Protein AF-0000000077001432 (afdb_homodimer)

Solvent-accessible surface area (backbone atoms only — not comparable to full-atom values): 63580 Å² total; per-residue (Å²): 142,88,78,87,80,77,78,80,83,83,84,79,84,80,79,76,83,76,79,81,84,71,83,81,68,78,78,72,77,68,75,70,69,70,69,69,64,72,73,68,59,21,39,44,85,74,87,43,62,11,44,38,59,67,88,35,48,62,40,35,34,68,53,62,44,54,31,43,38,43,27,77,84,71,47,59,37,51,27,36,46,64,82,48,84,83,59,78,20,47,34,30,30,21,52,41,11,32,40,34,35,67,45,38,38,37,37,37,30,21,86,58,88,58,70,65,24,88,26,28,43,32,36,24,24,58,29,1,30,40,35,34,56,29,37,38,34,43,40,63,93,24,29,45,47,33,53,25,38,36,18,33,23,58,66,4,29,38,35,39,36,24,35,35,40,63,31,69,82,12,32,36,34,22,19,33,34,2,29,42,34,37,25,49,65,24,29,60,29,23,20,38,37,33,37,27,35,74,55,5,9,31,41,37,25,54,21,45,32,44,31,32,49,49,35,67,24,45,36,29,39,34,30,75,51,89,19,18,28,25,39,36,32,56,36,52,40,70,40,66,17,41,42,35,27,42,12,39,88,78,56,26,70,16,21,35,38,30,35,51,21,38,20,40,34,44,35,31,29,30,30,40,35,36,38,25,27,29,32,32,38,30,34,86,26,78,11,38,40,35,35,35,33,31,35,32,34,48,8,35,26,18,35,39,28,43,17,13,34,39,40,37,19,48,60,21,33,30,29,9,32,58,66,6,30,23,34,36,26,62,17,68,66,10,34,40,38,34,43,38,32,38,33,36,21,47,84,49,8,38,30,34,32,36,22,59,15,13,39,42,37,36,36,42,30,37,33,36,42,12,32,29,23,35,42,28,43,14,28,36,40,38,36,37,37,34,34,30,36,11,36,3,32,76,91,16,26,27,33,37,35,24,66,52,17,64,40,35,39,37,34,49,28,37,33,37,30,44,96,20,99,20,49,6,31,33,33,38,34,35,17,49,36,35,39,33,37,37,34,33,29,34,42,8,20,29,22,35,37,30,54,26,33,38,38,39,36,37,34,35,38,29,33,12,35,55,33,89,88,15,24,24,34,36,29,27,56,65,6,36,38,42,34,33,46,25,38,27,32,32,72,71,33,28,24,30,30,38,36,33,30,40,55,8,31,39,35,33,43,20,32,36,30,33,42,8,22,28,21,34,42,36,35,18,65,16,45,38,38,37,24,29,43,21,35,29,31,15,32,64,42,94,83,13,26,27,36,35,34,24,37,13,17,33,36,39,36,34,37,26,40,30,34,40,59,52,32,30,31,33,34,38,32,37,7,67,26,103,77,38,74,7,36,40,39,34,32,32,28,36,33,34,40,8,24,29,23,36,38,31,44,14,15,35,41,37,38,24,54,31,19,34,29,34,20,36,62,32,78,88,18,31,27,36,36,40,24,59,50,22,55,41,36,40,36,33,41,29,40,31,36,40,53,52,31,16,30,32,32,38,31,56,9,68,25,44,34,39,34,34,42,29,36,33,30,28,14,36,31,33,35,40,32,52,24,21,34,40,37,35,38,25,31,38,32,38,66,15,27,24,28,37,41,34,52,23,48,30,37,40,37,35,23,71,49,18,35,28,33,13,60,37,58,30,24,34,35,36,30,51,45,37,58,34,38,35,37,35,30,28,34,29,32,31,65,68,76,38,72,12,28,30,31,34,34,42,37,35,85,66,65,22,55,33,42,36,34,58,65,47,77,37,48,45,61,36,56,72,46,70,76,36,47,40,76,42,75,46,74,123,145,78,91,74,87,80,77,93,82,92,86,90,85,86,91,80,84,75,83,82,85,68,83,78,72,82,79,75,77,72,77,71,72,71,71,70,66,71,76,70,61,23,38,47,84,72,85,42,63,11,45,38,60,66,88,36,48,62,40,37,35,67,54,60,42,54,30,43,39,43,26,76,82,71,47,60,37,52,26,38,46,60,82,49,84,83,59,79,21,47,33,30,30,20,53,41,10,32,40,34,34,67,43,39,37,37,38,36,30,21,88,53,91,57,68,67,24,88,24,29,44,32,35,24,24,59,29,1,30,40,36,35,57,30,37,38,35,42,40,63,93,27,26,47,50,33,52,26,38,39,20,34,22,59,67,5,29,39,34,38,35,24,34,39,39,66,27,70,76,10,36,35,36,22,19,37,34,2,28,40,36,37,26,51,64,24,34,52,35,28,17,41,29,38,32,27,26,56,56,8,8,30,41,38,27,53,22,48,33,43,33,34,45,39,74,60,33,44,34,31,38,39,27,78,49,87,17,19,26,26,38,37,32,57,36,51,39,71,41,68,17,41,41,34,28,39,15,47,91,80,59,28,62,16,22,36,38,31,35,52,21,39,20,40,33,43,35,31,28,30,31,41,35,35,40,24,29,30,32,32,38,31,34,81,30,77,11,39,40,35,34,35,33,30,34,31,34,46,9,34,26,19,34,38,28,42,16,13,34,38,41,37,19,49,59,21,35,30,30,10,32,60,67,7,30,22,34,36,26,61,17,66,66,11,32,40,37,34,42,38,32,38,33,36,19,46,85,51,7,40,30,33,32,36,23,59,16,12,37,42,37,37,35,43,29,37,32,36,41,11,31,29,22,35,42,28,43,14,28,36,41,40,36,37,37,34,36,29,35,11,36,2,33,77,90,17,27,28,32,36,36,22,65,52,17,62,40,36,39,37,33,49,28,39,34,36,34,41,66,47,98,23,50,6,33,33,34,38,36,34,19,48,36,37,38,33,36,38,34,33,30,34,42,7,20,31,22,36,37,30,55,27,33,37,38,38,37,36,33,35,36,29,33,11,34,55,34,90,88,15,24,23,34,35,30,27,56,66,6,35,39,41,34,34,45,25,36,27,32,31,71,70,33,30,23,30,29,38,36,32,30,40,55,7,31,39,36,33,44,21,32,37,30,33,41,8,23,28,21,35,41,35,34,18,66,15,46,38,38,38,24,29,43,20,35,28,32,15,33,64,41,94,85,14,26,27,36,36,32,22,39,14,16,32,36,40,35,34,37,27,40,31,35,39,61,51,33,29,30,33,33,37,32,38,6,66,26,102,79,37,74,6,38,40,39,34,31,32,28,35,34,34,41,8,23,28,22,36,39,31,45,14,15,36,40,38,37,23,53,32,19,36,29,33,20,35,62,34,80,87,17,30,29,36,36,40,24,58,48,21,56,40,34,39,35,33,39,28,40,30,36,40,54,52,31,16,32,31,33,39,31,56,9,66,27,45,35,38,34,34,43,28,36,32,32,28,13,36,30,32,35,39,32,53,24,21,34,40,36,35,37,23,31,39,34,38,66,14,28,25,26,36,40,36,51,23,47,30,38,41,37,36,23,71,49,19,35,29,36,12,60,36,60,31,24,33,34,36,29,53,45,37,57,36,39,36,36,36,31,29,34,32,31,32,66,65,76,38,74,12,27,30,30,36,35,43,37,36,89,64,79,21,53,32,41,38,31,57,64,44,77,37,48,44,61,37,55,73,46,71,74,35,48,43,75,44,75,46,75,125

InterPro domains:
  IPR006626 Parallel beta-helix repeat [SM00710] (200-223)
  IPR006626 Parallel beta-helix repeat [SM00710] (357-378)
  IPR006626 Parallel beta-helix repeat [SM00710] (478-502)
  IPR006626 Parallel beta-helix repeat [SM00710] (525-551)
  IPR006626 Parallel beta-helix repeat [SM00710] (552-593)
  IPR006626 Parallel beta-helix repeat [SM00710] (602-628)
  IPR006626 Parallel beta-helix repeat [SM00710] (675-696)
  IPR006626 Parallel beta-helix repeat [SM00710] (722-756)
  IPR012332 Autotransporter, pectate lyase C-like domain superfamily [G3DSA:2.160.20.20] (377-633)

Organism: NCBI:txid1094491

Foldseek 3Di:
DDDDDPDDDDDDDPDDDPPDDDDPDDPPPPVPPPPPPVPPQQQDDDEEERARPDAQQAHAAADAYEYEYAHPVRAEHHHECQVPQPDQASYEFAQHYHYEYQHEYEYEAHPDPDAQAPHENYEWYHLGEYEYQEEYAYDDPHRRYALEHEFEAANTEYEYNYEYHPSVVYEYEAEHAYEYEYEAPHEDQQEYAHAPEYAEYEYEYQAAYEHHHADQENYEYEYEDAHEYEYEYDYDPPAAHEYEYEHHPRADAYEHYEYQYAYEYEYERYEYEYQEHEDYEYDNYQHEYEYAQYEYENYLEYYEYAAHEYHYYHQYEFEHEAQGERYEHEHQHYEYAHAHHEQEYHPEYAEPYEYAHHEYEAEQYEYDRYQEYEEYQAYEAHYHHYEFEHAQAAPGERYEYHARYAEYEYANYEYEHPPYCQAYEYYEYHYAEYEYHQYEYESHQEDYEYAAHEYEAHAHEFEGEADVPREDYAWEAHYEYEYEAYEFEYDAQEDEHAEAEAQYEYEYAHHEYESYQEYYEHEHQHEYEYYNQYEYEHEDDDAGERYEYEAQYEYEAANYEFEYQQEHEHYEYHRPHPDHAYEYEAANYEYDNYQEYYEYAAHEYEYYNQYEFEHEDDQAGEGYEAHARYAEYEAENYEFEYHQEYEHYEYEHQHEYEYAQYEYARYAEHYEAAHHEYAYAAHEYYHYQEAYEYAAEYEAHYEHQHEFEHAHAEHYEYAAHYQEYEAENYEFEYPQPQRYEHYEYHADAEAHEYEYENYHYYSHVHDYHYPYHDYDYDYD/DDCPDDDDDDDDDDDDDDDDPDDPDDPPPPVPPPPPPVPPQQQDDDEEERARPDAQDAHAAADAYEYEYAHPVRAEHHHECQVPQPDQASYEFANHYHYEYQHEYEYEAHPDPDAQAPHENYEWYHLGEYEYQEEYAYDDPHRRYALEAEFEAANTEYEDNYEYHPSALYEYEYEQAYEYEYEAHHEHCENYEYEYEEQEYEYEYQAAYEHHHYAEENYEYEYEPAHEYEYAYPYDPPAAHEYEYEYHPQADAYEHYEYQYAYEYEYERYEYEYQEHEDYEYDNYQHEYEYAQYEYENYLEYYEYAAHEYEYYHQYEFEHEAQGERYEHEHQHYEYAHAHHEQEYHPEYAEPYEYAHHEYEAEQYEYDRYQEYEEYQAYEEHYHHYEFEHAQEAPGERYEYHARYAEYEYANYEYEHPHYVQAYEYYEYHYAEYEYHQYEYDSHQEDYEYPAHEYEAHAHEFEGEADDPREDYAAEAHYEYEYEAYEFEYDAQEDEHAEAEAQYEYEYAHHEYESYQEYYEHEHQHEYEYYNQYEYEHEDDDAGERYEYEQQYEYAAANYEFEYQQEHEHYEYHQDHPDHAYEYEAANYEYDNYQEYYEYAAHEYEYYHQYEFEHEDDQAGEYYEAHARYAEYEAENYEFEYHQEYEHYEYEHQHEYEYAQYEYARYAEHYEAAHHEYAYAAHEYYHYQEAYEYAAEYEAHYEHQHEFEHAHAEHYEYAARYQEYEAANYEFEYPQPQRYEHYEYHADQDAYEYEYENYHYYSHVHDYHYPHHDYHYDYD

Nearest PDB structures (foldseek):
  5zks-assembly1_A  TM=4.783E-01  e=4.639E+00  Pseudarthrobacter chlorophenolicus A6
  5zkw-assembly1_B  TM=2.647E-01  e=2.223E+00  Pseudarthrobacter chlorophenolicus A6
  5zkw-assembly2_C  TM=3.765E-01  e=8.830E+00  Pseudarthrobacter chlorophenolicus A6
  5zks-assembly1_A  TM=4.718E-01  e=6.457E-01  Pseudarthrobacter chlorophenolicus A6
  5zkw-assembly1_B  TM=3.788E-01  e=2.337E+00  Pseudarthrobacter chlorophenolicus A6

Radius of gyration: 46.55 Å; Cα contacts (8 Å, |Δi|>4): 6009; chains: 2; bounding box: 58×156×130 Å

Structure (mmCIF, N/CA/C/O backbone):
data_AF-0000000077001432-model_v1
#
loop_
_entity.id
_entity.type
_entity.pdbx_description
1 polymer 'Right handed beta helix domain-containing protein'
#
loop_
_atom_site.group_PDB
_atom_site.id
_atom_site.type_symbol
_atom_site.label_atom_id
_atom_site.label_alt_id
_atom_site.label_comp_id
_atom_site.label_asym_id
_atom_site.label_entity_id
_atom_site.label_seq_id
_atom_site.pdbx_PDB_ins_code
_atom_site.Cartn_x
_atom_site.Cartn_y
_atom_site.Cartn_z
_atom_site.occupancy
_atom_site.B_iso_or_equiv
_atom_site.auth_seq_id
_atom_site.auth_comp_id
_atom_site.auth_asym_id
_atom_site.auth_atom_id
_atom_site.pdbx_PDB_model_num
ATOM 1 N N . MET A 1 1 ? -4.797 20.516 -43.375 1 20.19 1 MET A N 1
ATOM 2 C CA . MET A 1 1 ? -4.711 20.391 -44.844 1 20.19 1 MET A CA 1
ATOM 3 C C . MET A 1 1 ? -4.414 18.953 -45.25 1 20.19 1 MET A C 1
ATOM 5 O O . MET A 1 1 ? -3.332 18.656 -45.75 1 20.19 1 MET A O 1
ATOM 9 N N . TRP A 1 2 ? -5.215 17.969 -44.625 1 18.86 2 TRP A N 1
ATOM 10 C CA . TRP A 1 2 ? -4.914 16.547 -44.438 1 18.86 2 TRP A CA 1
ATOM 11 C C . TRP A 1 2 ? -5.109 15.789 -45.75 1 18.86 2 TRP A C 1
ATOM 13 O O . TRP A 1 2 ? -4.137 15.359 -46.375 1 18.86 2 TRP A O 1
ATOM 23 N N . VAL A 1 3 ? -6.203 14.82 -45.906 1 18.84 3 VAL A N 1
ATOM 24 C CA . VAL A 1 3 ? -6.473 13.383 -45.875 1 18.84 3 VAL A CA 1
ATOM 25 C C . VAL A 1 3 ? -7.152 12.945 -47.188 1 18.84 3 VAL A C 1
ATOM 27 O O . VAL A 1 3 ? -7.234 11.758 -47.469 1 18.84 3 VAL A O 1
ATOM 30 N N . MET A 1 4 ? -7.82 13.695 -48.031 1 20.64 4 MET A N 1
ATOM 31 C CA . MET A 1 4 ? -9.055 13.062 -48.5 1 20.64 4 MET A CA 1
ATOM 32 C C . MET A 1 4 ? -8.766 11.891 -49.438 1 20.64 4 MET A C 1
ATOM 34 O O . MET A 1 4 ? -7.672 11.805 -50 1 20.64 4 MET A O 1
ATOM 38 N N . VAL A 1 5 ? -9.891 11.148 -49.875 1 19.94 5 VAL A N 1
ATOM 39 C CA . VAL A 1 5 ? -10.688 9.992 -50.281 1 19.94 5 VAL A CA 1
ATOM 40 C C . VAL A 1 5 ? -10.562 9.781 -51.781 1 19.94 5 VAL A C 1
ATOM 42 O O . VAL A 1 5 ? -11.391 10.273 -52.531 1 19.94 5 VAL A O 1
ATOM 45 N N . MET A 1 6 ? -9.477 9.82 -52.531 1 18.33 6 MET A N 1
ATOM 46 C CA . MET A 1 6 ? -9.719 9.977 -53.938 1 18.33 6 MET A CA 1
ATOM 47 C C . MET A 1 6 ? -9.945 8.625 -54.625 1 18.33 6 MET A C 1
ATOM 49 O O . MET A 1 6 ? -8.984 7.953 -55 1 18.33 6 MET A O 1
ATOM 53 N N . ARG A 1 7 ? -10.797 7.762 -53.906 1 17.31 7 ARG A N 1
ATOM 54 C CA . ARG A 1 7 ? -10.484 6.414 -54.344 1 17.31 7 ARG A CA 1
ATOM 55 C C . ARG A 1 7 ? -10.961 6.207 -55.781 1 17.31 7 ARG A C 1
ATOM 57 O O . ARG A 1 7 ? -12.117 6.5 -56.125 1 17.31 7 ARG A O 1
ATOM 64 N N . CYS A 1 8 ? -10.117 5.426 -56.562 1 16.48 8 CYS A N 1
ATOM 65 C CA . CYS A 1 8 ? -9.961 5.473 -58 1 16.48 8 CYS A CA 1
ATOM 66 C C . CYS A 1 8 ? -11 4.594 -58.688 1 16.48 8 CYS A C 1
ATOM 68 O O . CYS A 1 8 ? -11.695 3.812 -58.031 1 16.48 8 CYS A O 1
ATOM 70 N N . VAL A 1 9 ? -10.625 3.326 -59.281 1 16.83 9 VAL A N 1
ATOM 71 C CA . VAL A 1 9 ? -10.383 3.35 -60.719 1 16.83 9 VAL A CA 1
ATOM 72 C C . VAL A 1 9 ? -11.461 2.539 -61.438 1 16.83 9 VAL A C 1
ATOM 74 O O . VAL A 1 9 ? -12.18 1.755 -60.812 1 16.83 9 VAL A O 1
ATOM 77 N N . PHE A 1 10 ? -11.023 1.419 -62.125 1 17.03 10 PHE A N 1
ATOM 78 C CA . PHE A 1 10 ? -11.195 1.218 -63.562 1 17.03 10 PHE A CA 1
ATOM 79 C C . PHE A 1 10 ? -12.367 0.283 -63.844 1 17.03 10 PHE A C 1
ATOM 81 O O . PHE A 1 10 ? -12.695 -0.577 -63.031 1 17.03 10 PHE A O 1
ATOM 88 N N . LYS A 1 11 ? -13.055 0.47 -64.875 1 16.64 11 LYS A N 1
ATOM 89 C CA . LYS A 1 11 ? -14.297 0.315 -65.625 1 16.64 11 LYS A CA 1
ATOM 90 C C . LYS A 1 11 ? -14.461 -1.118 -66.125 1 16.64 11 LYS A C 1
ATOM 92 O O . LYS A 1 11 ? -15.562 -1.669 -66.062 1 16.64 11 LYS A O 1
ATOM 97 N N . HIS A 1 12 ? -13.352 -1.901 -66.688 1 16.47 12 HIS A N 1
ATOM 98 C CA . HIS A 1 12 ? -13.688 -2.244 -68.062 1 16.47 12 HIS A CA 1
ATOM 99 C C . HIS A 1 12 ? -14.477 -3.547 -68.125 1 16.47 12 HIS A C 1
ATOM 101 O O . HIS A 1 12 ? -15.555 -3.596 -68.75 1 16.47 12 HIS A O 1
ATOM 107 N N . HIS A 1 13 ? -13.812 -4.797 -68.438 1 18.39 13 HIS A N 1
ATOM 108 C CA . HIS A 1 13 ? -13.984 -5.48 -69.75 1 18.39 13 HIS A CA 1
ATOM 109 C C . HIS A 1 13 ? -14.914 -6.68 -69.625 1 18.39 13 HIS A C 1
ATOM 111 O O . HIS A 1 13 ? -14.695 -7.547 -68.75 1 18.39 13 HIS A O 1
ATOM 117 N N . VAL A 1 14 ? -16.125 -6.621 -70.062 1 20.83 14 VAL A N 1
ATOM 118 C CA . VAL A 1 14 ? -17.281 -7.508 -69.938 1 20.83 14 VAL A CA 1
ATOM 119 C C . VAL A 1 14 ? -17.062 -8.734 -70.812 1 20.83 14 VAL A C 1
ATOM 121 O O . VAL A 1 14 ? -17.234 -8.672 -72.062 1 20.83 14 VAL A O 1
ATOM 124 N N . TYR A 1 15 ? -15.82 -9.367 -70.812 1 16.75 15 TYR A N 1
ATOM 125 C CA . TYR A 1 15 ? -15.711 -10.203 -72 1 16.75 15 TYR A CA 1
ATOM 126 C C . TYR A 1 15 ? -16.797 -11.281 -72.062 1 16.75 15 TYR A C 1
ATOM 128 O O . TYR A 1 15 ? -17.359 -11.609 -71 1 16.75 15 TYR A O 1
ATOM 136 N N . LEU A 1 16 ? -16.703 -12.133 -73.125 1 18.36 16 LEU A N 1
ATOM 137 C CA . LEU A 1 16 ? -17.391 -12.812 -74.25 1 18.36 16 LEU A CA 1
ATOM 138 C C . LEU A 1 16 ? -17.75 -14.242 -73.812 1 18.36 16 LEU A C 1
ATOM 140 O O . LEU A 1 16 ? -18.812 -14.75 -74.25 1 18.36 16 LEU A O 1
ATOM 144 N N . CYS A 1 17 ? -16.984 -15.008 -72.938 1 18.48 17 CYS A N 1
ATOM 145 C CA . CYS A 1 17 ? -16.703 -16.281 -73.562 1 18.48 17 CYS A CA 1
ATOM 146 C C . CYS A 1 17 ? -17.906 -17.219 -73.5 1 18.48 17 CYS A C 1
ATOM 148 O O . CYS A 1 17 ? -18.453 -17.438 -72.438 1 18.48 17 CYS A O 1
ATOM 150 N N . VAL A 1 18 ? -18.562 -17.484 -74.562 1 21.2 18 VAL A N 1
ATOM 151 C CA . VAL A 1 18 ? -19.781 -18.219 -74.938 1 21.2 18 VAL A CA 1
ATOM 152 C C . VAL A 1 18 ? -19.562 -19.719 -74.688 1 21.2 18 VAL A C 1
ATOM 154 O O . VAL A 1 18 ? -18.828 -20.359 -75.438 1 21.2 18 VAL A O 1
ATOM 157 N N . VAL A 1 19 ? -18.969 -20.125 -73.562 1 19.3 19 VAL A N 1
ATOM 158 C CA . VAL A 1 19 ? -18.5 -21.5 -73.625 1 19.3 19 VAL A CA 1
ATOM 159 C C . VAL A 1 19 ? -19.672 -22.438 -73.938 1 19.3 19 VAL A C 1
ATOM 161 O O . VAL A 1 19 ? -20.75 -22.328 -73.375 1 19.3 19 VAL A O 1
ATOM 164 N N . SER A 1 20 ? -19.516 -23.188 -75.062 1 19.08 20 SER A N 1
ATOM 165 C CA . SER A 1 20 ? -20.234 -24.141 -75.875 1 19.08 20 SER A CA 1
ATOM 166 C C . SER A 1 20 ? -20.719 -25.328 -75.062 1 19.08 20 SER A C 1
ATOM 168 O O . SER A 1 20 ? -20.125 -25.672 -74.062 1 19.08 20 SER A O 1
ATOM 170 N N . THR A 1 21 ? -21.938 -25.844 -75.312 1 20.7 21 THR A N 1
ATOM 171 C CA . THR A 1 21 ? -23.031 -26.688 -74.875 1 20.7 21 THR A CA 1
ATOM 172 C C . THR A 1 21 ? -22.578 -28.141 -74.812 1 20.7 21 THR A C 1
ATOM 174 O O . THR A 1 21 ? -23.25 -28.969 -74.188 1 20.7 21 THR A O 1
ATOM 177 N N . ALA A 1 22 ? -21.578 -28.516 -75.688 1 19.75 22 ALA A N 1
ATOM 178 C CA . ALA A 1 22 ? -21.922 -29.766 -76.375 1 19.75 22 ALA A CA 1
ATOM 179 C C . ALA A 1 22 ? -21.953 -30.922 -75.375 1 19.75 22 ALA A C 1
ATOM 181 O O . ALA A 1 22 ? -22.938 -31.672 -75.312 1 19.75 22 ALA A O 1
ATOM 182 N N . LEU A 1 23 ? -20.797 -31.656 -75.312 1 20.53 23 LEU A N 1
ATOM 183 C CA . LEU A 1 23 ? -20.672 -33.094 -75.562 1 20.53 23 LEU A CA 1
ATOM 184 C C . LEU A 1 23 ? -20.922 -33.906 -74.312 1 20.53 23 LEU A C 1
ATOM 186 O O . LEU A 1 23 ? -20.125 -33.906 -73.375 1 20.53 23 LEU A O 1
ATOM 190 N N . MET A 1 24 ? -22.062 -33.938 -73.688 1 20.66 24 MET A N 1
ATOM 191 C CA . MET A 1 24 ? -22.328 -34.656 -72.438 1 20.66 24 MET A CA 1
ATOM 192 C C . MET A 1 24 ? -22.172 -36.156 -72.688 1 20.66 24 MET A C 1
ATOM 194 O O . MET A 1 24 ? -23.125 -36.844 -73.062 1 20.66 24 MET A O 1
ATOM 198 N N . ALA A 1 25 ? -21.094 -36.625 -73.5 1 21.3 25 ALA A N 1
ATOM 199 C CA . ALA A 1 25 ? -21.078 -38.031 -73.812 1 21.3 25 ALA A CA 1
ATOM 200 C C . ALA A 1 25 ? -21.234 -38.875 -72.562 1 21.3 25 ALA A C 1
ATOM 202 O O . ALA A 1 25 ? -21.047 -38.406 -71.438 1 21.3 25 ALA A O 1
ATOM 203 N N . GLY A 1 26 ? -21.125 -40.188 -72.75 1 23.19 26 GLY A N 1
ATOM 204 C CA . GLY A 1 26 ? -21.531 -41.5 -72.312 1 23.19 26 GLY A CA 1
ATOM 205 C C . GLY A 1 26 ? -20.766 -42 -71.125 1 23.19 26 GLY A C 1
ATOM 206 O O . GLY A 1 26 ? -19.781 -42.719 -71.25 1 23.19 26 GLY A O 1
ATOM 207 N N . LEU A 1 27 ? -20.281 -41.094 -70.25 1 21.86 27 LEU A N 1
ATOM 208 C CA . LEU A 1 27 ? -19.344 -41.719 -69.312 1 21.86 27 LEU A CA 1
ATOM 209 C C . LEU A 1 27 ? -20 -42.875 -68.625 1 21.86 27 LEU A C 1
ATOM 211 O O . LEU A 1 27 ? -21.031 -42.719 -67.938 1 21.86 27 LEU A O 1
ATOM 215 N N . ALA A 1 28 ? -19.672 -44.188 -69.188 1 25.34 28 ALA A N 1
ATOM 216 C CA . ALA A 1 28 ? -19.875 -45.531 -68.625 1 25.34 28 ALA A CA 1
ATOM 217 C C . ALA A 1 28 ? -19.547 -45.594 -67.125 1 25.34 28 ALA A C 1
ATOM 219 O O . ALA A 1 28 ? -18.562 -45.031 -66.688 1 25.34 28 ALA A O 1
ATOM 220 N N . LEU A 1 29 ? -20.516 -45.781 -66.438 1 24.11 29 LEU A N 1
ATOM 221 C CA . LEU A 1 29 ? -20.641 -46.031 -65 1 24.11 29 LEU A CA 1
ATOM 222 C C . LEU A 1 29 ? -19.672 -47.125 -64.562 1 24.11 29 LEU A C 1
ATOM 224 O O . LEU A 1 29 ? -19.906 -48.312 -64.812 1 24.11 29 LEU A O 1
ATOM 228 N N . THR A 1 30 ? -18.406 -47.156 -65.188 1 24.41 30 THR A N 1
ATOM 229 C CA . THR A 1 30 ? -17.672 -48.281 -64.688 1 24.41 30 THR A CA 1
ATOM 230 C C . THR A 1 30 ? -17.688 -48.312 -63.156 1 24.41 30 THR A C 1
ATOM 232 O O . THR A 1 30 ? -17.406 -47.281 -62.531 1 24.41 30 THR A O 1
ATOM 235 N N . SER A 1 31 ? -18.641 -49.062 -62.688 1 23.25 31 SER A N 1
ATOM 236 C CA . SER A 1 31 ? -18.734 -49.375 -61.25 1 23.25 31 SER A CA 1
ATOM 237 C C . SER A 1 31 ? -17.375 -49.812 -60.719 1 23.25 31 SER A C 1
ATOM 239 O O . SER A 1 31 ? -16.828 -50.844 -61.125 1 23.25 31 SER A O 1
ATOM 241 N N . HIS A 1 32 ? -16.422 -48.906 -60.781 1 23.33 32 HIS A N 1
ATOM 242 C CA . HIS A 1 32 ? -15.188 -49.281 -60.094 1 23.33 32 HIS A CA 1
ATOM 243 C C . HIS A 1 32 ? -15.492 -49.812 -58.688 1 23.33 32 HIS A C 1
ATOM 245 O O . HIS A 1 32 ? -16.141 -49.156 -57.906 1 23.33 32 HIS A O 1
ATOM 251 N N . THR A 1 33 ? -15.797 -51.156 -58.719 1 25.09 33 THR A N 1
ATOM 252 C CA . THR A 1 33 ? -15.734 -51.812 -57.438 1 25.09 33 THR A CA 1
ATOM 253 C C . THR A 1 33 ? -14.492 -51.375 -56.656 1 25.09 33 THR A C 1
ATOM 255 O O . THR A 1 33 ? -13.375 -51.5 -57.156 1 25.09 33 THR A O 1
ATOM 258 N N . SER A 1 34 ? -14.633 -50.344 -56.094 1 23.11 34 SER A N 1
ATOM 259 C CA . SER A 1 34 ? -13.57 -50.062 -55.125 1 23.11 34 SER A CA 1
ATOM 260 C C . SER A 1 34 ? -13.125 -51.312 -54.406 1 23.11 34 SER A C 1
ATOM 262 O O . SER A 1 34 ? -13.891 -51.906 -53.625 1 23.11 34 SER A O 1
ATOM 264 N N . LYS A 1 35 ? -12.594 -52.156 -55.188 1 34.16 35 LYS A N 1
ATOM 265 C CA . LYS A 1 35 ? -11.945 -53.219 -54.406 1 34.16 35 LYS A CA 1
ATOM 266 C C . LYS A 1 35 ? -11.297 -52.656 -53.156 1 34.16 35 LYS A C 1
ATOM 268 O O . LYS A 1 35 ? -10.336 -51.875 -53.25 1 34.16 35 LYS A O 1
ATOM 273 N N . ALA A 1 36 ? -12.203 -52.375 -52.219 1 30.91 36 ALA A N 1
ATOM 274 C CA . ALA A 1 36 ? -11.688 -52.219 -50.875 1 30.91 36 ALA A CA 1
ATOM 275 C C . ALA A 1 36 ? -10.547 -53.188 -50.594 1 30.91 36 ALA A C 1
ATOM 277 O O . ALA A 1 36 ? -10.773 -54.406 -50.438 1 30.91 36 ALA A O 1
ATOM 278 N N . TYR A 1 37 ? -9.578 -53.062 -51.312 1 29.58 37 TYR A N 1
ATOM 279 C CA . TYR A 1 37 ? -8.453 -53.812 -50.75 1 29.58 37 TYR A CA 1
ATOM 280 C C . TYR A 1 37 ? -8.422 -53.688 -49.219 1 29.58 37 TYR A C 1
ATOM 282 O O . TYR A 1 37 ? -8.484 -52.594 -48.688 1 29.58 37 TYR A O 1
ATOM 290 N N . ALA A 1 38 ? -8.992 -54.625 -48.594 1 35.34 38 ALA A N 1
ATOM 291 C CA . ALA A 1 38 ? -8.812 -54.812 -47.156 1 35.34 38 ALA A CA 1
ATOM 292 C C . ALA A 1 38 ? -7.402 -54.406 -46.719 1 35.34 38 ALA A C 1
ATOM 294 O O . ALA A 1 38 ? -6.418 -55 -47.156 1 35.34 38 ALA A O 1
ATOM 295 N N . GLN A 1 39 ? -7.113 -53.188 -46.719 1 38.34 39 GLN A N 1
ATOM 296 C CA . GLN A 1 39 ? -5.879 -52.688 -46.125 1 38.34 39 GLN A CA 1
ATOM 297 C C . GLN A 1 39 ? -5.395 -53.562 -45 1 38.34 39 GLN A C 1
ATOM 299 O O . GLN A 1 39 ? -6.102 -53.781 -44 1 38.34 39 GLN A O 1
ATOM 304 N N . ALA A 1 40 ? -4.766 -54.625 -45.281 1 40.59 40 ALA A N 1
ATOM 305 C CA . ALA A 1 40 ? -4.277 -55.656 -44.406 1 40.59 40 ALA A CA 1
ATOM 306 C C . ALA A 1 40 ? -3.689 -55.062 -43.125 1 40.59 40 ALA A C 1
ATOM 308 O O . ALA A 1 40 ? -2.818 -54.188 -43.188 1 40.59 40 ALA A O 1
ATOM 309 N N . HIS A 1 41 ? -4.426 -54.969 -42.094 1 54.91 41 HIS A N 1
ATOM 310 C CA . HIS A 1 41 ? -3.92 -54.844 -40.719 1 54.91 41 HIS A CA 1
ATOM 311 C C . HIS A 1 41 ? -2.641 -55.656 -40.531 1 54.91 41 HIS A C 1
ATOM 313 O O . HIS A 1 41 ? -2.615 -56.844 -40.781 1 54.91 41 HIS A O 1
ATOM 319 N N . ASN A 1 42 ? -1.484 -55 -40.781 1 65.19 42 ASN A N 1
ATOM 320 C CA . ASN A 1 42 ? -0.278 -55.812 -40.688 1 65.19 42 ASN A CA 1
ATOM 321 C C . ASN A 1 42 ? 0.332 -55.75 -39.281 1 65.19 42 ASN A C 1
ATOM 323 O O . ASN A 1 42 ? 1.538 -55.938 -39.125 1 65.19 42 ASN A O 1
ATOM 327 N N . CYS A 1 43 ? -0.531 -55.125 -38.469 1 74.5 43 CYS A N 1
ATOM 328 C CA . CYS A 1 43 ? 0.064 -55.094 -37.125 1 74.5 43 CYS A CA 1
ATOM 329 C C . CYS A 1 43 ? -0.464 -56.219 -36.281 1 74.5 43 CYS A C 1
ATOM 331 O O . CYS A 1 43 ? -0.251 -56.219 -35.062 1 74.5 43 CYS A O 1
ATOM 333 N N . GLY A 1 44 ? -1.014 -57.25 -37.062 1 61.94 44 GLY A N 1
ATOM 334 C CA . GLY A 1 44 ? -1.524 -58.438 -36.375 1 61.94 44 GLY A CA 1
ATOM 335 C C . GLY A 1 44 ? -2.889 -58.219 -35.75 1 61.94 44 GLY A C 1
ATOM 336 O O . GLY A 1 44 ? -3.387 -57.094 -35.719 1 61.94 44 GLY A O 1
ATOM 337 N N . SER A 1 45 ? -3.723 -59.031 -35.969 1 52.81 45 SER A N 1
ATOM 338 C CA . SER A 1 45 ? -5.047 -59.031 -35.344 1 52.81 45 SER A CA 1
ATOM 339 C C . SER A 1 45 ? -5.02 -59.719 -33.969 1 52.81 45 SER A C 1
ATOM 341 O O . SER A 1 45 ? -4.16 -60.562 -33.688 1 52.81 45 SER A O 1
ATOM 343 N N . GLY A 1 46 ? -5.676 -59.312 -32.844 1 50.16 46 GLY A N 1
ATOM 344 C CA . GLY A 1 46 ? -5.883 -59.969 -31.562 1 50.16 46 GLY A CA 1
ATOM 345 C C . GLY A 1 46 ? -5.121 -59.312 -30.422 1 50.16 46 GLY A C 1
ATOM 346 O O . GLY A 1 46 ? -4.59 -58.219 -30.578 1 50.16 46 GLY A O 1
ATOM 347 N N . ARG A 1 47 ? -5.359 -59.688 -29.234 1 55.44 47 ARG A N 1
ATOM 348 C CA . ARG A 1 47 ? -4.809 -59.438 -27.906 1 55.44 47 ARG A CA 1
ATOM 349 C C . ARG A 1 47 ? -3.479 -60.156 -27.719 1 55.44 47 ARG A C 1
ATOM 351 O O . ARG A 1 47 ? -3.422 -61.375 -27.734 1 55.44 47 ARG A O 1
ATOM 358 N N . GLY A 1 48 ? -2.18 -59.312 -28.031 1 53.97 48 GLY A N 1
ATOM 359 C CA . GLY A 1 48 ? -0.871 -59.906 -27.797 1 53.97 48 GLY A CA 1
ATOM 360 C C . GLY A 1 48 ? 0.223 -59.281 -28.656 1 53.97 48 GLY A C 1
ATOM 361 O O . GLY A 1 48 ? 0.314 -58.062 -28.75 1 53.97 48 GLY A O 1
ATOM 362 N N . VAL A 1 49 ? 1.248 -60.156 -29.156 1 53.06 49 VAL A N 1
ATOM 363 C CA . VAL A 1 49 ? 2.393 -59.781 -29.984 1 53.06 49 VAL A CA 1
ATOM 364 C C . VAL A 1 49 ? 1.954 -59.625 -31.438 1 53.06 49 VAL A C 1
ATOM 366 O O . VAL A 1 49 ? 1.396 -60.562 -32.031 1 53.06 49 VAL A O 1
ATOM 369 N N . GLY A 1 50 ? 1.773 -58.406 -31.859 1 54.12 50 GLY A N 1
ATOM 370 C CA . GLY A 1 50 ? 1.563 -58.219 -33.281 1 54.12 50 GLY A CA 1
ATOM 371 C C . GLY A 1 50 ? 2.852 -58.25 -34.094 1 54.12 50 GLY A C 1
ATOM 372 O O . GLY A 1 50 ? 3.859 -57.688 -33.656 1 54.12 50 GLY A O 1
ATOM 373 N N . THR A 1 51 ? 3.199 -59.25 -34.812 1 54.88 51 THR A N 1
ATOM 374 C CA . THR A 1 51 ? 4.301 -59.219 -35.781 1 54.88 51 THR A CA 1
ATOM 375 C C . THR A 1 51 ? 3.916 -58.438 -37.031 1 54.88 51 THR A C 1
ATOM 377 O O . THR A 1 51 ? 2.816 -58.625 -37.562 1 54.88 51 THR A O 1
ATOM 380 N N . VAL A 1 52 ? 4.68 -57.375 -37.25 1 58.12 52 VAL A N 1
ATOM 381 C CA . VAL A 1 52 ? 4.438 -56.656 -38.5 1 58.12 52 VAL A CA 1
ATOM 382 C C . VAL A 1 52 ? 4.617 -57.594 -39.688 1 58.12 52 VAL A C 1
ATOM 384 O O . VAL A 1 52 ? 5.699 -58.156 -39.875 1 58.12 52 VAL A O 1
ATOM 387 N N . SER A 1 53 ? 3.482 -57.969 -40.188 1 55.41 53 SER A N 1
ATOM 388 C CA . SER A 1 53 ? 3.586 -58.812 -41.375 1 55.41 53 SER A CA 1
ATOM 389 C C . SER A 1 53 ? 4.027 -58.031 -42.594 1 55.41 53 SER A C 1
ATOM 391 O O . SER A 1 53 ? 3.463 -56.969 -42.875 1 55.41 53 SER A O 1
ATOM 393 N N . GLY A 1 54 ? 5.184 -58.5 -43.344 1 57.16 54 GLY A N 1
ATOM 394 C CA . GLY A 1 54 ? 5.684 -57.938 -44.594 1 57.16 54 GLY A CA 1
ATOM 395 C C . GLY A 1 54 ? 6.816 -56.938 -44.406 1 57.16 54 GLY A C 1
ATOM 396 O O . GLY A 1 54 ? 6.758 -56.094 -43.531 1 57.16 54 GLY A O 1
ATOM 397 N N . ASP A 1 55 ? 7.996 -57.219 -44.844 1 62.97 55 ASP A N 1
ATOM 398 C CA . ASP A 1 55 ? 9.18 -56.344 -44.781 1 62.97 55 ASP A CA 1
ATOM 399 C C . ASP A 1 55 ? 8.953 -55.062 -45.562 1 62.97 55 ASP A C 1
ATOM 401 O O . ASP A 1 55 ? 8.312 -55.062 -46.625 1 62.97 55 ASP A O 1
ATOM 405 N N . ASN A 1 56 ? 9.164 -53.875 -45 1 76.31 56 ASN A N 1
ATOM 406 C CA . ASN A 1 56 ? 9.281 -52.562 -45.656 1 76.31 56 ASN A CA 1
ATOM 407 C C . ASN A 1 56 ? 7.91 -51.969 -45.938 1 76.31 56 ASN A C 1
ATOM 409 O O . ASN A 1 56 ? 7.77 -51.125 -46.844 1 76.31 56 ASN A O 1
ATOM 413 N N . LYS A 1 57 ? 6.809 -52.469 -45.281 1 81.31 57 LYS A N 1
ATOM 414 C CA . LYS A 1 57 ? 5.477 -51.906 -45.5 1 81.31 57 LYS A CA 1
ATOM 415 C C . LYS A 1 57 ? 5.078 -50.969 -44.375 1 81.31 57 LYS A C 1
ATOM 417 O O . LYS A 1 57 ? 5.555 -51.125 -43.25 1 81.31 57 LYS A O 1
ATOM 422 N N . PRO A 1 58 ? 4.113 -50.031 -44.719 1 87.75 58 PRO A N 1
ATOM 423 C CA . PRO A 1 58 ? 3.578 -49.188 -43.656 1 87.75 58 PRO A CA 1
ATOM 424 C C . PRO A 1 58 ? 2.838 -50 -42.594 1 87.75 58 PRO A C 1
ATOM 426 O O . PRO A 1 58 ? 2.225 -51.031 -42.875 1 87.75 58 PRO A O 1
ATOM 429 N N . ILE A 1 59 ? 2.934 -49.562 -41.406 1 89 59 ILE A N 1
ATOM 430 C CA . ILE A 1 59 ? 2.256 -50.188 -40.281 1 89 59 ILE A CA 1
ATOM 431 C C . ILE A 1 59 ? 0.901 -49.531 -40.031 1 89 59 ILE A C 1
ATOM 433 O O . ILE A 1 59 ? 0.828 -48.312 -39.812 1 89 59 ILE A O 1
ATOM 437 N N . VAL A 1 60 ? -0.13 -50.281 -40.125 1 89.62 60 VAL A N 1
ATOM 438 C CA . VAL A 1 60 ? -1.471 -49.75 -39.875 1 89.62 60 VAL A CA 1
ATOM 439 C C . VAL A 1 60 ? -2.143 -50.562 -38.781 1 89.62 60 VAL A C 1
ATOM 441 O O . VAL A 1 60 ? -2.438 -51.75 -38.969 1 89.62 60 VAL A O 1
ATOM 444 N N . CYS A 1 61 ? -2.305 -49.906 -37.688 1 91.5 61 CYS A N 1
ATOM 445 C CA . CYS A 1 61 ? -3.01 -50.5 -36.562 1 91.5 61 CYS A CA 1
ATOM 446 C C . CYS A 1 61 ? -4.355 -49.844 -36.344 1 91.5 61 CYS A C 1
ATOM 448 O O . CYS A 1 61 ? -4.418 -48.781 -35.719 1 91.5 61 CYS A O 1
ATOM 450 N N . ASP A 1 62 ? -5.504 -50.469 -36.656 1 88.88 62 ASP A N 1
ATOM 451 C CA . ASP A 1 62 ? -6.797 -49.781 -36.656 1 88.88 62 ASP A CA 1
ATOM 452 C C . ASP A 1 62 ? -7.816 -50.562 -35.844 1 88.88 62 ASP A C 1
ATOM 454 O O . ASP A 1 62 ? -9.023 -50.344 -35.969 1 88.88 62 ASP A O 1
ATOM 458 N N . SER A 1 63 ? -7.359 -51.469 -35.125 1 86.75 63 SER A N 1
ATOM 459 C CA . SER A 1 63 ? -8.258 -52.219 -34.219 1 86.75 63 SER A CA 1
ATOM 460 C C . SER A 1 63 ? -7.863 -52.031 -32.781 1 86.75 63 SER A C 1
ATOM 462 O O . SER A 1 63 ? -6.672 -52 -32.438 1 86.75 63 SER A O 1
ATOM 464 N N . ARG A 1 64 ? -8.805 -52 -31.953 1 85.75 64 ARG A N 1
ATOM 465 C CA . ARG A 1 64 ? -8.594 -51.812 -30.516 1 85.75 64 ARG A CA 1
ATOM 466 C C . ARG A 1 64 ? -7.734 -52.938 -29.938 1 85.75 64 ARG A C 1
ATOM 468 O O . ARG A 1 64 ? -7.801 -54.094 -30.391 1 85.75 64 ARG A O 1
ATOM 475 N N . GLY A 1 65 ? -6.992 -52.562 -28.938 1 82.5 65 GLY A N 1
ATOM 476 C CA . GLY A 1 65 ? -6.191 -53.562 -28.219 1 82.5 65 GLY A CA 1
ATOM 477 C C . GLY A 1 65 ? -4.746 -53.125 -28.047 1 82.5 65 GLY A C 1
ATOM 478 O O . GLY A 1 65 ? -4.246 -52.281 -28.781 1 82.5 65 GLY A O 1
ATOM 479 N N . THR A 1 66 ? -4.137 -53.75 -27.078 1 86.62 66 THR A N 1
ATOM 480 C CA . THR A 1 66 ? -2.738 -53.469 -26.75 1 86.62 66 THR A CA 1
ATOM 481 C C . THR A 1 66 ? -1.821 -54.469 -27.422 1 86.62 66 THR A C 1
ATOM 483 O O . THR A 1 66 ? -2.033 -55.688 -27.312 1 86.62 66 THR A O 1
ATOM 486 N N . ARG A 1 67 ? -0.836 -54 -28.172 1 85.19 67 ARG A N 1
ATOM 487 C CA . ARG A 1 67 ? 0.085 -54.875 -28.891 1 85.19 67 ARG A CA 1
ATOM 488 C C . ARG A 1 67 ? 1.517 -54.344 -28.797 1 85.19 67 ARG A C 1
ATOM 490 O O . ARG A 1 67 ? 1.743 -53.125 -28.719 1 85.19 67 ARG A O 1
ATOM 497 N N . ILE A 1 68 ? 2.434 -55.25 -28.719 1 84.69 68 ILE A N 1
ATOM 498 C CA . ILE A 1 68 ? 3.848 -54.969 -28.906 1 84.69 68 ILE A CA 1
ATOM 499 C C . ILE A 1 68 ? 4.281 -55.406 -30.297 1 84.69 68 ILE A C 1
ATOM 501 O O . ILE A 1 68 ? 4.027 -56.531 -30.703 1 84.69 68 ILE A O 1
ATOM 505 N N . LEU A 1 69 ? 4.809 -54.5 -30.969 1 80.81 69 LEU A N 1
ATOM 506 C CA . LEU A 1 69 ? 5.215 -54.812 -32.344 1 80.81 69 LEU A CA 1
ATOM 507 C C . LEU A 1 69 ? 6.723 -55.031 -32.406 1 80.81 69 LEU A C 1
ATOM 509 O O . LEU A 1 69 ? 7.492 -54.281 -31.797 1 80.81 69 LEU A O 1
ATOM 513 N N . SER A 1 70 ? 7.082 -56.062 -32.969 1 71.75 70 SER A N 1
ATOM 514 C CA . SER A 1 70 ? 8.461 -56.344 -33.344 1 71.75 70 SER A CA 1
ATOM 515 C C . SER A 1 70 ? 8.531 -56.812 -34.812 1 71.75 70 SER A C 1
ATOM 517 O O . SER A 1 70 ? 7.504 -57.094 -35.438 1 71.75 70 SER A O 1
ATOM 519 N N . SER A 1 71 ? 9.711 -56.719 -35.406 1 68.19 71 SER A N 1
ATOM 520 C CA . SER A 1 71 ? 9.852 -57.219 -36.781 1 68.19 71 SER A CA 1
ATOM 521 C C . SER A 1 71 ? 9.695 -58.75 -36.812 1 68.19 71 SER A C 1
ATOM 523 O O . SER A 1 71 ? 9.898 -59.406 -35.812 1 68.19 71 SER A O 1
ATOM 525 N N . SER A 1 72 ? 9.156 -59.281 -37.875 1 59.62 72 SER A N 1
ATOM 526 C CA . SER A 1 72 ? 9.008 -60.719 -38.031 1 59.62 72 SER A CA 1
ATOM 527 C C . SER A 1 72 ? 10.336 -61.438 -37.781 1 59.62 72 SER A C 1
ATOM 529 O O . SER A 1 72 ? 10.344 -62.625 -37.406 1 59.62 72 SER A O 1
ATOM 531 N N . ARG A 1 73 ? 11.453 -60.75 -38.031 1 62.19 73 ARG A N 1
ATOM 532 C CA . ARG A 1 73 ? 12.766 -61.344 -37.844 1 62.19 73 ARG A CA 1
ATOM 533 C C . ARG A 1 73 ? 13.391 -60.938 -36.531 1 62.19 73 ARG A C 1
ATOM 535 O O . ARG A 1 73 ? 14.555 -61.25 -36.25 1 62.19 73 ARG A O 1
ATOM 542 N N . GLY A 1 74 ? 12.586 -60.25 -35.594 1 65.12 74 GLY A N 1
ATOM 543 C CA . GLY A 1 74 ? 13.047 -59.844 -34.281 1 65.12 74 GLY A CA 1
ATOM 544 C C . GLY A 1 74 ? 13.938 -58.625 -34.312 1 65.12 74 GLY A C 1
ATOM 545 O O . GLY A 1 74 ? 14.383 -58.156 -33.281 1 65.12 74 GLY A O 1
ATOM 546 N N . GLY A 1 75 ? 14.312 -58.031 -35.5 1 71.5 75 GLY A N 1
ATOM 547 C CA . GLY A 1 75 ? 15.172 -56.875 -35.625 1 71.5 75 GLY A CA 1
ATOM 548 C C . GLY A 1 75 ? 14.414 -55.562 -35.688 1 71.5 75 GLY A C 1
ATOM 549 O O . GLY A 1 75 ? 13.289 -55.469 -35.188 1 71.5 75 GLY A O 1
ATOM 550 N N . ASP A 1 76 ? 15.094 -54.531 -36.188 1 82.94 76 ASP A N 1
ATOM 551 C CA . ASP A 1 76 ? 14.523 -53.219 -36.375 1 82.94 76 ASP A CA 1
ATOM 552 C C . ASP A 1 76 ? 13.375 -53.25 -37.375 1 82.94 76 ASP A C 1
ATOM 554 O O . ASP A 1 76 ? 13.289 -54.156 -38.188 1 82.94 76 ASP A O 1
ATOM 558 N N . ILE A 1 77 ? 12.445 -52.438 -37.188 1 85.88 77 ILE A N 1
ATOM 559 C CA . ILE A 1 77 ? 11.344 -52.312 -38.125 1 85.88 77 ILE A CA 1
ATOM 560 C C . ILE A 1 77 ? 11.711 -51.281 -39.219 1 85.88 77 ILE A C 1
ATOM 562 O O . ILE A 1 77 ? 11.984 -50.125 -38.906 1 85.88 77 ILE A O 1
ATOM 566 N N . ASN A 1 78 ? 11.75 -51.781 -40.406 1 85.12 78 ASN A N 1
ATOM 567 C CA . ASN A 1 78 ? 12.031 -50.938 -41.562 1 85.12 78 ASN A CA 1
ATOM 568 C C . ASN A 1 78 ? 10.805 -50.75 -42.438 1 85.12 78 ASN A C 1
ATOM 570 O O . ASN A 1 78 ? 10.133 -51.719 -42.781 1 85.12 78 ASN A O 1
ATOM 574 N N . ILE A 1 79 ? 10.516 -49.469 -42.688 1 84.69 79 ILE A N 1
ATOM 575 C CA . ILE A 1 79 ? 9.422 -49.125 -43.594 1 84.69 79 ILE A CA 1
ATOM 576 C C . ILE A 1 79 ? 9.977 -48.375 -44.781 1 84.69 79 ILE A C 1
ATOM 578 O O . ILE A 1 79 ? 10.672 -47.375 -44.625 1 84.69 79 ILE A O 1
ATOM 582 N N . ASP A 1 80 ? 9.656 -48.938 -45.938 1 79.5 80 ASP A N 1
ATOM 583 C CA . ASP A 1 80 ? 10.039 -48.281 -47.188 1 79.5 80 ASP A CA 1
ATOM 584 C C . ASP A 1 80 ? 8.828 -47.656 -47.875 1 79.5 80 ASP A C 1
ATOM 586 O O . ASP A 1 80 ? 8.023 -48.375 -48.5 1 79.5 80 ASP A O 1
ATOM 590 N N . MET A 1 81 ? 8.688 -46.375 -47.781 1 79.75 81 MET A N 1
ATOM 591 C CA . MET A 1 81 ? 7.508 -45.688 -48.281 1 79.75 81 MET A CA 1
ATOM 592 C C . MET A 1 81 ? 7.617 -45.406 -49.781 1 79.75 81 MET A C 1
ATOM 594 O O . MET A 1 81 ? 6.684 -44.875 -50.375 1 79.75 81 MET A O 1
ATOM 598 N N . ASP A 1 82 ? 8.617 -45.781 -50.469 1 71.62 82 ASP A N 1
ATOM 599 C CA . ASP A 1 82 ? 8.734 -45.656 -51.906 1 71.62 82 ASP A CA 1
ATOM 600 C C . ASP A 1 82 ? 7.727 -46.562 -52.625 1 71.62 82 ASP A C 1
ATOM 602 O O . ASP A 1 82 ? 7.242 -46.219 -53.719 1 71.62 82 ASP A O 1
ATOM 606 N N . GLU A 1 83 ? 7.477 -47.625 -51.938 1 64.75 83 GLU A N 1
ATOM 607 C CA . GLU A 1 83 ? 6.652 -48.656 -52.562 1 64.75 83 GLU A CA 1
ATOM 608 C C . GLU A 1 83 ? 5.191 -48.531 -52.125 1 64.75 83 GLU A C 1
ATOM 610 O O . GLU A 1 83 ? 4.336 -49.281 -52.625 1 64.75 83 GLU A O 1
ATOM 615 N N . HIS A 1 84 ? 4.965 -47.594 -51.156 1 65.81 84 HIS A N 1
ATOM 616 C CA . HIS A 1 84 ? 3.623 -47.562 -50.594 1 65.81 84 HIS A CA 1
ATOM 617 C C . HIS A 1 84 ? 3.092 -46.156 -50.5 1 65.81 84 HIS A C 1
ATOM 619 O O . HIS A 1 84 ? 3.662 -45.312 -49.781 1 65.81 84 HIS A O 1
ATOM 625 N N . SER A 1 85 ? 2.275 -45.625 -51.438 1 57.44 85 SER A N 1
ATOM 626 C CA . SER A 1 85 ? 1.843 -44.219 -51.469 1 57.44 85 SER A CA 1
ATOM 627 C C . SER A 1 85 ? 0.39 -44.094 -51 1 57.44 85 SER A C 1
ATOM 629 O O . SER A 1 85 ? -0.149 -43 -50.938 1 57.44 85 SER A O 1
ATOM 631 N N . ARG A 1 86 ? -0.258 -45.156 -50.625 1 59 86 ARG A N 1
ATOM 632 C CA . ARG A 1 86 ? -1.695 -45.031 -50.406 1 59 86 ARG A CA 1
ATOM 633 C C . ARG A 1 86 ? -2.008 -44.906 -48.906 1 59 86 ARG A C 1
ATOM 635 O O . ARG A 1 86 ? -3.143 -44.594 -48.531 1 59 86 ARG A O 1
ATOM 642 N N . GLU A 1 87 ? -1.031 -45.125 -48.094 1 67.44 87 GLU A N 1
ATOM 643 C CA . GLU A 1 87 ? -1.375 -45.094 -46.656 1 67.44 87 GLU A CA 1
ATOM 644 C C . GLU A 1 87 ? -1.289 -43.688 -46.094 1 67.44 87 GLU A C 1
ATOM 646 O O . GLU A 1 87 ? -0.68 -42.812 -46.688 1 67.44 87 GLU A O 1
ATOM 651 N N . GLU A 1 88 ? -2.041 -43.562 -44.969 1 77.94 88 GLU A N 1
ATOM 652 C CA . GLU A 1 88 ? -2.199 -42.25 -44.281 1 77.94 88 GLU A CA 1
ATOM 653 C C . GLU A 1 88 ? -0.878 -41.781 -43.719 1 77.94 88 GLU A C 1
ATOM 655 O O . GLU A 1 88 ? -0.68 -40.594 -43.5 1 77.94 88 GLU A O 1
ATOM 660 N N . ALA A 1 89 ? 0.015 -42.719 -43.312 1 89.38 89 ALA A N 1
ATOM 661 C CA . ALA A 1 89 ? 1.334 -42.469 -42.75 1 89.38 89 ALA A CA 1
ATOM 662 C C . ALA A 1 89 ? 2.205 -43.719 -42.844 1 89.38 89 ALA A C 1
ATOM 664 O O . ALA A 1 89 ? 1.733 -44.781 -43.219 1 89.38 89 ALA A O 1
ATOM 665 N N . ALA A 1 90 ? 3.43 -43.562 -42.531 1 87.62 90 ALA A N 1
ATOM 666 C CA . ALA A 1 90 ? 4.258 -44.75 -42.438 1 87.62 90 ALA A CA 1
ATOM 667 C C . ALA A 1 90 ? 3.785 -45.625 -41.281 1 87.62 90 ALA A C 1
ATOM 669 O O . ALA A 1 90 ? 3.748 -46.875 -41.406 1 87.62 90 ALA A O 1
ATOM 670 N N . VAL A 1 91 ? 3.467 -44.969 -40.188 1 90.38 91 VAL A N 1
ATOM 671 C CA . VAL A 1 91 ? 2.857 -45.656 -39.031 1 90.38 91 VAL A CA 1
ATOM 672 C C . VAL A 1 91 ? 1.531 -45 -38.688 1 90.38 91 VAL A C 1
ATOM 674 O O . VAL A 1 91 ? 1.489 -43.781 -38.406 1 90.38 91 VAL A O 1
ATOM 677 N N . THR A 1 92 ? 0.5 -45.688 -38.781 1 92.5 92 THR A N 1
ATOM 678 C CA . THR A 1 92 ? -0.823 -45.219 -38.406 1 92.5 92 THR A CA 1
ATOM 679 C C . THR A 1 92 ? -1.39 -46.031 -37.25 1 92.5 92 THR A C 1
ATOM 681 O O . THR A 1 92 ? -1.462 -47.25 -37.312 1 92.5 92 THR A O 1
ATOM 684 N N . VAL A 1 93 ? -1.683 -45.375 -36.156 1 94.44 93 VAL A N 1
ATOM 685 C CA . VAL A 1 93 ? -2.318 -46 -35 1 94.44 93 VAL A CA 1
ATOM 686 C C . VAL A 1 93 ? -3.635 -45.281 -34.688 1 94.44 93 VAL A C 1
ATOM 688 O O . VAL A 1 93 ? -3.643 -44.094 -34.344 1 94.44 93 VAL A O 1
ATOM 691 N N . LYS A 1 94 ? -4.77 -45.906 -34.781 1 93.62 94 LYS A N 1
ATOM 692 C CA . LYS A 1 94 ? -6.051 -45.219 -34.594 1 93.62 94 LYS A CA 1
ATOM 693 C C . LYS A 1 94 ? -7.094 -46.188 -34.031 1 93.62 94 LYS A C 1
ATOM 695 O O . LYS A 1 94 ? -6.801 -47.344 -33.812 1 93.62 94 LYS A O 1
ATOM 700 N N . ASN A 1 95 ? -8.273 -45.719 -33.719 1 92.56 95 ASN A N 1
ATOM 701 C CA . ASN A 1 95 ? -9.461 -46.438 -33.25 1 92.56 95 ASN A CA 1
ATOM 702 C C . ASN A 1 95 ? -9.188 -47.219 -31.984 1 92.56 95 ASN A C 1
ATOM 704 O O . ASN A 1 95 ? -9.562 -48.406 -31.891 1 92.56 95 ASN A O 1
ATOM 708 N N . GLY A 1 96 ? -8.438 -46.625 -31.047 1 90.25 96 GLY A N 1
ATOM 709 C CA . GLY A 1 96 ? -8.25 -47.188 -29.719 1 90.25 96 GLY A CA 1
ATOM 710 C C . GLY A 1 96 ? -7.109 -48.188 -29.641 1 90.25 96 GLY A C 1
ATOM 711 O O . GLY A 1 96 ? -6.926 -48.844 -28.625 1 90.25 96 GLY A O 1
ATOM 712 N N . ALA A 1 97 ? -6.293 -48.344 -30.766 1 91.19 97 ALA A N 1
ATOM 713 C CA . ALA A 1 97 ? -5.129 -49.219 -30.734 1 91.19 97 ALA A CA 1
ATOM 714 C C . ALA A 1 97 ? -4.066 -48.688 -29.781 1 91.19 97 ALA A C 1
ATOM 716 O O . ALA A 1 97 ? -3.812 -47.5 -29.719 1 91.19 97 ALA A O 1
ATOM 717 N N . ASP A 1 98 ? -3.611 -49.5 -28.938 1 91.62 98 ASP A N 1
ATOM 718 C CA . ASP A 1 98 ? -2.514 -49.219 -28.016 1 91.62 98 ASP A CA 1
ATOM 719 C C . ASP A 1 98 ? -1.261 -50 -28.391 1 91.62 98 ASP A C 1
ATOM 721 O O . ASP A 1 98 ? -1.156 -51.188 -28.078 1 91.62 98 ASP A O 1
ATOM 725 N N . ILE A 1 99 ? -0.297 -49.281 -29.016 1 91.19 99 ILE A N 1
ATOM 726 C CA . ILE A 1 99 ? 0.798 -49.969 -29.688 1 91.19 99 ILE A CA 1
ATOM 727 C C . ILE A 1 99 ? 2.131 -49.562 -29.078 1 91.19 99 ILE A C 1
ATOM 729 O O . ILE A 1 99 ? 2.357 -48.375 -28.844 1 91.19 99 ILE A O 1
ATOM 733 N N . THR A 1 100 ? 2.982 -50.469 -28.75 1 89.19 100 THR A N 1
ATOM 734 C CA . THR A 1 100 ? 4.359 -50.219 -28.344 1 89.19 100 THR A CA 1
ATOM 735 C C . THR A 1 100 ? 5.344 -50.781 -29.359 1 89.19 100 THR A C 1
ATOM 737 O O . THR A 1 100 ? 5.301 -52 -29.656 1 89.19 100 THR A O 1
ATOM 740 N N . ILE A 1 101 ? 6.145 -49.969 -29.891 1 86.81 101 ILE A N 1
ATOM 741 C CA . ILE A 1 101 ? 7.258 -50.406 -30.734 1 86.81 101 ILE A CA 1
ATOM 742 C C . ILE A 1 101 ? 8.547 -50.375 -29.922 1 86.81 101 ILE A C 1
ATOM 744 O O . ILE A 1 101 ? 9.031 -49.312 -29.516 1 86.81 101 ILE A O 1
ATOM 748 N N . ILE A 1 102 ? 9.148 -51.531 -29.672 1 84 102 ILE A N 1
ATOM 749 C CA . ILE A 1 102 ? 10.234 -51.656 -28.703 1 84 102 ILE A CA 1
ATOM 750 C C . ILE A 1 102 ? 11.578 -51.531 -29.406 1 84 102 ILE A C 1
ATOM 752 O O . ILE A 1 102 ? 12.609 -51.312 -28.766 1 84 102 ILE A O 1
ATOM 756 N N . LYS A 1 103 ? 11.602 -51.812 -30.719 1 83.75 103 LYS A N 1
ATOM 757 C CA . LYS A 1 103 ? 12.844 -51.719 -31.484 1 83.75 103 LYS A CA 1
ATOM 758 C C . LYS A 1 103 ? 12.914 -50.406 -32.25 1 83.75 103 LYS A C 1
ATOM 760 O O . LYS A 1 103 ? 12.023 -49.562 -32.156 1 83.75 103 LYS A O 1
ATOM 765 N N . LYS A 1 104 ? 14.062 -50.281 -32.938 1 87.12 104 LYS A N 1
ATOM 766 C CA . LYS A 1 104 ? 14.219 -49.062 -33.75 1 87.12 104 LYS A CA 1
ATOM 767 C C . LYS A 1 104 ? 13.242 -49.062 -34.938 1 87.12 104 LYS A C 1
ATOM 769 O O . LYS A 1 104 ? 12.938 -50.125 -35.5 1 87.12 104 LYS A O 1
ATOM 774 N N . LEU A 1 105 ? 12.711 -47.906 -35.188 1 87.62 105 LEU A N 1
ATOM 775 C CA . LEU A 1 105 ? 11.859 -47.688 -36.344 1 87.62 105 LEU A CA 1
ATOM 776 C C . LEU A 1 105 ? 12.586 -46.875 -37.406 1 87.62 105 LEU A C 1
ATOM 778 O O . LEU A 1 105 ? 12.977 -45.719 -37.125 1 87.62 105 LEU A O 1
ATOM 782 N N . LYS A 1 106 ? 12.844 -47.469 -38.469 1 86.88 106 LYS A N 1
ATOM 783 C CA . LYS A 1 106 ? 13.469 -46.781 -39.594 1 86.88 106 LYS A CA 1
ATOM 784 C C . LYS A 1 106 ? 12.477 -46.594 -40.719 1 86.88 106 LYS A C 1
ATOM 786 O O . LYS A 1 106 ? 11.883 -47.562 -41.219 1 86.88 106 LYS A O 1
ATOM 791 N N . VAL A 1 107 ? 12.281 -45.375 -41.062 1 86.12 107 VAL A N 1
ATOM 792 C CA . VAL A 1 107 ? 11.414 -45.031 -42.188 1 86.12 107 VAL A CA 1
ATOM 793 C C . VAL A 1 107 ? 12.242 -44.469 -43.344 1 86.12 107 VAL A C 1
ATOM 795 O O . VAL A 1 107 ? 12.938 -43.438 -43.156 1 86.12 107 VAL A O 1
ATOM 798 N N . ILE A 1 108 ? 12.289 -45.094 -44.469 1 78.88 108 ILE A N 1
ATOM 799 C CA . ILE A 1 108 ? 13.008 -44.625 -45.656 1 78.88 108 ILE A CA 1
ATOM 800 C C . ILE A 1 108 ? 12.062 -43.812 -46.531 1 78.88 108 ILE A C 1
ATOM 802 O O . ILE A 1 108 ? 11.023 -44.344 -46.969 1 78.88 108 ILE A O 1
ATOM 806 N N . ASN A 1 109 ? 12.547 -42.531 -46.594 1 74.12 109 ASN A N 1
ATOM 807 C CA . ASN A 1 109 ? 11.789 -41.625 -47.469 1 74.12 109 ASN A CA 1
ATOM 808 C C . ASN A 1 109 ? 12.023 -41.938 -48.938 1 74.12 109 ASN A C 1
ATOM 810 O O . ASN A 1 109 ? 13.156 -42.188 -49.344 1 74.12 109 ASN A O 1
ATOM 814 N N . GLY A 1 110 ? 11.172 -42.562 -49.719 1 57.88 110 GLY A N 1
ATOM 815 C CA . GLY A 1 110 ? 11.266 -43 -51.125 1 57.88 110 GLY A CA 1
ATOM 816 C C . GLY A 1 110 ? 11.938 -41.969 -52.031 1 57.88 110 GLY A C 1
ATOM 817 O O . GLY A 1 110 ? 11.945 -40.781 -51.719 1 57.88 110 GLY A O 1
ATOM 818 N N . LYS A 1 111 ? 12.977 -42.312 -53 1 51.19 111 LYS A N 1
ATOM 819 C CA . LYS A 1 111 ? 13.656 -41.531 -54.062 1 51.19 111 LYS A CA 1
ATOM 820 C C . LYS A 1 111 ? 12.648 -40.969 -55.062 1 51.19 111 LYS A C 1
ATOM 822 O O . LYS A 1 111 ? 13.008 -40.156 -55.906 1 51.19 111 LYS A O 1
ATOM 827 N N . GLY A 1 112 ? 11.453 -40.75 -55.062 1 46.44 112 GLY A N 1
ATOM 828 C CA . GLY A 1 112 ? 10.664 -40.344 -56.188 1 46.44 112 GLY A CA 1
ATOM 829 C C . GLY A 1 112 ? 10.492 -38.844 -56.281 1 46.44 112 GLY A C 1
ATOM 830 O O . GLY A 1 112 ? 10.797 -38.125 -55.344 1 46.44 112 GLY A O 1
ATOM 831 N N . SER A 1 113 ? 10.656 -38.188 -57.656 1 41.44 113 SER A N 1
ATOM 832 C CA . SER A 1 113 ? 10.445 -36.812 -58.062 1 41.44 113 SER A CA 1
ATOM 833 C C . SER A 1 113 ? 9.195 -36.219 -57.406 1 41.44 113 SER A C 1
ATOM 835 O O . SER A 1 113 ? 8.781 -35.125 -57.719 1 41.44 113 SER A O 1
ATOM 837 N N . GLY A 1 114 ? 8.188 -37.031 -57.156 1 41.03 114 GLY A N 1
ATOM 838 C CA . GLY A 1 114 ? 6.902 -36.375 -56.969 1 41.03 114 GLY A CA 1
ATOM 839 C C . GLY A 1 114 ? 6.875 -35.438 -55.75 1 41.03 114 GLY A C 1
ATOM 840 O O . GLY A 1 114 ? 7.855 -35.344 -55.031 1 41.03 114 GLY A O 1
ATOM 841 N N . LYS A 1 115 ? 5.859 -34.594 -55.781 1 41.72 115 LYS A N 1
ATOM 842 C CA . LYS A 1 115 ? 5.434 -33.562 -54.875 1 41.72 115 LYS A CA 1
ATOM 843 C C . LYS A 1 115 ? 5.609 -34 -53.438 1 41.72 115 LYS A C 1
ATOM 845 O O . LYS A 1 115 ? 5.57 -35.188 -53.125 1 41.72 115 LYS A O 1
ATOM 850 N N . SER A 1 116 ? 6.297 -33.281 -52.656 1 46.41 116 SER A N 1
ATOM 851 C CA . SER A 1 116 ? 6.395 -33.281 -51.188 1 46.41 116 SER A CA 1
ATOM 852 C C . SER A 1 116 ? 5.285 -34.125 -50.562 1 46.41 116 SER A C 1
ATOM 854 O O . SER A 1 116 ? 4.102 -33.875 -50.812 1 46.41 116 SER A O 1
ATOM 856 N N . GLY A 1 117 ? 5.535 -35.375 -50.5 1 51.75 117 GLY A N 1
ATOM 857 C CA . GLY A 1 117 ? 4.504 -36.25 -49.969 1 51.75 117 GLY A CA 1
ATOM 858 C C . GLY A 1 117 ? 3.783 -35.625 -48.781 1 51.75 117 GLY A C 1
ATOM 859 O O . GLY A 1 117 ? 4.258 -34.656 -48.188 1 51.75 117 GLY A O 1
ATOM 860 N N . SER A 1 118 ? 2.477 -35.656 -48.812 1 63.69 118 SER A N 1
ATOM 861 C CA . SER A 1 118 ? 1.524 -35.031 -47.875 1 63.69 118 SER A CA 1
ATOM 862 C C . SER A 1 118 ? 1.295 -35.906 -46.656 1 63.69 118 SER A C 1
ATOM 864 O O . SER A 1 118 ? 0.559 -35.531 -45.75 1 63.69 118 SER A O 1
ATOM 866 N N . LEU A 1 119 ? 2.102 -37.031 -46.625 1 78.69 119 LEU A N 1
ATOM 867 C CA . LEU A 1 119 ? 1.732 -37.938 -45.531 1 78.69 119 LEU A CA 1
ATOM 868 C C . LEU A 1 119 ? 2.686 -37.781 -44.344 1 78.69 119 LEU A C 1
ATOM 870 O O . LEU A 1 119 ? 3.904 -37.75 -44.531 1 78.69 119 LEU A O 1
ATOM 874 N N . PRO A 1 120 ? 2.273 -37.781 -43.094 1 87.94 120 PRO A N 1
ATOM 875 C CA . PRO A 1 120 ? 3.154 -37.719 -41.938 1 87.94 120 PRO A CA 1
ATOM 876 C C . PRO A 1 120 ? 3.869 -39.062 -41.688 1 87.94 120 PRO A C 1
ATOM 878 O O . PRO A 1 120 ? 3.441 -40.094 -42.219 1 87.94 120 PRO A O 1
ATOM 881 N N . VAL A 1 121 ? 5.004 -39.094 -41 1 87.38 121 VAL A N 1
ATOM 882 C CA . VAL A 1 121 ? 5.715 -40.281 -40.625 1 87.38 121 VAL A CA 1
ATOM 883 C C . VAL A 1 121 ? 4.844 -41.125 -39.688 1 87.38 121 VAL A C 1
ATOM 885 O O . VAL A 1 121 ? 4.703 -42.344 -39.875 1 87.38 121 VAL A O 1
ATOM 888 N N . ILE A 1 122 ? 4.336 -40.469 -38.719 1 91.19 122 ILE A N 1
ATOM 889 C CA . ILE A 1 122 ? 3.479 -41.125 -37.719 1 91.19 122 ILE A CA 1
ATOM 890 C C . ILE A 1 122 ? 2.158 -40.344 -37.625 1 91.19 122 ILE A C 1
ATOM 892 O O . ILE A 1 122 ? 2.146 -39.125 -37.562 1 91.19 122 ILE A O 1
ATOM 896 N N . LYS A 1 123 ? 1.132 -41.031 -37.656 1 93 123 LYS A N 1
ATOM 897 C CA . LYS A 1 123 ? -0.185 -40.469 -37.375 1 93 123 LYS A CA 1
ATOM 898 C C . LYS A 1 123 ? -0.944 -41.281 -36.344 1 93 123 LYS A C 1
ATOM 900 O O . LYS A 1 123 ? -1.21 -42.469 -36.562 1 93 123 LYS A O 1
ATOM 905 N N . VAL A 1 124 ? -1.268 -40.719 -35.25 1 95.31 124 VAL A N 1
ATOM 906 C CA . VAL A 1 124 ? -2.059 -41.312 -34.188 1 95.31 124 VAL A CA 1
ATOM 907 C C . VAL A 1 124 ? -3.367 -40.562 -34.031 1 95.31 124 VAL A C 1
ATOM 909 O O . VAL A 1 124 ? -3.357 -39.344 -33.844 1 95.31 124 VAL A O 1
ATOM 912 N N . SER A 1 125 ? -4.492 -41.219 -34.062 1 94.12 125 SER A N 1
ATOM 913 C CA . SER A 1 125 ? -5.785 -40.531 -34 1 94.12 125 SER A CA 1
ATOM 914 C C . SER A 1 125 ? -6.848 -41.438 -33.406 1 94.12 125 SER A C 1
ATOM 916 O O . SER A 1 125 ? -6.59 -42.625 -33.125 1 94.12 125 SER A O 1
ATOM 918 N N . ASN A 1 126 ? -8.047 -40.906 -33.125 1 94.12 126 ASN A N 1
ATOM 919 C CA . ASN A 1 126 ? -9.219 -41.625 -32.625 1 94.12 126 ASN A CA 1
ATOM 920 C C . ASN A 1 126 ? -8.883 -42.5 -31.438 1 94.12 126 ASN A C 1
ATOM 922 O O . ASN A 1 126 ? -9.164 -43.719 -31.453 1 94.12 126 ASN A O 1
ATOM 926 N N . ALA A 1 127 ? -8.148 -41.906 -30.422 1 93.12 127 ALA A N 1
ATOM 927 C CA . ALA A 1 127 ? -7.82 -42.531 -29.141 1 93.12 127 ALA A CA 1
ATOM 928 C C . ALA A 1 127 ? -6.73 -43.594 -29.297 1 93.12 127 ALA A C 1
ATOM 930 O O . ALA A 1 127 ? -6.605 -44.5 -28.469 1 93.12 127 ALA A O 1
ATOM 931 N N . GLY A 1 128 ? -6.004 -43.531 -30.406 1 94.25 128 GLY A N 1
ATOM 932 C CA . GLY A 1 128 ? -4.836 -44.375 -30.547 1 94.25 128 GLY A CA 1
ATOM 933 C C . GLY A 1 128 ? -3.689 -43.969 -29.641 1 94.25 128 GLY A C 1
ATOM 934 O O . GLY A 1 128 ? -3.52 -42.781 -29.328 1 94.25 128 GLY A O 1
ATOM 935 N N . LYS A 1 129 ? -2.93 -44.906 -29.203 1 94.19 129 LYS A N 1
ATOM 936 C CA . LYS A 1 129 ? -1.738 -44.656 -28.391 1 94.19 129 LYS A CA 1
ATOM 937 C C . LYS A 1 129 ? -0.521 -45.375 -28.984 1 94.19 129 LYS A C 1
ATOM 939 O O . LYS A 1 129 ? -0.599 -46.562 -29.344 1 94.19 129 LYS A O 1
ATOM 944 N N . LEU A 1 130 ? 0.554 -44.625 -29.125 1 94.31 130 LEU A N 1
ATOM 945 C CA . LEU A 1 130 ? 1.786 -45.188 -29.672 1 94.31 130 LEU A CA 1
ATOM 946 C C . LEU A 1 130 ? 2.975 -44.875 -28.766 1 94.31 130 LEU A C 1
ATOM 948 O O . LEU A 1 130 ? 3.188 -43.719 -28.406 1 94.31 130 LEU A O 1
ATOM 952 N N . MET A 1 131 ? 3.613 -45.781 -28.297 1 92.06 131 MET A N 1
ATOM 953 C CA . MET A 1 131 ? 4.859 -45.625 -27.547 1 92.06 131 MET A CA 1
ATOM 954 C C . MET A 1 131 ? 6.055 -46.094 -28.375 1 92.06 131 MET A C 1
ATOM 956 O O . MET A 1 131 ? 6.066 -47.219 -28.859 1 92.06 131 MET A O 1
ATOM 960 N N . LEU A 1 132 ? 6.953 -45.219 -28.547 1 89.5 132 LEU A N 1
ATOM 961 C CA . LEU A 1 132 ? 8.203 -45.531 -29.234 1 89.5 132 LEU A CA 1
ATOM 962 C C . LEU A 1 132 ? 9.367 -45.562 -28.25 1 89.5 132 LEU A C 1
ATOM 964 O O . LEU A 1 132 ? 9.82 -44.531 -27.766 1 89.5 132 LEU A O 1
ATOM 968 N N . ASN A 1 133 ? 9.914 -46.75 -28.016 1 86.56 133 ASN A N 1
ATOM 969 C CA . ASN A 1 133 ? 10.867 -46.938 -26.938 1 86.56 133 ASN A CA 1
ATOM 970 C C . ASN A 1 133 ? 12.289 -46.625 -27.391 1 86.56 133 ASN A C 1
ATOM 972 O O . ASN A 1 133 ? 13.172 -46.375 -26.562 1 86.56 133 ASN A O 1
ATOM 976 N N . GLN A 1 134 ? 12.555 -46.75 -28.672 1 83.81 134 GLN A N 1
ATOM 977 C CA . GLN A 1 134 ? 13.906 -46.531 -29.172 1 83.81 134 GLN A CA 1
ATOM 978 C C . GLN A 1 134 ? 13.914 -45.469 -30.266 1 83.81 134 GLN A C 1
ATOM 980 O O . GLN A 1 134 ? 12.992 -44.656 -30.375 1 83.81 134 GLN A O 1
ATOM 985 N N . GLU A 1 135 ? 14.953 -45.469 -31.062 1 82.94 135 GLU A N 1
ATOM 986 C CA . GLU A 1 135 ? 15.211 -44.469 -32.094 1 82.94 135 GLU A CA 1
ATOM 987 C C . GLU A 1 135 ? 14.203 -44.562 -33.219 1 82.94 135 GLU A C 1
ATOM 989 O O . GLU A 1 135 ? 13.844 -45.656 -33.656 1 82.94 135 GLU A O 1
ATOM 994 N N . VAL A 1 136 ? 13.742 -43.406 -33.562 1 82.62 136 VAL A N 1
ATOM 995 C CA . VAL A 1 136 ? 13.008 -43.25 -34.812 1 82.62 136 VAL A CA 1
ATOM 996 C C . VAL A 1 136 ? 13.883 -42.531 -35.844 1 82.62 136 VAL A C 1
ATOM 998 O O . VAL A 1 136 ? 14.297 -41.406 -35.625 1 82.62 136 VAL A O 1
ATOM 1001 N N . ASN A 1 137 ? 14.188 -43.219 -36.875 1 82.56 137 ASN A N 1
ATOM 1002 C CA . ASN A 1 137 ? 15.078 -42.688 -37.875 1 82.56 137 ASN A CA 1
ATOM 1003 C C . ASN A 1 137 ? 14.367 -42.531 -39.219 1 82.56 137 ASN A C 1
ATOM 1005 O O . ASN A 1 137 ? 13.805 -43.5 -39.75 1 82.56 137 ASN A O 1
ATOM 1009 N N . VAL A 1 138 ? 14.297 -41.312 -39.625 1 81 138 VAL A N 1
ATOM 1010 C CA . VAL A 1 138 ? 13.766 -41.031 -40.969 1 81 138 VAL A CA 1
ATOM 1011 C C . VAL A 1 138 ? 14.906 -40.75 -41.938 1 81 138 VAL A C 1
ATOM 1013 O O . VAL A 1 138 ? 15.633 -39.781 -41.781 1 81 138 VAL A O 1
ATOM 1016 N N . GLU A 1 139 ? 15.117 -41.656 -42.844 1 75.31 139 GLU A N 1
ATOM 1017 C CA . GLU A 1 139 ? 16.188 -41.5 -43.812 1 75.31 139 GLU A CA 1
ATOM 1018 C C . GLU A 1 139 ? 15.641 -41.188 -45.188 1 75.31 139 GLU A C 1
ATOM 1020 O O . GLU A 1 139 ? 14.516 -41.594 -45.531 1 75.31 139 GLU A O 1
ATOM 1025 N N . GLY A 1 140 ? 16.516 -40.562 -46.031 1 67 140 GLY A N 1
ATOM 1026 C CA . GLY A 1 140 ? 16.219 -40.312 -47.438 1 67 140 GLY A CA 1
ATOM 1027 C C . GLY A 1 140 ? 15.797 -38.875 -47.719 1 67 140 GLY A C 1
ATOM 1028 O O . GLY A 1 140 ? 15.305 -38.188 -46.812 1 67 140 GLY A O 1
ATOM 1029 N N . ALA A 1 141 ? 16.406 -38.281 -48.656 1 54.44 141 ALA A N 1
ATOM 1030 C CA . ALA A 1 141 ? 16.156 -36.906 -49.125 1 54.44 141 ALA A CA 1
ATOM 1031 C C . ALA A 1 141 ? 14.789 -36.781 -49.781 1 54.44 141 ALA A C 1
ATOM 1033 O O . ALA A 1 141 ? 14.406 -35.719 -50.219 1 54.44 141 ALA A O 1
ATOM 1034 N N . GLY A 1 142 ? 13.961 -37.781 -49.875 1 55.53 142 GLY A N 1
ATOM 1035 C CA . GLY A 1 142 ? 12.805 -37.812 -50.75 1 55.53 142 GLY A CA 1
ATOM 1036 C C . GLY A 1 142 ? 11.562 -37.188 -50.125 1 55.53 142 GLY A C 1
ATOM 1037 O O . GLY A 1 142 ? 11.531 -36.938 -48.938 1 55.53 142 GLY A O 1
ATOM 1038 N N . VAL A 1 143 ? 10.633 -36.656 -51.062 1 55.53 143 VAL A N 1
ATOM 1039 C CA . VAL A 1 143 ? 9.516 -35.719 -50.938 1 55.53 143 VAL A CA 1
ATOM 1040 C C . VAL A 1 143 ? 8.258 -36.469 -50.531 1 55.53 143 VAL A C 1
ATOM 1042 O O . VAL A 1 143 ? 7.184 -35.875 -50.375 1 55.53 143 VAL A O 1
ATOM 1045 N N . LYS A 1 144 ? 8.227 -37.781 -50.188 1 58.69 144 LYS A N 1
ATOM 1046 C CA . LYS A 1 144 ? 6.902 -38.344 -50.062 1 58.69 144 LYS A CA 1
ATOM 1047 C C . LYS A 1 144 ? 6.383 -38.25 -48.656 1 58.69 144 LYS A C 1
ATOM 1049 O O . LYS A 1 144 ? 5.172 -38.219 -48.406 1 58.69 144 LYS A O 1
ATOM 1054 N N . ILE A 1 145 ? 7.277 -38.188 -47.719 1 69.5 145 ILE A N 1
ATOM 1055 C CA . ILE A 1 145 ? 6.82 -38.156 -46.312 1 69.5 145 ILE A CA 1
ATOM 1056 C C . ILE A 1 145 ? 7.254 -36.844 -45.656 1 69.5 145 ILE A C 1
ATOM 1058 O O . ILE A 1 145 ? 8.375 -36.375 -45.844 1 69.5 145 ILE A O 1
ATOM 1062 N N . LYS A 1 146 ? 6.207 -36.281 -45.125 1 76.06 146 LYS A N 1
ATOM 1063 C CA . LYS A 1 146 ? 6.5 -35.125 -44.281 1 76.06 146 LYS A CA 1
ATOM 1064 C C . LYS A 1 146 ? 7.066 -35.562 -42.938 1 76.06 146 LYS A C 1
ATOM 1066 O O . LYS A 1 146 ? 6.566 -36.5 -42.312 1 76.06 146 LYS A O 1
ATOM 1071 N N . LYS A 1 147 ? 8.117 -35.062 -42.531 1 78.56 147 LYS A N 1
ATOM 1072 C CA . LYS A 1 147 ? 8.711 -35.344 -41.25 1 78.56 147 LYS A CA 1
ATOM 1073 C C . LYS A 1 147 ? 7.82 -34.812 -40.125 1 78.56 147 LYS A C 1
ATOM 1075 O O . LYS A 1 147 ? 8.188 -33.875 -39.406 1 78.56 147 LYS A O 1
ATOM 1080 N N . GLU A 1 148 ? 6.688 -35.469 -40.062 1 83.25 148 GLU A N 1
ATOM 1081 C CA . GLU A 1 148 ? 5.684 -35.031 -39.094 1 83.25 148 GLU A CA 1
ATOM 1082 C C . GLU A 1 148 ? 5.188 -36.188 -38.25 1 83.25 148 GLU A C 1
ATOM 1084 O O . GLU A 1 148 ? 5.023 -37.312 -38.75 1 83.25 148 GLU A O 1
ATOM 1089 N N . ILE A 1 149 ? 5.051 -35.906 -37 1 86.19 149 ILE A N 1
ATOM 1090 C CA . ILE A 1 149 ? 4.281 -36.75 -36.094 1 86.19 149 ILE A CA 1
ATOM 1091 C C . ILE A 1 149 ? 2.969 -36.031 -35.719 1 86.19 149 ILE A C 1
ATOM 1093 O O . ILE A 1 149 ? 2.973 -34.938 -35.188 1 86.19 149 ILE A O 1
ATOM 1097 N N . VAL A 1 150 ? 1.924 -36.719 -36.094 1 89.56 150 VAL A N 1
ATOM 1098 C CA . VAL A 1 150 ? 0.618 -36.094 -35.875 1 89.56 150 VAL A CA 1
ATOM 1099 C C . VAL A 1 150 ? -0.134 -36.875 -34.781 1 89.56 150 VAL A C 1
ATOM 1101 O O . VAL A 1 150 ? -0.299 -38.094 -34.906 1 89.56 150 VAL A O 1
ATOM 1104 N N . VAL A 1 151 ? -0.508 -36.219 -33.781 1 92.25 151 VAL A N 1
ATOM 1105 C CA . VAL A 1 151 ? -1.358 -36.781 -32.719 1 92.25 151 VAL A CA 1
ATOM 1106 C C . VAL A 1 151 ? -2.672 -36 -32.656 1 92.25 151 VAL A C 1
ATOM 1108 O O . VAL A 1 151 ? -2.697 -34.844 -32.25 1 92.25 151 VAL A O 1
ATOM 1111 N N . ASP A 1 152 ? -3.723 -36.688 -32.969 1 90.06 152 ASP A N 1
ATOM 1112 C CA . ASP A 1 152 ? -4.98 -35.969 -33.188 1 90.06 152 ASP A CA 1
ATOM 1113 C C . ASP A 1 152 ? -6.129 -36.688 -32.438 1 90.06 152 ASP A C 1
ATOM 1115 O O . ASP A 1 152 ? -6.395 -37.844 -32.688 1 90.06 152 ASP A O 1
ATOM 1119 N N . GLY A 1 153 ? -6.762 -35.906 -31.547 1 88.19 153 GLY A N 1
ATOM 1120 C CA . GLY A 1 153 ? -7.973 -36.406 -30.938 1 88.19 153 GLY A CA 1
ATOM 1121 C C . GLY A 1 153 ? -7.801 -36.719 -29.453 1 88.19 153 GLY A C 1
ATOM 1122 O O . GLY A 1 153 ? -6.723 -37.125 -29.016 1 88.19 153 GLY A O 1
ATOM 1123 N N . SER A 1 154 ? -8.961 -36.562 -28.797 1 87.88 154 SER A N 1
ATOM 1124 C CA . SER A 1 154 ? -8.992 -36.875 -27.375 1 87.88 154 SER A CA 1
ATOM 1125 C C . SER A 1 154 ? -8.617 -38.344 -27.125 1 87.88 154 SER A C 1
ATOM 1127 O O . SER A 1 154 ? -9.102 -39.219 -27.797 1 87.88 154 SER A O 1
ATOM 1129 N N . GLY A 1 155 ? -7.652 -38.5 -26.25 1 88.5 155 GLY A N 1
ATOM 1130 C CA . GLY A 1 155 ? -7.23 -39.844 -25.891 1 88.5 155 GLY A CA 1
ATOM 1131 C C . GLY A 1 155 ? -6.059 -40.344 -26.719 1 88.5 155 GLY A C 1
ATOM 1132 O O . GLY A 1 155 ? -5.434 -41.344 -26.375 1 88.5 155 GLY A O 1
ATOM 1133 N N . SER A 1 156 ? -5.793 -39.719 -27.828 1 93.62 156 SER A N 1
ATOM 1134 C CA . SER A 1 156 ? -4.652 -40.094 -28.656 1 93.62 156 SER A CA 1
ATOM 1135 C C . SER A 1 156 ? -3.34 -39.625 -28.031 1 93.62 156 SER A C 1
ATOM 1137 O O . SER A 1 156 ? -3.268 -38.5 -27.5 1 93.62 156 SER A O 1
ATOM 1139 N N . SER A 1 157 ? -2.346 -40.469 -28.062 1 94.06 157 SER A N 1
ATOM 1140 C CA . SER A 1 157 ? -1.066 -40.031 -27.5 1 94.06 157 SER A CA 1
ATOM 1141 C C . SER A 1 157 ? 0.099 -40.75 -28.188 1 94.06 157 SER A C 1
ATOM 1143 O O . SER A 1 157 ? -0.039 -41.875 -28.656 1 94.06 157 SER A O 1
ATOM 1145 N N . VAL A 1 158 ? 1.182 -40.031 -28.297 1 93.12 158 VAL A N 1
ATOM 1146 C CA . VAL A 1 158 ? 2.455 -40.594 -28.734 1 93.12 158 VAL A CA 1
ATOM 1147 C C . VAL A 1 158 ? 3.521 -40.344 -27.672 1 93.12 158 VAL A C 1
ATOM 1149 O O . VAL A 1 158 ? 3.695 -39.219 -27.203 1 93.12 158 VAL A O 1
ATOM 1152 N N . THR A 1 159 ? 4.113 -41.312 -27.203 1 92.25 159 THR A N 1
ATOM 1153 C CA . THR A 1 159 ? 5.23 -41.219 -26.266 1 92.25 159 THR A CA 1
ATOM 1154 C C . THR A 1 159 ? 6.555 -41.5 -26.969 1 92.25 159 THR A C 1
ATOM 1156 O O . THR A 1 159 ? 6.738 -42.594 -27.547 1 92.25 159 THR A O 1
ATOM 1159 N N . LEU A 1 160 ? 7.395 -40.594 -26.859 1 87.62 160 LEU A N 1
ATOM 1160 C CA . LEU A 1 160 ? 8.719 -40.688 -27.453 1 87.62 160 LEU A CA 1
ATOM 1161 C C . LEU A 1 160 ? 9.789 -40.875 -26.375 1 87.62 160 LEU A C 1
ATOM 1163 O O . LEU A 1 160 ? 10 -39.969 -25.547 1 87.62 160 LEU A O 1
ATOM 1167 N N . ASN A 1 161 ? 10.531 -41.938 -26.359 1 85.12 161 ASN A N 1
ATOM 1168 C CA . ASN A 1 161 ? 11.562 -42.188 -25.359 1 85.12 161 ASN A CA 1
ATOM 1169 C C . ASN A 1 161 ? 12.953 -42.281 -25.984 1 85.12 161 ASN A C 1
ATOM 1171 O O . ASN A 1 161 ? 13.953 -42.406 -25.266 1 85.12 161 ASN A O 1
ATOM 1175 N N . GLY A 1 162 ? 13.062 -42.219 -27.297 1 75.19 162 GLY A N 1
ATOM 1176 C CA . GLY A 1 162 ? 14.359 -42.344 -27.953 1 75.19 162 GLY A CA 1
ATOM 1177 C C . GLY A 1 162 ? 14.711 -41.125 -28.797 1 75.19 162 GLY A C 1
ATOM 1178 O O . GLY A 1 162 ? 14.023 -40.125 -28.766 1 75.19 162 GLY A O 1
ATOM 1179 N N . VAL A 1 163 ? 15.828 -41.344 -29.516 1 69.38 163 VAL A N 1
ATOM 1180 C CA . VAL A 1 163 ? 16.359 -40.281 -30.375 1 69.38 163 VAL A CA 1
ATOM 1181 C C . VAL A 1 163 ? 15.555 -40.219 -31.656 1 69.38 163 VAL A C 1
ATOM 1183 O O . VAL A 1 163 ? 15.203 -41.25 -32.25 1 69.38 163 VAL A O 1
ATOM 1186 N N . LEU A 1 164 ? 15.109 -39.031 -31.875 1 76.25 164 LEU A N 1
ATOM 1187 C CA . LEU A 1 164 ? 14.547 -38.781 -33.219 1 76.25 164 LEU A CA 1
ATOM 1188 C C . LEU A 1 164 ? 15.633 -38.344 -34.188 1 76.25 164 LEU A C 1
ATOM 1190 O O . LEU A 1 164 ? 16.109 -37.219 -34.125 1 76.25 164 LEU A O 1
ATOM 1194 N N . LYS A 1 165 ? 15.977 -39.219 -35.031 1 75.25 165 LYS A N 1
ATOM 1195 C CA . LYS A 1 165 ? 16.984 -38.938 -36.031 1 75.25 165 LYS A CA 1
ATOM 1196 C C . LYS A 1 165 ? 16.359 -38.625 -37.375 1 75.25 165 LYS A C 1
ATOM 1198 O O . LYS A 1 165 ? 15.375 -39.281 -37.781 1 75.25 165 LYS A O 1
ATOM 1203 N N . GLY A 1 166 ? 16.891 -37.688 -38.094 1 70 166 GLY A N 1
ATOM 1204 C CA . GLY A 1 166 ? 16.422 -37.344 -39.406 1 70 166 GLY A CA 1
ATOM 1205 C C . GLY A 1 166 ? 15.164 -36.5 -39.375 1 70 166 GLY A C 1
ATOM 1206 O O . GLY A 1 166 ? 14.461 -36.375 -40.375 1 70 166 GLY A O 1
ATOM 1207 N N . PHE A 1 167 ? 14.805 -36.062 -38.281 1 70.56 167 PHE A N 1
ATOM 1208 C CA . PHE A 1 167 ? 13.617 -35.219 -38.156 1 70.56 167 PHE A CA 1
ATOM 1209 C C . PHE A 1 167 ? 14 -33.719 -38.219 1 70.56 167 PHE A C 1
ATOM 1211 O O . PHE A 1 167 ? 13.344 -32.875 -37.594 1 70.56 167 PHE A O 1
ATOM 1218 N N . GLU A 1 168 ? 15 -33.531 -38.969 1 62.31 168 GLU A N 1
ATOM 1219 C CA . GLU A 1 168 ? 15.328 -32.125 -39.188 1 62.31 168 GLU A CA 1
ATOM 1220 C C . GLU A 1 168 ? 14.156 -31.359 -39.781 1 62.31 168 GLU A C 1
ATOM 1222 O O . GLU A 1 168 ? 13.562 -31.812 -40.781 1 62.31 168 GLU A O 1
ATOM 1227 N N . ARG A 1 169 ? 13.664 -30.219 -39.188 1 61.22 169 ARG A N 1
ATOM 1228 C CA . ARG A 1 169 ? 12.547 -29.375 -39.594 1 61.22 169 ARG A CA 1
ATOM 1229 C C . ARG A 1 169 ? 11.219 -30.125 -39.469 1 61.22 169 ARG A C 1
ATOM 1231 O O . ARG A 1 169 ? 10.227 -29.781 -40.094 1 61.22 169 ARG A O 1
ATOM 1238 N N . GLY A 1 170 ? 11.352 -31.234 -38.781 1 67.12 170 GLY A N 1
ATOM 1239 C CA . GLY A 1 170 ? 10.133 -31.969 -38.531 1 67.12 170 GLY A CA 1
ATOM 1240 C C . GLY A 1 170 ? 9.242 -31.328 -37.469 1 67.12 170 GLY A C 1
ATOM 1241 O O . GLY A 1 170 ? 9.688 -30.438 -36.75 1 67.12 170 GLY A O 1
ATOM 1242 N N . GLU A 1 171 ? 7.934 -31.719 -37.594 1 74.12 171 GLU A N 1
ATOM 1243 C CA . GLU A 1 171 ? 6.934 -31.141 -36.688 1 74.12 171 GLU A CA 1
ATOM 1244 C C . GLU A 1 171 ? 6.172 -32.219 -35.938 1 74.12 171 GLU A C 1
ATOM 1246 O O . GLU A 1 171 ? 5.922 -33.312 -36.5 1 74.12 171 GLU A O 1
ATOM 1251 N N . VAL A 1 172 ? 6.02 -32 -34.656 1 78.19 172 VAL A N 1
ATOM 1252 C CA . VAL A 1 172 ? 5.004 -32.75 -33.938 1 78.19 172 VAL A CA 1
ATOM 1253 C C . VAL A 1 172 ? 3.732 -31.906 -33.812 1 78.19 172 VAL A C 1
ATOM 1255 O O . VAL A 1 172 ? 3.756 -30.812 -33.25 1 78.19 172 VAL A O 1
ATOM 1258 N N . LYS A 1 173 ? 2.764 -32.406 -34.406 1 83.44 173 LYS A N 1
ATOM 1259 C CA . LYS A 1 173 ? 1.488 -31.703 -34.375 1 83.44 173 LYS A CA 1
ATOM 1260 C C . LYS A 1 173 ? 0.497 -32.375 -33.438 1 83.44 173 LYS A C 1
ATOM 1262 O O . LYS A 1 173 ? 0.156 -33.562 -33.625 1 83.44 173 LYS A O 1
ATOM 1267 N N . VAL A 1 174 ? 0.137 -31.688 -32.469 1 86.81 174 VAL A N 1
ATOM 1268 C CA . VAL A 1 174 ? -0.86 -32.156 -31.516 1 86.81 174 VAL A CA 1
ATOM 1269 C C . VAL A 1 174 ? -2.145 -31.359 -31.656 1 86.81 174 VAL A C 1
ATOM 1271 O O . VAL A 1 174 ? -2.111 -30.125 -31.641 1 86.81 174 VAL A O 1
ATOM 1274 N N . SER A 1 175 ? -3.244 -32 -31.859 1 84.44 175 SER A N 1
ATOM 1275 C CA . SER A 1 175 ? -4.508 -31.312 -32.062 1 84.44 175 SER A CA 1
ATOM 1276 C C . SER A 1 175 ? -5.66 -32.062 -31.391 1 84.44 175 SER A C 1
ATOM 1278 O O . SER A 1 175 ? -5.543 -33.25 -31.062 1 84.44 175 SER A O 1
ATOM 1280 N N . ASN A 1 176 ? -6.785 -31.312 -31.141 1 86.75 176 ASN A N 1
ATOM 1281 C CA . ASN A 1 176 ? -8.047 -31.859 -30.641 1 86.75 176 ASN A CA 1
ATOM 1282 C C . ASN A 1 176 ? -7.84 -32.688 -29.391 1 86.75 176 ASN A C 1
ATOM 1284 O O . ASN A 1 176 ? -8.289 -33.844 -29.312 1 86.75 176 ASN A O 1
ATOM 1288 N N . GLU A 1 177 ? -6.996 -32.188 -28.469 1 86.5 177 GLU A N 1
ATOM 1289 C CA . GLU A 1 177 ? -6.762 -32.75 -27.141 1 86.5 177 GLU A CA 1
ATOM 1290 C C . GLU A 1 177 ? -5.785 -33.906 -27.188 1 86.5 177 GLU A C 1
ATOM 1292 O O . GLU A 1 177 ? -5.738 -34.75 -26.266 1 86.5 177 GLU A O 1
ATOM 1297 N N . GLY A 1 178 ? -5.047 -34.094 -28.281 1 89.31 178 GLY A N 1
ATOM 1298 C CA . GLY A 1 178 ? -3.99 -35.062 -28.328 1 89.31 178 GLY A CA 1
ATOM 1299 C C . GLY A 1 178 ? -2.875 -34.812 -27.344 1 89.31 178 GLY A C 1
ATOM 1300 O O . GLY A 1 178 ? -2.807 -33.719 -26.75 1 89.31 178 GLY A O 1
ATOM 1301 N N . MET A 1 179 ? -2.029 -35.781 -27.125 1 91.56 179 MET A N 1
ATOM 1302 C CA . MET A 1 179 ? -0.932 -35.625 -26.172 1 91.56 179 MET A CA 1
ATOM 1303 C C . MET A 1 179 ? 0.363 -36.188 -26.734 1 91.56 179 MET A C 1
ATOM 1305 O O . MET A 1 179 ? 0.359 -37.281 -27.328 1 91.56 179 MET A O 1
ATOM 1309 N N . VAL A 1 180 ? 1.368 -35.469 -26.609 1 90.44 180 VAL A N 1
ATOM 1310 C CA . VAL A 1 180 ? 2.699 -36 -26.875 1 90.44 180 VAL A CA 1
ATOM 1311 C C . VAL A 1 180 ? 3.508 -36.031 -25.578 1 90.44 180 VAL A C 1
ATOM 1313 O O . VAL A 1 180 ? 3.469 -35.094 -24.797 1 90.44 180 VAL A O 1
ATOM 1316 N N . VAL A 1 181 ? 4.125 -37.094 -25.312 1 91.75 181 VAL A N 1
ATOM 1317 C CA . VAL A 1 181 ? 4.973 -37.281 -24.141 1 91.75 181 VAL A CA 1
ATOM 1318 C C . VAL A 1 181 ? 6.434 -37.406 -24.562 1 91.75 181 VAL A C 1
ATOM 1320 O O . VAL A 1 181 ? 6.773 -38.25 -25.391 1 91.75 181 VAL A O 1
ATOM 1323 N N . LEU A 1 182 ? 7.18 -36.594 -24 1 87.81 182 LEU A N 1
ATOM 1324 C CA . LEU A 1 182 ? 8.617 -36.625 -24.266 1 87.81 182 LEU A CA 1
ATOM 1325 C C . LEU A 1 182 ? 9.367 -37.219 -23.062 1 87.81 182 LEU A C 1
ATOM 1327 O O . LEU A 1 182 ? 9.445 -36.562 -22.016 1 87.81 182 LEU A O 1
ATOM 1331 N N . GLY A 1 183 ? 9.914 -38.375 -23.297 1 84.38 183 GLY A N 1
ATOM 1332 C CA . GLY A 1 183 ? 10.617 -39.062 -22.219 1 84.38 183 GLY A CA 1
ATOM 1333 C C . GLY A 1 183 ? 12.047 -38.562 -22.047 1 84.38 183 GLY A C 1
ATOM 1334 O O . GLY A 1 183 ? 12.5 -37.688 -22.781 1 84.38 183 GLY A O 1
ATOM 1335 N N . GLU A 1 184 ? 12.719 -39.156 -21.031 1 75.94 184 GLU A N 1
ATOM 1336 C CA . GLU A 1 184 ? 14.102 -38.812 -20.734 1 75.94 184 GLU A CA 1
ATOM 1337 C C . GLU A 1 184 ? 15.031 -39.219 -21.875 1 75.94 184 GLU A C 1
ATOM 1339 O O . GLU A 1 184 ? 14.914 -40.312 -22.422 1 75.94 184 GLU A O 1
ATOM 1344 N N . GLY A 1 185 ? 15.945 -38.438 -22.203 1 64.12 185 GLY A N 1
ATOM 1345 C CA . GLY A 1 185 ? 16.984 -38.781 -23.141 1 64.12 185 GLY A CA 1
ATOM 1346 C C . GLY A 1 185 ? 16.625 -38.469 -24.578 1 64.12 185 GLY A C 1
ATOM 1347 O O . GLY A 1 185 ? 17.438 -38.656 -25.484 1 64.12 185 GLY A O 1
ATOM 1348 N N . VAL A 1 186 ? 15.289 -38.062 -24.672 1 67.94 186 VAL A N 1
ATOM 1349 C CA . VAL A 1 186 ? 14.953 -37.656 -26.031 1 67.94 186 VAL A CA 1
ATOM 1350 C C . VAL A 1 186 ? 15.914 -36.562 -26.5 1 67.94 186 VAL A C 1
ATOM 1352 O O . VAL A 1 186 ? 16.125 -35.562 -25.812 1 67.94 186 VAL A O 1
ATOM 1355 N N . LYS A 1 187 ? 16.781 -36.938 -27.344 1 64.44 187 LYS A N 1
ATOM 1356 C CA . LYS A 1 187 ? 17.734 -36.031 -27.969 1 64.44 187 LYS A CA 1
ATOM 1357 C C . LYS A 1 187 ? 17.578 -36.031 -29.5 1 64.44 187 LYS A C 1
ATOM 1359 O O . LYS A 1 187 ? 16.891 -36.875 -30.047 1 64.44 187 LYS A O 1
ATOM 1364 N N . GLY A 1 188 ? 18.297 -35.062 -30.062 1 57.88 188 GLY A N 1
ATOM 1365 C CA . GLY A 1 188 ? 18.469 -35.062 -31.516 1 57.88 188 GLY A CA 1
ATOM 1366 C C . GLY A 1 188 ? 17.328 -34.406 -32.25 1 57.88 188 GLY A C 1
ATOM 1367 O O . GLY A 1 188 ? 17.312 -34.406 -33.5 1 57.88 188 GLY A O 1
ATOM 1368 N N . ILE A 1 189 ? 16.391 -34.031 -31.344 1 58.31 189 ILE A N 1
ATOM 1369 C CA . ILE A 1 189 ? 15.352 -33.281 -32.062 1 58.31 189 ILE A CA 1
ATOM 1370 C C . ILE A 1 189 ? 15.867 -31.891 -32.438 1 58.31 189 ILE A C 1
ATOM 1372 O O . ILE A 1 189 ? 16.359 -31.156 -31.578 1 58.31 189 ILE A O 1
ATOM 1376 N N . GLU A 1 190 ? 16.375 -31.734 -33.688 1 55.72 190 GLU A N 1
ATOM 1377 C CA . GLU A 1 190 ? 16.859 -30.422 -34.125 1 55.72 190 GLU A CA 1
ATOM 1378 C C . GLU A 1 190 ? 15.805 -29.344 -33.906 1 55.72 190 GLU A C 1
ATOM 1380 O O . GLU A 1 190 ? 16.125 -28.266 -33.406 1 55.72 190 GLU A O 1
ATOM 1385 N N . GLU A 1 191 ? 14.742 -29.531 -34.469 1 51.47 191 GLU A N 1
ATOM 1386 C CA . GLU A 1 191 ? 13.594 -28.656 -34.312 1 51.47 191 GLU A CA 1
ATOM 1387 C C . GLU A 1 191 ? 12.305 -29.438 -34.094 1 51.47 191 GLU A C 1
ATOM 1389 O O . GLU A 1 191 ? 12.117 -30.5 -34.719 1 51.47 191 GLU A O 1
ATOM 1394 N N . VAL A 1 192 ? 11.859 -29.562 -33.031 1 53.94 192 VAL A N 1
ATOM 1395 C CA . VAL A 1 192 ? 10.508 -30.094 -32.938 1 53.94 192 VAL A CA 1
ATOM 1396 C C . VAL A 1 192 ? 9.5 -28.953 -32.906 1 53.94 192 VAL A C 1
ATOM 1398 O O . VAL A 1 192 ? 9.594 -28.078 -32.031 1 53.94 192 VAL A O 1
ATOM 1401 N N . LYS A 1 193 ? 8.914 -28.594 -34.031 1 56.47 193 LYS A N 1
ATOM 1402 C CA . LYS A 1 193 ? 7.77 -27.688 -34 1 56.47 193 LYS A CA 1
ATOM 1403 C C . LYS A 1 193 ? 6.523 -28.391 -33.469 1 56.47 193 LYS A C 1
ATOM 1405 O O . LYS A 1 193 ? 6.027 -29.344 -34.062 1 56.47 193 LYS A O 1
ATOM 1410 N N . VAL A 1 194 ? 6.465 -28.25 -32.219 1 57.22 194 VAL A N 1
ATOM 1411 C CA . VAL A 1 194 ? 5.23 -28.781 -31.641 1 57.22 194 VAL A CA 1
ATOM 1412 C C . VAL A 1 194 ? 4.082 -27.812 -31.891 1 57.22 194 VAL A C 1
ATOM 1414 O O . VAL A 1 194 ? 4.012 -26.75 -31.281 1 57.22 194 VAL A O 1
ATOM 1417 N N . LYS A 1 195 ? 3.4 -27.781 -32.969 1 57.34 195 LYS A N 1
ATOM 1418 C CA . LYS A 1 195 ? 2.266 -26.906 -33.281 1 57.34 195 LYS A CA 1
ATOM 1419 C C . LYS A 1 195 ? 0.968 -27.484 -32.719 1 57.34 195 LYS A C 1
ATOM 1421 O O . LYS A 1 195 ? 0.461 -28.484 -33.219 1 57.34 195 LYS A O 1
ATOM 1426 N N . ILE A 1 196 ? 0.617 -27.078 -31.547 1 57.06 196 ILE A N 1
ATOM 1427 C CA . ILE A 1 196 ? -0.599 -27.562 -30.906 1 57.06 196 ILE A CA 1
ATOM 1428 C C . ILE A 1 196 ? -1.822 -27.031 -31.641 1 57.06 196 ILE A C 1
ATOM 1430 O O . ILE A 1 196 ? -2.174 -25.859 -31.5 1 57.06 196 ILE A O 1
ATOM 1434 N N . ASN A 1 197 ? -2.191 -27.047 -32.906 1 53.41 197 ASN A N 1
ATOM 1435 C CA . ASN A 1 197 ? -3.234 -26.516 -33.781 1 53.41 197 ASN A CA 1
ATOM 1436 C C . ASN A 1 197 ? -4.621 -26.688 -33.156 1 53.41 197 ASN A C 1
ATOM 1438 O O . ASN A 1 197 ? -4.754 -27.234 -32.062 1 53.41 197 ASN A O 1
ATOM 1442 N N . ASP A 1 198 ? -5.949 -26.969 -33.688 1 56.84 198 ASP A N 1
ATOM 1443 C CA . ASP A 1 198 ? -7.402 -27.078 -33.812 1 56.84 198 ASP A CA 1
ATOM 1444 C C . ASP A 1 198 ? -7.992 -27.734 -32.562 1 56.84 198 ASP A C 1
ATOM 1446 O O . ASP A 1 198 ? -8.648 -28.781 -32.656 1 56.84 198 ASP A O 1
ATOM 1450 N N . GLY A 1 199 ? -8.188 -27.328 -31.359 1 63 199 GLY A N 1
ATOM 1451 C CA . GLY A 1 199 ? -8.836 -27.781 -30.141 1 63 199 GLY A CA 1
ATOM 1452 C C . GLY A 1 199 ? -7.883 -27.891 -28.953 1 63 199 GLY A C 1
ATOM 1453 O O . GLY A 1 199 ? -8.305 -28.141 -27.828 1 63 199 GLY A O 1
ATOM 1454 N N . GLY A 1 200 ? -6.605 -27.719 -29.219 1 76.19 200 GLY A N 1
ATOM 1455 C CA . GLY A 1 200 ? -5.598 -27.734 -28.172 1 76.19 200 GLY A CA 1
ATOM 1456 C C . GLY A 1 200 ? -4.91 -29.078 -28.016 1 76.19 200 GLY A C 1
ATOM 1457 O O . GLY A 1 200 ? -4.969 -29.906 -28.922 1 76.19 200 GLY A O 1
ATOM 1458 N N . GLY A 1 201 ? -4.02 -29.312 -27.047 1 86.94 201 GLY A N 1
ATOM 1459 C CA . GLY A 1 201 ? -3.297 -30.547 -26.766 1 86.94 201 GLY A CA 1
ATOM 1460 C C . GLY A 1 201 ? -2.301 -30.406 -25.641 1 86.94 201 GLY A C 1
ATOM 1461 O O . GLY A 1 201 ? -2.178 -29.344 -25.031 1 86.94 201 GLY A O 1
ATOM 1462 N N . THR A 1 202 ? -1.775 -31.484 -25.266 1 89.81 202 THR A N 1
ATOM 1463 C CA . THR A 1 202 ? -0.851 -31.516 -24.125 1 89.81 202 THR A CA 1
ATOM 1464 C C . THR A 1 202 ? 0.534 -31.969 -24.578 1 89.81 202 THR A C 1
ATOM 1466 O O . THR A 1 202 ? 0.658 -32.906 -25.359 1 89.81 202 THR A O 1
ATOM 1469 N N . VAL A 1 203 ? 1.505 -31.219 -24.172 1 89.38 203 VAL A N 1
ATOM 1470 C CA . VAL A 1 203 ? 2.891 -31.672 -24.234 1 89.38 203 VAL A CA 1
ATOM 1471 C C . VAL A 1 203 ? 3.406 -31.969 -22.828 1 89.38 203 VAL A C 1
ATOM 1473 O O . VAL A 1 203 ? 3.475 -31.062 -21.984 1 89.38 203 VAL A O 1
ATOM 1476 N N . ARG A 1 204 ? 3.748 -33.125 -22.609 1 91.5 204 ARG A N 1
ATOM 1477 C CA . ARG A 1 204 ? 4.23 -33.531 -21.297 1 91.5 204 ARG A CA 1
ATOM 1478 C C . ARG A 1 204 ? 5.695 -33.969 -21.359 1 91.5 204 ARG A C 1
ATOM 1480 O O . ARG A 1 204 ? 6.086 -34.75 -22.219 1 91.5 204 ARG A O 1
ATOM 1487 N N . PHE A 1 205 ? 6.473 -33.5 -20.422 1 91.44 205 PHE A N 1
ATOM 1488 C CA . PHE A 1 205 ? 7.871 -33.875 -20.266 1 91.44 205 PHE A CA 1
ATOM 1489 C C . PHE A 1 205 ? 8.031 -34.844 -19.094 1 91.44 205 PHE A C 1
ATOM 1491 O O . PHE A 1 205 ? 7.785 -34.469 -17.938 1 91.44 205 PHE A O 1
ATOM 1498 N N . ASP A 1 206 ? 8.5 -36 -19.438 1 91.12 206 ASP A N 1
ATOM 1499 C CA . ASP A 1 206 ? 8.766 -36.969 -18.375 1 91.12 206 ASP A CA 1
ATOM 1500 C C . ASP A 1 206 ? 10.242 -36.969 -17.984 1 91.12 206 ASP A C 1
ATOM 1502 O O . ASP A 1 206 ? 10.625 -37.562 -16.969 1 91.12 206 ASP A O 1
ATOM 1506 N N . GLY A 1 207 ? 10.984 -36.281 -18.703 1 88.75 207 GLY A N 1
ATOM 1507 C CA . GLY A 1 207 ? 12.391 -36.094 -18.422 1 88.75 207 GLY A CA 1
ATOM 1508 C C . GLY A 1 207 ? 12.977 -34.906 -19.188 1 88.75 207 GLY A C 1
ATOM 1509 O O . GLY A 1 207 ? 12.273 -34.219 -19.938 1 88.75 207 GLY A O 1
ATOM 1510 N N . ASN A 1 208 ? 14.273 -34.688 -18.906 1 87.94 208 ASN A N 1
ATOM 1511 C CA . ASN A 1 208 ? 14.945 -33.562 -19.562 1 87.94 208 ASN A CA 1
ATOM 1512 C C . ASN A 1 208 ? 15.047 -33.781 -21.062 1 87.94 208 ASN A C 1
ATOM 1514 O O . ASN A 1 208 ? 15.312 -34.875 -21.531 1 87.94 208 ASN A O 1
ATOM 1518 N N . VAL A 1 209 ? 14.719 -32.781 -21.75 1 84.06 209 VAL A N 1
ATOM 1519 C CA . VAL A 1 209 ? 14.727 -32.844 -23.219 1 84.06 209 VAL A CA 1
ATOM 1520 C C . VAL A 1 209 ? 15.562 -31.703 -23.781 1 84.06 209 VAL A C 1
ATOM 1522 O O . VAL A 1 209 ? 15.5 -30.578 -23.297 1 84.06 209 VAL A O 1
ATOM 1525 N N . THR A 1 210 ? 16.359 -31.969 -24.734 1 81 210 THR A N 1
ATOM 1526 C CA . THR A 1 210 ? 17.141 -30.953 -25.438 1 81 210 THR A CA 1
ATOM 1527 C C . THR A 1 210 ? 16.688 -30.844 -26.891 1 81 210 THR A C 1
ATOM 1529 O O . THR A 1 210 ? 16.688 -31.828 -27.625 1 81 210 THR A O 1
ATOM 1532 N N . PHE A 1 211 ? 16.234 -29.672 -27.188 1 77.75 211 PHE A N 1
ATOM 1533 C CA . PHE A 1 211 ? 15.945 -29.344 -28.578 1 77.75 211 PHE A CA 1
ATOM 1534 C C . PHE A 1 211 ? 17.172 -28.781 -29.266 1 77.75 211 PHE A C 1
ATOM 1536 O O . PHE A 1 211 ? 17.719 -27.766 -28.828 1 77.75 211 PHE A O 1
ATOM 1543 N N . ASN A 1 212 ? 17.656 -29.578 -30.172 1 64.62 212 ASN A N 1
ATOM 1544 C CA . ASN A 1 212 ? 18.859 -29.172 -30.891 1 64.62 212 ASN A CA 1
ATOM 1545 C C . ASN A 1 212 ? 18.516 -28.594 -32.25 1 64.62 212 ASN A C 1
ATOM 1547 O O . ASN A 1 212 ? 17.516 -28.969 -32.875 1 64.62 212 ASN A O 1
ATOM 1551 N N . ASN A 1 213 ? 19.203 -27.531 -32.688 1 51.41 213 ASN A N 1
ATOM 1552 C CA . ASN A 1 213 ? 19.375 -27.156 -34.094 1 51.41 213 ASN A CA 1
ATOM 1553 C C . ASN A 1 213 ? 18.312 -26.156 -34.531 1 51.41 213 ASN A C 1
ATOM 1555 O O . ASN A 1 213 ? 17.172 -26.234 -34.094 1 51.41 213 ASN A O 1
ATOM 1559 N N . GLY A 1 214 ? 18.188 -24.859 -34.781 1 49 214 GLY A N 1
ATOM 1560 C CA . GLY A 1 214 ? 17.828 -23.609 -35.438 1 49 214 GLY A CA 1
ATOM 1561 C C . GLY A 1 214 ? 16.344 -23.328 -35.375 1 49 214 GLY A C 1
ATOM 1562 O O . GLY A 1 214 ? 15.812 -22.594 -36.188 1 49 214 GLY A O 1
ATOM 1563 N N . SER A 1 215 ? 15.547 -24.188 -34.844 1 51.03 215 SER A N 1
ATOM 1564 C CA . SER A 1 215 ? 14.18 -23.719 -35.031 1 51.03 215 SER A CA 1
ATOM 1565 C C . SER A 1 215 ? 13.891 -22.453 -34.25 1 51.03 215 SER A C 1
ATOM 1567 O O . SER A 1 215 ? 14.68 -22.062 -33.375 1 51.03 215 SER A O 1
ATOM 1569 N N . GLU A 1 216 ? 12.805 -21.906 -34.844 1 61.22 216 GLU A N 1
ATOM 1570 C CA . GLU A 1 216 ? 12.312 -20.625 -34.344 1 61.22 216 GLU A CA 1
ATOM 1571 C C . GLU A 1 216 ? 11.953 -20.688 -32.875 1 61.22 216 GLU A C 1
ATOM 1573 O O . GLU A 1 216 ? 12.328 -19.797 -32.094 1 61.22 216 GLU A O 1
ATOM 1578 N N . ALA A 1 217 ? 11.336 -21.891 -32.438 1 74.88 217 ALA A N 1
ATOM 1579 C CA . ALA A 1 217 ? 10.977 -22.047 -31.047 1 74.88 217 ALA A CA 1
ATOM 1580 C C . ALA A 1 217 ? 11.062 -23.516 -30.609 1 74.88 217 ALA A C 1
ATOM 1582 O O . ALA A 1 217 ? 10.82 -24.422 -31.422 1 74.88 217 ALA A O 1
ATOM 1583 N N . GLY A 1 218 ? 11.602 -23.891 -29.469 1 79.19 218 GLY A N 1
ATOM 1584 C CA . GLY A 1 218 ? 11.492 -25.234 -28.953 1 79.19 218 GLY A CA 1
ATOM 1585 C C . GLY A 1 218 ? 10.078 -25.797 -29.016 1 79.19 218 GLY A C 1
ATOM 1586 O O . GLY A 1 218 ? 9.852 -26.859 -29.594 1 79.19 218 GLY A O 1
ATOM 1587 N N . ILE A 1 219 ? 9.141 -25.094 -28.391 1 82.5 219 ILE A N 1
ATOM 1588 C CA . ILE A 1 219 ? 7.719 -25.391 -28.484 1 82.5 219 ILE A CA 1
ATOM 1589 C C . ILE A 1 219 ? 6.969 -24.203 -29.078 1 82.5 219 ILE A C 1
ATOM 1591 O O . ILE A 1 219 ? 7.086 -23.078 -28.578 1 82.5 219 ILE A O 1
ATOM 1595 N N . GLN A 1 220 ? 6.32 -24.484 -30.047 1 82.75 220 GLN A N 1
ATOM 1596 C CA . GLN A 1 220 ? 5.469 -23.469 -30.656 1 82.75 220 GLN A CA 1
ATOM 1597 C C . GLN A 1 220 ? 3.992 -23.828 -30.516 1 82.75 220 GLN A C 1
ATOM 1599 O O . GLN A 1 220 ? 3.57 -24.906 -30.938 1 82.75 220 GLN A O 1
ATOM 1604 N N . ILE A 1 221 ? 3.27 -22.938 -29.844 1 80.31 221 ILE A N 1
ATOM 1605 C CA . ILE A 1 221 ? 1.833 -23.109 -29.656 1 80.31 221 ILE A CA 1
ATOM 1606 C C . ILE A 1 221 ? 1.075 -22.219 -30.641 1 80.31 221 ILE A C 1
ATOM 1608 O O . ILE A 1 221 ? 1.211 -21 -30.625 1 80.31 221 ILE A O 1
ATOM 1612 N N . THR A 1 222 ? 0.469 -22.969 -31.547 1 75.69 222 THR A N 1
ATOM 1613 C CA . THR A 1 222 ? -0.304 -22.234 -32.531 1 75.69 222 THR A CA 1
ATOM 1614 C C . THR A 1 222 ? -1.783 -22.609 -32.469 1 75.69 222 THR A C 1
ATOM 1616 O O . THR A 1 222 ? -2.141 -23.625 -31.859 1 75.69 222 THR A O 1
ATOM 1619 N N . GLY A 1 223 ? -2.66 -21.812 -32.781 1 64.5 223 GLY A N 1
ATOM 1620 C CA . GLY A 1 223 ? -4.074 -22.156 -32.812 1 64.5 223 GLY A CA 1
ATOM 1621 C C . GLY A 1 223 ? -4.98 -20.938 -32.844 1 64.5 223 GLY A C 1
ATOM 1622 O O . GLY A 1 223 ? -4.574 -19.844 -32.469 1 64.5 223 GLY A O 1
ATOM 1623 N N . ASN A 1 224 ? -5.848 -21.031 -33.719 1 59.09 224 ASN A N 1
ATOM 1624 C CA . ASN A 1 224 ? -6.887 -20.016 -33.844 1 59.09 224 ASN A CA 1
ATOM 1625 C C . ASN A 1 224 ? -8.047 -20.281 -32.875 1 59.09 224 ASN A C 1
ATOM 1627 O O . ASN A 1 224 ? -8.367 -21.438 -32.594 1 59.09 224 ASN A O 1
ATOM 1631 N N . GLY A 1 225 ? -8.57 -19.406 -32.094 1 58.56 225 GLY A N 1
ATOM 1632 C CA . GLY A 1 225 ? -9.805 -19.531 -31.328 1 58.56 225 GLY A CA 1
ATOM 1633 C C . GLY A 1 225 ? -9.578 -19.922 -29.875 1 58.56 225 GLY A C 1
ATOM 1634 O O . GLY A 1 225 ? -8.609 -19.469 -29.25 1 58.56 225 GLY A O 1
ATOM 1635 N N . ALA A 1 226 ? -10.531 -20.938 -29.391 1 62.22 226 ALA A N 1
ATOM 1636 C CA . ALA A 1 226 ? -10.758 -21.328 -28 1 62.22 226 ALA A CA 1
ATOM 1637 C C . ALA A 1 226 ? -9.859 -22.5 -27.594 1 62.22 226 ALA A C 1
ATOM 1639 O O . ALA A 1 226 ? -10.102 -23.172 -26.594 1 62.22 226 ALA A O 1
ATOM 1640 N N . GLY A 1 227 ? -8.727 -22.828 -28.391 1 69.5 227 GLY A N 1
ATOM 1641 C CA . GLY A 1 227 ? -7.934 -24 -28.031 1 69.5 227 GLY A CA 1
ATOM 1642 C C . GLY A 1 227 ? -7.125 -23.797 -26.766 1 69.5 227 GLY A C 1
ATOM 1643 O O . GLY A 1 227 ? -6.73 -22.672 -26.453 1 69.5 227 GLY A O 1
ATOM 1644 N N . LYS A 1 228 ? -6.941 -24.891 -25.984 1 81.81 228 LYS A N 1
ATOM 1645 C CA . LYS A 1 228 ? -6.168 -24.891 -24.734 1 81.81 228 LYS A CA 1
ATOM 1646 C C . LYS A 1 228 ? -4.957 -25.812 -24.844 1 81.81 228 LYS A C 1
ATOM 1648 O O . LYS A 1 228 ? -5.07 -26.938 -25.312 1 81.81 228 LYS A O 1
ATOM 1653 N N . ALA A 1 229 ? -3.836 -25.281 -24.609 1 85.5 229 ALA A N 1
ATOM 1654 C CA . ALA A 1 229 ? -2.609 -26.078 -24.609 1 85.5 229 ALA A CA 1
ATOM 1655 C C . ALA A 1 229 ? -2.053 -26.219 -23.188 1 85.5 229 ALA A C 1
ATOM 1657 O O . ALA A 1 229 ? -2.146 -25.281 -22.391 1 85.5 229 ALA A O 1
ATOM 1658 N N . THR A 1 230 ? -1.604 -27.375 -22.906 1 89.88 230 THR A N 1
ATOM 1659 C CA . THR A 1 230 ? -0.871 -27.609 -21.672 1 89.88 230 THR A CA 1
ATOM 1660 C C . THR A 1 230 ? 0.538 -28.109 -21.969 1 89.88 230 THR A C 1
ATOM 1662 O O . THR A 1 230 ? 0.712 -29.062 -22.719 1 89.88 230 THR A O 1
ATOM 1665 N N . VAL A 1 231 ? 1.511 -27.422 -21.484 1 90.31 231 VAL A N 1
ATOM 1666 C CA . VAL A 1 231 ? 2.904 -27.859 -21.5 1 90.31 231 VAL A CA 1
ATOM 1667 C C . VAL A 1 231 ? 3.408 -28.078 -20.078 1 90.31 231 VAL A C 1
ATOM 1669 O O . VAL A 1 231 ? 3.512 -27.125 -19.297 1 90.31 231 VAL A O 1
ATOM 1672 N N . MET A 1 232 ? 3.736 -29.328 -19.766 1 92.62 232 MET A N 1
ATOM 1673 C CA . MET A 1 232 ? 4.016 -29.562 -18.344 1 92.62 232 MET A CA 1
ATOM 1674 C C . MET A 1 232 ? 5.18 -30.531 -18.172 1 92.62 232 MET A C 1
ATOM 1676 O O . MET A 1 232 ? 5.328 -31.469 -18.953 1 92.62 232 MET A O 1
ATOM 1680 N N . GLY A 1 233 ? 5.938 -30.281 -17.078 1 93.06 233 GLY A N 1
ATOM 1681 C CA . GLY A 1 233 ? 6.973 -31.203 -16.656 1 93.06 233 GLY A CA 1
ATOM 1682 C C . GLY A 1 233 ? 6.543 -32.062 -15.484 1 93.06 233 GLY A C 1
ATOM 1683 O O . GLY A 1 233 ? 6.129 -31.562 -14.438 1 93.06 233 GLY A O 1
ATOM 1684 N N . VAL A 1 234 ? 6.57 -33.375 -15.656 1 89.62 234 VAL A N 1
ATOM 1685 C CA . VAL A 1 234 ? 6.293 -34.312 -14.57 1 89.62 234 VAL A CA 1
ATOM 1686 C C . VAL A 1 234 ? 7.594 -34.688 -13.852 1 89.62 234 VAL A C 1
ATOM 1688 O O . VAL A 1 234 ? 7.766 -34.375 -12.672 1 89.62 234 VAL A O 1
ATOM 1691 N N . GLY A 1 235 ? 8.562 -35.188 -14.641 1 78.56 235 GLY A N 1
ATOM 1692 C CA . GLY A 1 235 ? 9.891 -35.469 -14.133 1 78.56 235 GLY A CA 1
ATOM 1693 C C . GLY A 1 235 ? 9.867 -36.188 -12.797 1 78.56 235 GLY A C 1
ATOM 1694 O O . GLY A 1 235 ? 8.93 -36.938 -12.5 1 78.56 235 GLY A O 1
ATOM 1695 N N . LYS A 1 236 ? 10.969 -36 -12.016 1 77.88 236 LYS A N 1
ATOM 1696 C CA . LYS A 1 236 ? 11.125 -36.594 -10.68 1 77.88 236 LYS A CA 1
ATOM 1697 C C . LYS A 1 236 ? 10.422 -35.75 -9.633 1 77.88 236 LYS A C 1
ATOM 1699 O O . LYS A 1 236 ? 10.219 -34.531 -9.828 1 77.88 236 LYS A O 1
ATOM 1704 N N . ALA A 1 237 ? 10.117 -36.438 -8.633 1 78.56 237 ALA A N 1
ATOM 1705 C CA . ALA A 1 237 ? 9.398 -35.75 -7.57 1 78.56 237 ALA A CA 1
ATOM 1706 C C . ALA A 1 237 ? 10.203 -34.562 -7.051 1 78.56 237 ALA A C 1
ATOM 1708 O O . ALA A 1 237 ? 11.383 -34.688 -6.742 1 78.56 237 ALA A O 1
ATOM 1709 N N . GLY A 1 238 ? 9.547 -33.5 -7.02 1 75.25 238 GLY A N 1
ATOM 1710 C CA . GLY A 1 238 ? 10.109 -32.281 -6.43 1 75.25 238 GLY A CA 1
ATOM 1711 C C . GLY A 1 238 ? 11.07 -31.562 -7.352 1 75.25 238 GLY A C 1
ATOM 1712 O O . GLY A 1 238 ? 11.617 -30.531 -6.988 1 75.25 238 GLY A O 1
ATOM 1713 N N . GLU A 1 239 ? 11.328 -32.094 -8.5 1 82.5 239 GLU A N 1
ATOM 1714 C CA . GLU A 1 239 ? 12.266 -31.469 -9.422 1 82.5 239 GLU A CA 1
ATOM 1715 C C . GLU A 1 239 ? 11.57 -31.016 -10.711 1 82.5 239 GLU A C 1
ATOM 1717 O O . GLU A 1 239 ? 10.797 -31.781 -11.289 1 82.5 239 GLU A O 1
ATOM 1722 N N . MET A 1 240 ? 11.906 -29.828 -11.109 1 89.44 240 MET A N 1
ATOM 1723 C CA . MET A 1 240 ? 11.406 -29.359 -12.398 1 89.44 240 MET A CA 1
ATOM 1724 C C . MET A 1 240 ? 12.148 -30.047 -13.547 1 89.44 240 MET A C 1
ATOM 1726 O O . MET A 1 240 ? 13.32 -30.391 -13.414 1 89.44 240 MET A O 1
ATOM 1730 N N . VAL A 1 241 ? 11.438 -30.234 -14.641 1 93.44 241 VAL A N 1
ATOM 1731 C CA . VAL A 1 241 ? 12.047 -30.812 -15.836 1 93.44 241 VAL A CA 1
ATOM 1732 C C . VAL A 1 241 ? 12.727 -29.719 -16.656 1 93.44 241 VAL A C 1
ATOM 1734 O O . VAL A 1 241 ? 12.18 -28.625 -16.812 1 93.44 241 VAL A O 1
ATOM 1737 N N . THR A 1 242 ? 13.945 -29.984 -17.156 1 92.06 242 THR A N 1
ATOM 1738 C CA . THR A 1 242 ? 14.68 -29 -17.938 1 92.06 242 THR A CA 1
ATOM 1739 C C . THR A 1 242 ? 14.422 -29.188 -19.438 1 92.06 242 THR A C 1
ATOM 1741 O O . THR A 1 242 ? 14.602 -30.297 -19.969 1 92.06 242 THR A O 1
ATOM 1744 N N . MET A 1 243 ? 13.859 -28.234 -20.016 1 88 243 MET A N 1
ATOM 1745 C CA . MET A 1 243 ? 13.766 -28.109 -21.469 1 88 243 MET A CA 1
ATOM 1746 C C . MET A 1 243 ? 14.859 -27.203 -22.016 1 88 243 MET A C 1
ATOM 1748 O O . MET A 1 243 ? 14.82 -25.984 -21.812 1 88 243 MET A O 1
ATOM 1752 N N . THR A 1 244 ? 15.836 -27.734 -22.672 1 86.69 244 THR A N 1
ATOM 1753 C CA . THR A 1 244 ? 16.938 -26.953 -23.234 1 86.69 244 THR A CA 1
ATOM 1754 C C . THR A 1 244 ? 16.719 -26.703 -24.719 1 86.69 244 THR A C 1
ATOM 1756 O O . THR A 1 244 ? 16.359 -27.625 -25.469 1 86.69 244 THR A O 1
ATOM 1759 N N . VAL A 1 245 ? 16.766 -25.438 -25.062 1 82.38 245 VAL A N 1
ATOM 1760 C CA . VAL A 1 245 ? 16.656 -25.062 -26.469 1 82.38 245 VAL A CA 1
ATOM 1761 C C . VAL A 1 245 ? 17.969 -24.438 -26.938 1 82.38 245 VAL A C 1
ATOM 1763 O O . VAL A 1 245 ? 18.359 -23.359 -26.484 1 82.38 245 VAL A O 1
ATOM 1766 N N . ASN A 1 246 ? 18.656 -25.141 -27.844 1 74.38 246 ASN A N 1
ATOM 1767 C CA . ASN A 1 246 ? 19.891 -24.625 -28.422 1 74.38 246 ASN A CA 1
ATOM 1768 C C . ASN A 1 246 ? 19.641 -24 -29.797 1 74.38 246 ASN A C 1
ATOM 1770 O O . ASN A 1 246 ? 18.938 -24.562 -30.625 1 74.38 246 ASN A O 1
ATOM 1774 N N . GLY A 1 247 ? 19.641 -22.578 -29.891 1 61.31 247 GLY A N 1
ATOM 1775 C CA . GLY A 1 247 ? 19.391 -21.891 -31.141 1 61.31 247 GLY A CA 1
ATOM 1776 C C . GLY A 1 247 ? 20.281 -22.391 -32.281 1 61.31 247 GLY A C 1
ATOM 1777 O O . GLY A 1 247 ? 21.203 -23.188 -32.062 1 61.31 247 GLY A O 1
ATOM 1778 N N . LYS A 1 248 ? 19.859 -21.891 -33.438 1 52.19 248 LYS A N 1
ATOM 1779 C CA . LYS A 1 248 ? 20.719 -22.188 -34.594 1 52.19 248 LYS A CA 1
ATOM 1780 C C . LYS A 1 248 ? 22.109 -21.594 -34.375 1 52.19 248 LYS A C 1
ATOM 1782 O O . LYS A 1 248 ? 22.25 -20.406 -34.062 1 52.19 248 LYS A O 1
ATOM 1787 N N . GLY A 1 249 ? 23.281 -22.234 -34.562 1 45.34 249 GLY A N 1
ATOM 1788 C CA . GLY A 1 249 ? 24.672 -21.828 -34.562 1 45.34 249 GLY A CA 1
ATOM 1789 C C . GLY A 1 249 ? 25.203 -21.438 -33.219 1 45.34 249 GLY A C 1
ATOM 1790 O O . GLY A 1 249 ? 26.172 -20.688 -33.094 1 45.34 249 GLY A O 1
ATOM 1791 N N . GLY A 1 250 ? 24.766 -21.938 -32.062 1 43.44 250 GLY A N 1
ATOM 1792 C CA . GLY A 1 250 ? 25.469 -21.875 -30.797 1 43.44 250 GLY A CA 1
ATOM 1793 C C . GLY A 1 250 ? 25.141 -20.609 -30 1 43.44 250 GLY A C 1
ATOM 1794 O O . GLY A 1 250 ? 25.547 -20.469 -28.844 1 43.44 250 GLY A O 1
ATOM 1795 N N . GLY A 1 251 ? 24.562 -19.609 -30.625 1 44.25 251 GLY A N 1
ATOM 1796 C CA . GLY A 1 251 ? 24.438 -18.297 -30.016 1 44.25 251 GLY A CA 1
ATOM 1797 C C . GLY A 1 251 ? 23.141 -17.609 -30.359 1 44.25 251 GLY A C 1
ATOM 1798 O O . GLY A 1 251 ? 22.953 -16.422 -30.031 1 44.25 251 GLY A O 1
ATOM 1799 N N . GLY A 1 252 ? 22.328 -18.156 -31.109 1 48.38 252 GLY A N 1
ATOM 1800 C CA . GLY A 1 252 ? 21.312 -17.391 -31.797 1 48.38 252 GLY A CA 1
ATOM 1801 C C . GLY A 1 252 ? 19.984 -17.344 -31.062 1 48.38 252 GLY A C 1
ATOM 1802 O O . GLY A 1 252 ? 19.891 -17.797 -29.922 1 48.38 252 GLY A O 1
ATOM 1803 N N . ASP A 1 253 ? 18.844 -16.844 -31.906 1 58.94 253 ASP A N 1
ATOM 1804 C CA . ASP A 1 253 ? 17.516 -16.281 -31.734 1 58.94 253 ASP A CA 1
ATOM 1805 C C . ASP A 1 253 ? 16.5 -17.359 -31.359 1 58.94 253 ASP A C 1
ATOM 1807 O O . ASP A 1 253 ? 15.359 -17.312 -31.797 1 58.94 253 ASP A O 1
ATOM 1811 N N . GLY A 1 254 ? 16.938 -18.422 -30.688 1 69.69 254 GLY A N 1
ATOM 1812 C CA . GLY A 1 254 ? 15.914 -19.391 -30.344 1 69.69 254 GLY A CA 1
ATOM 1813 C C . GLY A 1 254 ? 14.906 -18.875 -29.344 1 69.69 254 GLY A C 1
ATOM 1814 O O . GLY A 1 254 ? 15.211 -17.984 -28.547 1 69.69 254 GLY A O 1
ATOM 1815 N N . VAL A 1 255 ? 13.648 -19.359 -29.609 1 77.19 255 VAL A N 1
ATOM 1816 C CA . VAL A 1 255 ? 12.578 -19.078 -28.656 1 77.19 255 VAL A CA 1
ATOM 1817 C C . VAL A 1 255 ? 12.25 -20.344 -27.875 1 77.19 255 VAL A C 1
ATOM 1819 O O . VAL A 1 255 ? 12.109 -21.422 -28.453 1 77.19 255 VAL A O 1
ATOM 1822 N N . GLY A 1 256 ? 12.32 -20.281 -26.594 1 81.94 256 GLY A N 1
ATOM 1823 C CA . GLY A 1 256 ? 11.906 -21.422 -25.797 1 81.94 256 GLY A CA 1
ATOM 1824 C C . GLY A 1 256 ? 10.492 -21.891 -26.109 1 81.94 256 GLY A C 1
ATOM 1825 O O . GLY A 1 256 ? 10.305 -22.875 -26.828 1 81.94 256 GLY A O 1
ATOM 1826 N N . ILE A 1 257 ? 9.539 -21.109 -25.656 1 84.75 257 ILE A N 1
ATOM 1827 C CA . ILE A 1 257 ? 8.133 -21.375 -25.938 1 84.75 257 ILE A CA 1
ATOM 1828 C C . ILE A 1 257 ? 7.504 -20.141 -26.609 1 84.75 257 ILE A C 1
ATOM 1830 O O . ILE A 1 257 ? 7.637 -19.031 -26.109 1 84.75 257 ILE A O 1
ATOM 1834 N N . GLN A 1 258 ? 6.875 -20.422 -27.688 1 85.94 258 GLN A N 1
ATOM 1835 C CA . GLN A 1 258 ? 6.227 -19.344 -28.406 1 85.94 258 GLN A CA 1
ATOM 1836 C C . GLN A 1 258 ? 4.734 -19.609 -28.578 1 85.94 258 GLN A C 1
ATOM 1838 O O . GLN A 1 258 ? 4.332 -20.734 -28.906 1 85.94 258 GLN A O 1
ATOM 1843 N N . MET A 1 259 ? 3.908 -18.609 -28.359 1 83.94 259 MET A N 1
ATOM 1844 C CA . MET A 1 259 ? 2.471 -18.688 -28.594 1 83.94 259 MET A CA 1
ATOM 1845 C C . MET A 1 259 ? 2.043 -17.688 -29.672 1 83.94 259 MET A C 1
ATOM 1847 O O . MET A 1 259 ? 2.242 -16.484 -29.516 1 83.94 259 MET A O 1
ATOM 1851 N N . ASP A 1 260 ? 1.502 -18.172 -30.766 1 78.62 260 ASP A N 1
ATOM 1852 C CA . ASP A 1 260 ? 1.049 -17.359 -31.875 1 78.62 260 ASP A CA 1
ATOM 1853 C C . ASP A 1 260 ? -0.472 -17.391 -32 1 78.62 260 ASP A C 1
ATOM 1855 O O . ASP A 1 260 ? -1.053 -16.625 -32.781 1 78.62 260 ASP A O 1
ATOM 1859 N N . GLY A 1 261 ? -1.28 -17.766 -31.047 1 70.69 261 GLY A N 1
ATOM 1860 C CA . GLY A 1 261 ? -2.715 -17.906 -31.25 1 70.69 261 GLY A CA 1
ATOM 1861 C C . GLY A 1 261 ? -3.531 -17.312 -30.109 1 70.69 261 GLY A C 1
ATOM 1862 O O . GLY A 1 261 ? -2.988 -16.625 -29.234 1 70.69 261 GLY A O 1
ATOM 1863 N N . ALA A 1 262 ? -4.949 -17.297 -30.281 1 64.19 262 ALA A N 1
ATOM 1864 C CA . ALA A 1 262 ? -5.91 -16.688 -29.359 1 64.19 262 ALA A CA 1
ATOM 1865 C C . ALA A 1 262 ? -6.254 -17.641 -28.219 1 64.19 262 ALA A C 1
ATOM 1867 O O . ALA A 1 262 ? -6.984 -17.266 -27.297 1 64.19 262 ALA A O 1
ATOM 1868 N N . GLY A 1 263 ? -5.723 -18.766 -28.156 1 75.69 263 GLY A N 1
ATOM 1869 C CA . GLY A 1 263 ? -6.109 -19.719 -27.125 1 75.69 263 GLY A CA 1
ATOM 1870 C C . GLY A 1 263 ? -5.367 -19.5 -25.812 1 75.69 263 GLY A C 1
ATOM 1871 O O . GLY A 1 263 ? -4.902 -18.406 -25.531 1 75.69 263 GLY A O 1
ATOM 1872 N N . THR A 1 264 ? -5.57 -20.438 -24.922 1 83.12 264 THR A N 1
ATOM 1873 C CA . THR A 1 264 ? -4.898 -20.422 -23.625 1 83.12 264 THR A CA 1
ATOM 1874 C C . THR A 1 264 ? -3.826 -21.5 -23.547 1 83.12 264 THR A C 1
ATOM 1876 O O . THR A 1 264 ? -3.982 -22.578 -24.141 1 83.12 264 THR A O 1
ATOM 1879 N N . ALA A 1 265 ? -2.701 -21.156 -22.969 1 86.81 265 ALA A N 1
ATOM 1880 C CA . ALA A 1 265 ? -1.633 -22.125 -22.75 1 86.81 265 ALA A CA 1
ATOM 1881 C C . ALA A 1 265 ? -1.184 -22.109 -21.281 1 86.81 265 ALA A C 1
ATOM 1883 O O . ALA A 1 265 ? -0.914 -21.047 -20.719 1 86.81 265 ALA A O 1
ATOM 1884 N N . ASP A 1 266 ? -1.231 -23.266 -20.688 1 89.94 266 ASP A N 1
ATOM 1885 C CA . ASP A 1 266 ? -0.681 -23.438 -19.344 1 89.94 266 ASP A CA 1
ATOM 1886 C C . ASP A 1 266 ? 0.69 -24.109 -19.406 1 89.94 266 ASP A C 1
ATOM 1888 O O . ASP A 1 266 ? 0.805 -25.266 -19.812 1 89.94 266 ASP A O 1
ATOM 1892 N N . VAL A 1 267 ? 1.682 -23.406 -19.047 1 92.19 267 VAL A N 1
ATOM 1893 C CA . VAL A 1 267 ? 3.041 -23.938 -18.953 1 92.19 267 VAL A CA 1
ATOM 1894 C C . VAL A 1 267 ? 3.434 -24.094 -17.484 1 92.19 267 VAL A C 1
ATOM 1896 O O . VAL A 1 267 ? 3.387 -23.125 -16.719 1 92.19 267 VAL A O 1
ATOM 1899 N N . MET A 1 268 ? 3.836 -25.297 -17.156 1 92.88 268 MET A N 1
ATOM 1900 C CA . MET A 1 268 ? 4.055 -25.484 -15.727 1 92.88 268 MET A CA 1
ATOM 1901 C C . MET A 1 268 ? 5.234 -26.422 -15.469 1 92.88 268 MET A C 1
ATOM 1903 O O . MET A 1 268 ? 5.434 -27.391 -16.203 1 92.88 268 MET A O 1
ATOM 1907 N N . ARG A 1 269 ? 5.98 -26.125 -14.375 1 93.88 269 ARG A N 1
ATOM 1908 C CA . ARG A 1 269 ? 7.02 -26.953 -13.773 1 93.88 269 ARG A CA 1
ATOM 1909 C C . ARG A 1 269 ? 8.133 -27.234 -14.773 1 93.88 269 ARG A C 1
ATOM 1911 O O . ARG A 1 269 ? 8.555 -28.375 -14.938 1 93.88 269 ARG A O 1
ATOM 1918 N N . LEU A 1 270 ? 8.609 -26.219 -15.398 1 94.94 270 LEU A N 1
ATOM 1919 C CA . LEU A 1 270 ? 9.664 -26.344 -16.391 1 94.94 270 LEU A CA 1
ATOM 1920 C C . LEU A 1 270 ? 10.805 -25.375 -16.125 1 94.94 270 LEU A C 1
ATOM 1922 O O . LEU A 1 270 ? 10.57 -24.234 -15.734 1 94.94 270 LEU A O 1
ATOM 1926 N N . LYS A 1 271 ? 11.969 -25.844 -16.312 1 95.5 271 LYS A N 1
ATOM 1927 C CA . LYS A 1 271 ? 13.133 -24.984 -16.5 1 95.5 271 LYS A CA 1
ATOM 1928 C C . LYS A 1 271 ? 13.453 -24.828 -17.984 1 95.5 271 LYS A C 1
ATOM 1930 O O . LYS A 1 271 ? 13.891 -25.781 -18.641 1 95.5 271 LYS A O 1
ATOM 1935 N N . ILE A 1 272 ? 13.18 -23.688 -18.469 1 93.56 272 ILE A N 1
ATOM 1936 C CA . ILE A 1 272 ? 13.461 -23.406 -19.875 1 93.56 272 ILE A CA 1
ATOM 1937 C C . ILE A 1 272 ? 14.852 -22.781 -20.016 1 93.56 272 ILE A C 1
ATOM 1939 O O . ILE A 1 272 ? 15.078 -21.656 -19.578 1 93.56 272 ILE A O 1
ATOM 1943 N N . LYS A 1 273 ? 15.75 -23.469 -20.594 1 91.69 273 LYS A N 1
ATOM 1944 C CA . LYS A 1 273 ? 17.141 -23.016 -20.703 1 91.69 273 LYS A CA 1
ATOM 1945 C C . LYS A 1 273 ? 17.531 -22.797 -22.172 1 91.69 273 LYS A C 1
ATOM 1947 O O . LYS A 1 273 ? 17.188 -23.609 -23.031 1 91.69 273 LYS A O 1
ATOM 1952 N N . GLY A 1 274 ? 18.141 -21.672 -22.438 1 86.88 274 GLY A N 1
ATOM 1953 C CA . GLY A 1 274 ? 18.594 -21.391 -23.781 1 86.88 274 GLY A CA 1
ATOM 1954 C C . GLY A 1 274 ? 20 -20.844 -23.844 1 86.88 274 GLY A C 1
ATOM 1955 O O . GLY A 1 274 ? 20.75 -20.938 -22.875 1 86.88 274 GLY A O 1
ATOM 1956 N N . SER A 1 275 ? 20.438 -20.609 -24.984 1 80.56 275 SER A N 1
ATOM 1957 C CA . SER A 1 275 ? 21.734 -20 -25.234 1 80.56 275 SER A CA 1
ATOM 1958 C C . SER A 1 275 ? 21.594 -18.75 -26.094 1 80.56 275 SER A C 1
ATOM 1960 O O . SER A 1 275 ? 22.156 -18.688 -27.188 1 80.56 275 SER A O 1
ATOM 1962 N N . GLY A 1 276 ? 20.859 -17.781 -25.531 1 81.38 276 GLY A N 1
ATOM 1963 C CA . GLY A 1 276 ? 20.531 -16.578 -26.266 1 81.38 276 GLY A CA 1
ATOM 1964 C C . GLY A 1 276 ? 19.094 -16.547 -26.75 1 81.38 276 GLY A C 1
ATOM 1965 O O . GLY A 1 276 ? 18.312 -17.438 -26.438 1 81.38 276 GLY A O 1
ATOM 1966 N N . GLY A 1 277 ? 18.578 -15.484 -27.406 1 87.62 277 GLY A N 1
ATOM 1967 C CA . GLY A 1 277 ? 17.219 -15.367 -27.922 1 87.62 277 GLY A CA 1
ATOM 1968 C C . GLY A 1 277 ? 16.203 -14.984 -26.859 1 87.62 277 GLY A C 1
ATOM 1969 O O . GLY A 1 277 ? 16.469 -14.109 -26.047 1 87.62 277 GLY A O 1
ATOM 1970 N N . MET A 1 278 ? 15.031 -15.68 -27.031 1 89.5 278 MET A N 1
ATOM 1971 C CA . MET A 1 278 ? 13.93 -15.336 -26.141 1 89.5 278 MET A CA 1
ATOM 1972 C C . MET A 1 278 ? 13.422 -16.562 -25.391 1 89.5 278 MET A C 1
ATOM 1974 O O . MET A 1 278 ? 13.266 -17.625 -26 1 89.5 278 MET A O 1
ATOM 1978 N N . GLY A 1 279 ? 13.273 -16.453 -24.156 1 90.25 279 GLY A N 1
ATOM 1979 C CA . GLY A 1 279 ? 12.75 -17.562 -23.391 1 90.25 279 GLY A CA 1
ATOM 1980 C C . GLY A 1 279 ? 11.312 -17.906 -23.75 1 90.25 279 GLY A C 1
ATOM 1981 O O . GLY A 1 279 ? 11.023 -19.031 -24.172 1 90.25 279 GLY A O 1
ATOM 1982 N N . VAL A 1 280 ? 10.43 -16.922 -23.531 1 91.75 280 VAL A N 1
ATOM 1983 C CA . VAL A 1 280 ? 9.008 -17.047 -23.844 1 91.75 280 VAL A CA 1
ATOM 1984 C C . VAL A 1 280 ? 8.57 -15.883 -24.734 1 91.75 280 VAL A C 1
ATOM 1986 O O . VAL A 1 280 ? 8.922 -14.727 -24.484 1 91.75 280 VAL A O 1
ATOM 1989 N N . ARG A 1 281 ? 7.809 -16.219 -25.734 1 89.5 281 ARG A N 1
ATOM 1990 C CA . ARG A 1 281 ? 7.309 -15.18 -26.625 1 89.5 281 ARG A CA 1
ATOM 1991 C C . ARG A 1 281 ? 5.816 -15.359 -26.891 1 89.5 281 ARG A C 1
ATOM 1993 O O . ARG A 1 281 ? 5.367 -16.453 -27.203 1 89.5 281 ARG A O 1
ATOM 2000 N N . VAL A 1 282 ? 5.016 -14.344 -26.688 1 88.12 282 VAL A N 1
ATOM 2001 C CA . VAL A 1 282 ? 3.602 -14.328 -27.047 1 88.12 282 VAL A CA 1
ATOM 2002 C C . VAL A 1 282 ? 3.355 -13.273 -28.125 1 88.12 282 VAL A C 1
ATOM 2004 O O . VAL A 1 282 ? 3.611 -12.086 -27.906 1 88.12 282 VAL A O 1
ATOM 2007 N N . GLN A 1 283 ? 2.883 -13.789 -29.25 1 83.06 283 GLN A N 1
ATOM 2008 C CA . GLN A 1 283 ? 2.695 -12.852 -30.359 1 83.06 283 GLN A CA 1
ATOM 2009 C C . GLN A 1 283 ? 1.349 -13.07 -31.047 1 83.06 283 GLN A C 1
ATOM 2011 O O . GLN A 1 283 ? 0.753 -14.148 -30.922 1 83.06 283 GLN A O 1
ATOM 2016 N N . ASN A 1 284 ? 0.836 -12.172 -31.969 1 62.56 284 ASN A N 1
ATOM 2017 C CA . ASN A 1 284 ? -0.215 -12.109 -32.969 1 62.56 284 ASN A CA 1
ATOM 2018 C C . ASN A 1 284 ? -1.594 -12.344 -32.375 1 62.56 284 ASN A C 1
ATOM 2020 O O . ASN A 1 284 ? -2.588 -12.445 -33.094 1 62.56 284 ASN A O 1
ATOM 2024 N N . GLU A 1 285 ? -1.938 -12.289 -31 1 63.75 285 GLU A N 1
ATOM 2025 C CA . GLU A 1 285 ? -3.34 -12.523 -30.672 1 63.75 285 GLU A CA 1
ATOM 2026 C C . GLU A 1 285 ? -3.609 -12.312 -29.188 1 63.75 285 GLU A C 1
ATOM 2028 O O . GLU A 1 285 ? -2.709 -11.93 -28.438 1 63.75 285 GLU A O 1
ATOM 2033 N N . THR A 1 286 ? -5.02 -12.406 -28.875 1 75.06 286 THR A N 1
ATOM 2034 C CA . THR A 1 286 ? -5.629 -12.109 -27.578 1 75.06 286 THR A CA 1
ATOM 2035 C C . THR A 1 286 ? -5.473 -13.289 -26.625 1 75.06 286 THR A C 1
ATOM 2037 O O . THR A 1 286 ? -6.195 -13.391 -25.641 1 75.06 286 THR A O 1
ATOM 2040 N N . GLY A 1 287 ? -4.5 -14.203 -26.969 1 82.19 287 GLY A N 1
ATOM 2041 C CA . GLY A 1 287 ? -4.398 -15.398 -26.156 1 82.19 287 GLY A CA 1
ATOM 2042 C C . GLY A 1 287 ? -3.721 -15.148 -24.812 1 82.19 287 GLY A C 1
ATOM 2043 O O . GLY A 1 287 ? -3.17 -14.07 -24.594 1 82.19 287 GLY A O 1
ATOM 2044 N N . THR A 1 288 ? -3.893 -16.094 -23.891 1 88.88 288 THR A N 1
ATOM 2045 C CA . THR A 1 288 ? -3.277 -16.016 -22.578 1 88.88 288 THR A CA 1
ATOM 2046 C C . THR A 1 288 ? -2.293 -17.172 -22.375 1 88.88 288 THR A C 1
ATOM 2048 O O . THR A 1 288 ? -2.637 -18.328 -22.594 1 88.88 288 THR A O 1
ATOM 2051 N N . MET A 1 289 ? -1.087 -16.859 -22.031 1 91.12 289 MET A N 1
ATOM 2052 C CA . MET A 1 289 ? -0.102 -17.844 -21.609 1 91.12 289 MET A CA 1
ATOM 2053 C C . MET A 1 289 ? 0.167 -17.734 -20.109 1 91.12 289 MET A C 1
ATOM 2055 O O . MET A 1 289 ? 0.584 -16.672 -19.625 1 91.12 289 MET A O 1
ATOM 2059 N N . THR A 1 290 ? -0.128 -18.781 -19.406 1 93.12 290 THR A N 1
ATOM 2060 C CA . THR A 1 290 ? 0.156 -18.828 -17.969 1 93.12 290 THR A CA 1
ATOM 2061 C C . THR A 1 290 ? 1.436 -19.609 -17.703 1 93.12 290 THR A C 1
ATOM 2063 O O . THR A 1 290 ? 1.566 -20.766 -18.141 1 93.12 290 THR A O 1
ATOM 2066 N N . LEU A 1 291 ? 2.369 -18.984 -17.078 1 95.69 291 LEU A N 1
ATOM 2067 C CA . LEU A 1 291 ? 3.582 -19.625 -16.594 1 95.69 291 LEU A CA 1
ATOM 2068 C C . LEU A 1 291 ? 3.496 -19.859 -15.086 1 95.69 291 LEU A C 1
ATOM 2070 O O . LEU A 1 291 ? 3.447 -18.891 -14.305 1 95.69 291 LEU A O 1
ATOM 2074 N N . ASN A 1 292 ? 3.455 -21.094 -14.695 1 94.88 292 ASN A N 1
ATOM 2075 C CA . ASN A 1 292 ? 3.359 -21.453 -13.281 1 94.88 292 ASN A CA 1
ATOM 2076 C C . ASN A 1 292 ? 4.523 -22.344 -12.852 1 94.88 292 ASN A C 1
ATOM 2078 O O . ASN A 1 292 ? 4.613 -23.5 -13.25 1 94.88 292 ASN A O 1
ATOM 2082 N N . MET A 1 293 ? 5.371 -21.859 -11.961 1 93.62 293 MET A N 1
ATOM 2083 C CA . MET A 1 293 ? 6.594 -22.547 -11.562 1 93.62 293 MET A CA 1
ATOM 2084 C C . MET A 1 293 ? 7.492 -22.797 -12.766 1 93.62 293 MET A C 1
ATOM 2086 O O . MET A 1 293 ? 7.852 -23.953 -13.047 1 93.62 293 MET A O 1
ATOM 2090 N N . VAL A 1 294 ? 7.816 -21.734 -13.375 1 96.38 294 VAL A N 1
ATOM 2091 C CA . VAL A 1 294 ? 8.656 -21.812 -14.562 1 96.38 294 VAL A CA 1
ATOM 2092 C C . VAL A 1 294 ? 9.922 -20.984 -14.359 1 96.38 294 VAL A C 1
ATOM 2094 O O . VAL A 1 294 ? 9.844 -19.828 -13.938 1 96.38 294 VAL A O 1
ATOM 2097 N N . ASN A 1 295 ? 11.07 -21.547 -14.625 1 96.81 295 ASN A N 1
ATOM 2098 C CA . ASN A 1 295 ? 12.344 -20.844 -14.602 1 96.81 295 ASN A CA 1
ATOM 2099 C C . ASN A 1 295 ? 12.922 -20.672 -16 1 96.81 295 ASN A C 1
ATOM 2101 O O . ASN A 1 295 ? 13.109 -21.656 -16.719 1 96.81 295 ASN A O 1
ATOM 2105 N N . VAL A 1 296 ? 13.148 -19.469 -16.328 1 96.56 296 VAL A N 1
ATOM 2106 C CA . VAL A 1 296 ? 13.758 -19.156 -17.609 1 96.56 296 VAL A CA 1
ATOM 2107 C C . VAL A 1 296 ? 15.203 -18.719 -17.406 1 96.56 296 VAL A C 1
ATOM 2109 O O . VAL A 1 296 ? 15.484 -17.859 -16.562 1 96.56 296 VAL A O 1
ATOM 2112 N N . SER A 1 297 ? 16.141 -19.266 -18.141 1 94.38 297 SER A N 1
ATOM 2113 C CA . SER A 1 297 ? 17.547 -18.859 -17.984 1 94.38 297 SER A CA 1
ATOM 2114 C C . SER A 1 297 ? 18.312 -19.031 -19.297 1 94.38 297 SER A C 1
ATOM 2116 O O . SER A 1 297 ? 17.906 -19.828 -20.156 1 94.38 297 SER A O 1
ATOM 2118 N N . GLY A 1 298 ? 19.375 -18.312 -19.438 1 89.94 298 GLY A N 1
ATOM 2119 C CA . GLY A 1 298 ? 20.297 -18.469 -20.531 1 89.94 298 GLY A CA 1
ATOM 2120 C C . GLY A 1 298 ? 19.922 -17.656 -21.766 1 89.94 298 GLY A C 1
ATOM 2121 O O . GLY A 1 298 ? 20.609 -17.688 -22.781 1 89.94 298 GLY A O 1
ATOM 2122 N N . PHE A 1 299 ? 18.859 -16.844 -21.625 1 90.19 299 PHE A N 1
ATOM 2123 C CA . PHE A 1 299 ? 18.375 -16.078 -22.766 1 90.19 299 PHE A CA 1
ATOM 2124 C C . PHE A 1 299 ? 18.766 -14.609 -22.625 1 90.19 299 PHE A C 1
ATOM 2126 O O . PHE A 1 299 ? 19.109 -14.148 -21.531 1 90.19 299 PHE A O 1
ATOM 2133 N N . THR A 1 300 ? 18.797 -13.898 -23.812 1 91.75 300 THR A N 1
ATOM 2134 C CA . THR A 1 300 ? 19.016 -12.453 -23.797 1 91.75 300 THR A CA 1
ATOM 2135 C C . THR A 1 300 ? 17.719 -11.711 -23.453 1 91.75 300 THR A C 1
ATOM 2137 O O . THR A 1 300 ? 17.766 -10.609 -22.906 1 91.75 300 THR A O 1
ATOM 2140 N N . MET A 1 301 ? 16.688 -12.273 -23.812 1 94.12 301 MET A N 1
ATOM 2141 C CA . MET A 1 301 ? 15.359 -11.766 -23.453 1 94.12 301 MET A CA 1
ATOM 2142 C C . MET A 1 301 ? 14.523 -12.852 -22.781 1 94.12 301 MET A C 1
ATOM 2144 O O . MET A 1 301 ? 14.25 -13.891 -23.375 1 94.12 301 MET A O 1
ATOM 2148 N N . GLY A 1 302 ? 14.148 -12.633 -21.578 1 95.38 302 GLY A N 1
ATOM 2149 C CA . GLY A 1 302 ? 13.414 -13.648 -20.844 1 95.38 302 GLY A CA 1
ATOM 2150 C C . GLY A 1 302 ? 12.016 -13.891 -21.391 1 95.38 302 GLY A C 1
ATOM 2151 O O . GLY A 1 302 ? 11.719 -14.977 -21.891 1 95.38 302 GLY A O 1
ATOM 2152 N N . VAL A 1 303 ? 11.141 -12.867 -21.266 1 95.62 303 VAL A N 1
ATOM 2153 C CA . VAL A 1 303 ? 9.766 -12.914 -21.766 1 95.62 303 VAL A CA 1
ATOM 2154 C C . VAL A 1 303 ? 9.523 -11.75 -22.719 1 95.62 303 VAL A C 1
ATOM 2156 O O . VAL A 1 303 ? 9.867 -10.609 -22.422 1 95.62 303 VAL A O 1
ATOM 2159 N N . ASN A 1 304 ? 9.008 -12.078 -23.859 1 94.31 304 ASN A N 1
ATOM 2160 C CA . ASN A 1 304 ? 8.617 -11.062 -24.828 1 94.31 304 ASN A CA 1
ATOM 2161 C C . ASN A 1 304 ? 7.125 -11.141 -25.141 1 94.31 304 ASN A C 1
ATOM 2163 O O . ASN A 1 304 ? 6.672 -12.086 -25.797 1 94.31 304 ASN A O 1
ATOM 2167 N N . ALA A 1 305 ? 6.387 -10.164 -24.734 1 94.06 305 ALA A N 1
ATOM 2168 C CA . ALA A 1 305 ? 4.949 -10.102 -25 1 94.06 305 ALA A CA 1
ATOM 2169 C C . ALA A 1 305 ? 4.621 -9.016 -26.016 1 94.06 305 ALA A C 1
ATOM 2171 O O . ALA A 1 305 ? 4.738 -7.82 -25.719 1 94.06 305 ALA A O 1
ATOM 2172 N N . ARG A 1 306 ? 4.133 -9.414 -27.125 1 91.69 306 ARG A N 1
ATOM 2173 C CA . ARG A 1 306 ? 3.787 -8.461 -28.188 1 91.69 306 ARG A CA 1
ATOM 2174 C C . ARG A 1 306 ? 2.279 -8.25 -28.25 1 91.69 306 ARG A C 1
ATOM 2176 O O . ARG A 1 306 ? 1.815 -7.23 -28.766 1 91.69 306 ARG A O 1
ATOM 2183 N N . SER A 1 307 ? 1.6 -9.25 -27.812 1 89.69 307 SER A N 1
ATOM 2184 C CA . SER A 1 307 ? 0.145 -9.195 -27.703 1 89.69 307 SER A CA 1
ATOM 2185 C C . SER A 1 307 ? -0.371 -10.164 -26.656 1 89.69 307 SER A C 1
ATOM 2187 O O . SER A 1 307 ? 0.414 -10.867 -26.016 1 89.69 307 SER A O 1
ATOM 2189 N N . GLY A 1 308 ? -1.623 -10.141 -26.359 1 90.12 308 GLY A N 1
ATOM 2190 C CA . GLY A 1 308 ? -2.217 -11.094 -25.438 1 90.12 308 GLY A CA 1
ATOM 2191 C C . GLY A 1 308 ? -1.777 -10.883 -24 1 90.12 308 GLY A C 1
ATOM 2192 O O . GLY A 1 308 ? -1.386 -9.781 -23.625 1 90.12 308 GLY A O 1
ATOM 2193 N N . THR A 1 309 ? -1.969 -11.914 -23.234 1 93 309 THR A N 1
ATOM 2194 C CA . THR A 1 309 ? -1.657 -11.836 -21.812 1 93 309 THR A CA 1
ATOM 2195 C C . THR A 1 309 ? -0.643 -12.906 -21.422 1 93 309 THR A C 1
ATOM 2197 O O . THR A 1 309 ? -0.758 -14.062 -21.844 1 93 309 THR A O 1
ATOM 2200 N N . VAL A 1 310 ? 0.414 -12.516 -20.719 1 95 310 VAL A N 1
ATOM 2201 C CA . VAL A 1 310 ? 1.327 -13.445 -20.062 1 95 310 VAL A CA 1
ATOM 2202 C C . VAL A 1 310 ? 1.167 -13.344 -18.547 1 95 310 VAL A C 1
ATOM 2204 O O . VAL A 1 310 ? 1.459 -12.305 -17.953 1 95 310 VAL A O 1
ATOM 2207 N N . ASP A 1 311 ? 0.633 -14.398 -17.984 1 95.94 311 ASP A N 1
ATOM 2208 C CA . ASP A 1 311 ? 0.426 -14.477 -16.547 1 95.94 311 ASP A CA 1
ATOM 2209 C C . ASP A 1 311 ? 1.482 -15.367 -15.883 1 95.94 311 ASP A C 1
ATOM 2211 O O . ASP A 1 311 ? 1.491 -16.578 -16.078 1 95.94 311 ASP A O 1
ATOM 2215 N N . ILE A 1 312 ? 2.379 -14.781 -15.047 1 97.12 312 ILE A N 1
ATOM 2216 C CA . ILE A 1 312 ? 3.506 -15.492 -14.453 1 97.12 312 ILE A CA 1
ATOM 2217 C C . ILE A 1 312 ? 3.275 -15.672 -12.953 1 97.12 312 ILE A C 1
ATOM 2219 O O . ILE A 1 312 ? 3.152 -14.688 -12.219 1 97.12 312 ILE A O 1
ATOM 2223 N N . ASN A 1 313 ? 3.254 -16.969 -12.469 1 96 313 ASN A N 1
ATOM 2224 C CA . ASN A 1 313 ? 2.924 -17.297 -11.086 1 96 313 ASN A CA 1
ATOM 2225 C C . ASN A 1 313 ? 3.852 -18.375 -10.531 1 96 313 ASN A C 1
ATOM 2227 O O . ASN A 1 313 ? 4.812 -18.766 -11.188 1 96 313 ASN A O 1
ATOM 2231 N N . GLY A 1 314 ? 3.666 -18.719 -9.242 1 93.06 314 GLY A N 1
ATOM 2232 C CA . GLY A 1 314 ? 4.305 -19.875 -8.633 1 93.06 314 GLY A CA 1
ATOM 2233 C C . GLY A 1 314 ? 5.777 -19.656 -8.336 1 93.06 314 GLY A C 1
ATOM 2234 O O . GLY A 1 314 ? 6.602 -20.547 -8.555 1 93.06 314 GLY A O 1
ATOM 2235 N N . ASP A 1 315 ? 6.137 -18.516 -8.016 1 91.75 315 ASP A N 1
ATOM 2236 C CA . ASP A 1 315 ? 7.516 -18.172 -7.684 1 91.75 315 ASP A CA 1
ATOM 2237 C C . ASP A 1 315 ? 8.445 -18.438 -8.859 1 91.75 315 ASP A C 1
ATOM 2239 O O . ASP A 1 315 ? 9.562 -18.938 -8.68 1 91.75 315 ASP A O 1
ATOM 2243 N N . SER A 1 316 ? 7.922 -18.156 -10.031 1 96.31 316 SER A N 1
ATOM 2244 C CA . SER A 1 316 ? 8.703 -18.297 -11.25 1 96.31 316 SER A CA 1
ATOM 2245 C C . SER A 1 316 ? 9.906 -17.359 -11.258 1 96.31 316 SER A C 1
ATOM 2247 O O . SER A 1 316 ? 9.867 -16.297 -10.625 1 96.31 316 SER A O 1
ATOM 2249 N N . LYS A 1 317 ? 10.984 -17.703 -11.953 1 97.06 317 LYS A N 1
ATOM 2250 C CA . LYS A 1 317 ? 12.203 -16.922 -12.039 1 97.06 317 LYS A CA 1
ATOM 2251 C C . LYS A 1 317 ? 12.586 -16.656 -13.492 1 97.06 317 LYS A C 1
ATOM 2253 O O . LYS A 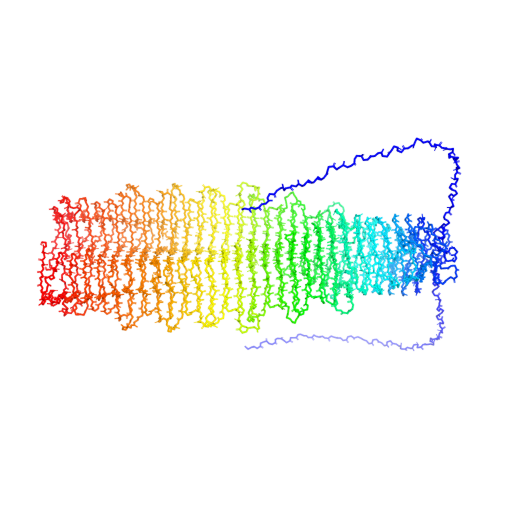1 317 ? 12.625 -17.594 -14.305 1 97.06 317 LYS A O 1
ATOM 2258 N N . ILE A 1 318 ? 12.797 -15.414 -13.805 1 97.81 318 ILE A N 1
ATOM 2259 C CA . ILE A 1 318 ? 13.281 -15.016 -15.125 1 97.81 318 ILE A CA 1
ATOM 2260 C C . ILE A 1 318 ? 14.711 -14.492 -15.008 1 97.81 318 ILE A C 1
ATOM 2262 O O . ILE A 1 318 ? 14.945 -13.398 -14.477 1 97.81 318 ILE A O 1
ATOM 2266 N N . GLU A 1 319 ? 15.602 -15.242 -15.469 1 96.75 319 GLU A N 1
ATOM 2267 C CA . GLU A 1 319 ? 17.016 -14.883 -15.43 1 96.75 319 GLU A CA 1
ATOM 2268 C C . GLU A 1 319 ? 17.562 -14.609 -16.828 1 96.75 319 GLU A C 1
ATOM 2270 O O . GLU A 1 319 ? 17.344 -15.398 -17.75 1 96.75 319 GLU A O 1
ATOM 2275 N N . VAL A 1 320 ? 18.219 -13.492 -16.984 1 95.31 320 VAL A N 1
ATOM 2276 C CA . VAL A 1 320 ? 18.828 -13.172 -18.266 1 95.31 320 VAL A CA 1
ATOM 2277 C C . VAL A 1 320 ? 20.312 -12.859 -18.078 1 95.31 320 VAL A C 1
ATOM 2279 O O . VAL A 1 320 ? 20.75 -12.586 -16.969 1 95.31 320 VAL A O 1
ATOM 2282 N N . GLY A 1 321 ? 21.047 -13.023 -19.203 1 88.62 321 GLY A N 1
ATOM 2283 C CA . GLY A 1 321 ? 22.469 -12.766 -19.141 1 88.62 321 GLY A CA 1
ATOM 2284 C C . GLY A 1 321 ? 22.812 -11.297 -19.312 1 88.62 321 GLY A C 1
ATOM 2285 O O . GLY A 1 321 ? 21.969 -10.422 -19.094 1 88.62 321 GLY A O 1
ATOM 2286 N N . ALA A 1 322 ? 24.047 -11.016 -19.641 1 87.38 322 ALA A N 1
ATOM 2287 C CA . ALA A 1 322 ? 24.547 -9.648 -19.812 1 87.38 322 ALA A CA 1
ATOM 2288 C C . ALA A 1 322 ? 23.797 -8.914 -20.906 1 87.38 322 ALA A C 1
ATOM 2290 O O . ALA A 1 322 ? 23.484 -9.5 -21.953 1 87.38 322 ALA A O 1
ATOM 2291 N N . ASN A 1 323 ? 23.5 -7.695 -20.656 1 89.94 323 ASN A N 1
ATOM 2292 C CA . ASN A 1 323 ? 22.812 -6.801 -21.562 1 89.94 323 ASN A CA 1
ATOM 2293 C C . ASN A 1 323 ? 21.406 -7.312 -21.891 1 89.94 323 ASN A C 1
ATOM 2295 O O . ASN A 1 323 ? 20.797 -6.898 -22.875 1 89.94 323 ASN A O 1
ATOM 2299 N N . GLY A 1 324 ? 20.922 -8.242 -21.203 1 94.56 324 GLY A N 1
ATOM 2300 C CA . GLY A 1 324 ? 19.625 -8.836 -21.469 1 94.56 324 GLY A CA 1
ATOM 2301 C C . GLY A 1 324 ? 18.469 -8.023 -20.906 1 94.56 324 GLY A C 1
ATOM 2302 O O . GLY A 1 324 ? 18.688 -7.066 -20.156 1 94.56 324 GLY A O 1
ATOM 2303 N N . THR A 1 325 ? 17.297 -8.328 -21.328 1 96.5 325 THR A N 1
ATOM 2304 C CA . THR A 1 325 ? 16.031 -7.781 -20.844 1 96.5 325 THR A CA 1
ATOM 2305 C C . THR A 1 325 ? 15.18 -8.875 -20.203 1 96.5 325 THR A C 1
ATOM 2307 O O . THR A 1 325 ? 14.914 -9.906 -20.828 1 96.5 325 THR A O 1
ATOM 2310 N N . GLY A 1 326 ? 14.812 -8.688 -18.969 1 97.25 326 GLY A N 1
ATOM 2311 C CA . GLY A 1 326 ? 14 -9.695 -18.312 1 97.25 326 GLY A CA 1
ATOM 2312 C C . GLY A 1 326 ? 12.648 -9.898 -18.969 1 97.25 326 GLY A C 1
ATOM 2313 O O . GLY A 1 326 ? 12.383 -10.961 -19.547 1 97.25 326 GLY A O 1
ATOM 2314 N N . ILE A 1 327 ? 11.812 -8.867 -18.906 1 97.81 327 ILE A N 1
ATOM 2315 C CA . ILE A 1 327 ? 10.5 -8.883 -19.531 1 97.81 327 ILE A CA 1
ATOM 2316 C C . ILE A 1 327 ? 10.375 -7.707 -20.5 1 97.81 327 ILE A C 1
ATOM 2318 O O . ILE A 1 327 ? 10.648 -6.562 -20.125 1 97.81 327 ILE A O 1
ATOM 2322 N N . MET A 1 328 ? 10.016 -7.973 -21.656 1 96.88 328 MET A N 1
ATOM 2323 C CA . MET A 1 328 ? 9.742 -6.945 -22.656 1 96.88 328 MET A CA 1
ATOM 2324 C C . MET A 1 328 ? 8.281 -6.969 -23.078 1 96.88 328 MET A C 1
ATOM 2326 O O . MET A 1 328 ? 7.773 -7.996 -23.531 1 96.88 328 MET A O 1
ATOM 2330 N N . VAL A 1 329 ? 7.551 -5.906 -22.922 1 95.81 329 VAL A N 1
ATOM 2331 C CA . VAL A 1 329 ? 6.188 -5.723 -23.406 1 95.81 329 VAL A CA 1
ATOM 2332 C C . VAL A 1 329 ? 6.18 -4.738 -24.562 1 95.81 329 VAL A C 1
ATOM 2334 O O . VAL A 1 329 ? 6.254 -3.523 -24.359 1 95.81 329 VAL A O 1
ATOM 2337 N N . SER A 1 330 ? 6.062 -5.184 -25.75 1 86.81 330 SER A N 1
ATOM 2338 C CA . SER A 1 330 ? 6.312 -4.34 -26.906 1 86.81 330 SER A CA 1
ATOM 2339 C C . SER A 1 330 ? 5.008 -3.936 -27.594 1 86.81 330 SER A C 1
ATOM 2341 O O . SER A 1 330 ? 4.949 -2.912 -28.281 1 86.81 330 SER A O 1
ATOM 2343 N N . GLY A 1 331 ? 3.977 -4.691 -27.453 1 85.38 331 GLY A N 1
ATOM 2344 C CA . GLY A 1 331 ? 2.73 -4.355 -28.125 1 85.38 331 GLY A CA 1
ATOM 2345 C C . GLY A 1 331 ? 1.73 -3.666 -27.203 1 85.38 331 GLY A C 1
ATOM 2346 O O . GLY A 1 331 ? 1.664 -3.963 -26.016 1 85.38 331 GLY A O 1
ATOM 2347 N N . SER A 1 332 ? 0.875 -2.811 -27.781 1 85.38 332 SER A N 1
ATOM 2348 C CA . SER A 1 332 ? -0.105 -2.068 -26.984 1 85.38 332 SER A CA 1
ATOM 2349 C C . SER A 1 332 ? -1.192 -2.992 -26.453 1 85.38 332 SER A C 1
ATOM 2351 O O . SER A 1 332 ? -1.854 -2.67 -25.453 1 85.38 332 SER A O 1
ATOM 2353 N N . GLY A 1 333 ? -1.365 -4.094 -27.125 1 88.19 333 GLY A N 1
ATOM 2354 C CA . GLY A 1 333 ? -2.387 -5.031 -26.688 1 88.19 333 GLY A CA 1
ATOM 2355 C C . GLY A 1 333 ? -1.858 -6.098 -25.75 1 88.19 333 GLY A C 1
ATOM 2356 O O . GLY A 1 333 ? -2.602 -6.992 -25.328 1 88.19 333 GLY A O 1
ATOM 2357 N N . ALA A 1 334 ? -0.612 -5.957 -25.344 1 93.56 334 ALA A N 1
ATOM 2358 C CA . ALA A 1 334 ? 0.016 -6.98 -24.516 1 93.56 334 ALA A CA 1
ATOM 2359 C C . ALA A 1 334 ? -0.144 -6.656 -23.031 1 93.56 334 ALA A C 1
ATOM 2361 O O . ALA A 1 334 ? -0.075 -5.488 -22.625 1 93.56 334 ALA A O 1
ATOM 2362 N N . THR A 1 335 ? -0.449 -7.621 -22.25 1 95.44 335 THR A N 1
ATOM 2363 C CA . THR A 1 335 ? -0.47 -7.52 -20.797 1 95.44 335 THR A CA 1
ATOM 2364 C C . THR A 1 335 ? 0.447 -8.562 -20.172 1 95.44 335 THR A C 1
ATOM 2366 O O . THR A 1 335 ? 0.377 -9.742 -20.516 1 95.44 335 THR A O 1
ATOM 2369 N N . VAL A 1 336 ? 1.342 -8.141 -19.297 1 96.75 336 VAL A N 1
ATOM 2370 C CA . VAL A 1 336 ? 2.141 -9.062 -18.5 1 96.75 336 VAL A CA 1
ATOM 2371 C C . VAL A 1 336 ? 1.821 -8.875 -17.016 1 96.75 336 VAL A C 1
ATOM 2373 O O . VAL A 1 336 ? 1.896 -7.766 -16.484 1 96.75 336 VAL A O 1
ATOM 2376 N N . LYS A 1 337 ? 1.362 -9.93 -16.375 1 97.31 337 LYS A N 1
ATOM 2377 C CA . LYS A 1 337 ? 1.132 -9.992 -14.93 1 97.31 337 LYS A CA 1
ATOM 2378 C C . LYS A 1 337 ? 2.09 -10.977 -14.266 1 97.31 337 LYS A C 1
ATOM 2380 O O . LYS A 1 337 ? 2.16 -12.141 -14.648 1 97.31 337 LYS A O 1
ATOM 2385 N N . MET A 1 338 ? 2.83 -10.516 -13.312 1 97.69 338 MET A N 1
ATOM 2386 C CA . MET A 1 338 ? 3.709 -11.391 -12.547 1 97.69 338 MET A CA 1
ATOM 2387 C C . MET A 1 338 ? 3.438 -11.258 -11.055 1 97.69 338 MET A C 1
ATOM 2389 O O . MET A 1 338 ? 3.418 -10.148 -10.516 1 97.69 338 MET A O 1
ATOM 2393 N N . MET A 1 339 ? 3.145 -12.383 -10.422 1 96.81 339 MET A N 1
ATOM 2394 C CA . MET A 1 339 ? 2.914 -12.438 -8.984 1 96.81 339 MET A CA 1
ATOM 2395 C C . MET A 1 339 ? 3.996 -13.258 -8.289 1 96.81 339 MET A C 1
ATOM 2397 O O . MET A 1 339 ? 4.051 -14.477 -8.445 1 96.81 339 MET A O 1
ATOM 2401 N N . GLY A 1 340 ? 4.762 -12.586 -7.488 1 95.25 340 GLY A N 1
ATOM 2402 C CA . GLY A 1 340 ? 5.883 -13.227 -6.816 1 95.25 340 GLY A CA 1
ATOM 2403 C C . GLY A 1 340 ? 7.023 -13.562 -7.758 1 95.25 340 GLY A C 1
ATOM 2404 O O . GLY A 1 340 ? 6.965 -13.258 -8.953 1 95.25 340 GLY A O 1
ATOM 2405 N N . GLY A 1 341 ? 8.039 -14.102 -7.223 1 96.31 341 GLY A N 1
ATOM 2406 C CA . GLY A 1 341 ? 9.18 -14.555 -8.008 1 96.31 341 GLY A CA 1
ATOM 2407 C C . GLY A 1 341 ? 10.242 -13.484 -8.188 1 96.31 341 GLY A C 1
ATOM 2408 O O . GLY A 1 341 ? 10.289 -12.523 -7.418 1 96.31 341 GLY A O 1
ATOM 2409 N N . LYS A 1 342 ? 11.102 -13.703 -9.242 1 97.62 342 LYS A N 1
ATOM 2410 C CA . LYS A 1 342 ? 12.25 -12.82 -9.406 1 97.62 342 LYS A CA 1
ATOM 2411 C C . LYS A 1 342 ? 12.594 -12.633 -10.883 1 97.62 342 LYS A C 1
ATOM 2413 O O . LYS A 1 342 ? 12.414 -13.547 -11.688 1 97.62 342 LYS A O 1
ATOM 2418 N N . ILE A 1 343 ? 13.016 -11.461 -11.18 1 98.25 343 ILE A N 1
ATOM 2419 C CA . ILE A 1 343 ? 13.672 -11.133 -12.438 1 98.25 343 ILE A CA 1
ATOM 2420 C C . ILE A 1 343 ? 15.125 -10.758 -12.18 1 98.25 343 ILE A C 1
ATOM 2422 O O . ILE A 1 343 ? 15.398 -9.766 -11.492 1 98.25 343 ILE A O 1
ATOM 2426 N N . GLU A 1 344 ? 16.062 -11.461 -12.742 1 97.38 344 GLU A N 1
ATOM 2427 C CA . GLU A 1 344 ? 17.469 -11.289 -12.375 1 97.38 344 GLU A CA 1
ATOM 2428 C C . GLU A 1 344 ? 18.344 -11.133 -13.617 1 97.38 344 GLU A C 1
ATOM 2430 O O . GLU A 1 344 ? 18.203 -11.875 -14.586 1 97.38 344 GLU A O 1
ATOM 2435 N N . GLY A 1 345 ? 19.125 -10.094 -13.656 1 95.06 345 GLY A N 1
ATOM 2436 C CA . GLY A 1 345 ? 20.172 -9.938 -14.648 1 95.06 345 GLY A CA 1
ATOM 2437 C C . GLY A 1 345 ? 21.531 -10.398 -14.164 1 95.06 345 GLY A C 1
ATOM 2438 O O . GLY A 1 345 ? 22.172 -9.719 -13.352 1 95.06 345 GLY A O 1
ATOM 2439 N N . LYS A 1 346 ? 21.875 -11.5 -14.727 1 84.81 346 LYS A N 1
ATOM 2440 C CA . LYS A 1 346 ? 23.188 -12.016 -14.336 1 84.81 346 LYS A CA 1
ATOM 2441 C C . LYS A 1 346 ? 24.297 -11.234 -15.016 1 84.81 346 LYS A C 1
ATOM 2443 O O . LYS A 1 346 ? 24.25 -10.984 -16.219 1 84.81 346 LYS A O 1
ATOM 2448 N N . SER A 1 347 ? 25.266 -10.672 -14.367 1 73.75 347 SER A N 1
ATOM 2449 C CA . SER A 1 347 ? 26.453 -9.984 -14.836 1 73.75 347 SER A CA 1
ATOM 2450 C C . SER A 1 347 ? 26.109 -8.641 -15.469 1 73.75 347 SER A C 1
ATOM 2452 O O . SER A 1 347 ? 26.719 -8.234 -16.453 1 73.75 347 SER A O 1
ATOM 2454 N N . GLY A 1 348 ? 25.062 -7.988 -15.07 1 78.38 348 GLY A N 1
ATOM 2455 C CA . GLY A 1 348 ? 24.797 -6.637 -15.531 1 78.38 348 GLY A CA 1
ATOM 2456 C C . GLY A 1 348 ? 23.75 -6.574 -16.625 1 78.38 348 GLY A C 1
ATOM 2457 O O . GLY A 1 348 ? 24.047 -6.152 -17.75 1 78.38 348 GLY A O 1
ATOM 2458 N N . GLY A 1 349 ? 22.5 -6.988 -16.312 1 80.81 349 GLY A N 1
ATOM 2459 C CA . GLY A 1 349 ? 21.406 -6.82 -17.25 1 80.81 349 GLY A CA 1
ATOM 2460 C C . GLY A 1 349 ? 21.094 -5.367 -17.562 1 80.81 349 GLY A C 1
ATOM 2461 O O . GLY A 1 349 ? 21.469 -4.473 -16.797 1 80.81 349 GLY A O 1
ATOM 2462 N N . ASN A 1 350 ? 20.547 -5.184 -18.719 1 91.5 350 ASN A N 1
ATOM 2463 C CA . ASN A 1 350 ? 20.203 -3.826 -19.141 1 91.5 350 ASN A CA 1
ATOM 2464 C C . ASN A 1 350 ? 18.875 -3.369 -18.531 1 91.5 350 ASN A C 1
ATOM 2466 O O . ASN A 1 350 ? 18.844 -2.445 -17.719 1 91.5 350 ASN A O 1
ATOM 2470 N N . PHE A 1 351 ? 17.812 -4.102 -18.906 1 96.12 351 PHE A N 1
ATOM 2471 C CA . PHE A 1 351 ? 16.484 -3.744 -18.422 1 96.12 351 PHE A CA 1
ATOM 2472 C C . PHE A 1 351 ? 15.859 -4.898 -17.656 1 96.12 351 PHE A C 1
ATOM 2474 O O . PHE A 1 351 ? 15.82 -6.031 -18.141 1 96.12 351 PHE A O 1
ATOM 2481 N N . GLY A 1 352 ? 15.438 -4.676 -16.406 1 97.69 352 GLY A N 1
ATOM 2482 C CA . GLY A 1 352 ? 14.586 -5.672 -15.766 1 97.69 352 GLY A CA 1
ATOM 2483 C C . GLY A 1 352 ? 13.266 -5.879 -16.484 1 97.69 352 GLY A C 1
ATOM 2484 O O . GLY A 1 352 ? 12.984 -6.977 -16.969 1 97.69 352 GLY A O 1
ATOM 2485 N N . VAL A 1 353 ? 12.508 -4.809 -16.562 1 98.25 353 VAL A N 1
ATOM 2486 C CA . VAL A 1 353 ? 11.266 -4.773 -17.328 1 98.25 353 VAL A CA 1
ATOM 2487 C C . VAL A 1 353 ? 11.281 -3.584 -18.281 1 98.25 353 VAL A C 1
ATOM 2489 O O . VAL A 1 353 ? 11.633 -2.469 -17.891 1 98.25 353 VAL A O 1
ATOM 2492 N N . GLN A 1 354 ? 10.992 -3.811 -19.484 1 97.12 354 GLN A N 1
ATOM 2493 C CA . GLN A 1 354 ? 10.883 -2.754 -20.484 1 97.12 354 GLN A CA 1
ATOM 2494 C C . GLN A 1 354 ? 9.531 -2.793 -21.188 1 97.12 354 GLN A C 1
ATOM 2496 O O . GLN A 1 354 ? 9.086 -3.854 -21.625 1 97.12 354 GLN A O 1
ATOM 2501 N N . GLY A 1 355 ? 8.812 -1.677 -21.328 1 94.88 355 GLY A N 1
ATOM 2502 C CA . GLY A 1 355 ? 7.516 -1.604 -21.984 1 94.88 355 GLY A CA 1
ATOM 2503 C C . GLY A 1 355 ? 7.418 -0.462 -22.984 1 94.88 355 GLY A C 1
ATOM 2504 O O . GLY A 1 355 ? 7.77 0.676 -22.672 1 94.88 355 GLY A O 1
ATOM 2505 N N . SER A 1 356 ? 7.117 -0.791 -24.188 1 90.81 356 SER A N 1
ATOM 2506 C CA . SER A 1 356 ? 6.93 0.235 -25.203 1 90.81 356 SER A CA 1
ATOM 2507 C C . SER A 1 356 ? 5.453 0.576 -25.375 1 90.81 356 SER A C 1
ATOM 2509 O O . SER A 1 356 ? 5.117 1.592 -25.984 1 90.81 356 SER A O 1
ATOM 2511 N N . GLY A 1 357 ? 4.75 -0.343 -24.891 1 85.88 357 GLY A N 1
ATOM 2512 C CA . GLY A 1 357 ? 3.297 -0.3 -24.922 1 85.88 357 GLY A CA 1
ATOM 2513 C C . GLY A 1 357 ? 2.65 -1.388 -24.078 1 85.88 357 GLY A C 1
ATOM 2514 O O . GLY A 1 357 ? 3.344 -2.182 -23.453 1 85.88 357 GLY A O 1
ATOM 2515 N N . GLY A 1 358 ? 1.399 -1.411 -23.703 1 92.5 358 GLY A N 1
ATOM 2516 C CA . GLY A 1 358 ? 0.641 -2.438 -23.016 1 92.5 358 GLY A CA 1
ATOM 2517 C C . GLY A 1 358 ? 0.565 -2.213 -21.516 1 92.5 358 GLY A C 1
ATOM 2518 O O . GLY A 1 358 ? 0.778 -1.096 -21.031 1 92.5 358 GLY A O 1
ATOM 2519 N N . THR A 1 359 ? 0.26 -3.289 -20.844 1 96 359 THR A N 1
ATOM 2520 C CA . THR A 1 359 ? 0.063 -3.207 -19.406 1 96 359 THR A CA 1
ATOM 2521 C C . THR A 1 359 ? 1.034 -4.129 -18.672 1 96 359 THR A C 1
ATOM 2523 O O . THR A 1 359 ? 1.175 -5.301 -19.031 1 96 359 THR A O 1
ATOM 2526 N N . VAL A 1 360 ? 1.778 -3.592 -17.719 1 97.5 360 VAL A N 1
ATOM 2527 C CA . VAL A 1 360 ? 2.656 -4.375 -16.859 1 97.5 360 VAL A CA 1
ATOM 2528 C C . VAL A 1 360 ? 2.162 -4.309 -15.414 1 97.5 360 VAL A C 1
ATOM 2530 O O . VAL A 1 360 ? 1.975 -3.221 -14.859 1 97.5 360 VAL A O 1
ATOM 2533 N N . MET A 1 361 ? 1.873 -5.422 -14.82 1 97.44 361 MET A N 1
ATOM 2534 C CA . MET A 1 361 ? 1.478 -5.535 -13.422 1 97.44 361 MET A CA 1
ATOM 2535 C C . MET A 1 361 ? 2.436 -6.441 -12.656 1 97.44 361 MET A C 1
ATOM 2537 O O . MET A 1 361 ? 2.512 -7.641 -12.93 1 97.44 361 MET A O 1
ATOM 2541 N N . LEU A 1 362 ? 3.188 -5.898 -11.719 1 98.06 362 LEU A N 1
ATOM 2542 C CA . LEU A 1 362 ? 4.129 -6.637 -10.883 1 98.06 362 LEU A CA 1
ATOM 2543 C C . LEU A 1 362 ? 3.689 -6.625 -9.422 1 98.06 362 LEU A C 1
ATOM 2545 O O . LEU A 1 362 ? 3.572 -5.559 -8.812 1 98.06 362 LEU A O 1
ATOM 2549 N N . THR A 1 363 ? 3.416 -7.758 -8.844 1 97.06 363 THR A N 1
ATOM 2550 C CA . THR A 1 363 ? 3.01 -7.859 -7.449 1 97.06 363 THR A CA 1
ATOM 2551 C C . THR A 1 363 ? 4.004 -8.695 -6.656 1 97.06 363 THR A C 1
ATOM 2553 O O . THR A 1 363 ? 4.105 -9.906 -6.863 1 97.06 363 THR A O 1
ATOM 2556 N N . SER A 1 364 ? 4.754 -8.07 -5.727 1 97 364 SER A N 1
ATOM 2557 C CA . SER A 1 364 ? 5.73 -8.703 -4.844 1 97 364 SER A CA 1
ATOM 2558 C C . SER A 1 364 ? 6.848 -9.367 -5.641 1 97 364 SER A C 1
ATOM 2560 O O . SER A 1 364 ? 7.227 -10.508 -5.359 1 97 364 SER A O 1
ATOM 2562 N N . VAL A 1 365 ? 7.266 -8.695 -6.707 1 98.19 365 VAL A N 1
ATOM 2563 C CA . VAL A 1 365 ? 8.32 -9.211 -7.574 1 98.19 365 VAL A CA 1
ATOM 2564 C C . VAL A 1 365 ? 9.664 -8.586 -7.188 1 98.19 365 VAL A C 1
ATOM 2566 O O . VAL A 1 365 ? 9.734 -7.391 -6.91 1 98.19 365 VAL A O 1
ATOM 2569 N N . GLY A 1 366 ? 10.703 -9.367 -7.121 1 97.94 366 GLY A N 1
ATOM 2570 C CA . GLY A 1 366 ? 12.055 -8.859 -6.961 1 97.94 366 GLY A CA 1
ATOM 2571 C C . GLY A 1 366 ? 12.781 -8.688 -8.281 1 97.94 366 GLY A C 1
ATOM 2572 O O . GLY A 1 366 ? 12.875 -9.633 -9.07 1 97.94 366 GLY A O 1
ATOM 2573 N N . ILE A 1 367 ? 13.211 -7.496 -8.562 1 98.19 367 ILE A N 1
ATOM 2574 C CA . ILE A 1 367 ? 14.023 -7.203 -9.742 1 98.19 367 ILE A CA 1
ATOM 2575 C C . ILE A 1 367 ? 15.445 -6.84 -9.312 1 98.19 367 ILE A C 1
ATOM 2577 O O . ILE A 1 367 ? 15.648 -5.883 -8.555 1 98.19 367 ILE A O 1
ATOM 2581 N N . GLU A 1 368 ? 16.438 -7.52 -9.781 1 96.81 368 GLU A N 1
ATOM 2582 C CA . GLU A 1 368 ? 17.812 -7.258 -9.344 1 96.81 368 GLU A CA 1
ATOM 2583 C C . GLU A 1 368 ? 18.812 -7.555 -10.453 1 96.81 368 GLU A C 1
ATOM 2585 O O . GLU A 1 368 ? 18.516 -8.312 -11.383 1 96.81 368 GLU A O 1
ATOM 2590 N N . GLY A 1 369 ? 19.906 -6.891 -10.391 1 94.62 369 GLY A N 1
ATOM 2591 C CA . GLY A 1 369 ? 21.016 -7.188 -11.281 1 94.62 369 GLY A CA 1
ATOM 2592 C C . GLY A 1 369 ? 20.953 -6.418 -12.594 1 94.62 369 GLY A C 1
ATOM 2593 O O . GLY A 1 369 ? 21.516 -6.852 -13.602 1 94.62 369 GLY A O 1
ATOM 2594 N N . PHE A 1 370 ? 20.234 -5.301 -12.586 1 95.88 370 PHE A N 1
ATOM 2595 C CA . PHE A 1 370 ? 20.078 -4.527 -13.805 1 95.88 370 PHE A CA 1
ATOM 2596 C C . PHE A 1 370 ? 20.562 -3.094 -13.609 1 95.88 370 PHE A C 1
ATOM 2598 O O . PHE A 1 370 ? 20.578 -2.594 -12.477 1 95.88 370 PHE A O 1
ATOM 2605 N N . GLY A 1 371 ? 21.016 -2.457 -14.703 1 94.69 371 GLY A N 1
ATOM 2606 C CA . GLY A 1 371 ? 21.234 -1.022 -14.656 1 94.69 371 GLY A CA 1
ATOM 2607 C C . GLY A 1 371 ? 19.953 -0.215 -14.633 1 94.69 371 GLY A C 1
ATOM 2608 O O . GLY A 1 371 ? 19.875 0.814 -13.961 1 94.69 371 GLY A O 1
ATOM 2609 N N . LYS A 1 372 ? 19.078 -0.656 -15.414 1 96.94 372 LYS A N 1
ATOM 2610 C CA . LYS A 1 372 ? 17.75 -0.055 -15.484 1 96.94 372 LYS A CA 1
ATOM 2611 C C . LYS A 1 372 ? 16.688 -1.025 -14.992 1 96.94 372 LYS A C 1
ATOM 2613 O O . LYS A 1 372 ? 16.406 -2.037 -15.641 1 96.94 372 LYS A O 1
ATOM 2618 N N . GLY A 1 373 ? 16.031 -0.752 -13.836 1 97.38 373 GLY A N 1
ATOM 2619 C CA . GLY A 1 373 ? 15.047 -1.661 -13.258 1 97.38 373 GLY A CA 1
ATOM 2620 C C . GLY A 1 373 ? 13.812 -1.838 -14.109 1 97.38 373 GLY A C 1
ATOM 2621 O O . GLY A 1 373 ? 13.648 -2.865 -14.773 1 97.38 373 GLY A O 1
ATOM 2622 N N . VAL A 1 374 ? 12.953 -0.808 -14.141 1 98.25 374 VAL A N 1
ATOM 2623 C CA . VAL A 1 374 ? 11.742 -0.782 -14.961 1 98.25 374 VAL A CA 1
ATOM 2624 C C . VAL A 1 374 ? 11.773 0.437 -15.883 1 98.25 374 VAL A C 1
ATOM 2626 O O . VAL A 1 374 ? 11.977 1.562 -15.422 1 98.25 374 VAL A O 1
ATOM 2629 N N . ASP A 1 375 ? 11.625 0.249 -17.141 1 97.81 375 ASP A N 1
ATOM 2630 C CA . ASP A 1 375 ? 11.625 1.314 -18.141 1 97.81 375 ASP A CA 1
ATOM 2631 C C . ASP A 1 375 ? 10.375 1.235 -19.031 1 97.81 375 ASP A C 1
ATOM 2633 O O . ASP A 1 375 ? 10.336 0.467 -19.984 1 97.81 375 ASP A O 1
ATOM 2637 N N . MET A 1 376 ? 9.398 2.051 -18.766 1 97.31 376 MET A N 1
ATOM 2638 C CA . MET A 1 376 ? 8.172 2.098 -19.562 1 97.31 376 MET A CA 1
ATOM 2639 C C . MET A 1 376 ? 8.18 3.301 -20.5 1 97.31 376 MET A C 1
ATOM 2641 O O . MET A 1 376 ? 8.203 4.445 -20.047 1 97.31 376 MET A O 1
ATOM 2645 N N . GLN A 1 377 ? 8.109 3.039 -21.75 1 96.06 377 GLN A N 1
ATOM 2646 C CA . GLN A 1 377 ? 8.031 4.125 -22.719 1 96.06 377 GLN A CA 1
ATOM 2647 C C . GLN A 1 377 ? 6.578 4.461 -23.047 1 96.06 377 GLN A C 1
ATOM 2649 O O . GLN A 1 377 ? 6.27 5.586 -23.453 1 96.06 377 GLN A O 1
ATOM 2654 N N . GLY A 1 378 ? 5.754 3.465 -22.875 1 94.81 378 GLY A N 1
ATOM 2655 C CA . GLY A 1 378 ? 4.328 3.635 -23.094 1 94.81 378 GLY A CA 1
ATOM 2656 C C . GLY A 1 378 ? 3.488 2.623 -22.328 1 94.81 378 GLY A C 1
ATOM 2657 O O . GLY A 1 378 ? 4.027 1.729 -21.672 1 94.81 378 GLY A O 1
ATOM 2658 N N . GLY A 1 379 ? 2.109 2.838 -22.297 1 94.56 379 GLY A N 1
ATOM 2659 C CA . GLY A 1 379 ? 1.18 1.902 -21.688 1 94.56 379 GLY A CA 1
ATOM 2660 C C . GLY A 1 379 ? 0.874 2.229 -20.234 1 94.56 379 GLY A C 1
ATOM 2661 O O . GLY A 1 379 ? 0.713 3.396 -19.875 1 94.56 379 GLY A O 1
ATOM 2662 N N . THR A 1 380 ? 0.622 1.164 -19.453 1 96.44 380 THR A N 1
ATOM 2663 C CA . THR A 1 380 ? 0.269 1.295 -18.047 1 96.44 380 THR A CA 1
ATOM 2664 C C . THR A 1 380 ? 1.169 0.419 -17.188 1 96.44 380 THR A C 1
ATOM 2666 O O . THR A 1 380 ? 1.494 -0.709 -17.562 1 96.44 380 THR A O 1
ATOM 2669 N N . LEU A 1 381 ? 1.607 0.967 -16.016 1 97.12 381 LEU A N 1
ATOM 2670 C CA . LEU A 1 381 ? 2.461 0.254 -15.078 1 97.12 381 LEU A CA 1
ATOM 2671 C C . LEU A 1 381 ? 1.825 0.21 -13.695 1 97.12 381 LEU A C 1
ATOM 2673 O O . LEU A 1 381 ? 1.429 1.246 -13.156 1 97.12 381 LEU A O 1
ATOM 2677 N N . LYS A 1 382 ? 1.65 -0.922 -13.141 1 96.88 382 LYS A N 1
ATOM 2678 C CA . LYS A 1 382 ? 1.226 -1.101 -11.758 1 96.88 382 LYS A CA 1
ATOM 2679 C C . LYS A 1 382 ? 2.184 -2.018 -11 1 96.88 382 LYS A C 1
ATOM 2681 O O . LYS A 1 382 ? 2.373 -3.174 -11.383 1 96.88 382 LYS A O 1
ATOM 2686 N N . VAL A 1 383 ? 2.809 -1.537 -9.984 1 97.62 383 VAL A N 1
ATOM 2687 C CA . VAL A 1 383 ? 3.73 -2.307 -9.156 1 97.62 383 VAL A CA 1
ATOM 2688 C C . VAL A 1 383 ? 3.27 -2.275 -7.699 1 97.62 383 VAL A C 1
ATOM 2690 O O . VAL A 1 383 ? 3.057 -1.201 -7.133 1 97.62 383 VAL A O 1
ATOM 2693 N N . MET A 1 384 ? 3.041 -3.395 -7.086 1 96 384 MET A N 1
ATOM 2694 C CA . MET A 1 384 ? 2.637 -3.512 -5.688 1 96 384 MET A CA 1
ATOM 2695 C C . MET A 1 384 ? 3.59 -4.422 -4.918 1 96 384 MET A C 1
ATOM 2697 O O . MET A 1 384 ? 3.736 -5.598 -5.25 1 96 384 MET A O 1
ATOM 2701 N N . GLY A 1 385 ? 4.152 -3.883 -3.932 1 94.75 385 GLY A N 1
ATOM 2702 C CA . GLY A 1 385 ? 5.156 -4.625 -3.186 1 94.75 385 GLY A CA 1
ATOM 2703 C C . GLY A 1 385 ? 6.387 -4.953 -4.008 1 94.75 385 GLY A C 1
ATOM 2704 O O . GLY A 1 385 ? 6.5 -4.539 -5.164 1 94.75 385 GLY A O 1
ATOM 2705 N N . GLY A 1 386 ? 7.32 -5.637 -3.449 1 95.69 386 GLY A N 1
ATOM 2706 C CA . GLY A 1 386 ? 8.523 -6.078 -4.129 1 95.69 386 GLY A CA 1
ATOM 2707 C C . GLY A 1 386 ? 9.68 -5.105 -3.992 1 95.69 386 GLY A C 1
ATOM 2708 O O . GLY A 1 386 ? 9.594 -4.137 -3.236 1 95.69 386 GLY A O 1
ATOM 2709 N N . THR A 1 387 ? 10.719 -5.406 -4.719 1 97.62 387 THR A N 1
ATOM 2710 C CA . THR A 1 387 ? 11.953 -4.625 -4.652 1 97.62 387 THR A CA 1
ATOM 2711 C C . THR A 1 387 ? 12.562 -4.453 -6.043 1 97.62 387 THR A C 1
ATOM 2713 O O . THR A 1 387 ? 12.508 -5.367 -6.867 1 97.62 387 THR A O 1
ATOM 2716 N N . VAL A 1 388 ? 13 -3.311 -6.316 1 98 388 VAL A N 1
ATOM 2717 C CA . VAL A 1 388 ? 13.82 -3.025 -7.488 1 98 388 VAL A CA 1
ATOM 2718 C C . VAL A 1 388 ? 15.211 -2.57 -7.047 1 98 388 VAL A C 1
ATOM 2720 O O . VAL A 1 388 ? 15.383 -1.438 -6.59 1 98 388 VAL A O 1
ATOM 2723 N N . THR A 1 389 ? 16.156 -3.377 -7.137 1 96.75 389 THR A N 1
ATOM 2724 C CA . THR A 1 389 ? 17.562 -3.045 -6.883 1 96.75 389 THR A CA 1
ATOM 2725 C C . THR A 1 389 ? 18.312 -2.881 -8.195 1 96.75 389 THR A C 1
ATOM 2727 O O . THR A 1 389 ? 18.328 -3.783 -9.031 1 96.75 389 THR A O 1
ATOM 2730 N N . PHE A 1 390 ? 18.875 -1.774 -8.461 1 95.56 390 PHE A N 1
ATOM 2731 C CA . PHE A 1 390 ? 19.625 -1.507 -9.688 1 95.56 390 PHE A CA 1
ATOM 2732 C C . PHE A 1 390 ? 21.031 -1.034 -9.375 1 95.56 390 PHE A C 1
ATOM 2734 O O . PHE A 1 390 ? 21.328 -0.657 -8.234 1 95.56 390 PHE A O 1
ATOM 2741 N N . GLU A 1 391 ? 21.875 -1.07 -10.375 1 91 391 GLU A N 1
ATOM 2742 C CA . GLU A 1 391 ? 23.234 -0.555 -10.219 1 91 391 GLU A CA 1
ATOM 2743 C C . GLU A 1 391 ? 23.25 0.971 -10.203 1 91 391 GLU A C 1
ATOM 2745 O O . GLU A 1 391 ? 22.875 1.609 -11.188 1 91 391 GLU A O 1
ATOM 2750 N N . GLY A 1 392 ? 23.719 1.483 -9.07 1 88 392 GLY A N 1
ATOM 2751 C CA . GLY A 1 392 ? 23.594 2.908 -8.812 1 88 392 GLY A CA 1
ATOM 2752 C C . GLY A 1 392 ? 24.609 3.744 -9.57 1 88 392 GLY A C 1
ATOM 2753 O O . GLY A 1 392 ? 25.266 4.621 -8.984 1 88 392 GLY A O 1
ATOM 2754 N N . GLY A 1 393 ? 24.906 3.406 -10.836 1 86.88 393 GLY A N 1
ATOM 2755 C CA . GLY A 1 393 ? 25.812 4.164 -11.688 1 86.88 393 GLY A CA 1
ATOM 2756 C C . GLY A 1 393 ? 25.125 5.316 -12.398 1 86.88 393 GLY A C 1
ATOM 2757 O O . GLY A 1 393 ? 23.906 5.457 -12.344 1 86.88 393 GLY A O 1
ATOM 2758 N N . LYS A 1 394 ? 26.047 6.043 -13.102 1 88.31 394 LYS A N 1
ATOM 2759 C CA . LYS A 1 394 ? 25.562 7.215 -13.82 1 88.31 394 LYS A CA 1
ATOM 2760 C C . LYS A 1 394 ? 24.578 6.809 -14.922 1 88.31 394 LYS A C 1
ATOM 2762 O O . LYS A 1 394 ? 24.797 5.812 -15.609 1 88.31 394 LYS A O 1
ATOM 2767 N N . ASN A 1 395 ? 23.516 7.273 -15.141 1 91.44 395 ASN A N 1
ATOM 2768 C CA . ASN A 1 395 ? 22.5 7.09 -16.172 1 91.44 395 ASN A CA 1
ATOM 2769 C C . ASN A 1 395 ? 21.562 5.926 -15.836 1 91.44 395 ASN A C 1
ATOM 2771 O O . ASN A 1 395 ? 20.703 5.57 -16.641 1 91.44 395 ASN A O 1
ATOM 2775 N N . ASN A 1 396 ? 21.922 5.18 -14.758 1 95.75 396 ASN A N 1
ATOM 2776 C CA . ASN A 1 396 ? 21.047 4.098 -14.32 1 95.75 396 ASN A CA 1
ATOM 2777 C C . ASN A 1 396 ? 19.891 4.621 -13.469 1 95.75 396 ASN A C 1
ATOM 2779 O O . ASN A 1 396 ? 19.969 5.719 -12.914 1 95.75 396 ASN A O 1
ATOM 2783 N N . TYR A 1 397 ? 18.859 3.916 -13.445 1 97.5 397 TYR A N 1
ATOM 2784 C CA . TYR A 1 397 ? 17.688 4.32 -12.664 1 97.5 397 TYR A CA 1
ATOM 2785 C C . TYR A 1 397 ? 16.891 3.105 -12.219 1 97.5 397 TYR A C 1
ATOM 2787 O O . TYR A 1 397 ? 17.016 2.021 -12.789 1 97.5 397 TYR A O 1
ATOM 2795 N N . GLY A 1 398 ? 16.156 3.25 -11.172 1 97.62 398 GLY A N 1
ATOM 2796 C CA . GLY A 1 398 ? 15.25 2.205 -10.727 1 97.62 398 GLY A CA 1
ATOM 2797 C C . GLY A 1 398 ? 14.031 2.053 -11.617 1 97.62 398 GLY A C 1
ATOM 2798 O O . GLY A 1 398 ? 13.758 0.96 -12.117 1 97.62 398 GLY A O 1
ATOM 2799 N N . MET A 1 399 ? 13.344 3.18 -11.82 1 98.19 399 MET A N 1
ATOM 2800 C CA . MET A 1 399 ? 12.148 3.16 -12.656 1 98.19 399 MET A CA 1
ATOM 2801 C C . MET A 1 399 ? 12.078 4.406 -13.539 1 98.19 399 MET A C 1
ATOM 2803 O O . MET A 1 399 ? 12.336 5.516 -13.062 1 98.19 399 MET A O 1
ATOM 2807 N N . LYS A 1 400 ? 11.742 4.25 -14.727 1 97.69 400 LYS A N 1
ATOM 2808 C CA . LYS A 1 400 ? 11.531 5.359 -15.656 1 97.69 400 LYS A CA 1
ATOM 2809 C C . LYS A 1 400 ? 10.18 5.242 -16.344 1 97.69 400 LYS A C 1
ATOM 2811 O O . LYS A 1 400 ? 9.828 4.18 -16.859 1 97.69 400 LYS A O 1
ATOM 2816 N N . VAL A 1 401 ? 9.406 6.23 -16.328 1 96.81 401 VAL A N 1
ATOM 2817 C CA . VAL A 1 401 ? 8.125 6.367 -17 1 96.81 401 VAL A CA 1
ATOM 2818 C C . VAL A 1 401 ? 8.242 7.375 -18.141 1 96.81 401 VAL A C 1
ATOM 2820 O O . VAL A 1 401 ? 8.422 8.57 -17.906 1 96.81 401 VAL A O 1
ATOM 2823 N N . GLY A 1 402 ? 8.102 6.832 -19.281 1 95.75 402 GLY A N 1
ATOM 2824 C CA . GLY A 1 402 ? 8.25 7.684 -20.453 1 95.75 402 GLY A CA 1
ATOM 2825 C C . GLY A 1 402 ? 6.973 8.414 -20.812 1 95.75 402 GLY A C 1
ATOM 2826 O O . GLY A 1 402 ? 5.941 8.242 -20.156 1 95.75 402 GLY A O 1
ATOM 2827 N N . SER A 1 403 ? 7.008 9.195 -21.844 1 93.44 403 SER A N 1
ATOM 2828 C CA . SER A 1 403 ? 5.953 10.141 -22.188 1 93.44 403 SER A CA 1
ATOM 2829 C C . SER A 1 403 ? 4.695 9.422 -22.656 1 93.44 403 SER A C 1
ATOM 2831 O O . SER A 1 403 ? 3.596 9.977 -22.609 1 93.44 403 SER A O 1
ATOM 2833 N N . GLY A 1 404 ? 4.859 8.156 -23.109 1 93.06 404 GLY A N 1
ATOM 2834 C CA . GLY A 1 404 ? 3.715 7.426 -23.625 1 93.06 404 GLY A CA 1
ATOM 2835 C C . GLY A 1 404 ? 2.939 6.695 -22.547 1 93.06 404 GLY A C 1
ATOM 2836 O O . GLY A 1 404 ? 1.888 6.113 -22.828 1 93.06 404 GLY A O 1
ATOM 2837 N N . VAL A 1 405 ? 3.424 6.758 -21.344 1 93.25 405 VAL A N 1
ATOM 2838 C CA . VAL A 1 405 ? 2.754 6.059 -20.25 1 93.25 405 VAL A CA 1
ATOM 2839 C C . VAL A 1 405 ? 1.589 6.898 -19.734 1 93.25 405 VAL A C 1
ATOM 2841 O O . VAL A 1 405 ? 1.763 8.07 -19.391 1 93.25 405 VAL A O 1
ATOM 2844 N N . THR A 1 406 ? 0.416 6.285 -19.734 1 91.75 406 THR A N 1
ATOM 2845 C CA . THR A 1 406 ? -0.785 7.008 -19.344 1 91.75 406 THR A CA 1
ATOM 2846 C C . THR A 1 406 ? -0.965 6.965 -17.828 1 91.75 406 THR A C 1
ATOM 2848 O O . THR A 1 406 ? -1.505 7.902 -17.234 1 91.75 406 THR A O 1
ATOM 2851 N N . MET A 1 407 ? -0.565 5.852 -17.234 1 93.75 407 MET A N 1
ATOM 2852 C CA . MET A 1 407 ? -0.714 5.711 -15.789 1 93.75 407 MET A CA 1
ATOM 2853 C C . MET A 1 407 ? 0.366 4.797 -15.219 1 93.75 407 MET A C 1
ATOM 2855 O O . MET A 1 407 ? 0.643 3.732 -15.773 1 93.75 407 MET A O 1
ATOM 2859 N N . ALA A 1 408 ? 0.998 5.227 -14.148 1 97 408 ALA A N 1
ATOM 2860 C CA . ALA A 1 408 ? 1.947 4.426 -13.383 1 97 408 ALA A CA 1
ATOM 2861 C C . ALA A 1 408 ? 1.64 4.492 -11.891 1 97 408 ALA A C 1
ATOM 2863 O O . ALA A 1 408 ? 1.449 5.578 -11.336 1 97 408 ALA A O 1
ATOM 2864 N N . GLU A 1 409 ? 1.458 3.363 -11.266 1 96.94 409 GLU A N 1
ATOM 2865 C CA . GLU A 1 409 ? 1.154 3.297 -9.844 1 96.94 409 GLU A CA 1
ATOM 2866 C C . GLU A 1 409 ? 2.123 2.369 -9.117 1 96.94 409 GLU A C 1
ATOM 2868 O O . GLU A 1 409 ? 2.256 1.197 -9.469 1 96.94 409 GLU A O 1
ATOM 2873 N N . LEU A 1 410 ? 2.82 2.863 -8.164 1 97.81 410 LEU A N 1
ATOM 2874 C CA . LEU A 1 410 ? 3.691 2.111 -7.266 1 97.81 410 LEU A CA 1
ATOM 2875 C C . LEU A 1 410 ? 3.141 2.115 -5.844 1 97.81 410 LEU A C 1
ATOM 2877 O O . LEU A 1 410 ? 2.859 3.178 -5.289 1 97.81 410 LEU A O 1
ATOM 2881 N N . THR A 1 411 ? 2.943 0.963 -5.277 1 95.06 411 THR A N 1
ATOM 2882 C CA . THR A 1 411 ? 2.455 0.871 -3.908 1 95.06 411 THR A CA 1
ATOM 2883 C C . THR A 1 411 ? 3.346 -0.048 -3.076 1 95.06 411 THR A C 1
ATOM 2885 O O . THR A 1 411 ? 3.467 -1.238 -3.371 1 95.06 411 THR A O 1
ATOM 2888 N N . SER A 1 412 ? 3.977 0.478 -2 1 94.75 412 SER A N 1
ATOM 2889 C CA . SER A 1 412 ? 4.801 -0.262 -1.051 1 94.75 412 SER A CA 1
ATOM 2890 C C . SER A 1 412 ? 5.992 -0.916 -1.745 1 94.75 412 SER A C 1
ATOM 2892 O O . SER A 1 412 ? 6.277 -2.094 -1.52 1 94.75 412 SER A O 1
ATOM 2894 N N . VAL A 1 413 ? 6.566 -0.217 -2.662 1 97.5 413 VAL A N 1
ATOM 2895 C CA . VAL A 1 413 ? 7.723 -0.695 -3.414 1 97.5 413 VAL A CA 1
ATOM 2896 C C . VAL A 1 413 ? 9.008 -0.147 -2.795 1 97.5 413 VAL A C 1
ATOM 2898 O O . VAL A 1 413 ? 9.039 0.996 -2.334 1 97.5 413 VAL A O 1
ATOM 2901 N N . THR A 1 414 ? 10.047 -0.92 -2.762 1 97.94 414 THR A N 1
ATOM 2902 C CA . THR A 1 414 ? 11.375 -0.47 -2.375 1 97.94 414 THR A CA 1
ATOM 2903 C C . THR A 1 414 ? 12.289 -0.377 -3.596 1 97.94 414 THR A C 1
ATOM 2905 O O . THR A 1 414 ? 12.445 -1.348 -4.34 1 97.94 414 THR A O 1
ATOM 2908 N N . ILE A 1 415 ? 12.844 0.761 -3.85 1 98.19 415 ILE A N 1
ATOM 2909 C CA . ILE A 1 415 ? 13.781 1.014 -4.941 1 98.19 415 ILE A CA 1
ATOM 2910 C C . ILE A 1 415 ? 15.148 1.378 -4.371 1 98.19 415 ILE A C 1
ATOM 2912 O O . ILE A 1 415 ? 15.289 2.371 -3.654 1 98.19 415 ILE A O 1
ATOM 2916 N N . GLU A 1 416 ? 16.203 0.668 -4.703 1 97.44 416 GLU A N 1
ATOM 2917 C CA . GLU A 1 416 ? 17.516 0.873 -4.105 1 97.44 416 GLU A CA 1
ATOM 2918 C C . GLU A 1 416 ? 18.609 0.861 -5.168 1 97.44 416 GLU A C 1
ATOM 2920 O O . GLU A 1 416 ? 18.719 -0.083 -5.953 1 97.44 416 GLU A O 1
ATOM 2925 N N . GLY A 1 417 ? 19.438 1.952 -5.219 1 95.19 417 GLY A N 1
ATOM 2926 C CA . GLY A 1 417 ? 20.625 1.977 -6.055 1 95.19 417 GLY A CA 1
ATOM 2927 C C . GLY A 1 417 ? 21.844 1.374 -5.379 1 95.19 417 GLY A C 1
ATOM 2928 O O . GLY A 1 417 ? 22.391 1.96 -4.445 1 95.19 417 GLY A O 1
ATOM 2929 N N . LYS A 1 418 ? 22.25 0.103 -5.801 1 86.25 418 LYS A N 1
ATOM 2930 C CA . LYS A 1 418 ? 23.391 -0.541 -5.148 1 86.25 418 LYS A CA 1
ATOM 2931 C C . LYS A 1 418 ? 24.656 -0.413 -6 1 86.25 418 LYS A C 1
ATOM 2933 O O . LYS A 1 418 ? 24.594 -0.471 -7.227 1 86.25 418 LYS A O 1
ATOM 2938 N N . GLY A 1 419 ? 25.812 -0.427 -5.453 1 70.69 419 GLY A N 1
ATOM 2939 C CA . GLY A 1 419 ? 27.125 -0.553 -6.047 1 70.69 419 GLY A CA 1
ATOM 2940 C C . GLY A 1 419 ? 27.531 0.662 -6.863 1 70.69 419 GLY A C 1
ATOM 2941 O O . GLY A 1 419 ? 28.656 0.731 -7.367 1 70.69 419 GLY A O 1
ATOM 2942 N N . GLY A 1 420 ? 26.844 1.631 -6.93 1 62.19 420 GLY A N 1
ATOM 2943 C CA . GLY A 1 420 ? 27.141 2.809 -7.73 1 62.19 420 GLY A CA 1
ATOM 2944 C C . GLY A 1 420 ? 27.25 4.078 -6.906 1 62.19 420 GLY A C 1
ATOM 2945 O O . GLY A 1 420 ? 26.781 4.125 -5.762 1 62.19 420 GLY A O 1
ATOM 2946 N N . ASN A 1 421 ? 28.484 4.672 -6.848 1 70.62 421 ASN A N 1
ATOM 2947 C CA . ASN A 1 421 ? 28.797 5.906 -6.137 1 70.62 421 ASN A CA 1
ATOM 2948 C C . ASN A 1 421 ? 27.547 6.699 -5.805 1 70.62 421 ASN A C 1
ATOM 2950 O O . ASN A 1 421 ? 27.609 7.891 -5.504 1 70.62 421 ASN A O 1
ATOM 2954 N N . GLY A 1 422 ? 26.328 5.898 -5.992 1 77.94 422 GLY A N 1
ATOM 2955 C CA . GLY A 1 422 ? 25.078 6.59 -5.68 1 77.94 422 GLY A CA 1
ATOM 2956 C C . GLY A 1 422 ? 24.719 7.641 -6.707 1 77.94 422 GLY A C 1
ATOM 2957 O O . GLY A 1 422 ? 24.125 8.664 -6.367 1 77.94 422 GLY A O 1
ATOM 2958 N N . GLU A 1 423 ? 25.031 7.422 -8 1 89.75 423 GLU A N 1
ATOM 2959 C CA . GLU A 1 423 ? 24.828 8.43 -9.039 1 89.75 423 GLU A CA 1
ATOM 2960 C C . GLU A 1 423 ? 23.547 8.172 -9.828 1 89.75 423 GLU A C 1
ATOM 2962 O O . GLU A 1 423 ? 23.172 8.953 -10.703 1 89.75 423 GLU A O 1
ATOM 2967 N N . GLY A 1 424 ? 22.938 7.062 -9.484 1 94.5 424 GLY A N 1
ATOM 2968 C CA . GLY A 1 424 ? 21.719 6.727 -10.195 1 94.5 424 GLY A CA 1
ATOM 2969 C C . GLY A 1 424 ? 20.516 7.523 -9.719 1 94.5 424 GLY A C 1
ATOM 2970 O O . GLY A 1 424 ? 20.594 8.258 -8.727 1 94.5 424 GLY A O 1
ATOM 2971 N N . LYS A 1 425 ? 19.453 7.48 -10.469 1 97.38 425 LYS A N 1
ATOM 2972 C CA . LYS A 1 425 ? 18.203 8.133 -10.109 1 97.38 425 LYS A CA 1
ATOM 2973 C C . LYS A 1 425 ? 17.141 7.105 -9.703 1 97.38 425 LYS A C 1
ATOM 2975 O O . LYS A 1 425 ? 17.047 6.031 -10.305 1 97.38 425 LYS A O 1
ATOM 2980 N N . GLY A 1 426 ? 16.406 7.352 -8.656 1 98.06 426 GLY A N 1
ATOM 2981 C CA . GLY A 1 426 ? 15.375 6.418 -8.219 1 98.06 426 GLY A CA 1
ATOM 2982 C C . GLY A 1 426 ? 14.25 6.25 -9.227 1 98.06 426 GLY A C 1
ATOM 2983 O O . GLY A 1 426 ? 14.117 5.191 -9.844 1 98.06 426 GLY A O 1
ATOM 2984 N N . VAL A 1 427 ? 13.477 7.312 -9.383 1 98.5 427 VAL A N 1
ATOM 2985 C CA . VAL A 1 427 ? 12.344 7.328 -10.297 1 98.5 427 VAL A CA 1
ATOM 2986 C C . VAL A 1 427 ? 12.461 8.523 -11.25 1 98.5 427 VAL A C 1
ATOM 2988 O O . VAL A 1 427 ? 12.766 9.633 -10.82 1 98.5 427 VAL A O 1
ATOM 2991 N N . ILE A 1 428 ? 12.32 8.312 -12.461 1 98.25 428 ILE A N 1
ATOM 2992 C CA . ILE A 1 428 ? 12.227 9.367 -13.477 1 98.25 428 ILE A CA 1
ATOM 2993 C C . ILE A 1 428 ? 10.82 9.383 -14.07 1 98.25 428 ILE A C 1
ATOM 2995 O O . ILE A 1 428 ? 10.398 8.406 -14.703 1 98.25 428 ILE A O 1
ATOM 2999 N N . MET A 1 429 ? 10.102 10.414 -13.898 1 96.94 429 MET A N 1
ATOM 3000 C CA . MET A 1 429 ? 8.75 10.555 -14.43 1 96.94 429 MET A CA 1
ATOM 3001 C C . MET A 1 429 ? 8.734 11.492 -15.633 1 96.94 429 MET A C 1
ATOM 3003 O O . MET A 1 429 ? 9.062 12.672 -15.516 1 96.94 429 MET A O 1
ATOM 3007 N N . GLY A 1 430 ? 8.438 11 -16.719 1 94.19 430 GLY A N 1
ATOM 3008 C CA . GLY A 1 430 ? 8.25 11.797 -17.922 1 94.19 430 GLY A CA 1
ATOM 3009 C C . GLY A 1 430 ? 6.887 11.609 -18.562 1 94.19 430 GLY A C 1
ATOM 3010 O O . GLY A 1 430 ? 6.633 12.109 -19.656 1 94.19 430 GLY A O 1
ATOM 3011 N N . GLY A 1 431 ? 6.012 10.867 -17.938 1 89.5 431 GLY A N 1
ATOM 3012 C CA . GLY A 1 431 ? 4.688 10.547 -18.438 1 89.5 431 GLY A CA 1
ATOM 3013 C C . GLY A 1 431 ? 3.635 11.57 -18.047 1 89.5 431 GLY A C 1
ATOM 3014 O O . GLY A 1 431 ? 3.957 12.727 -17.781 1 89.5 431 GLY A O 1
ATOM 3015 N N . THR A 1 432 ? 2.348 11 -18.109 1 90.44 432 THR A N 1
ATOM 3016 C CA . THR A 1 432 ? 1.226 11.883 -17.812 1 90.44 432 THR A CA 1
ATOM 3017 C C . THR A 1 432 ? 0.967 11.945 -16.297 1 90.44 432 THR A C 1
ATOM 3019 O O . THR A 1 432 ? 0.818 13.023 -15.734 1 90.44 432 THR A O 1
ATOM 3022 N N . LYS A 1 433 ? 0.896 10.758 -15.719 1 96.19 433 LYS A N 1
ATOM 3023 C CA . LYS A 1 433 ? 0.582 10.711 -14.289 1 96.19 433 LYS A CA 1
ATOM 3024 C C . LYS A 1 433 ? 1.245 9.516 -13.617 1 96.19 433 LYS A C 1
ATOM 3026 O O . LYS A 1 433 ? 1.261 8.414 -14.18 1 96.19 433 LYS A O 1
ATOM 3031 N N . MET A 1 434 ? 1.823 9.711 -12.484 1 97.31 434 MET A N 1
ATOM 3032 C CA . MET A 1 434 ? 2.387 8.656 -11.648 1 97.31 434 MET A CA 1
ATOM 3033 C C . MET A 1 434 ? 1.988 8.844 -10.188 1 97.31 434 MET A C 1
ATOM 3035 O O . MET A 1 434 ? 1.964 9.969 -9.688 1 97.31 434 MET A O 1
ATOM 3039 N N . THR A 1 435 ? 1.549 7.777 -9.547 1 97.12 435 THR A N 1
ATOM 3040 C CA . THR A 1 435 ? 1.268 7.785 -8.117 1 97.12 435 THR A CA 1
ATOM 3041 C C . THR A 1 435 ? 2.203 6.832 -7.379 1 97.12 435 THR A C 1
ATOM 3043 O O . THR A 1 435 ? 2.295 5.652 -7.727 1 97.12 435 THR A O 1
ATOM 3046 N N . MET A 1 436 ? 2.857 7.328 -6.441 1 97.5 436 MET A N 1
ATOM 3047 C CA . MET A 1 436 ? 3.746 6.57 -5.562 1 97.5 436 MET A CA 1
ATOM 3048 C C . MET A 1 436 ? 3.201 6.539 -4.137 1 97.5 436 MET A C 1
ATOM 3050 O O . MET A 1 436 ? 3.223 7.551 -3.436 1 97.5 436 MET A O 1
ATOM 3054 N N . ASN A 1 437 ? 2.723 5.391 -3.705 1 95.38 437 ASN A N 1
ATOM 3055 C CA . ASN A 1 437 ? 2.193 5.203 -2.359 1 95.38 437 ASN A CA 1
ATOM 3056 C C . ASN A 1 437 ? 3.146 4.391 -1.488 1 95.38 437 ASN A C 1
ATOM 3058 O O . ASN A 1 437 ? 3.352 3.199 -1.731 1 95.38 437 ASN A O 1
ATOM 3062 N N . MET A 1 438 ? 3.74 5.043 -0.468 1 94.19 438 MET A N 1
ATOM 3063 C CA . MET A 1 438 ? 4.621 4.367 0.48 1 94.19 438 MET A CA 1
ATOM 3064 C C . MET A 1 438 ? 5.812 3.738 -0.236 1 94.19 438 MET A C 1
ATOM 3066 O O . MET A 1 438 ? 6.109 2.561 -0.037 1 94.19 438 MET A O 1
ATOM 3070 N N . VAL A 1 439 ? 6.324 4.461 -1.175 1 97.12 439 VAL A N 1
ATOM 3071 C CA . VAL A 1 439 ? 7.5 4.004 -1.91 1 97.12 439 VAL A CA 1
ATOM 3072 C C . VAL A 1 439 ? 8.766 4.457 -1.188 1 97.12 439 VAL A C 1
ATOM 3074 O O . VAL A 1 439 ? 8.883 5.613 -0.783 1 97.12 439 VAL A O 1
ATOM 3077 N N . ASN A 1 440 ? 9.688 3.564 -0.949 1 97.94 440 ASN A N 1
ATOM 3078 C CA . ASN A 1 440 ? 10.977 3.877 -0.332 1 97.94 440 ASN A CA 1
ATOM 3079 C C . ASN A 1 440 ? 12.109 3.857 -1.355 1 97.94 440 ASN A C 1
ATOM 3081 O O . ASN A 1 440 ? 12.312 2.855 -2.041 1 97.94 440 ASN A O 1
ATOM 3085 N N . ILE A 1 441 ? 12.773 4.926 -1.498 1 98.19 441 ILE A N 1
ATOM 3086 C CA . ILE A 1 441 ? 13.891 5.066 -2.424 1 98.19 441 ILE A CA 1
ATOM 3087 C C . ILE A 1 441 ? 15.164 5.367 -1.646 1 98.19 441 ILE A C 1
ATOM 3089 O O . ILE A 1 441 ? 15.18 6.238 -0.774 1 98.19 441 ILE A O 1
ATOM 3093 N N . SER A 1 442 ? 16.234 4.68 -1.947 1 96.94 442 SER A N 1
ATOM 3094 C CA . SER A 1 442 ? 17.469 4.949 -1.229 1 96.94 442 SER A CA 1
ATOM 3095 C C . SER A 1 442 ? 18.688 4.734 -2.127 1 96.94 442 SER A C 1
ATOM 3097 O O . SER A 1 442 ? 18.578 4.137 -3.199 1 96.94 442 SER A O 1
ATOM 3099 N N . GLN A 1 443 ? 19.781 5.332 -1.725 1 95.06 443 GLN A N 1
ATOM 3100 C CA . GLN A 1 443 ? 21.094 5.184 -2.359 1 95.06 443 GLN A CA 1
ATOM 3101 C C . GLN A 1 443 ? 21.062 5.711 -3.793 1 95.06 443 GLN A C 1
ATOM 3103 O O . GLN A 1 443 ? 21.484 5.016 -4.723 1 95.06 443 GLN A O 1
ATOM 3108 N N . VAL A 1 444 ? 20.547 6.926 -3.924 1 96.75 444 VAL A N 1
ATOM 3109 C CA . VAL A 1 444 ? 20.406 7.539 -5.242 1 96.75 444 VAL A CA 1
ATOM 3110 C C . VAL A 1 444 ? 20.906 8.977 -5.199 1 96.75 444 VAL A C 1
ATOM 3112 O O . VAL A 1 444 ? 20.969 9.594 -4.129 1 96.75 444 VAL A O 1
ATOM 3115 N N . LYS A 1 445 ? 21.25 9.508 -6.371 1 96.38 445 LYS A N 1
ATOM 3116 C CA . LYS A 1 445 ? 21.594 10.914 -6.504 1 96.38 445 LYS A CA 1
ATOM 3117 C C . LYS A 1 445 ? 20.344 11.789 -6.477 1 96.38 445 LYS A C 1
ATOM 3119 O O . LYS A 1 445 ? 20.328 12.852 -5.848 1 96.38 445 LYS A O 1
ATOM 3124 N N . VAL A 1 446 ? 19.422 11.422 -7.246 1 97.62 446 VAL A N 1
ATOM 3125 C CA . VAL A 1 446 ? 18.109 12.078 -7.297 1 97.62 446 VAL A CA 1
ATOM 3126 C C . VAL A 1 446 ? 17.016 11.062 -6.969 1 97.62 446 VAL A C 1
ATOM 3128 O O . VAL A 1 446 ? 16.922 10.016 -7.605 1 97.62 446 VAL A O 1
ATOM 3131 N N . GLY A 1 447 ? 16.219 11.305 -5.938 1 98.19 447 GLY A N 1
ATOM 3132 C CA . GLY A 1 447 ? 15.148 10.398 -5.586 1 98.19 447 GLY A CA 1
ATOM 3133 C C . GLY A 1 447 ? 14.086 10.273 -6.664 1 98.19 447 GLY A C 1
ATOM 3134 O O . GLY A 1 447 ? 13.906 9.203 -7.246 1 98.19 447 GLY A O 1
ATOM 3135 N N . VAL A 1 448 ? 13.375 11.383 -6.934 1 98.69 448 VAL A N 1
ATOM 3136 C CA . VAL A 1 448 ? 12.352 11.453 -7.973 1 98.69 448 VAL A CA 1
ATOM 3137 C C . VAL A 1 448 ? 12.617 12.641 -8.891 1 98.69 448 VAL A C 1
ATOM 3139 O O . VAL A 1 448 ? 12.648 13.789 -8.438 1 98.69 448 VAL A O 1
ATOM 3142 N N . GLU A 1 449 ? 12.867 12.422 -10.07 1 98.31 449 GLU A N 1
ATOM 3143 C CA . GLU A 1 449 ? 12.984 13.469 -11.086 1 98.31 449 GLU A CA 1
ATOM 3144 C C . GLU A 1 449 ? 11.711 13.57 -11.922 1 98.31 449 GLU A C 1
ATOM 3146 O O . GLU A 1 449 ? 11.336 12.625 -12.609 1 98.31 449 GLU A O 1
ATOM 3151 N N . VAL A 1 450 ? 11.07 14.656 -11.883 1 98.44 450 VAL A N 1
ATOM 3152 C CA . VAL A 1 450 ? 9.828 14.867 -12.625 1 98.44 450 VAL A CA 1
ATOM 3153 C C . VAL A 1 450 ? 10.102 15.742 -13.844 1 98.44 450 VAL A C 1
ATOM 3155 O O . VAL A 1 450 ? 10.211 16.969 -13.734 1 98.44 450 VAL A O 1
ATOM 3158 N N . LYS A 1 451 ? 10.078 15.133 -14.938 1 97.31 451 LYS A N 1
ATOM 3159 C CA . LYS A 1 451 ? 10.414 15.844 -16.172 1 97.31 451 LYS A CA 1
ATOM 3160 C C . LYS A 1 451 ? 9.164 16.406 -16.844 1 97.31 451 LYS A C 1
ATOM 3162 O O . LYS A 1 451 ? 9.219 17.453 -17.5 1 97.31 451 LYS A O 1
ATOM 3167 N N . LYS A 1 452 ? 8.164 15.641 -16.703 1 95.69 452 LYS A N 1
ATOM 3168 C CA . LYS A 1 452 ? 6.883 16.031 -17.281 1 95.69 452 LYS A CA 1
ATOM 3169 C C . LYS A 1 452 ? 5.723 15.414 -16.5 1 95.69 452 LYS A C 1
ATOM 3171 O O . LYS A 1 452 ? 5.906 14.445 -15.766 1 95.69 452 LYS A O 1
ATOM 3176 N N . GLY A 1 453 ? 4.523 16.031 -16.625 1 95.94 453 GLY A N 1
ATOM 3177 C CA . GLY A 1 453 ? 3.312 15.477 -16.047 1 95.94 453 GLY A CA 1
ATOM 3178 C C . GLY A 1 453 ? 3.215 15.688 -14.547 1 95.94 453 GLY A C 1
ATOM 3179 O O . GLY A 1 453 ? 3.775 16.656 -14.016 1 95.94 453 GLY A O 1
ATOM 3180 N N . THR A 1 454 ? 2.387 14.828 -13.875 1 97.69 454 THR A N 1
ATOM 3181 C CA . THR A 1 454 ? 2.127 14.977 -12.453 1 97.69 454 THR A CA 1
ATOM 3182 C C . THR A 1 454 ? 2.543 13.719 -11.688 1 97.69 454 THR A C 1
ATOM 3184 O O . THR A 1 454 ? 2.166 12.609 -12.062 1 97.69 454 THR A O 1
ATOM 3187 N N . VAL A 1 455 ? 3.318 13.945 -10.656 1 97.88 455 VAL A N 1
ATOM 3188 C CA . VAL A 1 455 ? 3.631 12.844 -9.75 1 97.88 455 VAL A CA 1
ATOM 3189 C C . VAL A 1 455 ? 2.998 13.102 -8.391 1 97.88 455 VAL A C 1
ATOM 3191 O O . VAL A 1 455 ? 3.105 14.211 -7.848 1 97.88 455 VAL A O 1
ATOM 3194 N N . ASN A 1 456 ? 2.246 12.125 -7.867 1 96.81 456 ASN A N 1
ATOM 3195 C CA . ASN A 1 456 ? 1.755 12.117 -6.492 1 96.81 456 ASN A CA 1
ATOM 3196 C C . ASN A 1 456 ? 2.594 11.203 -5.605 1 96.81 456 ASN A C 1
ATOM 3198 O O . ASN A 1 456 ? 2.68 10 -5.852 1 96.81 456 ASN A O 1
ATOM 3202 N N . ILE A 1 457 ? 3.236 11.75 -4.668 1 97 457 ILE A N 1
ATOM 3203 C CA . ILE A 1 457 ? 4.043 11.008 -3.709 1 97 457 ILE A CA 1
ATOM 3204 C C . ILE A 1 457 ? 3.346 10.984 -2.35 1 97 457 ILE A C 1
ATOM 3206 O O . ILE A 1 457 ? 3.268 12.016 -1.672 1 97 457 ILE A O 1
ATOM 3210 N N . ASN A 1 458 ? 2.861 9.828 -1.96 1 93.69 458 ASN A N 1
ATOM 3211 C CA . ASN A 1 458 ? 2.125 9.688 -0.708 1 93.69 458 ASN A CA 1
ATOM 3212 C C . ASN A 1 458 ? 2.885 8.82 0.295 1 93.69 458 ASN A C 1
ATOM 3214 O O . ASN A 1 458 ? 3.018 7.613 0.105 1 93.69 458 ASN A O 1
ATOM 3218 N N . MET A 1 459 ? 3.359 9.477 1.35 1 91.44 459 MET A N 1
ATOM 3219 C CA . MET A 1 459 ? 4.133 8.812 2.395 1 91.44 459 MET A CA 1
ATOM 3220 C C . MET A 1 459 ? 5.395 8.18 1.817 1 91.44 459 MET A C 1
ATOM 3222 O O . MET A 1 459 ? 5.848 8.562 0.737 1 91.44 459 MET A O 1
ATOM 3226 N N . GLY A 1 460 ? 5.977 7.375 2.541 1 93.25 460 GLY A N 1
ATOM 3227 C CA . GLY A 1 460 ? 7.234 6.789 2.102 1 93.25 460 GLY A CA 1
ATOM 3228 C C . GLY A 1 460 ? 8.445 7.637 2.463 1 93.25 460 GLY A C 1
ATOM 3229 O O . GLY A 1 460 ? 8.305 8.719 3.037 1 93.25 460 GLY A O 1
ATOM 3230 N N . GLU A 1 461 ? 9.609 7.066 2.072 1 97.12 461 GLU A N 1
ATOM 3231 C CA . GLU A 1 461 ? 10.875 7.727 2.395 1 97.12 461 GLU A CA 1
ATOM 3232 C C . GLU A 1 461 ? 11.781 7.816 1.169 1 97.12 461 GLU A C 1
ATOM 3234 O O . GLU A 1 461 ? 12 6.816 0.48 1 97.12 461 GLU A O 1
ATOM 3239 N N . ILE A 1 462 ? 12.188 8.992 0.863 1 97.81 462 ILE A N 1
ATOM 3240 C CA . ILE A 1 462 ? 13.188 9.227 -0.171 1 97.81 462 ILE A CA 1
ATOM 3241 C C . ILE A 1 462 ? 14.5 9.672 0.472 1 97.81 462 ILE A C 1
ATOM 3243 O O . ILE A 1 462 ? 14.586 10.766 1.025 1 97.81 462 ILE A O 1
ATOM 3247 N N . THR A 1 463 ? 15.477 8.867 0.436 1 97.06 463 THR A N 1
ATOM 3248 C CA . THR A 1 463 ? 16.812 9.172 0.925 1 97.06 463 THR A CA 1
ATOM 3249 C C . THR A 1 463 ? 17.797 9.305 -0.235 1 97.06 463 THR A C 1
ATOM 3251 O O . THR A 1 463 ? 17.953 8.375 -1.032 1 97.06 463 THR A O 1
ATOM 3254 N N . PHE A 1 464 ? 18.391 10.406 -0.407 1 96 464 PHE A N 1
ATOM 3255 C CA . PHE A 1 464 ? 19.328 10.633 -1.502 1 96 464 PHE A CA 1
ATOM 3256 C C . PHE A 1 464 ? 20.734 10.914 -0.968 1 96 464 PHE A C 1
ATOM 3258 O O . PHE A 1 464 ? 20.891 11.391 0.16 1 96 464 PHE A O 1
ATOM 3265 N N . GLU A 1 465 ? 21.672 10.672 -1.793 1 93.38 465 GLU A N 1
ATOM 3266 C CA . GLU A 1 465 ? 23.078 10.789 -1.396 1 93.38 465 GLU A CA 1
ATOM 3267 C C . GLU A 1 465 ? 23.516 12.25 -1.331 1 93.38 465 GLU A C 1
ATOM 3269 O O . GLU A 1 465 ? 22.938 13.102 -2.018 1 93.38 465 GLU A O 1
ATOM 3274 N N . SER A 1 466 ? 24.484 12.375 -0.548 1 84.81 466 SER A N 1
ATOM 3275 C CA . SER A 1 466 ? 25 13.719 -0.332 1 84.81 466 SER A CA 1
ATOM 3276 C C . SER A 1 466 ? 25.797 14.203 -1.545 1 84.81 466 SER A C 1
ATOM 3278 O O . SER A 1 466 ? 26.5 13.43 -2.188 1 84.81 466 SER A O 1
ATOM 3280 N N . GLY A 1 467 ? 25.594 15.469 -1.847 1 83.12 467 GLY A N 1
ATOM 3281 C CA . GLY A 1 467 ? 26.359 16.078 -2.926 1 83.12 467 GLY A CA 1
ATOM 3282 C C . GLY A 1 467 ? 25.656 17.266 -3.547 1 83.12 467 GLY A C 1
ATOM 3283 O O . GLY A 1 467 ? 24.438 17.391 -3.459 1 83.12 467 GLY A O 1
ATOM 3284 N N . ASN A 1 468 ? 26.578 18.062 -4.137 1 81.75 468 ASN A N 1
ATOM 3285 C CA . ASN A 1 468 ? 26.016 19.188 -4.871 1 81.75 468 ASN A CA 1
ATOM 3286 C C . ASN A 1 468 ? 25.219 18.734 -6.09 1 81.75 468 ASN A C 1
ATOM 3288 O O . ASN A 1 468 ? 25.672 17.859 -6.836 1 81.75 468 ASN A O 1
ATOM 3292 N N . GLY A 1 469 ? 24.109 19.172 -6.145 1 88 469 GLY A N 1
ATOM 3293 C CA . GLY A 1 469 ? 23.297 18.812 -7.293 1 88 469 GLY A CA 1
ATOM 3294 C C . GLY A 1 469 ? 22.453 17.562 -7.059 1 88 469 GLY A C 1
ATOM 3295 O O . GLY A 1 469 ? 21.859 17.016 -7.992 1 88 469 GLY A O 1
ATOM 3296 N N . ASN A 1 470 ? 22.547 17.062 -5.828 1 94.94 470 ASN A N 1
ATOM 3297 C CA . ASN A 1 470 ? 21.688 15.938 -5.465 1 94.94 470 ASN A CA 1
ATOM 3298 C C . ASN A 1 470 ? 20.359 16.422 -4.898 1 94.94 470 ASN A C 1
ATOM 3300 O O . ASN A 1 470 ? 20.312 17.391 -4.148 1 94.94 470 ASN A O 1
ATOM 3304 N N . TYR A 1 471 ? 19.312 15.82 -5.32 1 97.38 471 TYR A N 1
ATOM 3305 C CA . TYR A 1 471 ? 17.984 16.281 -4.957 1 97.38 471 TYR A CA 1
ATOM 3306 C C . TYR A 1 471 ? 17.125 15.125 -4.453 1 97.38 471 TYR A C 1
ATOM 3308 O O . TYR A 1 471 ? 17.219 14.008 -4.957 1 97.38 471 TYR A O 1
ATOM 3316 N N . GLY A 1 472 ? 16.297 15.383 -3.471 1 98 472 GLY A N 1
ATOM 3317 C CA . GLY A 1 472 ? 15.242 14.422 -3.162 1 98 472 GLY A CA 1
ATOM 3318 C C . GLY A 1 472 ? 14.203 14.305 -4.262 1 98 472 GLY A C 1
ATOM 3319 O O . GLY A 1 472 ? 14.078 13.25 -4.891 1 98 472 GLY A O 1
ATOM 3320 N N . VAL A 1 473 ? 13.484 15.438 -4.5 1 98.62 473 VAL A N 1
ATOM 3321 C CA . VAL A 1 473 ? 12.539 15.555 -5.605 1 98.62 473 VAL A CA 1
ATOM 3322 C C . VAL A 1 473 ? 12.922 16.75 -6.484 1 98.62 473 VAL A C 1
ATOM 3324 O O . VAL A 1 473 ? 13.125 17.859 -5.984 1 98.62 473 VAL A O 1
ATOM 3327 N N . HIS A 1 474 ? 13.102 16.531 -7.707 1 98.44 474 HIS A N 1
ATOM 3328 C CA . HIS A 1 474 ? 13.445 17.562 -8.68 1 98.44 474 HIS A CA 1
ATOM 3329 C C . HIS A 1 474 ? 12.344 17.719 -9.719 1 98.44 474 HIS A C 1
ATOM 3331 O O . HIS A 1 474 ? 12.125 16.828 -10.539 1 98.44 474 HIS A O 1
ATOM 3337 N N . VAL A 1 475 ? 11.672 18.844 -9.719 1 98.25 475 VAL A N 1
ATOM 3338 C CA . VAL A 1 475 ? 10.555 19.125 -10.617 1 98.25 475 VAL A CA 1
ATOM 3339 C C . VAL A 1 475 ? 11.016 20.078 -11.734 1 98.25 475 VAL A C 1
ATOM 3341 O O . VAL A 1 475 ? 11.422 21.203 -11.461 1 98.25 475 VAL A O 1
ATOM 3344 N N . GLN A 1 476 ? 10.883 19.609 -12.898 1 97.31 476 GLN A N 1
ATOM 3345 C CA . GLN A 1 476 ? 11.352 20.391 -14.039 1 97.31 476 GLN A CA 1
ATOM 3346 C C . GLN A 1 476 ? 10.234 21.25 -14.617 1 97.31 476 GLN A C 1
ATOM 3348 O O . GLN A 1 476 ? 9.133 21.297 -14.062 1 97.31 476 GLN A O 1
ATOM 3353 N N . ASN A 1 477 ? 10.57 21.922 -15.742 1 95.62 477 ASN A N 1
ATOM 3354 C CA . ASN A 1 477 ? 9.672 22.891 -16.359 1 95.62 477 ASN A CA 1
ATOM 3355 C C . ASN A 1 477 ? 8.352 22.25 -16.766 1 95.62 477 ASN A C 1
ATOM 3357 O O . ASN A 1 477 ? 8.336 21.234 -17.469 1 95.62 477 ASN A O 1
ATOM 3361 N N . GLY A 1 478 ? 7.293 22.828 -16.297 1 94.25 478 GLY A N 1
ATOM 3362 C CA . GLY A 1 478 ? 5.965 22.406 -16.719 1 94.25 478 GLY A CA 1
ATOM 3363 C C . GLY A 1 478 ? 5.461 21.188 -15.992 1 94.25 478 GLY A C 1
ATOM 3364 O O . GLY A 1 478 ? 4.316 20.766 -16.188 1 94.25 478 GLY A O 1
ATOM 3365 N N . ALA A 1 479 ? 6.273 20.578 -15.078 1 97.06 479 ALA A N 1
ATOM 3366 C CA . ALA A 1 479 ? 5.883 19.375 -14.352 1 97.06 479 ALA A CA 1
ATOM 3367 C C . ALA A 1 479 ? 5.289 19.734 -12.984 1 97.06 479 ALA A C 1
ATOM 3369 O O . ALA A 1 479 ? 5.395 20.875 -12.539 1 97.06 479 ALA A O 1
ATOM 3370 N N . THR A 1 480 ? 4.59 18.766 -12.391 1 98 480 THR A N 1
ATOM 3371 C CA . THR A 1 480 ? 3.961 18.984 -11.094 1 98 480 THR A CA 1
ATOM 3372 C C . THR A 1 480 ? 4.266 17.828 -10.133 1 98 480 THR A C 1
ATOM 3374 O O . THR A 1 480 ? 4.172 16.672 -10.516 1 98 480 THR A O 1
ATOM 3377 N N . ALA A 1 481 ? 4.621 18.156 -8.914 1 97.94 481 ALA A N 1
ATOM 3378 C CA . ALA A 1 481 ? 4.785 17.172 -7.859 1 97.94 481 ALA A CA 1
ATOM 3379 C C . ALA A 1 481 ? 3.891 17.484 -6.664 1 97.94 481 ALA A C 1
ATOM 3381 O O . ALA A 1 481 ? 3.963 18.578 -6.098 1 97.94 481 ALA A O 1
ATOM 3382 N N . ASN A 1 482 ? 3 16.562 -6.305 1 97.25 482 ASN A N 1
ATOM 3383 C CA . ASN A 1 482 ? 2.217 16.625 -5.074 1 97.25 482 ASN A CA 1
ATOM 3384 C C . ASN A 1 482 ? 2.738 15.641 -4.027 1 97.25 482 ASN A C 1
ATOM 3386 O O . ASN A 1 482 ? 2.629 14.43 -4.203 1 97.25 482 ASN A O 1
ATOM 3390 N N . ILE A 1 483 ? 3.268 16.172 -2.975 1 96 483 ILE A N 1
ATOM 3391 C CA . ILE A 1 483 ? 3.877 15.352 -1.936 1 96 483 ILE A CA 1
ATOM 3392 C C . ILE A 1 483 ? 3.014 15.391 -0.677 1 96 483 ILE A C 1
ATOM 3394 O O . ILE A 1 483 ? 2.746 16.469 -0.13 1 96 483 ILE A O 1
ATOM 3398 N N . THR A 1 484 ? 2.58 14.25 -0.205 1 90.06 484 THR A N 1
ATOM 3399 C CA . THR A 1 484 ? 1.75 14.18 0.993 1 90.06 484 THR A CA 1
ATOM 3400 C C . THR A 1 484 ? 2.371 13.25 2.031 1 90.06 484 THR A C 1
ATOM 3402 O O . THR A 1 484 ? 2.441 12.039 1.822 1 90.06 484 THR A O 1
ATOM 3405 N N . GLY A 1 485 ? 2.801 13.781 3.139 1 88 485 GLY A N 1
ATOM 3406 C CA . GLY A 1 485 ? 3.227 13.008 4.297 1 88 485 GLY A CA 1
ATOM 3407 C C . GLY A 1 485 ? 4.523 12.258 4.07 1 88 485 GLY A C 1
ATOM 3408 O O . GLY A 1 485 ? 4.848 11.328 4.812 1 88 485 GLY A O 1
ATOM 3409 N N . ALA A 1 486 ? 5.242 12.594 3.055 1 93.81 486 ALA A N 1
ATOM 3410 C CA . ALA A 1 486 ? 6.477 11.883 2.748 1 93.81 486 ALA A CA 1
ATOM 3411 C C . ALA A 1 486 ? 7.648 12.438 3.553 1 93.81 486 ALA A C 1
ATOM 3413 O O . ALA A 1 486 ? 7.629 13.602 3.965 1 93.81 486 ALA A O 1
ATOM 3414 N N . THR A 1 487 ? 8.641 11.602 3.762 1 95.88 487 THR A N 1
ATOM 3415 C CA . THR A 1 487 ? 9.914 12.016 4.34 1 95.88 487 THR A CA 1
ATOM 3416 C C . THR A 1 487 ? 11 12.094 3.268 1 95.88 487 THR A C 1
ATOM 3418 O O . THR A 1 487 ? 11.25 11.117 2.562 1 95.88 487 THR A O 1
ATOM 3421 N N . ILE A 1 488 ? 11.578 13.203 3.082 1 97.69 488 ILE A N 1
ATOM 3422 C CA . ILE A 1 488 ? 12.703 13.414 2.18 1 97.69 488 ILE A CA 1
ATOM 3423 C C . ILE A 1 488 ? 13.953 13.75 2.986 1 97.69 488 ILE A C 1
ATOM 3425 O O . ILE A 1 488 ? 13.977 14.734 3.727 1 97.69 488 ILE A O 1
ATOM 3429 N N . ARG A 1 489 ? 15.039 12.945 2.799 1 97.06 489 ARG A N 1
ATOM 3430 C CA . ARG A 1 489 ? 16.188 13.102 3.676 1 97.06 489 ARG A CA 1
ATOM 3431 C C . ARG A 1 489 ? 17.5 12.953 2.896 1 97.06 489 ARG A C 1
ATOM 3433 O O . ARG A 1 489 ? 17.625 12.055 2.061 1 97.06 489 ARG A O 1
ATOM 3440 N N . GLY A 1 490 ? 18.391 13.898 3.16 1 94.81 490 GLY A N 1
ATOM 3441 C CA . GLY A 1 490 ? 19.75 13.68 2.699 1 94.81 490 GLY A CA 1
ATOM 3442 C C . GLY A 1 490 ? 20.562 12.789 3.623 1 94.81 490 GLY A C 1
ATOM 3443 O O . GLY A 1 490 ? 20.203 12.602 4.785 1 94.81 490 GLY A O 1
ATOM 3444 N N . THR A 1 491 ? 21.688 12.227 3.107 1 91.12 491 THR A N 1
ATOM 3445 C CA . THR A 1 491 ? 22.453 11.297 3.932 1 91.12 491 THR A CA 1
ATOM 3446 C C . THR A 1 491 ? 23.484 12.039 4.785 1 91.12 491 THR A C 1
ATOM 3448 O O . THR A 1 491 ? 23.875 11.562 5.855 1 91.12 491 THR A O 1
ATOM 3451 N N . SER A 1 492 ? 24.016 13.188 4.305 1 83.94 492 SER A N 1
ATOM 3452 C CA . SER A 1 492 ? 25.078 13.836 5.07 1 83.94 492 SER A CA 1
ATOM 3453 C C . SER A 1 492 ? 24.812 15.336 5.215 1 83.94 492 SER A C 1
ATOM 3455 O O . SER A 1 492 ? 25.734 16.109 5.473 1 83.94 492 SER A O 1
ATOM 3457 N N . GLY A 1 493 ? 23.719 15.734 5.023 1 83.56 493 GLY A N 1
ATOM 3458 C CA . GLY A 1 493 ? 23.359 17.125 5.266 1 83.56 493 GLY A CA 1
ATOM 3459 C C . GLY A 1 493 ? 23.688 18.031 4.098 1 83.56 493 GLY A C 1
ATOM 3460 O O . GLY A 1 493 ? 23.875 19.234 4.277 1 83.56 493 GLY A O 1
ATOM 3461 N N . GLN A 1 494 ? 23.906 17.5 2.951 1 86.75 494 GLN A N 1
ATOM 3462 C CA . GLN A 1 494 ? 24.062 18.266 1.72 1 86.75 494 GLN A CA 1
ATOM 3463 C C . GLN A 1 494 ? 22.922 18 0.751 1 86.75 494 GLN A C 1
ATOM 3465 O O . GLN A 1 494 ? 22.078 17.141 1.007 1 86.75 494 GLN A O 1
ATOM 3470 N N . GLY A 1 495 ? 22.797 18.906 -0.24 1 93.31 495 GLY A N 1
ATOM 3471 C CA . GLY A 1 495 ? 21.766 18.734 -1.256 1 93.31 495 GLY A CA 1
ATOM 3472 C C . GLY A 1 495 ? 20.5 19.531 -0.973 1 93.31 495 GLY A C 1
ATOM 3473 O O . GLY A 1 495 ? 20.453 20.312 -0.019 1 93.31 495 GLY A O 1
ATOM 3474 N N . THR A 1 496 ? 19.578 19.375 -1.866 1 96.5 496 THR A N 1
ATOM 3475 C CA . THR A 1 496 ? 18.297 20.078 -1.78 1 96.5 496 THR A CA 1
ATOM 3476 C C . THR A 1 496 ? 17.141 19.094 -1.691 1 96.5 496 THR A C 1
ATOM 3478 O O . THR A 1 496 ? 17.047 18.172 -2.504 1 96.5 496 THR A O 1
ATOM 3481 N N . GLY A 1 497 ? 16.297 19.219 -0.729 1 97.62 497 GLY A N 1
ATOM 3482 C CA . GLY A 1 497 ? 15.188 18.312 -0.559 1 97.62 497 GLY A CA 1
ATOM 3483 C C . GLY A 1 497 ? 14.203 18.344 -1.714 1 97.62 497 GLY A C 1
ATOM 3484 O O . GLY A 1 497 ? 13.945 17.312 -2.35 1 97.62 497 GLY A O 1
ATOM 3485 N N . LEU A 1 498 ? 13.609 19.5 -1.987 1 98.19 498 LEU A N 1
ATOM 3486 C CA . LEU A 1 498 ? 12.656 19.734 -3.066 1 98.19 498 LEU A CA 1
ATOM 3487 C C . LEU A 1 498 ? 13.117 20.891 -3.955 1 98.19 498 LEU A C 1
ATOM 3489 O O . LEU A 1 498 ? 13.273 22.016 -3.486 1 98.19 498 LEU A O 1
ATOM 3493 N N . TYR A 1 499 ? 13.516 20.641 -5.168 1 97.75 499 TYR A N 1
ATOM 3494 C CA . TYR A 1 499 ? 13.93 21.656 -6.137 1 97.75 499 TYR A CA 1
ATOM 3495 C C . TYR A 1 499 ? 12.906 21.797 -7.254 1 97.75 499 TYR A C 1
ATOM 3497 O O . TYR A 1 499 ? 12.656 20.844 -8 1 97.75 499 TYR A O 1
ATOM 3505 N N . VAL A 1 500 ? 12.266 22.906 -7.453 1 97.69 500 VAL A N 1
ATOM 3506 C CA . VAL A 1 500 ? 11.273 23.203 -8.484 1 97.69 500 VAL A CA 1
ATOM 3507 C C . VAL A 1 500 ? 11.812 24.25 -9.438 1 97.69 500 VAL A C 1
ATOM 3509 O O . VAL A 1 500 ? 12.172 25.359 -9.016 1 97.69 500 VAL A O 1
ATOM 3512 N N . MET A 1 501 ? 11.781 24 -10.734 1 94.94 501 MET A N 1
ATOM 3513 C CA . MET A 1 501 ? 12.414 24.938 -11.648 1 94.94 501 MET A CA 1
ATOM 3514 C C . MET A 1 501 ? 11.453 25.375 -12.742 1 94.94 501 MET A C 1
ATOM 3516 O O . MET A 1 501 ? 10.555 24.609 -13.117 1 94.94 501 MET A O 1
ATOM 3520 N N . GLY A 1 502 ? 11.648 26.562 -13.242 1 91.81 502 GLY A N 1
ATOM 3521 C CA . GLY A 1 502 ? 10.906 27.078 -14.391 1 91.81 502 GLY A CA 1
ATOM 3522 C C . GLY A 1 502 ? 9.422 27.25 -14.109 1 91.81 502 GLY A C 1
ATOM 3523 O O . GLY A 1 502 ? 9.047 27.922 -13.148 1 91.81 502 GLY A O 1
ATOM 3524 N N . THR A 1 503 ? 8.57 26.656 -14.984 1 92.94 503 THR A N 1
ATOM 3525 C CA . THR A 1 503 ? 7.129 26.75 -14.812 1 92.94 503 THR A CA 1
ATOM 3526 C C . THR A 1 503 ? 6.598 25.547 -14.031 1 92.94 503 THR A C 1
ATOM 3528 O O . THR A 1 503 ? 5.387 25.297 -14 1 92.94 503 THR A O 1
ATOM 3531 N N . GLY A 1 504 ? 7.52 24.797 -13.375 1 94.75 504 GLY A N 1
ATOM 3532 C CA . GLY A 1 504 ? 7.129 23.672 -12.539 1 94.75 504 GLY A CA 1
ATOM 3533 C C . GLY A 1 504 ? 6.402 24.094 -11.273 1 94.75 504 GLY A C 1
ATOM 3534 O O . GLY A 1 504 ? 6.566 25.219 -10.805 1 94.75 504 GLY A O 1
ATOM 3535 N N . SER A 1 505 ? 5.574 23.172 -10.742 1 96.88 505 SER A N 1
ATOM 3536 C CA . SER A 1 505 ? 4.836 23.438 -9.508 1 96.88 505 SER A CA 1
ATOM 3537 C C . SER A 1 505 ? 4.957 22.266 -8.531 1 96.88 505 SER A C 1
ATOM 3539 O O . SER A 1 505 ? 5.109 21.125 -8.945 1 96.88 505 SER A O 1
ATOM 3541 N N . ALA A 1 506 ? 4.945 22.578 -7.289 1 97.38 506 ALA A N 1
ATOM 3542 C CA . ALA A 1 506 ? 4.996 21.531 -6.277 1 97.38 506 ALA A CA 1
ATOM 3543 C C . ALA A 1 506 ? 4.117 21.891 -5.078 1 97.38 506 ALA A C 1
ATOM 3545 O O . ALA A 1 506 ? 3.951 23.062 -4.746 1 97.38 506 ALA A O 1
ATOM 3546 N N . SER A 1 507 ? 3.508 20.953 -4.547 1 96.81 507 SER A N 1
ATOM 3547 C CA . SER A 1 507 ? 2.789 21.047 -3.281 1 96.81 507 SER A CA 1
ATOM 3548 C C . SER A 1 507 ? 3.273 20 -2.283 1 96.81 507 SER A C 1
ATOM 3550 O O . SER A 1 507 ? 3.51 18.859 -2.648 1 96.81 507 SER A O 1
ATOM 3552 N N . MET A 1 508 ? 3.508 20.422 -1.134 1 94.44 508 MET A N 1
ATOM 3553 C CA . MET A 1 508 ? 3.848 19.5 -0.044 1 94.44 508 MET A CA 1
ATOM 3554 C C . MET A 1 508 ? 2.891 19.688 1.13 1 94.44 508 MET A C 1
ATOM 3556 O O . MET A 1 508 ? 2.816 20.766 1.72 1 94.44 508 MET A O 1
ATOM 3560 N N . MET A 1 509 ? 2.135 18.641 1.433 1 88.81 509 MET A N 1
ATOM 3561 C CA . MET A 1 509 ? 1.15 18.625 2.51 1 88.81 509 MET A CA 1
ATOM 3562 C C . MET A 1 509 ? 1.555 17.656 3.605 1 88.81 509 MET A C 1
ATOM 3564 O O . MET A 1 509 ? 1.115 16.5 3.605 1 88.81 509 MET A O 1
ATOM 3568 N N . GLY A 1 510 ? 2.219 18.125 4.543 1 84.38 510 GLY A N 1
ATOM 3569 C CA . GLY A 1 510 ? 2.729 17.281 5.609 1 84.38 510 GLY A CA 1
ATOM 3570 C C . GLY A 1 510 ? 4.012 16.562 5.238 1 84.38 510 GLY A C 1
ATOM 3571 O O . GLY A 1 510 ? 4.438 16.594 4.086 1 84.38 510 GLY A O 1
ATOM 3572 N N . GLY A 1 511 ? 4.582 16.031 6.215 1 88.44 511 GLY A N 1
ATOM 3573 C CA . GLY A 1 511 ? 5.852 15.352 6.023 1 88.44 511 GLY A CA 1
ATOM 3574 C C . GLY A 1 511 ? 7.043 16.156 6.512 1 88.44 511 GLY A C 1
ATOM 3575 O O . GLY A 1 511 ? 6.883 17.141 7.227 1 88.44 511 GLY A O 1
ATOM 3576 N N . THR A 1 512 ? 8.234 15.586 6.09 1 93.94 512 THR A N 1
ATOM 3577 C CA . THR A 1 512 ? 9.453 16.188 6.609 1 93.94 512 THR A CA 1
ATOM 3578 C C . THR A 1 512 ? 10.539 16.219 5.539 1 93.94 512 THR A C 1
ATOM 3580 O O . THR A 1 512 ? 10.695 15.266 4.781 1 93.94 512 THR A O 1
ATOM 3583 N N . ILE A 1 513 ? 11.164 17.312 5.391 1 97.12 513 ILE A N 1
ATOM 3584 C CA . ILE A 1 513 ? 12.445 17.422 4.711 1 97.12 513 ILE A CA 1
ATOM 3585 C C . ILE A 1 513 ? 13.562 17.625 5.734 1 97.12 513 ILE A C 1
ATOM 3587 O O . ILE A 1 513 ? 13.5 18.562 6.539 1 97.12 513 ILE A O 1
ATOM 3591 N N . SER A 1 514 ? 14.578 16.75 5.703 1 96.38 514 SER A N 1
ATOM 3592 C CA . SER A 1 514 ? 15.578 16.875 6.754 1 96.38 514 SER A CA 1
ATOM 3593 C C . SER A 1 514 ? 16.969 16.484 6.254 1 96.38 514 SER A C 1
ATOM 3595 O O . SER A 1 514 ? 17.094 15.891 5.18 1 96.38 514 SER A O 1
ATOM 3597 N N . ASN A 1 515 ? 17.922 16.859 7.02 1 94.62 515 ASN A N 1
ATOM 3598 C CA . ASN A 1 515 ? 19.328 16.531 6.793 1 94.62 515 ASN A CA 1
ATOM 3599 C C . ASN A 1 515 ? 19.797 17 5.418 1 94.62 515 ASN A C 1
ATOM 3601 O O . ASN A 1 515 ? 20.375 16.219 4.652 1 94.62 515 ASN A O 1
ATOM 3605 N N . VAL A 1 516 ? 19.391 18.25 5.172 1 95.44 516 VAL A N 1
ATOM 3606 C CA . VAL A 1 516 ? 19.75 18.875 3.896 1 95.44 516 VAL A CA 1
ATOM 3607 C C . VAL A 1 516 ? 20.406 20.219 4.145 1 95.44 516 VAL A C 1
ATOM 3609 O O . VAL A 1 516 ? 20.297 20.781 5.242 1 95.44 516 VAL A O 1
ATOM 3612 N N . GLU A 1 517 ? 21.109 20.688 3.072 1 93.56 517 GLU A N 1
ATOM 3613 C CA . GLU A 1 517 ? 21.594 22.062 3.102 1 93.56 517 GLU A CA 1
ATOM 3614 C C . GLU A 1 517 ? 20.516 23.062 2.707 1 93.56 517 GLU A C 1
ATOM 3616 O O . GLU A 1 517 ? 20.406 24.141 3.287 1 93.56 517 GLU A O 1
ATOM 3621 N N . SER A 1 518 ? 19.812 22.688 1.734 1 94.19 518 SER A N 1
ATOM 3622 C CA . SER A 1 518 ? 18.688 23.453 1.229 1 94.19 518 SER A CA 1
ATOM 3623 C C . SER A 1 518 ? 17.391 22.672 1.331 1 94.19 518 SER A C 1
ATOM 3625 O O . SER A 1 518 ? 17.266 21.594 0.752 1 94.19 518 SER A O 1
ATOM 3627 N N . GLY A 1 519 ? 16.391 23.203 2.064 1 96.62 519 GLY A N 1
ATOM 3628 C CA . GLY A 1 519 ? 15.117 22.5 2.172 1 96.62 519 GLY A CA 1
ATOM 3629 C C . GLY A 1 519 ? 14.352 22.453 0.865 1 96.62 519 GLY A C 1
ATOM 3630 O O . GLY A 1 519 ? 14.367 21.438 0.169 1 96.62 519 GLY A O 1
ATOM 3631 N N . VAL A 1 520 ? 13.789 23.625 0.502 1 97.88 520 VAL A N 1
ATOM 3632 C CA . VAL A 1 520 ? 13.016 23.766 -0.726 1 97.88 520 VAL A CA 1
ATOM 3633 C C . VAL A 1 520 ? 13.57 24.922 -1.56 1 97.88 520 VAL A C 1
ATOM 3635 O O . VAL A 1 520 ? 13.844 26 -1.034 1 97.88 520 VAL A O 1
ATOM 3638 N N . TYR A 1 521 ? 13.867 24.75 -2.775 1 96.31 521 TYR A N 1
ATOM 3639 C CA . TYR A 1 521 ? 14.305 25.781 -3.713 1 96.31 521 TYR A CA 1
ATOM 3640 C C . TYR A 1 521 ? 13.367 25.859 -4.91 1 96.31 521 TYR A C 1
ATOM 3642 O O . TYR A 1 521 ? 13.266 24.906 -5.691 1 96.31 521 TYR A O 1
ATOM 3650 N N . ALA A 1 522 ? 12.625 26.875 -5.062 1 95.94 522 ALA A N 1
ATOM 3651 C CA . ALA A 1 522 ? 11.742 27.109 -6.199 1 95.94 522 ALA A CA 1
ATOM 3652 C C . ALA A 1 522 ? 12.219 28.312 -7.027 1 95.94 522 ALA A C 1
ATOM 3654 O O . ALA A 1 522 ? 12.43 29.391 -6.492 1 95.94 522 ALA A O 1
ATOM 3655 N N . THR A 1 523 ? 12.375 28.125 -8.312 1 93.69 523 THR A N 1
ATOM 3656 C CA . THR A 1 523 ? 12.812 29.203 -9.195 1 93.69 523 THR A CA 1
ATOM 3657 C C . THR A 1 523 ? 12.008 29.188 -10.492 1 93.69 523 THR A C 1
ATOM 3659 O O . THR A 1 523 ? 11.719 28.125 -11.047 1 93.69 523 THR A O 1
ATOM 3662 N N . GLY A 1 524 ? 11.609 30.281 -10.852 1 89.38 524 GLY A N 1
ATOM 3663 C CA . GLY A 1 524 ? 10.781 30.438 -12.039 1 89.38 524 GLY A CA 1
ATOM 3664 C C . GLY A 1 524 ? 9.375 30.906 -11.727 1 89.38 524 GLY A C 1
ATOM 3665 O O . GLY A 1 524 ? 9.148 31.547 -10.703 1 89.38 524 GLY A O 1
ATOM 3666 N N . THR A 1 525 ? 8.438 30.672 -12.672 1 84.75 525 THR A N 1
ATOM 3667 C CA . THR A 1 525 ? 7.121 31.281 -12.555 1 84.75 525 THR A CA 1
ATOM 3668 C C . THR A 1 525 ? 6.105 30.281 -12.031 1 84.75 525 THR A C 1
ATOM 3670 O O . THR A 1 525 ? 4.898 30.531 -12.062 1 84.75 525 THR A O 1
ATOM 3673 N N . GLY A 1 526 ? 6.598 29.141 -11.625 1 88.5 526 GLY A N 1
ATOM 3674 C CA . GLY A 1 526 ? 5.672 28.141 -11.109 1 88.5 526 GLY A CA 1
ATOM 3675 C C . GLY A 1 526 ? 5.199 28.438 -9.695 1 88.5 526 GLY A C 1
ATOM 3676 O O . GLY A 1 526 ? 5.508 29.5 -9.141 1 88.5 526 GLY A O 1
ATOM 3677 N N . ASN A 1 527 ? 4.34 27.5 -9.164 1 92.38 527 ASN A N 1
ATOM 3678 C CA . ASN A 1 527 ? 3.742 27.688 -7.848 1 92.38 527 ASN A CA 1
ATOM 3679 C C . ASN A 1 527 ? 4.273 26.672 -6.836 1 92.38 527 ASN A C 1
ATOM 3681 O O . ASN A 1 527 ? 4.41 25.5 -7.152 1 92.38 527 ASN A O 1
ATOM 3685 N N . LEU A 1 528 ? 4.664 27.141 -5.703 1 95.69 528 LEU A N 1
ATOM 3686 C CA . LEU A 1 528 ? 5.051 26.312 -4.566 1 95.69 528 LEU A CA 1
ATOM 3687 C C . LEU A 1 528 ? 4.051 26.453 -3.426 1 95.69 528 LEU A C 1
ATOM 3689 O O . LEU A 1 528 ? 3.791 27.562 -2.951 1 95.69 528 LEU A O 1
ATOM 3693 N N . THR A 1 529 ? 3.445 25.422 -3.07 1 96.19 529 THR A N 1
ATOM 3694 C CA . THR A 1 529 ? 2.547 25.406 -1.922 1 96.19 529 THR A CA 1
ATOM 3695 C C . THR A 1 529 ? 3.035 24.422 -0.863 1 96.19 529 THR A C 1
ATOM 3697 O O . THR A 1 529 ? 3.145 23.219 -1.127 1 96.19 529 THR A O 1
ATOM 3700 N N . ILE A 1 530 ? 3.354 24.891 0.316 1 94.56 530 ILE A N 1
ATOM 3701 C CA . ILE A 1 530 ? 3.725 24.031 1.436 1 94.56 530 ILE A CA 1
ATOM 3702 C C . ILE A 1 530 ? 2.748 24.234 2.59 1 94.56 530 ILE A C 1
ATOM 3704 O O . ILE A 1 530 ? 2.58 25.359 3.076 1 94.56 530 ILE A O 1
ATOM 3708 N N . ASN A 1 531 ? 2.094 23.203 3.02 1 88.5 531 ASN A N 1
ATOM 3709 C CA . ASN A 1 531 ? 1.087 23.266 4.074 1 88.5 531 ASN A CA 1
ATOM 3710 C C . ASN A 1 531 ? 1.032 21.969 4.883 1 88.5 531 ASN A C 1
ATOM 3712 O O . ASN A 1 531 ? 1.982 21.188 4.871 1 88.5 531 ASN A O 1
ATOM 3716 N N . GLY A 1 532 ? 0.063 21.828 5.738 1 73.94 532 GLY A N 1
ATOM 3717 C CA . GLY A 1 532 ? -0.272 20.562 6.367 1 73.94 532 GLY A CA 1
ATOM 3718 C C . GLY A 1 532 ? 0.68 20.188 7.484 1 73.94 532 GLY A C 1
ATOM 3719 O O . GLY A 1 532 ? 0.961 19 7.691 1 73.94 532 GLY A O 1
ATOM 3720 N N . GLY A 1 533 ? 1.26 21.125 8.086 1 77.62 533 GLY A N 1
ATOM 3721 C CA . GLY A 1 533 ? 2.164 20.812 9.18 1 77.62 533 GLY A CA 1
ATOM 3722 C C . GLY A 1 533 ? 3.508 20.297 8.719 1 77.62 533 GLY A C 1
ATOM 3723 O O . GLY A 1 533 ? 4.188 19.578 9.453 1 77.62 533 GLY A O 1
ATOM 3724 N N . THR A 1 534 ? 3.883 20.641 7.527 1 89.75 534 THR A N 1
ATOM 3725 C CA . THR A 1 534 ? 5.176 20.234 6.98 1 89.75 534 THR A CA 1
ATOM 3726 C C . THR A 1 534 ? 6.316 20.766 7.84 1 89.75 534 THR A C 1
ATOM 3728 O O . THR A 1 534 ? 6.27 21.906 8.297 1 89.75 534 THR A O 1
ATOM 3731 N N . THR A 1 535 ? 7.352 19.906 8.047 1 91.38 535 THR A N 1
ATOM 3732 C CA . THR A 1 535 ? 8.555 20.328 8.75 1 91.38 535 THR A CA 1
ATOM 3733 C C . THR A 1 535 ? 9.766 20.312 7.816 1 91.38 535 THR A C 1
ATOM 3735 O O . THR A 1 535 ? 10.031 19.312 7.152 1 91.38 535 THR A O 1
ATOM 3738 N N . ILE A 1 536 ? 10.406 21.422 7.75 1 96.62 536 ILE A N 1
ATOM 3739 C CA . ILE A 1 536 ? 11.633 21.562 6.977 1 96.62 536 ILE A CA 1
ATOM 3740 C C . ILE A 1 536 ? 12.812 21.828 7.914 1 96.62 536 ILE A C 1
ATOM 3742 O O . ILE A 1 536 ? 12.852 22.875 8.57 1 96.62 536 ILE A O 1
ATOM 3746 N N . GLN A 1 537 ? 13.734 20.953 7.973 1 95.56 537 GLN A N 1
ATOM 3747 C CA . GLN A 1 537 ? 14.938 21.094 8.789 1 95.56 537 GLN A CA 1
ATOM 3748 C C . GLN A 1 537 ? 16.188 21.125 7.926 1 95.56 537 GLN A C 1
ATOM 3750 O O . GLN A 1 537 ? 16.453 20.188 7.16 1 95.56 537 GLN A O 1
ATOM 3755 N N . PHE A 1 538 ? 16.891 22.156 8.008 1 95.31 538 PHE A N 1
ATOM 3756 C CA . PHE A 1 538 ? 18.109 22.25 7.211 1 95.31 538 PHE A CA 1
ATOM 3757 C C . PHE A 1 538 ? 19.312 22.484 8.109 1 95.31 538 PHE A C 1
ATOM 3759 O O . PHE A 1 538 ? 19.188 23 9.219 1 95.31 538 PHE A O 1
ATOM 3766 N N . LYS A 1 539 ? 20.406 22.078 7.641 1 89.5 539 LYS A N 1
ATOM 3767 C CA . LYS A 1 539 ? 21.641 22.094 8.438 1 89.5 539 LYS A CA 1
ATOM 3768 C C . LYS A 1 539 ? 22.391 23.406 8.242 1 89.5 539 LYS A C 1
ATOM 3770 O O . LYS A 1 539 ? 21.953 24.281 7.492 1 89.5 539 LYS A O 1
ATOM 3775 N N . ASN A 1 540 ? 23.5 23.391 9.023 1 81.38 540 ASN A N 1
ATOM 3776 C CA . ASN A 1 540 ? 24.328 24.594 8.984 1 81.38 540 ASN A CA 1
ATOM 3777 C C . ASN A 1 540 ? 25.156 24.641 7.699 1 81.38 540 ASN A C 1
ATOM 3779 O O . ASN A 1 540 ? 25.562 23.609 7.172 1 81.38 540 ASN A O 1
ATOM 3783 N N . GLY A 1 541 ? 25.266 25.75 7.203 1 72.25 541 GLY A N 1
ATOM 3784 C CA . GLY A 1 541 ? 26.141 25.984 6.059 1 72.25 541 GLY A CA 1
ATOM 3785 C C . GLY A 1 541 ? 25.984 27.359 5.465 1 72.25 541 GLY A C 1
ATOM 3786 O O . GLY A 1 541 ? 24.984 28.031 5.699 1 72.25 541 GLY A O 1
ATOM 3787 N N . ASN A 1 542 ? 27.172 27.688 4.883 1 67.38 542 ASN A N 1
ATOM 3788 C CA . ASN A 1 542 ? 27.125 28.984 4.223 1 67.38 542 ASN A CA 1
ATOM 3789 C C . ASN A 1 542 ? 26.047 29.031 3.139 1 67.38 542 ASN A C 1
ATOM 3791 O O . ASN A 1 542 ? 26.062 28.219 2.213 1 67.38 542 ASN A O 1
ATOM 3795 N N . GLY A 1 543 ? 25.031 29.797 3.27 1 82.88 543 GLY A N 1
ATOM 3796 C CA . GLY A 1 543 ? 24.031 29.953 2.223 1 82.88 543 GLY A CA 1
ATOM 3797 C C . GLY A 1 543 ? 22.844 29.031 2.377 1 82.88 543 GLY A C 1
ATOM 3798 O O . GLY A 1 543 ? 21.969 29 1.512 1 82.88 543 GLY A O 1
ATOM 3799 N N . SER A 1 544 ? 22.828 28.234 3.516 1 92.19 544 SER A N 1
ATOM 3800 C CA . SER A 1 544 ? 21.734 27.297 3.766 1 92.19 544 SER A CA 1
ATOM 3801 C C . SER A 1 544 ? 20.422 28.047 3.982 1 92.19 544 SER A C 1
ATOM 3803 O O . SER A 1 544 ? 20.422 29.172 4.461 1 92.19 544 SER A O 1
ATOM 3805 N N . TYR A 1 545 ? 19.375 27.469 3.562 1 96.31 545 TYR A N 1
ATOM 3806 C CA . TYR A 1 545 ? 18.062 28.062 3.752 1 96.31 545 TYR A CA 1
ATOM 3807 C C . TYR A 1 545 ? 16.984 26.984 3.887 1 96.31 545 TYR A C 1
ATOM 3809 O O . TYR A 1 545 ? 17.188 25.844 3.459 1 96.31 545 TYR A O 1
ATOM 3817 N N . GLY A 1 546 ? 15.922 27.328 4.5 1 97.19 546 GLY A N 1
ATOM 3818 C CA . GLY A 1 546 ? 14.758 26.453 4.535 1 97.19 546 GLY A CA 1
ATOM 3819 C C . GLY A 1 546 ? 13.977 26.453 3.234 1 97.19 546 GLY A C 1
ATOM 3820 O O . GLY A 1 546 ? 13.82 25.406 2.598 1 97.19 546 GLY A O 1
ATOM 3821 N N . VAL A 1 547 ? 13.484 27.625 2.828 1 97.75 547 VAL A N 1
ATOM 3822 C CA . VAL A 1 547 ? 12.758 27.797 1.574 1 97.75 547 VAL A CA 1
ATOM 3823 C C . VAL A 1 547 ? 13.344 28.969 0.796 1 97.75 547 VAL A C 1
ATOM 3825 O O . VAL A 1 547 ? 13.492 30.078 1.337 1 97.75 547 VAL A O 1
ATOM 3828 N N . LYS A 1 548 ? 13.695 28.781 -0.37 1 95.75 548 LYS A N 1
ATOM 3829 C CA . LYS A 1 548 ? 14.156 29.844 -1.261 1 95.75 548 LYS A CA 1
ATOM 3830 C C . LYS A 1 548 ? 13.258 29.969 -2.488 1 95.75 548 LYS A C 1
ATOM 3832 O O . LYS A 1 548 ? 12.977 28.969 -3.154 1 95.75 548 LYS A O 1
ATOM 3837 N N . VAL A 1 549 ? 12.797 31.125 -2.785 1 95 549 VAL A N 1
ATOM 3838 C CA . VAL A 1 549 ? 11.93 31.422 -3.922 1 95 549 VAL A CA 1
ATOM 3839 C C . VAL A 1 549 ? 12.555 32.5 -4.785 1 95 549 VAL A C 1
ATOM 3841 O O . VAL A 1 549 ? 12.82 33.625 -4.312 1 95 549 VAL A O 1
ATOM 3844 N N . GLN A 1 550 ? 12.711 32.219 -6.062 1 92.44 550 GLN A N 1
ATOM 3845 C CA . GLN A 1 550 ? 13.422 33.156 -6.914 1 92.44 550 GLN A CA 1
ATOM 3846 C C . GLN A 1 550 ? 12.75 33.281 -8.281 1 92.44 550 GLN A C 1
ATOM 3848 O O . GLN A 1 550 ? 11.945 32.438 -8.664 1 92.44 550 GLN A O 1
ATOM 3853 N N . ASN A 1 551 ? 13.094 34.344 -8.977 1 89.94 551 ASN A N 1
ATOM 3854 C CA . ASN A 1 551 ? 12.852 34.562 -10.398 1 89.94 551 ASN A CA 1
ATOM 3855 C C . ASN A 1 551 ? 11.367 34.5 -10.734 1 89.94 551 ASN A C 1
ATOM 3857 O O . ASN A 1 551 ? 10.969 33.812 -11.688 1 89.94 551 ASN A O 1
ATOM 3861 N N . GLY A 1 552 ? 10.586 35.156 -9.859 1 85.12 552 GLY A N 1
ATOM 3862 C CA . GLY A 1 552 ? 9.18 35.344 -10.172 1 85.12 552 GLY A CA 1
ATOM 3863 C C . GLY A 1 552 ? 8.289 34.219 -9.664 1 85.12 552 GLY A C 1
ATOM 3864 O O . GLY A 1 552 ? 7.082 34.219 -9.898 1 85.12 552 GLY A O 1
ATOM 3865 N N . ALA A 1 553 ? 8.844 33.25 -8.922 1 85.81 553 ALA A N 1
ATOM 3866 C CA . ALA A 1 553 ? 8.055 32.156 -8.367 1 85.81 553 ALA A CA 1
ATOM 3867 C C . ALA A 1 553 ? 7.094 32.656 -7.297 1 85.81 553 ALA A C 1
ATOM 3869 O O . ALA A 1 553 ? 7.383 33.625 -6.602 1 85.81 553 ALA A O 1
ATOM 3870 N N . ASN A 1 554 ? 5.91 31.969 -7.242 1 91.88 554 ASN A N 1
ATOM 3871 C CA . ASN A 1 554 ? 4.949 32.219 -6.172 1 91.88 554 ASN A CA 1
ATOM 3872 C C . ASN A 1 554 ? 5.004 31.109 -5.113 1 91.88 554 ASN A C 1
ATOM 3874 O O . ASN A 1 554 ? 5.113 29.922 -5.441 1 91.88 554 ASN A O 1
ATOM 3878 N N . ALA A 1 555 ? 5.02 31.531 -3.91 1 95 555 ALA A N 1
ATOM 3879 C CA . ALA A 1 555 ? 5.066 30.531 -2.838 1 95 555 ALA A CA 1
ATOM 3880 C C . ALA A 1 555 ? 4.039 30.844 -1.754 1 95 555 ALA A C 1
ATOM 3882 O O . ALA A 1 555 ? 3.873 32 -1.363 1 95 555 ALA A O 1
ATOM 3883 N N . ASP A 1 556 ? 3.303 29.859 -1.395 1 96.38 556 ASP A N 1
ATOM 3884 C CA . ASP A 1 556 ? 2.375 29.906 -0.268 1 96.38 556 ASP A CA 1
ATOM 3885 C C . ASP A 1 556 ? 2.783 28.922 0.823 1 96.38 556 ASP A C 1
ATOM 3887 O O . ASP A 1 556 ? 2.736 27.703 0.619 1 96.38 556 ASP A O 1
ATOM 3891 N N . LEU A 1 557 ? 3.201 29.375 1.953 1 95.38 557 LEU A N 1
ATOM 3892 C CA . LEU A 1 557 ? 3.543 28.578 3.125 1 95.38 557 LEU A CA 1
ATOM 3893 C C . LEU A 1 557 ? 2.492 28.734 4.219 1 95.38 557 LEU A C 1
ATOM 3895 O O . LEU A 1 557 ? 2.316 29.828 4.762 1 95.38 557 LEU A O 1
ATOM 3899 N N . THR A 1 558 ? 1.768 27.734 4.484 1 88.19 558 THR A N 1
ATOM 3900 C CA . THR A 1 558 ? 0.724 27.797 5.504 1 88.19 558 THR A CA 1
ATOM 3901 C C . THR A 1 558 ? 0.931 26.703 6.551 1 88.19 558 THR A C 1
ATOM 3903 O O . THR A 1 558 ? 0.953 25.516 6.223 1 88.19 558 THR A O 1
ATOM 3906 N N . ASN A 1 559 ? 1.091 27.062 7.812 1 81.56 559 ASN A N 1
ATOM 3907 C CA . ASN A 1 559 ? 1.274 26.141 8.922 1 81.56 559 ASN A CA 1
ATOM 3908 C C . ASN A 1 559 ? 2.488 25.234 8.695 1 81.56 559 ASN A C 1
ATOM 3910 O O . ASN A 1 559 ? 2.377 24.016 8.758 1 81.56 559 ASN A O 1
ATOM 3914 N N . VAL A 1 560 ? 3.547 25.891 8.422 1 90.75 560 VAL A N 1
ATOM 3915 C CA . VAL A 1 560 ? 4.809 25.219 8.148 1 90.75 560 VAL A CA 1
ATOM 3916 C C . VAL A 1 560 ? 5.801 25.5 9.273 1 90.75 560 VAL A C 1
ATOM 3918 O O . VAL A 1 560 ? 5.828 26.609 9.82 1 90.75 560 VAL A O 1
ATOM 3921 N N . THR A 1 561 ? 6.598 24.516 9.672 1 88.56 561 THR A N 1
ATOM 3922 C CA . THR A 1 561 ? 7.703 24.703 10.602 1 88.56 561 THR A CA 1
ATOM 3923 C C . THR A 1 561 ? 9.039 24.625 9.875 1 88.56 561 THR A C 1
ATOM 3925 O O . THR A 1 561 ? 9.344 23.625 9.219 1 88.56 561 THR A O 1
ATOM 3928 N N . ILE A 1 562 ? 9.781 25.641 9.93 1 95.69 562 ILE A N 1
ATOM 3929 C CA . ILE A 1 562 ? 11.117 25.734 9.336 1 95.69 562 ILE A CA 1
ATOM 3930 C C . ILE A 1 562 ? 12.164 25.859 10.445 1 95.69 562 ILE A C 1
ATOM 3932 O O . ILE A 1 562 ? 12.164 26.844 11.188 1 95.69 562 ILE A O 1
ATOM 3936 N N . LYS A 1 563 ? 13.062 24.906 10.531 1 95.5 563 LYS A N 1
ATOM 3937 C CA . LYS A 1 563 ? 14.055 24.875 11.609 1 95.5 563 LYS A CA 1
ATOM 3938 C C . LYS A 1 563 ? 15.469 24.781 11.047 1 95.5 563 LYS A C 1
ATOM 3940 O O . LYS A 1 563 ? 15.797 23.828 10.336 1 95.5 563 LYS A O 1
ATOM 3945 N N . GLY A 1 564 ? 16.234 25.781 11.367 1 95.38 564 GLY A N 1
ATOM 3946 C CA . GLY A 1 564 ? 17.641 25.719 11 1 95.38 564 GLY A CA 1
ATOM 3947 C C . GLY A 1 564 ? 18.516 25.094 12.078 1 95.38 564 GLY A C 1
ATOM 3948 O O . GLY A 1 564 ? 18.016 24.359 12.938 1 95.38 564 GLY A O 1
ATOM 3949 N N . ALA A 1 565 ? 19.828 25.234 11.891 1 91.81 565 ALA A N 1
ATOM 3950 C CA . ALA A 1 565 ? 20.781 24.719 12.867 1 91.81 565 ALA A CA 1
ATOM 3951 C C . ALA A 1 565 ? 21.609 25.859 13.461 1 91.81 565 ALA A C 1
ATOM 3953 O O . ALA A 1 565 ? 22.75 25.641 13.898 1 91.81 565 ALA A O 1
ATOM 3954 N N . GLY A 1 566 ? 21.094 26.984 13.422 1 88.38 566 GLY A N 1
ATOM 3955 C CA . GLY A 1 566 ? 21.719 28.109 14.086 1 88.38 566 GLY A CA 1
ATOM 3956 C C . GLY A 1 566 ? 22.297 29.125 13.117 1 88.38 566 GLY A C 1
ATOM 3957 O O . GLY A 1 566 ? 22.688 30.219 13.516 1 88.38 566 GLY A O 1
ATOM 3958 N N . SER A 1 567 ? 22.359 28.75 11.891 1 88.69 567 SER A N 1
ATOM 3959 C CA . SER A 1 567 ? 22.812 29.641 10.82 1 88.69 567 SER A CA 1
ATOM 3960 C C . SER A 1 567 ? 21.859 29.594 9.633 1 88.69 567 SER A C 1
ATOM 3962 O O . SER A 1 567 ? 20.797 28.969 9.711 1 88.69 567 SER A O 1
ATOM 3964 N N . GLY A 1 568 ? 22.078 30.453 8.641 1 92.19 568 GLY A N 1
ATOM 3965 C CA . GLY A 1 568 ? 21.312 30.422 7.402 1 92.19 568 GLY A CA 1
ATOM 3966 C C . GLY A 1 568 ? 20.047 31.266 7.469 1 92.19 568 GLY A C 1
ATOM 3967 O O . GLY A 1 568 ? 19.844 32.031 8.414 1 92.19 568 GLY A O 1
ATOM 3968 N N . LYS A 1 569 ? 19.266 31.172 6.418 1 96 569 LYS A N 1
ATOM 3969 C CA . LYS A 1 569 ? 18.016 31.938 6.277 1 96 569 LYS A CA 1
ATOM 3970 C C . LYS A 1 569 ? 16.812 31 6.348 1 96 569 LYS A C 1
ATOM 3972 O O . LYS A 1 569 ? 16.812 29.938 5.746 1 96 569 LYS A O 1
ATOM 3977 N N . GLY A 1 570 ? 15.836 31.344 7.145 1 97.31 570 GLY A N 1
ATOM 3978 C CA . GLY A 1 570 ? 14.609 30.562 7.121 1 97.31 570 GLY A CA 1
ATOM 3979 C C . GLY A 1 570 ? 13.938 30.547 5.762 1 97.31 570 GLY A C 1
ATOM 3980 O O . GLY A 1 570 ? 13.828 29.484 5.133 1 97.31 570 GLY A O 1
ATOM 3981 N N . VAL A 1 571 ? 13.531 31.75 5.34 1 97.5 571 VAL A N 1
ATOM 3982 C CA . VAL A 1 571 ? 12.898 31.906 4.035 1 97.5 571 VAL A CA 1
ATOM 3983 C C . VAL A 1 571 ? 13.602 33.031 3.258 1 97.5 571 VAL A C 1
ATOM 3985 O O . VAL A 1 571 ? 13.883 34.094 3.807 1 97.5 571 VAL A O 1
ATOM 3988 N N . TRP A 1 572 ? 13.922 32.781 2.059 1 95.62 572 TRP A N 1
ATOM 3989 C CA . TRP A 1 572 ? 14.594 33.719 1.188 1 95.62 572 TRP A CA 1
ATOM 3990 C C . TRP A 1 572 ? 13.82 33.906 -0.113 1 95.62 572 TRP A C 1
ATOM 3992 O O . TRP A 1 572 ? 13.648 32.969 -0.882 1 95.62 572 TRP A O 1
ATOM 4002 N N . MET A 1 573 ? 13.391 35.125 -0.391 1 93.94 573 MET A N 1
ATOM 4003 C CA . MET A 1 573 ? 12.695 35.438 -1.632 1 93.94 573 MET A CA 1
ATOM 4004 C C . MET A 1 573 ? 13.484 36.438 -2.453 1 93.94 573 MET A C 1
ATOM 4006 O O . MET A 1 573 ? 13.883 37.5 -1.939 1 93.94 573 MET A O 1
ATOM 4010 N N . ASP A 1 574 ? 13.773 36.156 -3.633 1 86.75 574 ASP A N 1
ATOM 4011 C CA . ASP A 1 574 ? 14.258 37.094 -4.641 1 86.75 574 ASP A CA 1
ATOM 4012 C C . ASP A 1 574 ? 13.359 37.062 -5.879 1 86.75 574 ASP A C 1
ATOM 4014 O O . ASP A 1 574 ? 13.695 36.438 -6.887 1 86.75 574 ASP A O 1
ATOM 4018 N N . GLY A 1 575 ? 12.289 37.719 -5.699 1 70.94 575 GLY A N 1
ATOM 4019 C CA . GLY A 1 575 ? 11.203 37.594 -6.66 1 70.94 575 GLY A CA 1
ATOM 4020 C C . GLY A 1 575 ? 11.414 38.438 -7.902 1 70.94 575 GLY A C 1
ATOM 4021 O O . GLY A 1 575 ? 10.469 38.75 -8.625 1 70.94 575 GLY A O 1
ATOM 4022 N N . ARG A 1 576 ? 12.625 39.031 -8.297 1 62.31 576 ARG A N 1
ATOM 4023 C CA . ARG A 1 576 ? 12.867 39.844 -9.492 1 62.31 576 ARG A CA 1
ATOM 4024 C C . ARG A 1 576 ? 12.945 38.938 -10.734 1 62.31 576 ARG A C 1
ATOM 4026 O O . ARG A 1 576 ? 13.852 38.125 -10.852 1 62.31 576 ARG A O 1
ATOM 4033 N N . GLY A 1 577 ? 11.828 38.594 -11.18 1 62.56 577 GLY A N 1
ATOM 4034 C CA . GLY A 1 577 ? 11.852 37.844 -12.422 1 62.56 577 GLY A CA 1
ATOM 4035 C C . GLY A 1 577 ? 11.664 38.688 -13.656 1 62.56 577 GLY A C 1
ATOM 4036 O O . GLY A 1 577 ? 11.234 39.844 -13.562 1 62.56 577 GLY A O 1
ATOM 4037 N N . THR A 1 578 ? 12.344 38.312 -14.867 1 55.31 578 THR A N 1
ATOM 4038 C CA . THR A 1 578 ? 12.25 39 -16.141 1 55.31 578 THR A CA 1
ATOM 4039 C C . THR A 1 578 ? 10.797 39.125 -16.594 1 55.31 578 THR A C 1
ATOM 4041 O O . THR A 1 578 ? 10.516 39.625 -17.688 1 55.31 578 THR A O 1
ATOM 4044 N N . GLY A 1 579 ? 9.844 39.156 -15.719 1 52.47 579 GLY A N 1
ATOM 4045 C CA . GLY A 1 579 ? 8.5 39.312 -16.25 1 52.47 579 GLY A CA 1
ATOM 4046 C C . GLY A 1 579 ? 7.422 39.219 -15.188 1 52.47 579 GLY A C 1
ATOM 4047 O O . GLY A 1 579 ? 6.297 39.688 -15.391 1 52.47 579 GLY A O 1
ATOM 4048 N N . ALA A 1 580 ? 7.637 38.531 -14.195 1 61.94 580 ALA A N 1
ATOM 4049 C CA . ALA A 1 580 ? 6.57 38.469 -13.195 1 61.94 580 ALA A CA 1
ATOM 4050 C C . ALA A 1 580 ? 7.121 38.719 -11.797 1 61.94 580 ALA A C 1
ATOM 4052 O O . ALA A 1 580 ? 8.266 38.344 -11.5 1 61.94 580 ALA A O 1
ATOM 4053 N N . THR A 1 581 ? 6.449 39.562 -11.117 1 79.81 581 THR A N 1
ATOM 4054 C CA . THR A 1 581 ? 6.75 39.812 -9.711 1 79.81 581 THR A CA 1
ATOM 4055 C C . THR A 1 581 ? 6.273 38.625 -8.844 1 79.81 581 THR A C 1
ATOM 4057 O O . THR A 1 581 ? 5.082 38.312 -8.828 1 79.81 581 THR A O 1
ATOM 4060 N N . GLY A 1 582 ? 7.219 37.906 -8.328 1 88.88 582 GLY A N 1
ATOM 4061 C CA . GLY A 1 582 ? 6.871 36.75 -7.488 1 88.88 582 GLY A CA 1
ATOM 4062 C C . GLY A 1 582 ? 6.219 37.156 -6.18 1 88.88 582 GLY A C 1
ATOM 4063 O O . GLY A 1 582 ? 6.316 38.312 -5.766 1 88.88 582 GLY A O 1
ATOM 4064 N N . THR A 1 583 ? 5.391 36.25 -5.664 1 93.25 583 THR A N 1
ATOM 4065 C CA . THR A 1 583 ? 4.754 36.5 -4.375 1 93.25 583 THR A CA 1
ATOM 4066 C C . THR A 1 583 ? 5.18 35.438 -3.355 1 93.25 583 THR A C 1
ATOM 4068 O O . THR A 1 583 ? 5.441 34.281 -3.713 1 93.25 583 THR A O 1
ATOM 4071 N N . LEU A 1 584 ? 5.371 35.844 -2.102 1 94.75 584 LEU A N 1
ATOM 4072 C CA . LEU A 1 584 ? 5.559 34.969 -0.95 1 94.75 584 LEU A CA 1
ATOM 4073 C C . LEU A 1 584 ? 4.508 35.25 0.121 1 94.75 584 LEU A C 1
ATOM 4075 O O . LEU A 1 584 ? 4.48 36.344 0.699 1 94.75 584 LEU A O 1
ATOM 4079 N N . ASN A 1 585 ? 3.588 34.312 0.317 1 96.19 585 ASN A N 1
ATOM 4080 C CA . ASN A 1 585 ? 2.59 34.375 1.38 1 96.19 585 ASN A CA 1
ATOM 4081 C C . ASN A 1 585 ? 2.902 33.375 2.496 1 96.19 585 ASN A C 1
ATOM 4083 O O . ASN A 1 585 ? 2.979 32.188 2.258 1 96.19 585 ASN A O 1
ATOM 4087 N N . MET A 1 586 ? 3.109 33.875 3.645 1 94.75 586 MET A N 1
ATOM 4088 C CA . MET A 1 586 ? 3.359 33.062 4.828 1 94.75 586 MET A CA 1
ATOM 4089 C C . MET A 1 586 ? 2.238 33.219 5.848 1 94.75 586 MET A C 1
ATOM 4091 O O . MET A 1 586 ? 1.988 34.312 6.336 1 94.75 586 MET A O 1
ATOM 4095 N N . THR A 1 587 ? 1.543 32.188 6.121 1 87.5 587 THR A N 1
ATOM 4096 C CA . THR A 1 587 ? 0.463 32.188 7.102 1 87.5 587 THR A CA 1
ATOM 4097 C C . THR A 1 587 ? 0.692 31.141 8.172 1 87.5 587 THR A C 1
ATOM 4099 O O . THR A 1 587 ? 0.671 29.938 7.883 1 87.5 587 THR A O 1
ATOM 4102 N N . GLY A 1 588 ? 0.9 31.547 9.453 1 80.75 588 GLY A N 1
ATOM 4103 C CA . GLY A 1 588 ? 1.102 30.609 10.539 1 80.75 588 GLY A CA 1
ATOM 4104 C C . GLY A 1 588 ? 2.398 29.828 10.43 1 80.75 588 GLY A C 1
ATOM 4105 O O . GLY A 1 588 ? 2.443 28.641 10.734 1 80.75 588 GLY A O 1
ATOM 4106 N N . VAL A 1 589 ? 3.406 30.484 9.906 1 90.31 589 VAL A N 1
ATOM 4107 C CA . VAL A 1 589 ? 4.695 29.828 9.711 1 90.31 589 VAL A CA 1
ATOM 4108 C C . VAL A 1 589 ? 5.555 29.984 10.961 1 90.31 589 VAL A C 1
ATOM 4110 O O . VAL A 1 589 ? 5.543 31.031 11.602 1 90.31 589 VAL A O 1
ATOM 4113 N N . ARG A 1 590 ? 6.227 28.984 11.336 1 85.38 59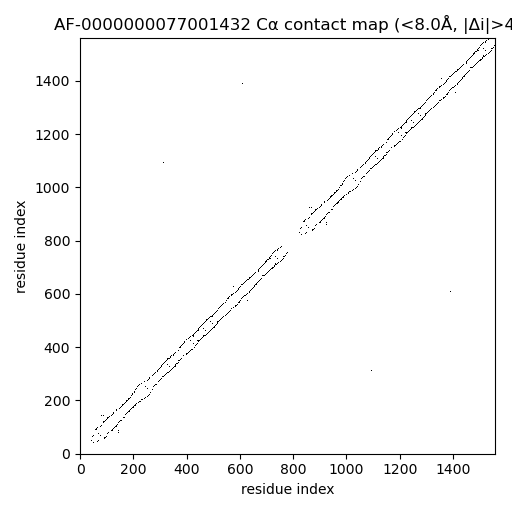0 ARG A N 1
ATOM 4114 C CA . ARG A 1 590 ? 7.152 29.031 12.461 1 85.38 590 ARG A CA 1
ATOM 4115 C C . ARG A 1 590 ? 8.594 28.859 11.992 1 85.38 590 ARG A C 1
ATOM 4117 O O . ARG A 1 590 ? 8.969 27.797 11.5 1 85.38 590 ARG A O 1
ATOM 4124 N N . ILE A 1 591 ? 9.359 29.766 12.203 1 95.31 591 ILE A N 1
ATOM 4125 C CA . ILE A 1 591 ? 10.773 29.734 11.836 1 95.31 591 ILE A CA 1
ATOM 4126 C C . ILE A 1 591 ? 11.633 29.797 13.094 1 95.31 591 ILE A C 1
ATOM 4128 O O . ILE A 1 591 ? 11.43 30.672 13.953 1 95.31 591 ILE A O 1
ATOM 4132 N N . SER A 1 592 ? 12.617 28.859 13.219 1 94.06 592 SER A N 1
ATOM 4133 C CA . SER A 1 592 ? 13.477 28.875 14.398 1 94.06 592 SER A CA 1
ATOM 4134 C C . SER A 1 592 ? 14.883 28.406 14.07 1 94.06 592 SER A C 1
ATOM 4136 O O . SER A 1 592 ? 15.109 27.797 13.016 1 94.06 592 SER A O 1
ATOM 4138 N N . ASP A 1 593 ? 15.82 28.781 14.953 1 95 593 ASP A N 1
ATOM 4139 C CA . ASP A 1 593 ? 17.219 28.344 14.914 1 95 593 ASP A CA 1
ATOM 4140 C C . ASP A 1 593 ? 17.891 28.781 13.617 1 95 593 ASP A C 1
ATOM 4142 O O . ASP A 1 593 ? 18.562 27.984 12.961 1 95 593 ASP A O 1
ATOM 4146 N N . VAL A 1 594 ? 17.578 30 13.312 1 96.62 594 VAL A N 1
ATOM 4147 C CA . VAL A 1 594 ? 18.172 30.609 12.125 1 96.62 594 VAL A CA 1
ATOM 4148 C C . VAL A 1 594 ? 18.922 31.875 12.508 1 96.62 594 VAL A C 1
ATOM 4150 O O . VAL A 1 594 ? 18.719 32.406 13.594 1 96.62 594 VAL A O 1
ATOM 4153 N N . ALA A 1 595 ? 19.875 32.312 11.609 1 96 595 ALA A N 1
ATOM 4154 C CA . ALA A 1 595 ? 20.469 33.625 11.766 1 96 595 ALA A CA 1
ATOM 4155 C C . ALA A 1 595 ? 19.547 34.719 11.203 1 96 595 ALA A C 1
ATOM 4157 O O . ALA A 1 595 ? 19.422 35.781 11.789 1 96 595 ALA A O 1
ATOM 4158 N N . MET A 1 596 ? 19.062 34.438 10.023 1 96.56 596 MET A N 1
ATOM 4159 C CA . MET A 1 596 ? 18.125 35.344 9.359 1 96.56 596 MET A CA 1
ATOM 4160 C C . MET A 1 596 ? 16.766 34.688 9.172 1 96.56 596 MET A C 1
ATOM 4162 O O . MET A 1 596 ? 16.672 33.625 8.578 1 96.56 596 MET A O 1
ATOM 4166 N N . GLY A 1 597 ? 15.648 35.312 9.641 1 97.31 597 GLY A N 1
ATOM 4167 C CA . GLY A 1 597 ? 14.32 34.75 9.523 1 97.31 597 GLY A CA 1
ATOM 4168 C C . GLY A 1 597 ? 13.805 34.719 8.094 1 97.31 597 GLY A C 1
ATOM 4169 O O . GLY A 1 597 ? 13.922 33.719 7.406 1 97.31 597 GLY A O 1
ATOM 4170 N N . VAL A 1 598 ? 13.312 35.875 7.621 1 97.88 598 VAL A N 1
ATOM 4171 C CA . VAL A 1 598 ? 12.789 36.062 6.27 1 97.88 598 VAL A CA 1
ATOM 4172 C C . VAL A 1 598 ? 13.555 37.156 5.551 1 97.88 598 VAL A C 1
ATOM 4174 O O . VAL A 1 598 ? 13.688 38.281 6.07 1 97.88 598 VAL A O 1
ATOM 4177 N N . GLU A 1 599 ? 14.07 36.875 4.438 1 96.44 599 GLU A N 1
ATOM 4178 C CA . GLU A 1 599 ? 14.711 37.906 3.602 1 96.44 599 GLU A CA 1
ATOM 4179 C C . GLU A 1 599 ? 14.023 38 2.246 1 96.44 599 GLU A C 1
ATOM 4181 O O . GLU A 1 599 ? 13.961 37.031 1.491 1 96.44 599 GLU A O 1
ATOM 4186 N N . ALA A 1 600 ? 13.5 39.125 1.99 1 95.38 600 ALA A N 1
ATOM 4187 C CA . ALA A 1 600 ? 12.914 39.406 0.685 1 95.38 600 ALA A CA 1
ATOM 4188 C C . ALA A 1 600 ? 13.703 40.5 -0.035 1 95.38 600 ALA A C 1
ATOM 4190 O O . ALA A 1 600 ? 13.828 41.625 0.47 1 95.38 600 ALA A O 1
ATOM 4191 N N . THR A 1 601 ? 14.188 40.219 -1.21 1 92.5 601 THR A N 1
ATOM 4192 C CA . THR A 1 601 ? 14.977 41.188 -1.949 1 92.5 601 THR A CA 1
ATOM 4193 C C . THR A 1 601 ? 14.227 41.656 -3.189 1 92.5 601 THR A C 1
ATOM 4195 O O . THR A 1 601 ? 14.625 42.625 -3.826 1 92.5 601 THR A O 1
ATOM 4198 N N . GLY A 1 602 ? 13.148 40.969 -3.469 1 90.69 602 GLY A N 1
ATOM 4199 C CA . GLY A 1 602 ? 12.305 41.375 -4.586 1 90.69 602 GLY A CA 1
ATOM 4200 C C . GLY A 1 602 ? 10.953 40.688 -4.574 1 90.69 602 GLY A C 1
ATOM 4201 O O . GLY A 1 602 ? 10.797 39.594 -3.982 1 90.69 602 GLY A O 1
ATOM 4202 N N . GLY A 1 603 ? 9.938 41.375 -5.133 1 91.5 603 GLY A N 1
ATOM 4203 C CA . GLY A 1 603 ? 8.609 40.812 -5.219 1 91.5 603 GLY A CA 1
ATOM 4204 C C . GLY A 1 603 ? 7.641 41.406 -4.207 1 91.5 603 GLY A C 1
ATOM 4205 O O . GLY A 1 603 ? 7.738 42.562 -3.855 1 91.5 603 GLY A O 1
ATOM 4206 N N . ASN A 1 604 ? 6.516 40.594 -3.879 1 94.06 604 ASN A N 1
ATOM 4207 C CA . ASN A 1 604 ? 5.543 40.969 -2.857 1 94.06 604 ASN A CA 1
ATOM 4208 C C . ASN A 1 604 ? 5.555 40 -1.688 1 94.06 604 ASN A C 1
ATOM 4210 O O . ASN A 1 604 ? 5.523 38.781 -1.892 1 94.06 604 ASN A O 1
ATOM 4214 N N . LEU A 1 605 ? 5.66 40.5 -0.519 1 95.38 605 LEU A N 1
ATOM 4215 C CA . LEU A 1 605 ? 5.758 39.688 0.688 1 95.38 605 LEU A CA 1
ATOM 4216 C C . LEU A 1 605 ? 4.539 39.906 1.581 1 95.38 605 LEU A C 1
ATOM 4218 O O . LEU A 1 605 ? 4.191 41.031 1.917 1 95.38 605 LEU A O 1
ATOM 4222 N N . THR A 1 606 ? 3.844 38.844 1.887 1 96.5 606 THR A N 1
ATOM 4223 C CA . THR A 1 606 ? 2.775 38.906 2.879 1 96.5 606 THR A CA 1
ATOM 4224 C C . THR A 1 606 ? 3.035 37.875 3.988 1 96.5 606 THR A C 1
ATOM 4226 O O . THR A 1 606 ? 3.176 36.688 3.725 1 96.5 606 THR A O 1
ATOM 4229 N N . ILE A 1 607 ? 3.146 38.312 5.242 1 95.12 607 ILE A N 1
ATOM 4230 C CA . ILE A 1 607 ? 3.275 37.469 6.422 1 95.12 607 ILE A CA 1
ATOM 4231 C C . ILE A 1 607 ? 2.09 37.688 7.355 1 95.12 607 ILE A C 1
ATOM 4233 O O . ILE A 1 607 ? 1.808 38.844 7.746 1 95.12 607 ILE A O 1
ATOM 4237 N N . SER A 1 608 ? 1.381 36.625 7.656 1 87.88 608 SER A N 1
ATOM 4238 C CA . SER A 1 608 ? 0.186 36.781 8.477 1 87.88 608 SER A CA 1
ATOM 4239 C C . SER A 1 608 ? -0.108 35.531 9.289 1 87.88 608 SER A C 1
ATOM 4241 O O . SER A 1 608 ? 0.741 34.656 9.391 1 87.88 608 SER A O 1
ATOM 4243 N N . GLY A 1 609 ? -1.201 35.5 9.992 1 74.25 609 GLY A N 1
ATOM 4244 C CA . GLY A 1 609 ? -1.778 34.312 10.609 1 74.25 609 GLY A CA 1
ATOM 4245 C C . GLY A 1 609 ? -1.009 33.844 11.82 1 74.25 609 GLY A C 1
ATOM 4246 O O . GLY A 1 609 ? -0.891 32.625 12.055 1 74.25 609 GLY A O 1
ATOM 4247 N N . GLY A 1 610 ? -0.379 34.781 12.547 1 74.25 610 GLY A N 1
ATOM 4248 C CA . GLY A 1 610 ? 0.345 34.406 13.75 1 74.25 610 GLY A CA 1
ATOM 4249 C C . GLY A 1 610 ? 1.71 33.812 13.453 1 74.25 610 GLY A C 1
ATOM 4250 O O . GLY A 1 610 ? 2.246 33.031 14.266 1 74.25 610 GLY A O 1
ATOM 4251 N N . THR A 1 611 ? 2.24 34.125 12.359 1 85.5 611 THR A N 1
ATOM 4252 C CA . THR A 1 611 ? 3.59 33.688 12.016 1 85.5 611 THR A CA 1
ATOM 4253 C C . THR A 1 611 ? 4.582 34.125 13.094 1 85.5 611 THR A C 1
ATOM 4255 O O . THR A 1 611 ? 4.52 35.25 13.594 1 85.5 611 THR A O 1
ATOM 4258 N N . ASN A 1 612 ? 5.43 33.125 13.484 1 85.56 612 ASN A N 1
ATOM 4259 C CA . ASN A 1 612 ? 6.418 33.344 14.539 1 85.56 612 ASN A CA 1
ATOM 4260 C C . ASN A 1 612 ? 7.84 33.156 14.016 1 85.56 612 ASN A C 1
ATOM 4262 O O . ASN A 1 612 ? 8.211 32.062 13.586 1 85.56 612 ASN A O 1
ATOM 4266 N N . ILE A 1 613 ? 8.602 34.156 14.07 1 94.5 613 ILE A N 1
ATOM 4267 C CA . ILE A 1 613 ? 9.977 34.156 13.578 1 94.5 613 ILE A CA 1
ATOM 4268 C C . ILE A 1 613 ? 10.938 34.375 14.75 1 94.5 613 ILE A C 1
ATOM 4270 O O . ILE A 1 613 ? 10.992 35.469 15.32 1 94.5 613 ILE A O 1
ATOM 4274 N N . THR A 1 614 ? 11.711 33.344 15.078 1 93.94 614 THR A N 1
ATOM 4275 C CA . THR A 1 614 ? 12.758 33.438 16.094 1 93.94 614 THR A CA 1
ATOM 4276 C C . THR A 1 614 ? 14.141 33.281 15.461 1 93.94 614 THR A C 1
ATOM 4278 O O . THR A 1 614 ? 14.367 32.344 14.695 1 93.94 614 THR A O 1
ATOM 4281 N N . PHE A 1 615 ? 15.031 34.156 15.734 1 95.75 615 PHE A N 1
ATOM 4282 C CA . PHE A 1 615 ? 16.375 34.062 15.18 1 95.75 615 PHE A CA 1
ATOM 4283 C C . PHE A 1 615 ? 17.422 34.156 16.266 1 95.75 615 PHE A C 1
ATOM 4285 O O . PHE A 1 615 ? 17.156 34.688 17.359 1 95.75 615 PHE A O 1
ATOM 4292 N N . LYS A 1 616 ? 18.609 33.688 15.953 1 94.94 616 LYS A N 1
ATOM 4293 C CA . LYS A 1 616 ? 19.688 33.562 16.938 1 94.94 616 LYS A CA 1
ATOM 4294 C C . LYS A 1 616 ? 20.359 34.906 17.219 1 94.94 616 LYS A C 1
ATOM 4296 O O . LYS A 1 616 ? 20.266 35.812 16.406 1 94.94 616 LYS A O 1
ATOM 4301 N N . ASN A 1 617 ? 21.094 34.844 18.312 1 95.25 617 ASN A N 1
ATOM 4302 C CA . ASN A 1 617 ? 21.859 36.031 18.734 1 95.25 617 ASN A CA 1
ATOM 4303 C C . ASN A 1 617 ? 23 36.312 17.781 1 95.25 617 ASN A C 1
ATOM 4305 O O . ASN A 1 617 ? 23.719 35.406 17.359 1 95.25 617 ASN A O 1
ATOM 4309 N N . GLY A 1 618 ? 23.109 37.625 17.359 1 94.5 618 GLY A N 1
ATOM 4310 C CA . GLY A 1 618 ? 24.188 38.062 16.484 1 94.5 618 GLY A CA 1
ATOM 4311 C C . GLY A 1 618 ? 23.969 39.438 15.914 1 94.5 618 GLY A C 1
ATOM 4312 O O . GLY A 1 618 ? 22.844 39.812 15.578 1 94.5 618 GLY A O 1
ATOM 4313 N N . ASP A 1 619 ? 25.078 40.188 15.711 1 92.31 619 ASP A N 1
ATOM 4314 C CA . ASP A 1 619 ? 24.984 41.562 15.281 1 92.31 619 ASP A CA 1
ATOM 4315 C C . ASP A 1 619 ? 24.406 41.688 13.867 1 92.31 619 ASP A C 1
ATOM 4317 O O . ASP A 1 619 ? 23.672 42.594 13.547 1 92.31 619 ASP A O 1
ATOM 4321 N N . GLY A 1 620 ? 24.766 40.75 13.07 1 93.38 620 GLY A N 1
ATOM 4322 C CA . GLY A 1 620 ? 24.312 40.781 11.688 1 93.38 620 GLY A CA 1
ATOM 4323 C C . GLY A 1 620 ? 23.016 40.031 11.453 1 93.38 620 GLY A C 1
ATOM 4324 O O . GLY A 1 620 ? 22.5 40.031 10.336 1 93.38 620 GLY A O 1
ATOM 4325 N N . ASN A 1 621 ? 22.344 39.562 12.555 1 96.62 621 ASN A N 1
ATOM 4326 C CA . ASN A 1 621 ? 21.141 38.719 12.422 1 96.62 621 ASN A CA 1
ATOM 4327 C C . ASN A 1 621 ? 19.875 39.594 12.406 1 96.62 621 ASN A C 1
ATOM 4329 O O . ASN A 1 621 ? 19.875 40.719 12.938 1 96.62 621 ASN A O 1
ATOM 4333 N N . TYR A 1 622 ? 18.781 39.188 11.773 1 97.81 622 TYR A N 1
ATOM 4334 C CA . TYR A 1 622 ? 17.531 39.938 11.742 1 97.81 622 TYR A CA 1
ATOM 4335 C C . TYR A 1 622 ? 16.344 38.969 11.602 1 97.81 622 TYR A C 1
ATOM 4337 O O . TYR A 1 622 ? 16.5 37.812 11.203 1 97.81 622 TYR A O 1
ATOM 4345 N N . GLY A 1 623 ? 15.195 39.469 11.906 1 97.56 623 GLY A N 1
ATOM 4346 C CA . GLY A 1 623 ? 13.961 38.719 11.742 1 97.56 623 GLY A CA 1
ATOM 4347 C C . GLY A 1 623 ? 13.422 38.75 10.32 1 97.56 623 GLY A C 1
ATOM 4348 O O . GLY A 1 623 ? 13.281 37.719 9.672 1 97.56 623 GLY A O 1
ATOM 4349 N N . VAL A 1 624 ? 13.125 40 9.836 1 98 624 VAL A N 1
ATOM 4350 C CA . VAL A 1 624 ? 12.609 40.188 8.484 1 98 624 VAL A CA 1
ATOM 4351 C C . VAL A 1 624 ? 13.383 41.281 7.789 1 98 624 VAL A C 1
ATOM 4353 O O . VAL A 1 624 ? 13.578 42.375 8.352 1 98 624 VAL A O 1
ATOM 4356 N N . ARG A 1 625 ? 13.812 41.031 6.637 1 97.5 625 ARG A N 1
ATOM 4357 C CA . ARG A 1 625 ? 14.422 42.062 5.809 1 97.5 625 ARG A CA 1
ATOM 4358 C C . ARG A 1 625 ? 13.641 42.281 4.516 1 97.5 625 ARG A C 1
ATOM 4360 O O . ARG A 1 625 ? 13.375 41.312 3.791 1 97.5 625 ARG A O 1
ATOM 4367 N N . VAL A 1 626 ? 13.297 43.469 4.227 1 95.94 626 VAL A N 1
ATOM 4368 C CA . VAL A 1 626 ? 12.602 43.875 3.008 1 95.94 626 VAL A CA 1
ATOM 4369 C C . VAL A 1 626 ? 13.516 44.75 2.164 1 95.94 626 VAL A C 1
ATOM 4371 O O . VAL A 1 626 ? 13.719 45.938 2.477 1 95.94 626 VAL A O 1
ATOM 4374 N N . GLY A 1 627 ? 13.93 44.188 1.063 1 91.94 627 GLY A N 1
ATOM 4375 C CA . GLY A 1 627 ? 14.938 44.844 0.25 1 91.94 627 GLY A CA 1
ATOM 4376 C C . GLY A 1 627 ? 14.352 45.719 -0.851 1 91.94 627 GLY A C 1
ATOM 4377 O O . GLY A 1 627 ? 13.133 45.844 -0.957 1 91.94 627 GLY A O 1
ATOM 4378 N N . SER A 1 628 ? 15.227 46.281 -1.723 1 85.75 628 SER A N 1
ATOM 4379 C CA . SER A 1 628 ? 14.898 47.312 -2.674 1 85.75 628 SER A CA 1
ATOM 4380 C C . SER A 1 628 ? 13.992 46.812 -3.785 1 85.75 628 SER A C 1
ATOM 4382 O O . SER A 1 628 ? 13.242 47.562 -4.391 1 85.75 628 SER A O 1
ATOM 4384 N N . GLY A 1 629 ? 14.016 45.562 -4.031 1 87.12 629 GLY A N 1
ATOM 4385 C CA . GLY A 1 629 ? 13.227 45.031 -5.125 1 87.12 629 GLY A CA 1
ATOM 4386 C C . GLY A 1 629 ? 11.828 44.625 -4.711 1 87.12 629 GLY A C 1
ATOM 4387 O O . GLY A 1 629 ? 11.016 44.219 -5.551 1 87.12 629 GLY A O 1
ATOM 4388 N N . VAL A 1 630 ? 11.492 44.844 -3.377 1 91.44 630 VAL A N 1
ATOM 4389 C CA . VAL A 1 630 ? 10.164 44.469 -2.889 1 91.44 630 VAL A CA 1
ATOM 4390 C C . VAL A 1 630 ? 9.211 45.656 -3.092 1 91.44 630 VAL A C 1
ATOM 4392 O O . VAL A 1 630 ? 9.484 46.781 -2.65 1 91.44 630 VAL A O 1
ATOM 4395 N N . THR A 1 631 ? 8.117 45.375 -3.826 1 89.19 631 THR A N 1
ATOM 4396 C CA . THR A 1 631 ? 7.141 46.438 -4.105 1 89.19 631 THR A CA 1
ATOM 4397 C C . THR A 1 631 ? 6.219 46.656 -2.91 1 89.19 631 THR A C 1
ATOM 4399 O O . THR A 1 631 ? 5.914 47.781 -2.551 1 89.19 631 THR A O 1
ATOM 4402 N N . MET A 1 632 ? 5.707 45.594 -2.35 1 93.06 632 MET A N 1
ATOM 4403 C CA . MET A 1 632 ? 4.805 45.656 -1.205 1 93.06 632 MET A CA 1
ATOM 4404 C C . MET A 1 632 ? 5.133 44.562 -0.19 1 93.06 632 MET A C 1
ATOM 4406 O O . MET A 1 632 ? 5.367 43.406 -0.562 1 93.06 632 MET A O 1
ATOM 4410 N N . ALA A 1 633 ? 5.23 44.969 1.083 1 95.44 633 ALA A N 1
ATOM 4411 C CA . ALA A 1 633 ? 5.402 44.031 2.188 1 95.44 633 ALA A CA 1
ATOM 4412 C C . ALA A 1 633 ? 4.359 44.25 3.275 1 95.44 633 ALA A C 1
ATOM 4414 O O . ALA A 1 633 ? 4.219 45.375 3.777 1 95.44 633 ALA A O 1
ATOM 4415 N N . THR A 1 634 ? 3.584 43.281 3.518 1 96.88 634 THR A N 1
ATOM 4416 C CA . THR A 1 634 ? 2.568 43.375 4.559 1 96.88 634 THR A CA 1
ATOM 4417 C C . THR A 1 634 ? 2.811 42.312 5.652 1 96.88 634 THR A C 1
ATOM 4419 O O . THR A 1 634 ? 2.852 41.125 5.371 1 96.88 634 THR A O 1
ATOM 4422 N N . LEU A 1 635 ? 3.051 42.719 6.852 1 95.12 635 LEU A N 1
ATOM 4423 C CA . LEU A 1 635 ? 3.17 41.875 8.031 1 95.12 635 LEU A CA 1
ATOM 4424 C C . LEU A 1 635 ? 1.997 42.094 8.984 1 95.12 635 LEU A C 1
ATOM 4426 O O . LEU A 1 635 ? 1.852 43.188 9.547 1 95.12 635 LEU A O 1
ATOM 4430 N N . THR A 1 636 ? 1.145 41.156 9.062 1 87 636 THR A N 1
ATOM 4431 C CA . THR A 1 636 ? -0.015 41.281 9.938 1 87 636 THR A CA 1
ATOM 4432 C C . THR A 1 636 ? 0.002 40.188 11.008 1 87 636 THR A C 1
ATOM 4434 O O . THR A 1 636 ? 0.103 39 10.695 1 87 636 THR A O 1
ATOM 4437 N N . ASP A 1 637 ? -0.096 40.562 12.328 1 79.5 637 ASP A N 1
ATOM 4438 C CA . ASP A 1 637 ? -0.147 39.625 13.445 1 79.5 637 ASP A CA 1
ATOM 4439 C C . ASP A 1 637 ? 1.087 38.75 13.469 1 79.5 637 ASP A C 1
ATOM 4441 O O . ASP A 1 637 ? 0.968 37.5 13.57 1 79.5 637 ASP A O 1
ATOM 4445 N N . VAL A 1 638 ? 2.207 39.344 13.328 1 87.62 638 VAL A N 1
ATOM 4446 C CA . VAL A 1 638 ? 3.471 38.625 13.258 1 87.62 638 VAL A CA 1
ATOM 4447 C C . VAL A 1 638 ? 4.242 38.812 14.562 1 87.62 638 VAL A C 1
ATOM 4449 O O . VAL A 1 638 ? 4.227 39.875 15.164 1 87.62 638 VAL A O 1
ATOM 4452 N N . VAL A 1 639 ? 4.93 37.719 15.023 1 83.88 639 VAL A N 1
ATOM 4453 C CA . VAL A 1 639 ? 5.816 37.781 16.188 1 83.88 639 VAL A CA 1
ATOM 4454 C C . VAL A 1 639 ? 7.266 37.594 15.734 1 83.88 639 VAL A C 1
ATOM 4456 O O . VAL A 1 639 ? 7.594 36.594 15.07 1 83.88 639 VAL A O 1
ATOM 4459 N N . ILE A 1 640 ? 8.102 38.531 16.047 1 93.25 640 ILE A N 1
ATOM 4460 C CA . ILE A 1 640 ? 9.523 38.469 15.734 1 93.25 640 ILE A CA 1
ATOM 4461 C C . ILE A 1 640 ? 10.336 38.562 17.031 1 93.25 640 ILE A C 1
ATOM 4463 O O . ILE A 1 640 ? 10.266 39.562 17.75 1 93.25 640 ILE A O 1
ATOM 4467 N N . LYS A 1 641 ? 11.164 37.5 17.281 1 92.12 641 LYS A N 1
ATOM 4468 C CA . LYS A 1 641 ? 11.93 37.438 18.516 1 92.12 641 LYS A CA 1
ATOM 4469 C C . LYS A 1 641 ? 13.398 37.156 18.234 1 92.12 641 LYS A C 1
ATOM 4471 O O . LYS A 1 641 ? 13.734 36.156 17.609 1 92.12 641 LYS A O 1
ATOM 4476 N N . GLY A 1 642 ? 14.25 38.062 18.719 1 95.31 642 GLY A N 1
ATOM 4477 C CA . GLY A 1 642 ? 15.68 37.844 18.578 1 95.31 642 GLY A CA 1
ATOM 4478 C C . GLY A 1 642 ? 16.312 37.281 19.828 1 95.31 642 GLY A C 1
ATOM 4479 O O . GLY A 1 642 ? 15.609 36.906 20.781 1 95.31 642 GLY A O 1
ATOM 4480 N N . GLY A 1 643 ? 17.703 37.031 19.719 1 92.81 643 GLY A N 1
ATOM 4481 C CA . GLY A 1 643 ? 18.453 36.5 20.844 1 92.81 643 GLY A CA 1
ATOM 4482 C C . GLY A 1 643 ? 19.094 37.594 21.703 1 92.81 643 GLY A C 1
ATOM 4483 O O . GLY A 1 643 ? 19.922 37.281 22.578 1 92.81 643 GLY A O 1
ATOM 4484 N N . GLY A 1 644 ? 18.781 38.75 21.531 1 91.5 644 GLY A N 1
ATOM 4485 C CA . GLY A 1 644 ? 19.344 39.844 22.312 1 91.5 644 GLY A CA 1
ATOM 4486 C C . GLY A 1 644 ? 20.062 40.875 21.469 1 91.5 644 GLY A C 1
ATOM 4487 O O . GLY A 1 644 ? 20.172 42.031 21.844 1 91.5 644 GLY A O 1
ATOM 4488 N N . LYS A 1 645 ? 20.656 40.469 20.422 1 93.38 645 LYS A N 1
ATOM 4489 C CA . LYS A 1 645 ? 21.281 41.312 19.438 1 93.38 645 LYS A CA 1
ATOM 4490 C C . LYS A 1 645 ? 20.547 41.25 18.094 1 93.38 645 LYS A C 1
ATOM 4492 O O . LYS A 1 645 ? 19.469 40.656 18.016 1 93.38 645 LYS A O 1
ATOM 4497 N N . GLY A 1 646 ? 20.953 42.062 17.109 1 95.75 646 GLY A N 1
ATOM 4498 C CA . GLY A 1 646 ? 20.359 42.031 15.789 1 95.75 646 GLY A CA 1
ATOM 4499 C C . GLY A 1 646 ? 19.219 43 15.625 1 95.75 646 GLY A C 1
ATOM 4500 O O . GLY A 1 646 ? 18.984 43.875 16.484 1 95.75 646 GLY A O 1
ATOM 4501 N N . LYS A 1 647 ? 18.547 42.938 14.508 1 97.75 647 LYS A N 1
ATOM 4502 C CA . LYS A 1 647 ? 17.469 43.844 14.148 1 97.75 647 LYS A CA 1
ATOM 4503 C C . LYS A 1 647 ? 16.156 43.094 13.898 1 97.75 647 LYS A C 1
ATOM 4505 O O . LYS A 1 647 ? 16.172 42.031 13.289 1 97.75 647 LYS A O 1
ATOM 4510 N N . GLY A 1 648 ? 15.078 43.562 14.422 1 97.56 648 GLY A N 1
ATOM 4511 C CA . GLY A 1 648 ? 13.797 42.938 14.164 1 97.56 648 GLY A CA 1
ATOM 4512 C C . GLY A 1 648 ? 13.414 42.938 12.695 1 97.56 648 GLY A C 1
ATOM 4513 O O . GLY A 1 648 ? 13.336 41.875 12.062 1 97.56 648 GLY A O 1
ATOM 4514 N N . VAL A 1 649 ? 13.188 44.156 12.195 1 97.75 649 VAL A N 1
ATOM 4515 C CA . VAL A 1 649 ? 12.82 44.375 10.797 1 97.75 649 VAL A CA 1
ATOM 4516 C C . VAL A 1 649 ? 13.773 45.375 10.148 1 97.75 649 VAL A C 1
ATOM 4518 O O . VAL A 1 649 ? 14.109 46.375 10.75 1 97.75 649 VAL A O 1
ATOM 4521 N N . ILE A 1 650 ? 14.258 45 8.992 1 96.69 650 ILE A N 1
ATOM 4522 C CA . ILE A 1 650 ? 15.047 45.906 8.172 1 96.69 650 ILE A CA 1
ATOM 4523 C C . ILE A 1 650 ? 14.281 46.25 6.891 1 96.69 650 ILE A C 1
ATOM 4525 O O . ILE A 1 650 ? 13.867 45.344 6.156 1 96.69 650 ILE A O 1
ATOM 4529 N N . LYS A 1 651 ? 14.047 47.406 6.672 1 95.75 651 LYS A N 1
ATOM 4530 C CA . LYS A 1 651 ? 13.469 47.906 5.422 1 95.75 651 LYS A CA 1
ATOM 4531 C C . LYS A 1 651 ? 14.461 48.75 4.652 1 95.75 651 LYS A C 1
ATOM 4533 O O . LYS A 1 651 ? 14.664 49.938 4.992 1 95.75 651 LYS A O 1
ATOM 4538 N N . ASP A 1 652 ? 14.938 48.281 3.605 1 89.81 652 ASP A N 1
ATOM 4539 C CA . ASP A 1 652 ? 15.938 49.031 2.859 1 89.81 652 ASP A CA 1
ATOM 4540 C C . ASP A 1 652 ? 15.492 49.25 1.417 1 89.81 652 ASP A C 1
ATOM 4542 O O . ASP A 1 652 ? 16.281 49.719 0.589 1 89.81 652 ASP A O 1
ATOM 4546 N N . GLY A 1 653 ? 14.32 48.969 1.047 1 84.06 653 GLY A N 1
ATOM 4547 C CA . GLY A 1 653 ? 13.805 49.188 -0.292 1 84.06 653 GLY A CA 1
ATOM 4548 C C . GLY A 1 653 ? 12.875 50.375 -0.374 1 84.06 653 GLY A C 1
ATOM 4549 O O . GLY A 1 653 ? 12.367 50.875 0.647 1 84.06 653 GLY A O 1
ATOM 4550 N N . THR A 1 654 ? 12.617 50.844 -1.619 1 78.94 654 THR A N 1
ATOM 4551 C CA . THR A 1 654 ? 11.828 52.062 -1.847 1 78.94 654 THR A CA 1
ATOM 4552 C C . THR A 1 654 ? 10.336 51.75 -1.796 1 78.94 654 THR A C 1
ATOM 4554 O O . THR A 1 654 ? 9.508 52.656 -1.809 1 78.94 654 THR A O 1
ATOM 4557 N N . GLY A 1 655 ? 10.023 50.5 -1.715 1 87.12 655 GLY A N 1
ATOM 4558 C CA . GLY A 1 655 ? 8.625 50.094 -1.736 1 87.12 655 GLY A CA 1
ATOM 4559 C C . GLY A 1 655 ? 7.902 50.406 -0.438 1 87.12 655 GLY A C 1
ATOM 4560 O O . GLY A 1 655 ? 8.406 51.156 0.397 1 87.12 655 GLY A O 1
ATOM 4561 N N . GLU A 1 656 ? 6.605 49.906 -0.328 1 93.31 656 GLU A N 1
ATOM 4562 C CA . GLU A 1 656 ? 5.766 50.125 0.845 1 93.31 656 GLU A CA 1
ATOM 4563 C C . GLU A 1 656 ? 5.797 48.938 1.786 1 93.31 656 GLU A C 1
ATOM 4565 O O . GLU A 1 656 ? 5.781 47.781 1.337 1 93.31 656 GLU A O 1
ATOM 4570 N N . MET A 1 657 ? 5.938 49.25 3.064 1 95.19 657 MET A N 1
ATOM 4571 C CA . MET A 1 657 ? 5.809 48.219 4.082 1 95.19 657 MET A CA 1
ATOM 4572 C C . MET A 1 657 ? 4.781 48.594 5.137 1 95.19 657 MET A C 1
ATOM 4574 O O . MET A 1 657 ? 4.781 49.719 5.621 1 95.19 657 MET A O 1
ATOM 4578 N N . THR A 1 658 ? 3.875 47.75 5.363 1 96.25 658 THR A N 1
ATOM 4579 C CA . THR A 1 658 ? 2.898 47.938 6.43 1 96.25 658 THR A CA 1
ATOM 4580 C C . THR A 1 658 ? 3.006 46.812 7.461 1 96.25 658 THR A C 1
ATOM 4582 O O . THR A 1 658 ? 3.012 45.625 7.109 1 96.25 658 THR A O 1
ATOM 4585 N N . MET A 1 659 ? 3.182 47.125 8.648 1 94 659 MET A N 1
ATOM 4586 C CA . MET A 1 659 ? 3.131 46.188 9.766 1 94 659 MET A CA 1
ATOM 4587 C C . MET A 1 659 ? 1.925 46.469 10.656 1 94 659 MET A C 1
ATOM 4589 O O . MET A 1 659 ? 1.811 47.562 11.234 1 94 659 MET A O 1
ATOM 4593 N N . THR A 1 660 ? 1.034 45.562 10.727 1 87.44 660 THR A N 1
ATOM 4594 C CA . THR A 1 660 ? -0.168 45.719 11.539 1 87.44 660 THR A CA 1
ATOM 4595 C C . THR A 1 660 ? -0.174 44.719 12.68 1 87.44 660 THR A C 1
ATOM 4597 O O . THR A 1 660 ? -0.163 43.5 12.453 1 87.44 660 THR A O 1
ATOM 4600 N N . ASN A 1 661 ? -0.185 45.188 13.93 1 79.44 661 ASN A N 1
ATOM 4601 C CA . ASN A 1 661 ? -0.247 44.406 15.141 1 79.44 661 ASN A CA 1
ATOM 4602 C C . ASN A 1 661 ? 0.945 43.438 15.25 1 79.44 661 ASN A C 1
ATOM 4604 O O . ASN A 1 661 ? 0.78 42.281 15.57 1 79.44 661 ASN A O 1
ATOM 4608 N N . GLY A 1 662 ? 2.023 43.906 14.875 1 84.56 662 GLY A N 1
ATOM 4609 C CA . GLY A 1 662 ? 3.25 43.125 15 1 84.56 662 GLY A CA 1
ATOM 4610 C C . GLY A 1 662 ? 3.889 43.25 16.375 1 84.56 662 GLY A C 1
ATOM 4611 O O . GLY A 1 662 ? 3.799 44.312 17.016 1 84.56 662 GLY A O 1
ATOM 4612 N N . SER A 1 663 ? 4.555 42.188 16.797 1 85.81 663 SER A N 1
ATOM 4613 C CA . SER A 1 663 ? 5.332 42.188 18.031 1 85.81 663 SER A CA 1
ATOM 4614 C C . SER A 1 663 ? 6.809 41.938 17.766 1 85.81 663 SER A C 1
ATOM 4616 O O . SER A 1 663 ? 7.168 40.938 17.141 1 85.81 663 SER A O 1
ATOM 4618 N N . ILE A 1 664 ? 7.645 42.812 18.156 1 92.31 664 ILE A N 1
ATOM 4619 C CA . ILE A 1 664 ? 9.094 42.656 18.047 1 92.31 664 ILE A CA 1
ATOM 4620 C C . ILE A 1 664 ? 9.727 42.688 19.438 1 92.31 664 ILE A C 1
ATOM 4622 O O . ILE A 1 664 ? 9.461 43.594 20.234 1 92.31 664 ILE A O 1
ATOM 4626 N N . SER A 1 665 ? 10.594 41.656 19.719 1 90.94 665 SER A N 1
ATOM 4627 C CA . SER A 1 665 ? 11.172 41.625 21.062 1 90.94 665 SER A CA 1
ATOM 4628 C C . SER A 1 665 ? 12.602 41.094 21.031 1 90.94 665 SER A C 1
ATOM 4630 O O . SER A 1 665 ? 12.977 40.375 20.125 1 90.94 665 SER A O 1
ATOM 4632 N N . ASN A 1 666 ? 13.375 41.469 22.016 1 93.44 666 ASN A N 1
ATOM 4633 C CA . ASN A 1 666 ? 14.703 40.938 22.328 1 93.44 666 ASN A CA 1
ATOM 4634 C C . ASN A 1 666 ? 15.68 41.188 21.188 1 93.44 666 ASN A C 1
ATOM 4636 O O . ASN A 1 666 ? 16.328 40.219 20.719 1 93.44 666 ASN A O 1
ATOM 4640 N N . VAL A 1 667 ? 15.656 42.375 20.766 1 96 667 VAL A N 1
ATOM 4641 C CA . VAL A 1 667 ? 16.578 42.781 19.703 1 96 667 VAL A CA 1
ATOM 4642 C C . VAL A 1 667 ? 17.281 44.094 20.094 1 96 667 VAL A C 1
ATOM 4644 O O . VAL A 1 667 ? 16.859 44.781 21.031 1 96 667 VAL A O 1
ATOM 4647 N N . GLU A 1 668 ? 18.359 44.406 19.328 1 95.38 668 GLU A N 1
ATOM 4648 C CA . GLU A 1 668 ? 19.047 45.688 19.516 1 95.38 668 GLU A CA 1
ATOM 4649 C C . GLU A 1 668 ? 18.266 46.844 18.891 1 95.38 668 GLU A C 1
ATOM 4651 O O . GLU A 1 668 ? 18.156 47.906 19.484 1 95.38 668 GLU A O 1
ATOM 4656 N N . LEU A 1 669 ? 17.812 46.656 17.719 1 96 669 LEU A N 1
ATOM 4657 C CA . LEU A 1 669 ? 17.016 47.656 16.984 1 96 669 LEU A CA 1
ATOM 4658 C C . LEU A 1 669 ? 15.719 47.031 16.484 1 96 669 LEU A C 1
ATOM 4660 O O . LEU A 1 669 ? 15.742 46.031 15.758 1 96 669 LEU A O 1
ATOM 4664 N N . GLY A 1 670 ? 14.57 47.594 16.844 1 96.38 670 GLY A N 1
ATOM 4665 C CA . GLY A 1 670 ? 13.289 47.062 16.406 1 96.38 670 GLY A CA 1
ATOM 4666 C C . GLY A 1 670 ? 13.102 47.094 14.898 1 96.38 670 GLY A C 1
ATOM 4667 O O . GLY A 1 670 ? 13.07 46.062 14.242 1 96.38 670 GLY A O 1
ATOM 4668 N N . ILE A 1 671 ? 12.961 48.344 14.391 1 96.56 671 ILE A N 1
ATOM 4669 C CA . ILE A 1 671 ? 12.797 48.531 12.953 1 96.56 671 ILE A CA 1
ATOM 4670 C C . ILE A 1 671 ? 13.828 49.531 12.438 1 96.56 671 ILE A C 1
ATOM 4672 O O . ILE A 1 671 ? 13.93 50.656 12.961 1 96.56 671 ILE A O 1
ATOM 4676 N N . GLN A 1 672 ? 14.523 49.125 11.453 1 95.44 672 GLN A N 1
ATOM 4677 C CA . GLN A 1 672 ? 15.43 50.031 10.742 1 95.44 672 GLN A CA 1
ATOM 4678 C C . GLN A 1 672 ? 14.914 50.312 9.336 1 95.44 672 GLN A C 1
ATOM 4680 O O . GLN A 1 672 ? 14.688 49.406 8.539 1 95.44 672 GLN A O 1
ATOM 4685 N N . VAL A 1 673 ? 14.734 51.531 9.008 1 94.56 673 VAL A N 1
ATOM 4686 C CA . VAL A 1 673 ? 14.312 51.938 7.672 1 94.56 673 VAL A CA 1
ATOM 4687 C C . VAL A 1 673 ? 15.391 52.812 7.031 1 94.56 673 VAL A C 1
ATOM 4689 O O . VAL A 1 673 ? 15.695 53.906 7.523 1 94.56 673 VAL A O 1
ATOM 4692 N N . THR A 1 674 ? 15.922 52.344 5.969 1 92.06 674 THR A N 1
ATOM 4693 C CA . THR A 1 674 ? 16.938 53.156 5.297 1 92.06 674 THR A CA 1
ATOM 4694 C C . THR A 1 674 ? 16.391 53.75 4.008 1 92.06 674 THR A C 1
ATOM 4696 O O . THR A 1 674 ? 16.984 54.688 3.443 1 92.06 674 THR A O 1
ATOM 4699 N N . SER A 1 675 ? 15.281 53.25 3.566 1 89.25 675 SER A N 1
ATOM 4700 C CA . SER A 1 675 ? 14.609 53.812 2.398 1 89.25 675 SER A CA 1
ATOM 4701 C C . SER A 1 675 ? 13.172 53.312 2.301 1 89.25 675 SER A C 1
ATOM 4703 O O . SER A 1 675 ? 12.852 52.219 2.744 1 89.25 675 SER A O 1
ATOM 4705 N N . GLY A 1 676 ? 12.25 54.25 1.797 1 88.56 676 GLY A N 1
ATOM 4706 C CA . GLY A 1 676 ? 10.883 53.844 1.503 1 88.56 676 GLY A CA 1
ATOM 4707 C C . GLY A 1 676 ? 9.906 54.219 2.604 1 88.56 676 GLY A C 1
ATOM 4708 O O . GLY A 1 676 ? 10.25 54.969 3.52 1 88.56 676 GLY A O 1
ATOM 4709 N N . ASN A 1 677 ? 8.617 53.75 2.432 1 91.94 677 ASN A N 1
ATOM 4710 C CA . ASN A 1 677 ? 7.535 54.125 3.342 1 91.94 677 ASN A CA 1
ATOM 4711 C C . ASN A 1 677 ? 7.234 53 4.328 1 91.94 677 ASN A C 1
ATOM 4713 O O . ASN A 1 677 ? 7.172 51.812 3.941 1 91.94 677 ASN A O 1
ATOM 4717 N N . LEU A 1 678 ? 7.145 53.312 5.602 1 94.38 678 LEU A N 1
ATOM 4718 C CA . LEU A 1 678 ? 6.746 52.375 6.641 1 94.38 678 LEU A CA 1
ATOM 4719 C C . LEU A 1 678 ? 5.484 52.844 7.352 1 94.38 678 LEU A C 1
ATOM 4721 O O . LEU A 1 678 ? 5.406 54 7.789 1 94.38 678 LEU A O 1
ATOM 4725 N N . THR A 1 679 ? 4.527 52.062 7.344 1 94.06 679 THR A N 1
ATOM 4726 C CA . THR A 1 679 ? 3.346 52.25 8.172 1 94.06 679 THR A CA 1
ATOM 4727 C C . THR A 1 679 ? 3.252 51.188 9.258 1 94.06 679 THR A C 1
ATOM 4729 O O . THR A 1 679 ? 3.244 49.969 8.945 1 94.06 679 THR A O 1
ATOM 4732 N N . VAL A 1 680 ? 3.266 51.562 10.508 1 92.88 680 VAL A N 1
ATOM 4733 C CA . VAL A 1 680 ? 3.09 50.688 11.648 1 92.88 680 VAL A CA 1
ATOM 4734 C C . VAL A 1 680 ? 1.737 50.938 12.312 1 92.88 680 VAL A C 1
ATOM 4736 O O . VAL A 1 680 ? 1.494 52.031 12.828 1 92.88 680 VAL A O 1
ATOM 4739 N N . ASN A 1 681 ? 0.895 49.969 12.234 1 87.25 681 ASN A N 1
ATOM 4740 C CA . ASN A 1 681 ? -0.421 50.062 12.859 1 87.25 681 ASN A CA 1
ATOM 4741 C C . ASN A 1 681 ? -0.539 49.156 14.062 1 87.25 681 ASN A C 1
ATOM 4743 O O . ASN A 1 681 ? -0.731 47.938 13.906 1 87.25 681 ASN A O 1
ATOM 4747 N N . GLY A 1 682 ? -0.512 49.781 15.203 1 79.19 682 GLY A N 1
ATOM 4748 C CA . GLY A 1 682 ? -0.596 48.969 16.406 1 79.19 682 GLY A CA 1
ATOM 4749 C C . GLY A 1 682 ? 0.632 48.125 16.641 1 79.19 682 GLY A C 1
ATOM 4750 O O . GLY A 1 682 ? 1.708 48.406 16.125 1 79.19 682 GLY A O 1
ATOM 4751 N N . GLY A 1 683 ? 0.513 47.219 17.609 1 79.44 683 GLY A N 1
ATOM 4752 C CA . GLY A 1 683 ? 1.601 46.281 17.922 1 79.44 683 GLY A CA 1
ATOM 4753 C C . GLY A 1 683 ? 2.482 46.75 19.062 1 79.44 683 GLY A C 1
ATOM 4754 O O . GLY A 1 683 ? 2.184 47.781 19.703 1 79.44 683 GLY A O 1
ATOM 4755 N N . THR A 1 684 ? 3.557 45.906 19.25 1 81.75 684 THR A N 1
ATOM 4756 C CA . THR A 1 684 ? 4.422 46.219 20.391 1 81.75 684 THR A CA 1
ATOM 4757 C C . THR A 1 684 ? 5.887 45.969 20.031 1 81.75 684 THR A C 1
ATOM 4759 O O . THR A 1 684 ? 6.203 45.031 19.281 1 81.75 684 THR A O 1
ATOM 4762 N N . MET A 1 685 ? 6.707 46.781 20.484 1 88.94 685 MET A N 1
ATOM 4763 C CA . MET A 1 685 ? 8.148 46.531 20.547 1 88.94 685 MET A CA 1
ATOM 4764 C C . MET A 1 685 ? 8.641 46.562 22 1 88.94 685 MET A C 1
ATOM 4766 O O . MET A 1 685 ? 8.547 47.562 22.672 1 88.94 685 MET A O 1
ATOM 4770 N N . THR A 1 686 ? 9.109 45.375 22.438 1 84.62 686 THR A N 1
ATOM 4771 C CA . THR A 1 686 ? 9.531 45.25 23.828 1 84.62 686 THR A CA 1
ATOM 4772 C C . THR A 1 686 ? 10.922 44.625 23.906 1 84.62 686 THR A C 1
ATOM 4774 O O . THR A 1 686 ? 11.266 43.75 23.109 1 84.62 686 THR A O 1
ATOM 4777 N N . GLY A 1 687 ? 11.617 45 24.891 1 84 687 GLY A N 1
ATOM 4778 C CA . GLY A 1 687 ? 12.961 44.5 25.062 1 84 687 GLY A CA 1
ATOM 4779 C C . GLY A 1 687 ? 13.914 44.906 23.953 1 84 687 GLY A C 1
ATOM 4780 O O . GLY A 1 687 ? 14.812 44.156 23.578 1 84 687 GLY A O 1
ATOM 4781 N N . VAL A 1 688 ? 13.641 46.031 23.375 1 90.94 688 VAL A N 1
ATOM 4782 C CA . VAL A 1 688 ? 14.508 46.562 22.312 1 90.94 688 VAL A CA 1
ATOM 4783 C C . VAL A 1 688 ? 15.391 47.656 22.875 1 90.94 688 VAL A C 1
ATOM 4785 O O . VAL A 1 688 ? 14.977 48.406 23.781 1 90.94 688 VAL A O 1
ATOM 4788 N N . GLN A 1 689 ? 16.641 47.812 22.375 1 87.56 689 GLN A N 1
ATOM 4789 C CA . GLN A 1 689 ? 17.484 48.938 22.766 1 87.56 689 GLN A CA 1
ATOM 4790 C C . GLN A 1 689 ? 17.016 50.219 22.094 1 87.56 689 GLN A C 1
ATOM 4792 O O . GLN A 1 689 ? 16.938 51.281 22.734 1 87.56 689 GLN A O 1
ATOM 4797 N N . THR A 1 690 ? 16.859 50.125 20.812 1 90.31 690 THR A N 1
ATOM 4798 C CA . THR A 1 690 ? 16.297 51.188 20 1 90.31 690 THR A CA 1
ATOM 4799 C C . THR A 1 690 ? 15.016 50.75 19.297 1 90.31 690 THR A C 1
ATOM 4801 O O . THR A 1 690 ? 14.961 49.625 18.781 1 90.31 690 THR A O 1
ATOM 4804 N N . GLY A 1 691 ? 13.922 51.531 19.312 1 93.06 691 GLY A N 1
ATOM 4805 C CA . GLY A 1 691 ? 12.672 51.156 18.688 1 93.06 691 GLY A CA 1
ATOM 4806 C C . GLY A 1 691 ? 12.719 51.219 17.172 1 93.06 691 GLY A C 1
ATOM 4807 O O . GLY A 1 691 ? 13.047 50.219 16.516 1 93.06 691 GLY A O 1
ATOM 4808 N N . ILE A 1 692 ? 12.469 52.469 16.625 1 93.88 692 ILE A N 1
ATOM 4809 C CA . ILE A 1 692 ? 12.461 52.656 15.172 1 93.88 692 ILE A CA 1
ATOM 4810 C C . ILE A 1 692 ? 13.492 53.719 14.797 1 93.88 692 ILE A C 1
ATOM 4812 O O . ILE A 1 692 ? 13.555 54.781 15.406 1 93.88 692 ILE A O 1
ATOM 4816 N N . THR A 1 693 ? 14.305 53.406 13.82 1 92.44 693 THR A N 1
ATOM 4817 C CA . THR A 1 693 ? 15.211 54.375 13.242 1 92.44 693 THR A CA 1
ATOM 4818 C C . THR A 1 693 ? 14.977 54.531 11.734 1 92.44 693 THR A C 1
ATOM 4820 O O . THR A 1 693 ? 15.078 53.531 11 1 92.44 693 THR A O 1
ATOM 4823 N N . MET A 1 694 ? 14.641 55.656 11.281 1 91.44 694 MET A N 1
ATOM 4824 C CA . MET A 1 694 ? 14.531 55.938 9.852 1 91.44 694 MET A CA 1
ATOM 4825 C C . MET A 1 694 ? 15.578 56.938 9.414 1 91.44 694 MET A C 1
ATOM 4827 O O . MET A 1 694 ? 15.633 58.062 9.938 1 91.44 694 MET A O 1
ATOM 4831 N N . SER A 1 695 ? 16.359 56.562 8.414 1 84.62 695 SER A N 1
ATOM 4832 C CA . SER A 1 695 ? 17.469 57.406 7.992 1 84.62 695 SER A CA 1
ATOM 4833 C C . SER A 1 695 ? 17.328 57.844 6.531 1 84.62 695 SER A C 1
ATOM 4835 O O . SER A 1 695 ? 17.938 58.812 6.098 1 84.62 695 SER A O 1
ATOM 4837 N N . GLY A 1 696 ? 16.609 57.125 5.715 1 76.5 696 GLY A N 1
ATOM 4838 C CA . GLY A 1 696 ? 16.547 57.406 4.293 1 76.5 696 GLY A CA 1
ATOM 4839 C C . GLY A 1 696 ? 15.227 58.031 3.867 1 76.5 696 GLY A C 1
ATOM 4840 O O . GLY A 1 696 ? 14.375 58.312 4.707 1 76.5 696 GLY A O 1
ATOM 4841 N N . SER A 1 697 ? 15.117 58.406 2.531 1 77.75 697 SER A N 1
ATOM 4842 C CA . SER A 1 697 ? 13.93 59.031 1.957 1 77.75 697 SER A CA 1
ATOM 4843 C C . SER A 1 697 ? 12.703 58.156 2.117 1 77.75 697 SER A C 1
ATOM 4845 O O . SER A 1 697 ? 12.805 56.906 2.025 1 77.75 697 SER A O 1
ATOM 4847 N N . GLY A 1 698 ? 11.617 58.719 2.52 1 86.62 698 GLY A N 1
ATOM 4848 C CA . GLY A 1 698 ? 10.352 58.031 2.668 1 86.62 698 GLY A CA 1
ATOM 4849 C C . GLY A 1 698 ? 9.5 58.594 3.803 1 86.62 698 GLY A C 1
ATOM 4850 O O . GLY A 1 698 ? 9.805 59.656 4.359 1 86.62 698 GLY A O 1
ATOM 4851 N N . THR A 1 699 ? 8.414 57.938 4.004 1 87.5 699 THR A N 1
ATOM 4852 C CA . THR A 1 699 ? 7.48 58.375 5.035 1 87.5 699 THR A CA 1
ATOM 4853 C C . THR A 1 699 ? 7.387 57.344 6.156 1 87.5 699 THR A C 1
ATOM 4855 O O . THR A 1 699 ? 7.512 56.125 5.914 1 87.5 699 THR A O 1
ATOM 4858 N N . LEU A 1 700 ? 7.305 57.781 7.414 1 90.75 700 LEU A N 1
ATOM 4859 C CA . LEU A 1 700 ? 7.051 56.969 8.586 1 90.75 700 LEU A CA 1
ATOM 4860 C C . LEU A 1 700 ? 5.695 57.281 9.203 1 90.75 700 LEU A C 1
ATOM 4862 O O . LEU A 1 700 ? 5.445 58.438 9.586 1 90.75 700 LEU A O 1
ATOM 4866 N N . MET A 1 701 ? 4.84 56.375 9.188 1 87.75 701 MET A N 1
ATOM 4867 C CA . MET A 1 701 ? 3.568 56.5 9.891 1 87.75 701 MET A CA 1
ATOM 4868 C C . MET A 1 701 ? 3.436 55.438 10.984 1 87.75 701 MET A C 1
ATOM 4870 O O . MET A 1 701 ? 3.443 54.25 10.703 1 87.75 701 MET A O 1
ATOM 4874 N N . VAL A 1 702 ? 3.406 55.875 12.242 1 88.69 702 VAL A N 1
ATOM 4875 C CA . VAL A 1 702 ? 3.15 54.969 13.375 1 88.69 702 VAL A CA 1
ATOM 4876 C C . VAL A 1 702 ? 1.822 55.344 14.031 1 88.69 702 VAL A C 1
ATOM 4878 O O . VAL A 1 702 ? 1.654 56.469 14.508 1 88.69 702 VAL A O 1
ATOM 4881 N N . ASN A 1 703 ? 0.949 54.406 13.969 1 79.81 703 ASN A N 1
ATOM 4882 C CA . ASN A 1 703 ? -0.425 54.719 14.344 1 79.81 703 ASN A CA 1
ATOM 4883 C C . ASN A 1 703 ? -1.041 53.625 15.211 1 79.81 703 ASN A C 1
ATOM 4885 O O . ASN A 1 703 ? -0.357 52.688 15.609 1 79.81 703 ASN A O 1
ATOM 4889 N N . SER A 1 704 ? -2.336 53.906 15.602 1 74.31 704 SER A N 1
ATOM 4890 C CA . SER A 1 704 ? -3.334 52.906 16.031 1 74.31 704 SER A CA 1
ATOM 4891 C C . SER A 1 704 ? -2.898 52.219 17.312 1 74.31 704 SER A C 1
ATOM 4893 O O . SER A 1 704 ? -3.006 51 17.422 1 74.31 704 SER A O 1
ATOM 4895 N N . GLY A 1 705 ? -2.246 52.938 18.188 1 69.88 705 GLY A N 1
ATOM 4896 C CA . GLY A 1 705 ? -1.963 52.438 19.5 1 69.88 705 GLY A CA 1
ATOM 4897 C C . GLY A 1 705 ? -0.662 51.656 19.578 1 69.88 705 GLY A C 1
ATOM 4898 O O . GLY A 1 705 ? -0.438 50.875 20.516 1 69.88 705 GLY A O 1
ATOM 4899 N N . ALA A 1 706 ? 0.212 51.844 18.656 1 81.5 706 ALA A N 1
ATOM 4900 C CA . ALA A 1 706 ? 1.523 51.188 18.688 1 81.5 706 ALA A CA 1
ATOM 4901 C C . ALA A 1 706 ? 2.26 51.5 19.984 1 81.5 706 ALA A C 1
ATOM 4903 O O . ALA A 1 706 ? 2.201 52.625 20.469 1 81.5 706 ALA A O 1
ATOM 4904 N N . ARG A 1 707 ? 2.928 50.469 20.531 1 77.5 707 ARG A N 1
ATOM 4905 C CA . ARG A 1 707 ? 3.695 50.625 21.766 1 77.5 707 ARG A CA 1
ATOM 4906 C C . ARG A 1 707 ? 5.172 50.344 21.531 1 77.5 707 ARG A C 1
ATOM 4908 O O . ARG A 1 707 ? 5.523 49.281 21.031 1 77.5 707 ARG A O 1
ATOM 4915 N N . ILE A 1 708 ? 5.984 51.25 21.906 1 86.5 708 ILE A N 1
ATOM 4916 C CA . ILE A 1 708 ? 7.43 51.125 21.766 1 86.5 708 ILE A CA 1
ATOM 4917 C C . ILE A 1 708 ? 8.109 51.281 23.125 1 86.5 708 ILE A C 1
ATOM 4919 O O . ILE A 1 708 ? 8.211 52.375 23.641 1 86.5 708 ILE A O 1
ATOM 4923 N N . GLU A 1 709 ? 8.555 50.188 23.672 1 82.94 709 GLU A N 1
ATOM 4924 C CA . GLU A 1 709 ? 9.336 50.156 24.906 1 82.94 709 GLU A CA 1
ATOM 4925 C C . GLU A 1 709 ? 10.82 49.938 24.625 1 82.94 709 GLU A C 1
ATOM 4927 O O . GLU A 1 709 ? 11.195 48.875 24.125 1 82.94 709 GLU A O 1
ATOM 4932 N N . PHE A 1 710 ? 11.625 50.844 24.922 1 86.38 710 PHE A N 1
ATOM 4933 C CA . PHE A 1 710 ? 13.039 50.75 24.594 1 86.38 710 PHE A CA 1
ATOM 4934 C C . PHE A 1 710 ? 13.906 50.969 25.828 1 86.38 710 PHE A C 1
ATOM 4936 O O . PHE A 1 710 ? 13.461 51.594 26.797 1 86.38 710 PHE A O 1
ATOM 4943 N N . THR A 1 711 ? 15.141 50.469 25.766 1 83.56 711 THR A N 1
ATOM 4944 C CA . THR A 1 711 ? 16.031 50.562 26.922 1 83.56 711 THR A CA 1
ATOM 4945 C C . THR A 1 711 ? 17.266 51.375 26.594 1 83.56 711 THR A C 1
ATOM 4947 O O . THR A 1 711 ? 18.016 51.75 27.484 1 83.56 711 THR A O 1
ATOM 4950 N N . GLY A 1 712 ? 17.453 51.656 25.391 1 81.56 712 GLY A N 1
ATOM 4951 C CA . GLY A 1 712 ? 18.672 52.344 24.953 1 81.56 712 GLY A CA 1
ATOM 4952 C C . GLY A 1 712 ? 18.469 53.812 24.688 1 81.56 712 GLY A C 1
ATOM 4953 O O . GLY A 1 712 ? 17.922 54.531 25.531 1 81.56 712 GLY A O 1
ATOM 4954 N N . GLU A 1 713 ? 18.797 54.281 23.422 1 75 713 GLU A N 1
ATOM 4955 C CA . GLU A 1 713 ? 18.953 55.688 23.156 1 75 713 GLU A CA 1
ATOM 4956 C C . GLU A 1 713 ? 17.609 56.344 22.797 1 75 713 GLU A C 1
ATOM 4958 O O . GLU A 1 713 ? 17.281 57.406 23.281 1 75 713 GLU A O 1
ATOM 4963 N N . HIS A 1 714 ? 16.875 55.812 21.922 1 81.19 714 HIS A N 1
ATOM 4964 C CA . HIS A 1 714 ? 15.656 56.469 21.469 1 81.19 714 HIS A CA 1
ATOM 4965 C C . HIS A 1 714 ? 14.562 55.469 21.141 1 81.19 714 HIS A C 1
ATOM 4967 O O . HIS A 1 714 ? 14.852 54.312 20.797 1 81.19 714 HIS A O 1
ATOM 4973 N N . GLY A 1 715 ? 13.367 55.906 21.281 1 87.44 715 GLY A N 1
ATOM 4974 C CA . GLY A 1 715 ? 12.219 55.125 20.812 1 87.44 715 GLY A CA 1
ATOM 4975 C C . GLY A 1 715 ? 12.047 55.188 19.297 1 87.44 715 GLY A C 1
ATOM 4976 O O . GLY A 1 715 ? 12.023 54.156 18.641 1 87.44 715 GLY A O 1
ATOM 4977 N N . VAL A 1 716 ? 11.922 56.438 18.797 1 88.12 716 VAL A N 1
ATOM 4978 C CA . VAL A 1 716 ? 11.828 56.688 17.359 1 88.12 716 VAL A CA 1
ATOM 4979 C C . VAL A 1 716 ? 12.836 57.75 16.953 1 88.12 716 VAL A C 1
ATOM 4981 O O . VAL A 1 716 ? 12.859 58.844 17.531 1 88.12 716 VAL A O 1
ATOM 4984 N N . LYS A 1 717 ? 13.641 57.406 16.047 1 84.5 717 LYS A N 1
ATOM 4985 C CA . LYS A 1 717 ? 14.586 58.375 15.5 1 84.5 717 LYS A CA 1
ATOM 4986 C C . LYS A 1 717 ? 14.359 58.594 14 1 84.5 717 LYS A C 1
ATOM 4988 O O . LYS A 1 717 ? 14.352 57.625 13.234 1 84.5 717 LYS A O 1
ATOM 4993 N N . VAL A 1 718 ? 14.094 59.781 13.586 1 86.38 718 VAL A N 1
ATOM 4994 C CA . VAL A 1 718 ? 13.969 60.156 12.188 1 86.38 718 VAL A CA 1
ATOM 4995 C C . VAL A 1 718 ? 15.117 61.094 11.797 1 86.38 718 VAL A C 1
ATOM 4997 O O . VAL A 1 718 ? 15.305 62.156 12.398 1 86.38 718 VAL A O 1
ATOM 5000 N N . GLU A 1 719 ? 15.766 60.688 10.781 1 81.88 719 GLU A N 1
ATOM 5001 C CA . GLU A 1 719 ? 16.938 61.438 10.367 1 81.88 719 GLU A CA 1
ATOM 5002 C C . GLU A 1 719 ? 16.609 62.344 9.18 1 81.88 719 GLU A C 1
ATOM 5004 O O . GLU A 1 719 ? 15.461 62.375 8.719 1 81.88 719 GLU A O 1
ATOM 5009 N N . SER A 1 720 ? 17.516 63.219 8.711 1 69.12 720 SER A N 1
ATOM 5010 C CA . SER A 1 720 ? 17.312 64.375 7.824 1 69.12 720 SER A CA 1
ATOM 5011 C C . SER A 1 720 ? 16.781 63.906 6.469 1 69.12 720 SER A C 1
ATOM 5013 O O . SER A 1 720 ? 16.078 64.625 5.789 1 69.12 720 SER A O 1
ATOM 5015 N N . GLY A 1 721 ? 16.938 62.688 5.984 1 72.56 721 GLY A N 1
ATOM 5016 C CA . GLY A 1 721 ? 16.531 62.281 4.652 1 72.56 721 GLY A CA 1
ATOM 5017 C C . GLY A 1 721 ? 15.094 61.812 4.578 1 72.56 721 GLY A C 1
ATOM 5018 O O . GLY A 1 721 ? 14.562 61.562 3.49 1 72.56 721 GLY A O 1
ATOM 5019 N N . VAL A 1 722 ? 14.305 62.031 5.688 1 80.19 722 VAL A N 1
ATOM 5020 C CA . VAL A 1 722 ? 12.938 61.531 5.762 1 80.19 722 VAL A CA 1
ATOM 5021 C C . VAL A 1 722 ? 11.961 62.562 5.246 1 80.19 722 VAL A C 1
ATOM 5023 O O . VAL A 1 722 ? 12.078 63.75 5.586 1 80.19 722 VAL A O 1
ATOM 5026 N N . THR A 1 723 ? 11.078 62.219 4.391 1 75.88 723 THR A N 1
ATOM 5027 C CA . THR A 1 723 ? 10.125 63.125 3.768 1 75.88 723 THR A CA 1
ATOM 5028 C C . THR A 1 723 ? 9.062 63.562 4.773 1 75.88 723 THR A C 1
ATOM 5030 O O . THR A 1 723 ? 8.727 64.75 4.852 1 75.88 723 THR A O 1
ATOM 5033 N N . SER A 1 724 ? 8.461 62.656 5.43 1 77.38 724 SER A N 1
ATOM 5034 C CA . SER A 1 724 ? 7.469 62.969 6.457 1 77.38 724 SER A CA 1
ATOM 5035 C C . SER A 1 724 ? 7.367 61.844 7.48 1 77.38 724 SER A C 1
ATOM 5037 O O . SER A 1 724 ? 7.605 60.688 7.156 1 77.38 724 SER A O 1
ATOM 5039 N N . ALA A 1 725 ? 7.098 62.25 8.742 1 82.56 725 ALA A N 1
ATOM 5040 C CA . ALA A 1 725 ? 6.875 61.281 9.812 1 82.56 725 ALA A CA 1
ATOM 5041 C C . ALA A 1 725 ? 5.676 61.688 10.672 1 82.56 725 ALA A C 1
ATOM 5043 O O . ALA A 1 725 ? 5.477 62.844 10.969 1 82.56 725 ALA A O 1
ATOM 5044 N N . SER A 1 726 ? 4.848 60.719 10.875 1 78.81 726 SER A N 1
ATOM 5045 C CA . SER A 1 726 ? 3.688 61 11.719 1 78.81 726 SER A CA 1
ATOM 5046 C C . SER A 1 726 ? 3.531 59.906 12.781 1 78.81 726 SER A C 1
ATOM 5048 O O . SER A 1 726 ? 3.627 58.719 12.484 1 78.81 726 SER A O 1
ATOM 5050 N N . LEU A 1 727 ? 3.451 60.281 13.992 1 82.06 727 LEU A N 1
ATOM 5051 C CA . LEU A 1 727 ? 3.105 59.406 15.125 1 82.06 727 LEU A CA 1
ATOM 5052 C C . LEU A 1 727 ? 1.735 59.781 15.68 1 82.06 727 LEU A C 1
ATOM 5054 O O . LEU A 1 727 ? 1.564 60.844 16.266 1 82.06 727 LEU A O 1
ATOM 5058 N N . THR A 1 728 ? 0.818 59 15.328 1 72.44 728 THR A N 1
ATOM 5059 C CA . THR A 1 728 ? -0.55 59.25 15.773 1 72.44 728 THR A CA 1
ATOM 5060 C C . THR A 1 728 ? -1.027 58.125 16.672 1 72.44 728 THR A C 1
ATOM 5062 O O . THR A 1 728 ? -1.142 56.969 16.234 1 72.44 728 THR A O 1
ATOM 5065 N N . ASP A 1 729 ? -1.328 58.438 17.969 1 72.06 729 ASP A N 1
ATOM 5066 C CA . ASP A 1 729 ? -1.8 57.438 18.922 1 72.06 729 ASP A CA 1
ATOM 5067 C C . ASP A 1 729 ? -0.725 56.375 19.203 1 72.06 729 ASP A C 1
ATOM 5069 O O . ASP A 1 729 ? -0.956 55.188 19.016 1 72.06 729 ASP A O 1
ATOM 5073 N N . VAL A 1 730 ? 0.476 56.906 19.578 1 76.19 730 VAL A N 1
ATOM 5074 C CA . VAL A 1 730 ? 1.627 56.031 19.828 1 76.19 730 VAL A CA 1
ATOM 5075 C C . VAL A 1 730 ? 2.08 56.156 21.266 1 76.19 730 VAL A C 1
ATOM 5077 O O . VAL A 1 730 ? 2.062 57.281 21.828 1 76.19 730 VAL A O 1
ATOM 5080 N N . ARG A 1 731 ? 2.539 55.125 21.859 1 71.5 731 ARG A N 1
ATOM 5081 C CA . ARG A 1 731 ? 3.137 55.156 23.188 1 71.5 731 ARG A CA 1
ATOM 5082 C C . ARG A 1 731 ? 4.621 54.812 23.125 1 71.5 731 ARG A C 1
ATOM 5084 O O . ARG A 1 731 ? 4.992 53.75 22.625 1 71.5 731 ARG A O 1
ATOM 5091 N N . ILE A 1 732 ? 5.383 55.625 23.625 1 79 732 ILE A N 1
ATOM 5092 C CA . ILE A 1 732 ? 6.824 55.438 23.688 1 79 732 ILE A CA 1
ATOM 5093 C C . ILE A 1 732 ? 7.277 55.406 25.141 1 79 732 ILE A C 1
ATOM 5095 O O . ILE A 1 732 ? 7.094 56.375 25.891 1 79 732 ILE A O 1
ATOM 5099 N N . VAL A 1 733 ? 7.816 54.25 25.547 1 74.12 733 VAL A N 1
ATOM 5100 C CA . VAL A 1 733 ? 8.172 54.062 26.938 1 74.12 733 VAL A CA 1
ATOM 5101 C C . VAL A 1 733 ? 9.664 53.781 27.062 1 74.12 733 VAL A C 1
ATOM 5103 O O . VAL A 1 733 ? 10.188 52.844 26.422 1 74.12 733 VAL A O 1
ATOM 5106 N N . GLY A 1 734 ? 10.391 54.531 27.797 1 75.25 734 GLY A N 1
ATOM 5107 C CA . GLY A 1 734 ? 11.797 54.281 28.078 1 75.25 734 GLY A CA 1
ATOM 5108 C C . GLY A 1 734 ? 12.016 53.25 29.188 1 75.25 734 GLY A C 1
ATOM 5109 O O . GLY A 1 734 ? 11.18 53.125 30.078 1 75.25 734 GLY A O 1
ATOM 5110 N N . GLY A 1 735 ? 12.977 52.094 29.125 1 62.41 735 GLY A N 1
ATOM 5111 C CA . GLY A 1 735 ? 13.266 50.969 30 1 62.41 735 GLY A CA 1
ATOM 5112 C C . GLY A 1 735 ? 13.586 51.375 31.422 1 62.41 735 GLY A C 1
ATOM 5113 O O . GLY A 1 735 ? 14.219 50.625 32.156 1 62.41 735 GLY A O 1
ATOM 5114 N N . GLY A 1 736 ? 13.211 52.375 31.984 1 52.34 736 GLY A N 1
ATOM 5115 C CA . GLY A 1 736 ? 13.234 52.719 33.406 1 52.34 736 GLY A CA 1
ATOM 5116 C C . GLY A 1 736 ? 14.43 53.562 33.812 1 52.34 736 GLY A C 1
ATOM 5117 O O . GLY A 1 736 ? 14.492 54.062 34.938 1 52.34 736 GLY A O 1
ATOM 5118 N N . SER A 1 737 ? 15.492 53.5 33 1 51.84 737 SER A N 1
ATOM 5119 C CA . SER A 1 737 ? 16.609 54.25 33.594 1 51.84 737 SER A CA 1
ATOM 5120 C C . SER A 1 737 ? 16.531 55.719 33.219 1 51.84 737 SER A C 1
ATOM 5122 O O . SER A 1 737 ? 17.406 56.5 33.562 1 51.84 737 SER A O 1
ATOM 5124 N N . GLY A 1 738 ? 15.477 56.281 32.656 1 52.44 738 GLY A N 1
ATOM 5125 C CA . GLY A 1 738 ? 15.305 57.688 32.344 1 52.44 738 GLY A CA 1
ATOM 5126 C C . GLY A 1 738 ? 16.312 58.188 31.328 1 52.44 738 GLY A C 1
ATOM 5127 O O . GLY A 1 738 ? 16.547 59.406 31.234 1 52.44 738 GLY A O 1
ATOM 5128 N N . LYS A 1 739 ? 17.094 57.406 30.703 1 55.53 739 LYS A N 1
ATOM 5129 C CA . LYS A 1 739 ? 18.188 57.906 29.891 1 55.53 739 LYS A CA 1
ATOM 5130 C C . LYS A 1 739 ? 17.812 57.938 28.406 1 55.53 739 LYS A C 1
ATOM 5132 O O . LYS A 1 739 ? 18.531 58.5 27.578 1 55.53 739 LYS A O 1
ATOM 5137 N N . GLY A 1 740 ? 16.516 57.719 28.031 1 69.81 740 GLY A N 1
ATOM 5138 C CA . GLY A 1 740 ? 16.25 57.594 26.594 1 69.81 740 GLY A CA 1
ATOM 5139 C C . GLY A 1 740 ? 15.406 58.75 26.047 1 69.81 740 GLY A C 1
ATOM 5140 O O . GLY A 1 740 ? 14.781 59.469 26.812 1 69.81 740 GLY A O 1
ATOM 5141 N N . THR A 1 741 ? 15.727 59.156 24.734 1 69.12 741 THR A N 1
ATOM 51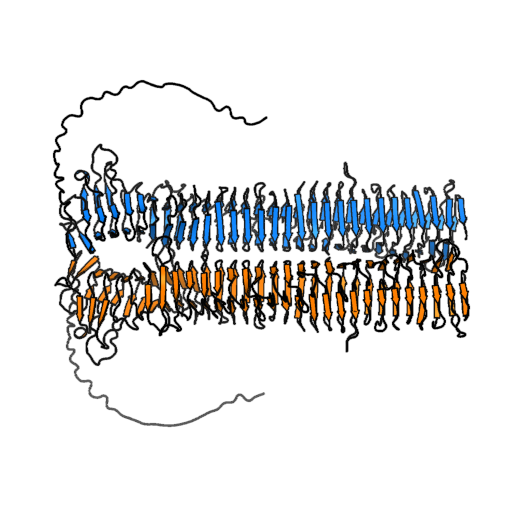42 C CA . THR A 1 741 ? 14.891 60.125 24.031 1 69.12 741 THR A CA 1
ATOM 5143 C C . THR A 1 741 ? 13.734 59.438 23.312 1 69.12 741 THR A C 1
ATOM 5145 O O . THR A 1 741 ? 13.938 58.438 22.594 1 69.12 741 THR A O 1
ATOM 5148 N N . GLY A 1 742 ? 12.617 59.75 23.609 1 70.62 742 GLY A N 1
ATOM 5149 C CA . GLY A 1 742 ? 11.461 59.156 22.969 1 70.62 742 GLY A CA 1
ATOM 5150 C C . GLY A 1 742 ? 11.5 59.25 21.453 1 70.62 742 GLY A C 1
ATOM 5151 O O . GLY A 1 742 ? 11.547 58.219 20.766 1 70.62 742 GLY A O 1
ATOM 5152 N N . VAL A 1 743 ? 11.516 60.531 21.016 1 68.19 743 VAL A N 1
ATOM 5153 C CA . VAL A 1 743 ? 11.555 60.781 19.578 1 68.19 743 VAL A CA 1
ATOM 5154 C C . VAL A 1 743 ? 12.703 61.75 19.25 1 68.19 743 VAL A C 1
ATOM 5156 O O . VAL A 1 743 ? 12.859 62.781 19.891 1 68.19 743 VAL A O 1
ATOM 5159 N N . ILE A 1 744 ? 13.531 61.281 18.375 1 64.81 744 ILE A N 1
ATOM 5160 C CA . ILE A 1 744 ? 14.547 62.188 17.844 1 64.81 744 ILE A CA 1
ATOM 5161 C C . ILE A 1 744 ? 14.234 62.531 16.375 1 64.81 744 ILE A C 1
ATOM 5163 O O . ILE A 1 744 ? 14.102 61.625 15.555 1 64.81 744 ILE A O 1
ATOM 5167 N N . LYS A 1 745 ? 13.969 63.688 16.094 1 60.97 745 LYS A N 1
ATOM 5168 C CA . LYS A 1 745 ? 13.836 64.188 14.727 1 60.97 745 LYS A CA 1
ATOM 5169 C C . LYS A 1 745 ? 15.109 64.875 14.273 1 60.97 745 LYS A C 1
ATOM 5171 O O . LYS A 1 745 ? 15.484 65.875 14.812 1 60.97 745 LYS A O 1
ATOM 5176 N N . GLY A 1 746 ? 15.914 64.125 13.555 1 54.72 746 GLY A N 1
ATOM 5177 C CA . GLY A 1 746 ? 17.094 64.812 13.008 1 54.72 746 GLY A CA 1
ATOM 5178 C C . GLY A 1 746 ? 16.781 65.688 11.852 1 54.72 746 GLY A C 1
ATOM 5179 O O . GLY A 1 746 ? 15.812 65.5 11.117 1 54.72 746 GLY A O 1
ATOM 5180 N N . GLY A 1 747 ? 16.953 67.062 11.891 1 44.06 747 GLY A N 1
ATOM 5181 C CA . GLY A 1 747 ? 16.484 68.125 11.039 1 44.06 747 GLY A CA 1
ATOM 5182 C C . GLY A 1 747 ? 17.359 68.375 9.828 1 44.06 747 GLY A C 1
ATOM 5183 O O . GLY A 1 747 ? 18.594 68.375 9.93 1 44.06 747 GLY A O 1
ATOM 5184 N N . VAL A 1 748 ? 17.312 67.812 8.648 1 40.03 748 VAL A N 1
ATOM 5185 C CA . VAL A 1 748 ? 17.641 68.812 7.613 1 40.03 748 VAL A CA 1
ATOM 5186 C C . VAL A 1 748 ? 16.641 69.938 7.648 1 40.03 748 VAL A C 1
ATOM 5188 O O . VAL A 1 748 ? 15.523 69.812 8.164 1 40.03 748 VAL A O 1
ATOM 5191 N N . ARG A 1 749 ? 17.016 71.125 7.082 1 35.78 749 ARG A N 1
ATOM 5192 C CA . ARG A 1 749 ? 16.25 72.375 6.895 1 35.78 749 ARG A CA 1
ATOM 5193 C C . ARG A 1 749 ? 14.805 72.062 6.539 1 35.78 749 ARG A C 1
ATOM 5195 O O . ARG A 1 749 ? 13.953 72.938 6.566 1 35.78 749 ARG A O 1
ATOM 5202 N N . GLY A 1 750 ? 14.469 71.062 5.742 1 32.5 750 GLY A N 1
ATOM 5203 C CA . GLY A 1 750 ? 13.172 71.062 5.082 1 32.5 750 GLY A CA 1
ATOM 5204 C C . GLY A 1 750 ? 12.102 70.375 5.902 1 32.5 750 GLY A C 1
ATOM 5205 O O . GLY A 1 750 ? 12.375 69.375 6.551 1 32.5 750 GLY A O 1
ATOM 5206 N N . GLY A 1 751 ? 11.117 71.188 6.277 1 34.69 751 GLY A N 1
ATOM 5207 C CA . GLY A 1 751 ? 9.828 71.188 6.949 1 34.69 751 GLY A CA 1
ATOM 5208 C C . GLY A 1 751 ? 9.273 69.812 7.191 1 34.69 751 GLY A C 1
ATOM 5209 O O . GLY A 1 751 ? 8.727 69.188 6.277 1 34.69 751 GLY A O 1
ATOM 5210 N N . MET A 1 752 ? 10.031 69 7.711 1 44.47 752 MET A N 1
ATOM 5211 C CA . MET A 1 752 ? 9.344 67.75 7.984 1 44.47 752 MET A CA 1
ATOM 5212 C C . MET A 1 752 ? 8.211 67.938 8.992 1 44.47 752 MET A C 1
ATOM 5214 O O . MET A 1 752 ? 8.398 68.625 10.008 1 44.47 752 MET A O 1
ATOM 5218 N N . ASP A 1 753 ? 6.969 67.688 8.609 1 44.88 753 ASP A N 1
ATOM 5219 C CA . ASP A 1 753 ? 5.812 67.75 9.5 1 44.88 753 ASP A CA 1
ATOM 5220 C C . ASP A 1 753 ? 5.781 66.5 10.406 1 44.88 753 ASP A C 1
ATOM 5222 O O . ASP A 1 753 ? 5.891 65.375 9.938 1 44.88 753 ASP A O 1
ATOM 5226 N N . PHE A 1 754 ? 6.234 66.625 11.594 1 50.44 754 PHE A N 1
ATOM 5227 C CA . PHE A 1 754 ? 6.062 65.562 12.625 1 50.44 754 PHE A CA 1
ATOM 5228 C C . PHE A 1 754 ? 4.789 65.812 13.43 1 50.44 754 PHE A C 1
ATOM 5230 O O . PHE A 1 754 ? 4.66 66.875 14.086 1 50.44 754 PHE A O 1
ATOM 5237 N N . TRP A 1 755 ? 3.746 65.062 13.047 1 40.94 755 TRP A N 1
ATOM 5238 C CA . TRP A 1 755 ? 2.48 65.188 13.758 1 40.94 755 TRP A CA 1
ATOM 5239 C C . TRP A 1 755 ? 2.361 64.125 14.859 1 40.94 755 TRP A C 1
ATOM 5241 O O . TRP A 1 755 ? 2.637 62.969 14.633 1 40.94 755 TRP A O 1
ATOM 5251 N N . THR A 1 756 ? 2.484 64.5 16.094 1 44.44 756 THR A N 1
ATOM 5252 C CA . THR A 1 756 ? 2.176 63.625 17.219 1 44.44 756 THR A CA 1
ATOM 5253 C C . THR A 1 756 ? 0.771 63.906 17.75 1 44.44 756 THR A C 1
ATOM 5255 O O . THR A 1 756 ? 0.434 65.062 18.078 1 44.44 756 THR A O 1
ATOM 5258 N N . ARG A 1 757 ? -0.146 63.031 17.391 1 42.69 757 ARG A N 1
ATOM 5259 C CA . ARG A 1 757 ? -1.466 63.125 18.016 1 42.69 757 ARG A CA 1
ATOM 5260 C C . ARG A 1 757 ? -1.714 61.969 18.969 1 42.69 757 ARG A C 1
ATOM 5262 O O . ARG A 1 757 ? -1.482 60.781 18.625 1 42.69 757 ARG A O 1
ATOM 5269 N N . TRP A 1 758 ? -2.037 62.281 20.156 1 41.47 758 TRP A N 1
ATOM 5270 C CA . TRP A 1 758 ? -2.477 61.344 21.172 1 41.47 758 TRP A CA 1
ATOM 5271 C C . TRP A 1 758 ? -1.33 60.438 21.609 1 41.47 758 TRP A C 1
ATOM 5273 O O . TRP A 1 758 ? -1.417 59.219 21.484 1 41.47 758 TRP A O 1
ATOM 5283 N N . TRP A 1 759 ? -0.128 61.031 22.109 1 47.75 759 TRP A N 1
ATOM 5284 C CA . TRP A 1 759 ? 1.054 60.25 22.453 1 47.75 759 TRP A CA 1
ATOM 5285 C C . TRP A 1 759 ? 1.245 60.188 23.969 1 47.75 759 TRP A C 1
ATOM 5287 O O . TRP A 1 759 ? 0.745 61.062 24.703 1 47.75 759 TRP A O 1
ATOM 5297 N N . GLY A 1 760 ? 1.694 59.031 24.375 1 52.69 760 GLY A N 1
ATOM 5298 C CA . GLY A 1 760 ? 2.145 58.906 25.75 1 52.69 760 GLY A CA 1
ATOM 5299 C C . GLY A 1 760 ? 3.635 58.656 25.875 1 52.69 760 GLY A C 1
ATOM 5300 O O . GLY A 1 760 ? 4.168 57.781 25.188 1 52.69 760 GLY A O 1
ATOM 5301 N N . PHE A 1 761 ? 4.453 59.594 26.266 1 56.5 761 PHE A N 1
ATOM 5302 C CA . PHE A 1 761 ? 5.859 59.438 26.609 1 56.5 761 PHE A CA 1
ATOM 5303 C C . PHE A 1 761 ? 6.008 59.062 28.094 1 56.5 761 PHE A C 1
ATOM 5305 O O . PHE A 1 761 ? 5.43 59.719 28.953 1 56.5 761 PHE A O 1
ATOM 5312 N N . GLN A 1 762 ? 6.625 57.906 28.234 1 57.06 762 GLN A N 1
ATOM 5313 C CA . GLN A 1 762 ? 6.828 57.5 29.625 1 57.06 762 GLN A CA 1
ATOM 5314 C C . GLN A 1 762 ? 8.273 57.094 29.875 1 57.06 762 GLN A C 1
ATOM 5316 O O . GLN A 1 762 ? 8.898 56.438 29.047 1 57.06 762 GLN A O 1
ATOM 5321 N N . MET A 1 763 ? 8.828 57.594 31.078 1 56.41 763 MET A N 1
ATOM 5322 C CA . MET A 1 763 ? 10.125 57.156 31.594 1 56.41 763 MET A CA 1
ATOM 5323 C C . MET A 1 763 ? 11.25 57.562 30.641 1 56.41 763 MET A C 1
ATOM 5325 O O . MET A 1 763 ? 12.078 56.719 30.281 1 56.41 763 MET A O 1
ATOM 5329 N N . LEU A 1 764 ? 11.039 58.781 30.219 1 59.62 764 LEU A N 1
ATOM 5330 C CA . LEU A 1 764 ? 12.031 59.281 29.281 1 59.62 764 LEU A CA 1
ATOM 5331 C C . LEU A 1 764 ? 12.789 60.469 29.859 1 59.62 764 LEU A C 1
ATOM 5333 O O . LEU A 1 764 ? 12.266 61.219 30.703 1 59.62 764 LEU A O 1
ATOM 5337 N N . GLN A 1 765 ? 14.102 60.625 29.516 1 56.66 765 GLN A N 1
ATOM 5338 C CA . GLN A 1 765 ? 14.828 61.875 29.812 1 56.66 765 GLN A CA 1
ATOM 5339 C C . GLN A 1 765 ? 14.367 63 28.906 1 56.66 765 GLN A C 1
ATOM 5341 O O . GLN A 1 765 ? 14.18 64.125 29.375 1 56.66 765 GLN A O 1
ATOM 5346 N N . VAL A 1 766 ? 14.32 62.719 27.625 1 63.72 766 VAL A N 1
ATOM 5347 C CA . VAL A 1 766 ? 13.875 63.688 26.625 1 63.72 766 VAL A CA 1
ATOM 5348 C C . VAL A 1 766 ? 12.703 63.125 25.828 1 63.72 766 VAL A C 1
ATOM 5350 O O . VAL A 1 766 ? 12.797 62 25.328 1 63.72 766 VAL A O 1
ATOM 5353 N N . GLY A 1 767 ? 11.594 63.688 25.906 1 66.62 767 GLY A N 1
ATOM 5354 C CA . GLY A 1 767 ? 10.461 63.188 25.141 1 66.62 767 GLY A CA 1
ATOM 5355 C C . GLY A 1 767 ? 10.664 63.312 23.641 1 66.62 767 GLY A C 1
ATOM 5356 O O . GLY A 1 767 ? 10.656 62.281 22.938 1 66.62 767 GLY A O 1
ATOM 5357 N N . VAL A 1 768 ? 10.797 64.625 23.188 1 68.38 768 VAL A N 1
ATOM 5358 C CA . VAL A 1 768 ? 11.039 64.875 21.766 1 68.38 768 VAL A CA 1
ATOM 5359 C C . VAL A 1 768 ? 12.25 65.812 21.625 1 68.38 768 VAL A C 1
ATOM 5361 O O . VAL A 1 768 ? 12.32 66.875 22.266 1 68.38 768 VAL A O 1
ATOM 5364 N N . GLU A 1 769 ? 13.125 65.375 20.922 1 68.81 769 GLU A N 1
ATOM 5365 C CA . GLU A 1 769 ? 14.258 66.25 20.531 1 68.81 769 GLU A CA 1
ATOM 5366 C C . GLU A 1 769 ? 14.211 66.562 19.047 1 68.81 769 GLU A C 1
ATOM 5368 O O . GLU A 1 769 ? 14.266 65.625 18.203 1 68.81 769 GLU A O 1
ATOM 5373 N N . ALA A 1 770 ? 13.867 67.75 18.703 1 65.69 770 ALA A N 1
ATOM 5374 C CA . ALA A 1 770 ? 13.883 68.188 17.297 1 65.69 770 ALA A CA 1
ATOM 5375 C C . ALA A 1 770 ? 15.055 69.125 17.031 1 65.69 770 ALA A C 1
ATOM 5377 O O . ALA A 1 770 ? 15.156 70.188 17.641 1 65.69 770 ALA A O 1
ATOM 5378 N N . THR A 1 771 ? 15.859 68.625 16.25 1 62.31 771 THR A N 1
ATOM 5379 C CA . THR A 1 771 ? 17.047 69.438 16.016 1 62.31 771 THR A CA 1
ATOM 5380 C C . THR A 1 771 ? 16.875 70.312 14.766 1 62.31 771 THR A C 1
ATOM 5382 O O . THR A 1 771 ? 17.578 71.312 14.586 1 62.31 771 THR A O 1
ATOM 5385 N N . ALA A 1 772 ? 15.922 69.938 13.852 1 57.16 772 ALA A N 1
ATOM 5386 C CA . ALA A 1 772 ? 15.648 70.75 12.656 1 57.16 772 ALA A CA 1
ATOM 5387 C C . ALA A 1 772 ? 14.273 70.375 12.086 1 57.16 772 ALA A C 1
ATOM 5389 O O . ALA A 1 772 ? 13.664 69.375 12.445 1 57.16 772 ALA A O 1
ATOM 5390 N N . GLY A 1 773 ? 13.648 71.312 11.406 1 60.28 773 GLY A N 1
ATOM 5391 C CA . GLY A 1 773 ? 12.383 71.062 10.719 1 60.28 773 GLY A CA 1
ATOM 5392 C C . GLY A 1 773 ? 11.18 71.5 11.516 1 60.28 773 GLY A C 1
ATOM 5393 O O . GLY A 1 773 ? 11.305 72.312 12.453 1 60.28 773 GLY A O 1
ATOM 5394 N N . ARG A 1 774 ? 10.062 71.25 10.961 1 57.97 774 ARG A N 1
ATOM 5395 C CA . ARG A 1 774 ? 8.82 71.625 11.617 1 57.97 774 ARG A CA 1
ATOM 5396 C C . ARG A 1 774 ? 8.266 70.5 12.461 1 57.97 774 ARG A C 1
ATOM 5398 O O . ARG A 1 774 ? 8.234 69.312 12.023 1 57.97 774 ARG A O 1
ATOM 5405 N N . LEU A 1 775 ? 8.102 70.688 13.688 1 63.12 775 LEU A N 1
ATOM 5406 C CA . LEU A 1 775 ? 7.465 69.812 14.625 1 63.12 775 LEU A CA 1
ATOM 5407 C C . LEU A 1 775 ? 6.082 70.312 15.023 1 63.12 775 LEU A C 1
ATOM 5409 O O . LEU A 1 775 ? 5.941 71.438 15.492 1 63.12 775 LEU A O 1
ATOM 5413 N N . GLU A 1 776 ? 5.113 69.562 14.555 1 58.59 776 GLU A N 1
ATOM 5414 C CA . GLU A 1 776 ? 3.766 69.875 15.008 1 58.59 776 GLU A CA 1
ATOM 5415 C C . GLU A 1 776 ? 3.264 68.875 16.031 1 58.59 776 GLU A C 1
ATOM 5417 O O . GLU A 1 776 ? 3.244 67.688 15.766 1 58.59 776 GLU A O 1
ATOM 5422 N N . ILE A 1 777 ? 3.131 69.25 17.172 1 56.5 777 ILE A N 1
ATOM 5423 C CA . ILE A 1 777 ? 2.582 68.438 18.266 1 56.5 777 ILE A CA 1
ATOM 5424 C C . ILE A 1 777 ? 1.135 68.812 18.531 1 56.5 777 ILE A C 1
ATOM 5426 O O . ILE A 1 777 ? 0.858 70 18.859 1 56.5 777 ILE A O 1
ATOM 5430 N N . LYS A 1 778 ? 0.278 68.062 18.062 1 49.03 778 LYS A N 1
ATOM 5431 C CA . LYS A 1 778 ? -1.133 68.312 18.297 1 49.03 778 LYS A CA 1
ATOM 5432 C C . LYS A 1 778 ? -1.673 67.562 19.484 1 49.03 778 LYS A C 1
ATOM 5434 O O . LYS A 1 778 ? -1.399 66.312 19.609 1 49.03 778 LYS A O 1
ATOM 5439 N N . GLY A 1 779 ? -1.984 68.188 20.531 1 43.81 779 GLY A N 1
ATOM 5440 C CA . GLY A 1 779 ? -2.604 67.562 21.688 1 43.81 779 GLY A CA 1
ATOM 5441 C C . GLY A 1 779 ? -4.086 67.312 21.5 1 43.81 779 GLY A C 1
ATOM 5442 O O . GLY A 1 779 ? -4.715 67.875 20.609 1 43.81 779 GLY A O 1
ATOM 5443 N N . ASN A 1 780 ? -4.516 66.375 21.938 1 43.06 780 ASN A N 1
ATOM 5444 C CA . ASN A 1 780 ? -5.949 66.438 22.203 1 43.06 780 ASN A CA 1
ATOM 5445 C C . ASN A 1 780 ? -6.262 67.438 23.281 1 43.06 780 ASN A C 1
ATOM 5447 O O . ASN A 1 780 ? -5.523 67.562 24.266 1 43.06 780 ASN A O 1
ATOM 5451 N N . MET B 1 1 ? 24.094 -21.422 53.656 1 17.42 1 MET B N 1
ATOM 5452 C CA . MET B 1 1 ? 25.094 -22.438 53.312 1 17.42 1 MET B CA 1
ATOM 5453 C C . MET B 1 1 ? 24.453 -23.547 52.469 1 17.42 1 MET B C 1
ATOM 5455 O O . MET B 1 1 ? 24.781 -23.703 51.281 1 17.42 1 MET B O 1
ATOM 5459 N N . TRP B 1 2 ? 24.094 -24.844 53 1 16.98 2 TRP B N 1
ATOM 5460 C CA . TRP B 1 2 ? 24.766 -26.141 53.062 1 16.98 2 TRP B CA 1
ATOM 5461 C C . TRP B 1 2 ? 24.078 -27.172 52.188 1 16.98 2 TRP B C 1
ATOM 5463 O O . TRP B 1 2 ? 24.734 -27.953 51.5 1 16.98 2 TRP B O 1
ATOM 5473 N N . VAL B 1 3 ? 22.812 -27.406 52.344 1 18.44 3 VAL B N 1
ATOM 5474 C CA . VAL B 1 3 ? 22.297 -28.766 52.531 1 18.44 3 VAL B CA 1
ATOM 5475 C C . VAL B 1 3 ? 22.125 -29.453 51.188 1 18.44 3 VAL B C 1
ATOM 5477 O O . VAL B 1 3 ? 21.312 -29.047 50.375 1 18.44 3 VAL B O 1
ATOM 5480 N N . MET B 1 4 ? 23.188 -30.188 50.594 1 22.25 4 MET B N 1
ATOM 5481 C CA . MET B 1 4 ? 23.641 -30.984 49.469 1 22.25 4 MET B CA 1
ATOM 5482 C C . MET B 1 4 ? 22.969 -32.344 49.469 1 22.25 4 MET B C 1
ATOM 5484 O O . MET B 1 4 ? 23.422 -33.281 50.156 1 22.25 4 MET B O 1
ATOM 5488 N N . VAL B 1 5 ? 21.734 -32.5 49.594 1 18.03 5 VAL B N 1
ATOM 5489 C CA . VAL B 1 5 ? 21.156 -33.688 50.25 1 18.03 5 VAL B CA 1
ATOM 5490 C C . VAL B 1 5 ? 21.375 -34.906 49.344 1 18.03 5 VAL B C 1
ATOM 5492 O O . VAL B 1 5 ? 21.078 -34.875 48.156 1 18.03 5 VAL B O 1
ATOM 5495 N N . MET B 1 6 ? 21.922 -36.188 49.875 1 17.27 6 MET B N 1
ATOM 5496 C CA . MET B 1 6 ? 22.797 -37.344 49.875 1 17.27 6 MET B CA 1
ATOM 5497 C C . MET B 1 6 ? 22.109 -38.562 49.25 1 17.27 6 MET B C 1
ATOM 5499 O O . MET B 1 6 ? 22.734 -39.312 48.531 1 17.27 6 MET B O 1
ATOM 5503 N N . ARG B 1 7 ? 20.875 -39.031 49.469 1 14.53 7 ARG B N 1
ATOM 5504 C CA . ARG B 1 7 ? 20.75 -40.188 50.312 1 14.53 7 ARG B CA 1
ATOM 5505 C C . ARG B 1 7 ? 20.797 -41.5 49.531 1 14.53 7 ARG B C 1
ATOM 5507 O O . ARG B 1 7 ? 21.547 -42.406 49.844 1 14.53 7 ARG B O 1
ATOM 5514 N N . CYS B 1 8 ? 19.672 -42.156 49.094 1 15.97 8 CYS B N 1
ATOM 5515 C CA . CYS B 1 8 ? 19.359 -43.406 49.75 1 15.97 8 CYS B CA 1
ATOM 5516 C C . CYS B 1 8 ? 20.031 -44.594 49.094 1 15.97 8 CYS B C 1
ATOM 5518 O O . CYS B 1 8 ? 20.344 -44.531 47.906 1 15.97 8 CYS B O 1
ATOM 5520 N N . VAL B 1 9 ? 19.938 -45.906 49.562 1 15.88 9 VAL B N 1
ATOM 5521 C CA . VAL B 1 9 ? 20.5 -47.031 50.312 1 15.88 9 VAL B CA 1
ATOM 5522 C C . VAL B 1 9 ? 20.547 -48.281 49.438 1 15.88 9 VAL B C 1
ATOM 5524 O O . VAL B 1 9 ? 21.594 -48.938 49.312 1 15.88 9 VAL B O 1
ATOM 5527 N N . PHE B 1 10 ? 19.609 -49.25 49.594 1 15.78 10 PHE B N 1
ATOM 5528 C CA . PHE B 1 10 ? 19.953 -50.5 50.25 1 15.78 10 PHE B CA 1
ATOM 5529 C C . PHE B 1 10 ? 20.453 -51.5 49.219 1 15.78 10 PHE B C 1
ATOM 5531 O O . PHE B 1 10 ? 20.219 -51.375 48.031 1 15.78 10 PHE B O 1
ATOM 5538 N N . LYS B 1 11 ? 20 -52.906 49.438 1 15.92 11 LYS B N 1
ATOM 5539 C CA . LYS B 1 11 ? 20.547 -54.125 50.062 1 15.92 11 LYS B CA 1
ATOM 5540 C C . LYS B 1 11 ? 20.844 -55.188 49.031 1 15.92 11 LYS B C 1
ATOM 5542 O O . LYS B 1 11 ? 21.953 -55.75 49 1 15.92 11 LYS B O 1
ATOM 5547 N N . HIS B 1 12 ? 20 -56.344 48.688 1 16.22 12 HIS B N 1
ATOM 5548 C CA . HIS B 1 12 ? 20.297 -57.719 49.094 1 16.22 12 HIS B CA 1
ATOM 5549 C C . HIS B 1 12 ? 20.828 -58.531 47.906 1 16.22 12 HIS B C 1
ATOM 5551 O O . HIS B 1 12 ? 20.656 -58.125 46.75 1 16.22 12 HIS B O 1
ATOM 5557 N N . HIS B 1 13 ? 20.781 -60.062 47.938 1 17.28 13 HIS B N 1
ATOM 5558 C CA . HIS B 1 13 ? 21.703 -61.188 48 1 17.28 13 HIS B CA 1
ATOM 5559 C C . HIS B 1 13 ? 21.719 -61.969 46.688 1 17.28 13 HIS B C 1
ATOM 5561 O O . HIS B 1 13 ? 22.75 -62.469 46.25 1 17.28 13 HIS B O 1
ATOM 5567 N N . VAL B 1 14 ? 20.594 -62.281 45.875 1 17.22 14 VAL B N 1
ATOM 5568 C CA . VAL B 1 14 ? 20.25 -63.719 45.844 1 17.22 14 VAL B CA 1
ATOM 5569 C C . VAL B 1 14 ? 21.188 -64.438 44.938 1 17.22 14 VAL B C 1
ATOM 5571 O O . VAL B 1 14 ? 21.812 -63.844 44.031 1 17.22 14 VAL B O 1
ATOM 5574 N N . TYR B 1 15 ? 20.75 -65.875 44.375 1 16.84 15 TYR B N 1
ATOM 5575 C CA . TYR B 1 15 ? 21.219 -67.25 44.469 1 16.84 15 TYR B CA 1
ATOM 5576 C C . TYR B 1 15 ? 22.016 -67.625 43.219 1 16.84 15 TYR B C 1
ATOM 5578 O O . TYR B 1 15 ? 21.906 -67 42.188 1 16.84 15 TYR B O 1
ATOM 5586 N N . LEU B 1 16 ? 22.469 -69 43.156 1 17.8 16 LEU B N 1
ATOM 5587 C CA . LEU B 1 16 ? 23.609 -69.875 42.906 1 17.8 16 LEU B CA 1
ATOM 5588 C C . LEU B 1 16 ? 23.578 -70.438 41.5 1 17.8 16 LEU B C 1
ATOM 5590 O O . LEU B 1 16 ? 24.625 -70.75 40.906 1 17.8 16 LEU B O 1
ATOM 5594 N N . CYS B 1 17 ? 22.422 -70.562 40.656 1 18.02 17 CYS B N 1
ATOM 5595 C CA . CYS B 1 17 ? 22.266 -71.875 40.156 1 18.02 17 CYS B CA 1
ATOM 5596 C C . CYS B 1 17 ? 23.344 -72.188 39.125 1 18.02 17 CYS B C 1
ATOM 5598 O O . CYS B 1 17 ? 23.75 -71.312 38.344 1 18.02 17 CYS B O 1
ATOM 5600 N N . VAL B 1 18 ? 23.844 -73.5 39.031 1 19.42 18 VAL B N 1
ATOM 5601 C CA . VAL B 1 18 ? 24.969 -74.375 38.688 1 19.42 18 VAL B CA 1
ATOM 5602 C C . VAL B 1 18 ? 24.906 -74.688 37.188 1 19.42 18 VAL B C 1
ATOM 5604 O O . VAL B 1 18 ? 25.891 -75.125 36.594 1 19.42 18 VAL B O 1
ATOM 5607 N N . VAL B 1 19 ? 23.891 -74.312 36.344 1 19.95 19 VAL B N 1
ATOM 5608 C CA . VAL B 1 19 ? 23.516 -75.375 35.438 1 19.95 19 VAL B CA 1
ATOM 5609 C C . VAL B 1 19 ? 24.688 -75.75 34.531 1 19.95 19 VAL B C 1
ATOM 5611 O O . VAL B 1 19 ? 25.453 -74.875 34.125 1 19.95 19 VAL B O 1
ATOM 5614 N N . SER B 1 20 ? 24.891 -77.125 34.25 1 19.61 20 SER B N 1
ATOM 5615 C CA . SER B 1 20 ? 25.812 -78.125 33.75 1 19.61 20 SER B CA 1
ATOM 5616 C C . SER B 1 20 ? 25.969 -78 32.219 1 19.61 20 SER B C 1
ATOM 5618 O O . SER B 1 20 ? 24.969 -77.938 31.5 1 19.61 20 SER B O 1
ATOM 5620 N N . THR B 1 21 ? 27.062 -77.5 31.625 1 19.77 21 THR B N 1
ATOM 5621 C CA . THR B 1 21 ? 27.438 -77.062 30.281 1 19.77 21 THR B CA 1
ATOM 5622 C C . THR B 1 21 ? 27.625 -78.25 29.359 1 19.77 21 THR B C 1
ATOM 5624 O O . THR B 1 21 ? 28.266 -78.188 28.312 1 19.77 21 THR B O 1
ATOM 5627 N N . ALA B 1 22 ? 26.875 -79.438 29.766 1 19.58 22 ALA B N 1
ATOM 5628 C CA . ALA B 1 22 ? 27.375 -80.625 29.078 1 19.58 22 ALA B CA 1
ATOM 5629 C C . ALA B 1 22 ? 27.453 -80.375 27.578 1 19.58 22 ALA B C 1
ATOM 5631 O O . ALA B 1 22 ? 28.484 -80.625 26.953 1 19.58 22 ALA B O 1
ATOM 5632 N N . LEU B 1 23 ? 26.281 -80.75 26.922 1 20.36 23 LEU B N 1
ATOM 5633 C CA . LEU B 1 23 ? 26.266 -81.75 25.891 1 20.36 23 LEU B CA 1
ATOM 5634 C C . LEU B 1 23 ? 26.562 -81.188 24.516 1 20.36 23 LEU B C 1
ATOM 5636 O O . LEU B 1 23 ? 25.766 -80.438 23.984 1 20.36 23 LEU B O 1
ATOM 5640 N N . MET B 1 24 ? 27.688 -80.562 24.188 1 20.42 24 MET B N 1
ATOM 5641 C CA . MET B 1 24 ? 27.969 -79.875 22.953 1 20.42 24 MET B CA 1
ATOM 5642 C C . MET B 1 24 ? 27.906 -80.812 21.75 1 20.42 24 MET B C 1
ATOM 5644 O O . MET B 1 24 ? 28.891 -81.438 21.406 1 20.42 24 MET B O 1
ATOM 5648 N N . ALA B 1 25 ? 26.922 -81.812 21.797 1 21.23 25 ALA B N 1
ATOM 5649 C CA . ALA B 1 25 ? 27.062 -82.875 20.812 1 21.23 25 ALA B CA 1
ATOM 5650 C C . ALA B 1 25 ? 27.219 -82.312 19.406 1 21.23 25 ALA B C 1
ATOM 5652 O O . ALA B 1 25 ? 26.938 -81.125 19.172 1 21.23 25 ALA B O 1
ATOM 5653 N N . GLY B 1 26 ? 27.219 -83.188 18.359 1 22.27 26 GLY B N 1
ATOM 5654 C CA . GLY B 1 26 ? 27.719 -83.562 17.062 1 22.27 26 GLY B CA 1
ATOM 5655 C C . GLY B 1 26 ? 27 -82.938 15.906 1 22.27 26 GLY B C 1
ATOM 5656 O O . GLY B 1 26 ? 25.969 -83.375 15.445 1 22.27 26 GLY B O 1
ATOM 5657 N N . LEU B 1 27 ? 26.516 -81.625 16.062 1 22.39 27 LEU B N 1
ATOM 5658 C CA . LEU B 1 27 ? 25.562 -81.25 15.023 1 22.39 27 LEU B CA 1
ATOM 5659 C C . LEU B 1 27 ? 26.203 -81.312 13.641 1 22.39 27 LEU B C 1
ATOM 5661 O O . LEU B 1 27 ? 27.203 -80.625 13.383 1 22.39 27 LEU B O 1
ATOM 5665 N N . ALA B 1 28 ? 25.969 -82.5 12.906 1 25.67 28 ALA B N 1
ATOM 5666 C CA . ALA B 1 28 ? 26.281 -82.875 11.523 1 25.67 28 ALA B CA 1
ATOM 5667 C C . ALA B 1 28 ? 25.859 -81.75 10.57 1 25.67 28 ALA B C 1
ATOM 5669 O O . ALA B 1 28 ? 24.734 -81.25 10.641 1 25.67 28 ALA B O 1
ATOM 5670 N N . LEU B 1 29 ? 26.766 -81.062 10.086 1 24.66 29 LEU B N 1
ATOM 5671 C CA . LEU B 1 29 ? 26.812 -80.062 9.055 1 24.66 29 LEU B CA 1
ATOM 5672 C C . LEU B 1 29 ? 26.047 -80.5 7.812 1 24.66 29 LEU B C 1
ATOM 5674 O O . LEU B 1 29 ? 26.516 -81.312 7.051 1 24.66 29 LEU B O 1
ATOM 5678 N N . THR B 1 30 ? 24.734 -81 7.977 1 24.8 30 THR B N 1
ATOM 5679 C CA . THR B 1 30 ? 24.109 -81.375 6.707 1 24.8 30 THR B CA 1
ATOM 5680 C C . THR B 1 30 ? 24.156 -80.188 5.734 1 24.8 30 THR B C 1
ATOM 5682 O O . THR B 1 30 ? 23.844 -79.062 6.109 1 24.8 30 THR B O 1
ATOM 5685 N N . SER B 1 31 ? 25.047 -80.312 4.809 1 23.97 31 SER B N 1
ATOM 5686 C CA . SER B 1 31 ? 25.203 -79.375 3.66 1 23.97 31 SER B CA 1
ATOM 5687 C C . SER B 1 31 ? 23.891 -79.188 2.934 1 23.97 31 SER B C 1
ATOM 5689 O O . SER B 1 31 ? 23.344 -80.125 2.328 1 23.97 31 SER B O 1
ATOM 5691 N N . HIS B 1 32 ? 22.859 -78.688 3.596 1 23.5 32 HIS B N 1
ATOM 5692 C CA . HIS B 1 32 ? 21.672 -78.375 2.811 1 23.5 32 HIS B CA 1
ATOM 5693 C C . HIS B 1 32 ? 22 -77.562 1.585 1 23.5 32 HIS B C 1
ATOM 5695 O O . HIS B 1 32 ? 22.547 -76.438 1.713 1 23.5 32 HIS B O 1
ATOM 5701 N N . THR B 1 33 ? 22.359 -78.25 0.504 1 26.7 33 THR B N 1
ATOM 5702 C CA . THR B 1 33 ? 22.359 -77.562 -0.785 1 26.7 33 THR B CA 1
ATOM 5703 C C . THR B 1 33 ? 21.078 -76.75 -0.994 1 26.7 33 THR B C 1
ATOM 5705 O O . THR B 1 33 ? 19.984 -77.312 -0.913 1 26.7 33 THR B O 1
ATOM 5708 N N . SER B 1 34 ? 21.078 -75.625 -0.585 1 23.66 34 SER B N 1
ATOM 5709 C CA . SER B 1 34 ? 19.984 -74.75 -0.968 1 23.66 34 SER B CA 1
ATOM 5710 C C . SER B 1 34 ? 19.641 -74.875 -2.447 1 23.66 34 SER B C 1
ATOM 5712 O O . SER B 1 34 ? 20.469 -74.625 -3.311 1 23.66 34 SER B O 1
ATOM 5714 N N . LYS B 1 35 ? 18.984 -75.938 -2.756 1 31.98 35 LYS B N 1
ATOM 5715 C CA . LYS B 1 35 ? 18.375 -75.875 -4.078 1 31.98 35 LYS B CA 1
ATOM 5716 C C . LYS B 1 35 ? 17.766 -74.5 -4.379 1 31.98 35 LYS B C 1
ATOM 5718 O O . LYS B 1 35 ? 16.812 -74.125 -3.736 1 31.98 35 LYS B O 1
ATOM 5723 N N . ALA B 1 36 ? 18.688 -73.688 -4.656 1 29.34 36 ALA B N 1
ATOM 5724 C CA . ALA B 1 36 ? 18.172 -72.5 -5.332 1 29.34 36 ALA B CA 1
ATOM 5725 C C . ALA B 1 36 ? 17.078 -72.875 -6.332 1 29.34 36 ALA B C 1
ATOM 5727 O O . ALA B 1 36 ? 17.359 -73.438 -7.383 1 29.34 36 ALA B O 1
ATOM 5728 N N . TYR B 1 37 ? 16.047 -73.312 -5.816 1 29.56 37 TYR B N 1
ATOM 5729 C CA . TYR B 1 37 ? 14.953 -73.312 -6.781 1 29.56 37 TYR B CA 1
ATOM 5730 C C . TYR B 1 37 ? 14.977 -72.062 -7.633 1 29.56 37 TYR B C 1
ATOM 5732 O O . TYR B 1 37 ? 15.023 -70.938 -7.102 1 29.56 37 TYR B O 1
ATOM 5740 N N . ALA B 1 38 ? 15.633 -72.125 -8.719 1 33.59 38 ALA B N 1
ATOM 5741 C CA . ALA B 1 38 ? 15.484 -71.125 -9.75 1 33.59 38 ALA B CA 1
ATOM 5742 C C . ALA B 1 38 ? 14.07 -70.5 -9.75 1 33.59 38 ALA B C 1
ATOM 5744 O O . ALA B 1 38 ? 13.094 -71.25 -9.945 1 33.59 38 ALA B O 1
ATOM 5745 N N . GLN B 1 39 ? 13.75 -69.688 -8.844 1 38.34 39 GLN B N 1
ATOM 5746 C CA . GLN B 1 39 ? 12.531 -68.875 -8.898 1 38.34 39 GLN B CA 1
ATOM 5747 C C . GLN B 1 39 ? 12.102 -68.625 -10.344 1 38.34 39 GLN B C 1
ATOM 5749 O O . GLN B 1 39 ? 12.828 -68 -11.117 1 38.34 39 GLN B O 1
ATOM 5754 N N . ALA B 1 40 ? 11.539 -69.562 -11.008 1 41.62 40 ALA B N 1
ATOM 5755 C CA . ALA B 1 40 ? 11.117 -69.562 -12.406 1 41.62 40 ALA B CA 1
ATOM 5756 C C . ALA B 1 40 ? 10.43 -68.25 -12.773 1 41.62 40 ALA B C 1
ATOM 5758 O O . ALA B 1 40 ? 9.477 -67.812 -12.109 1 41.62 40 ALA B O 1
ATOM 5759 N N . HIS B 1 41 ? 11.102 -67.312 -13.336 1 55.62 41 HIS B N 1
ATOM 5760 C CA . HIS B 1 41 ? 10.531 -66.188 -14.133 1 55.62 41 HIS B CA 1
ATOM 5761 C C . HIS B 1 41 ? 9.336 -66.688 -14.953 1 55.62 41 HIS B C 1
ATOM 5763 O O . HIS B 1 41 ? 9.445 -67.688 -15.695 1 55.62 41 HIS B O 1
ATOM 5769 N N . ASN B 1 42 ? 8.117 -66.562 -14.398 1 65.12 42 ASN B N 1
ATOM 5770 C CA . ASN B 1 42 ? 6.988 -67.125 -15.141 1 65.12 42 ASN B CA 1
ATOM 5771 C C . ASN B 1 42 ? 6.336 -66.062 -16.031 1 65.12 42 ASN B C 1
ATOM 5773 O O . ASN B 1 42 ? 5.152 -66.188 -16.359 1 65.12 42 ASN B O 1
ATOM 5777 N N . CYS B 1 43 ? 7.105 -65 -16.062 1 75.31 43 CYS B N 1
ATOM 5778 C CA . CYS B 1 43 ? 6.465 -64 -16.922 1 75.31 43 CYS B CA 1
ATOM 5779 C C . CYS B 1 43 ? 7.086 -64 -18.312 1 75.31 43 CYS B C 1
ATOM 5781 O O . CYS B 1 43 ? 6.828 -63.094 -19.125 1 75.31 43 CYS B O 1
ATOM 5783 N N . GLY B 1 44 ? 7.75 -65.188 -18.578 1 62.16 44 GLY B N 1
ATOM 5784 C CA . GLY B 1 44 ? 8.359 -65.375 -19.891 1 62.16 44 GLY B CA 1
ATOM 5785 C C . GLY B 1 44 ? 9.68 -64.625 -20.031 1 62.16 44 GLY B C 1
ATOM 5786 O O . GLY B 1 44 ? 10.047 -63.812 -19.172 1 62.16 44 GLY B O 1
ATOM 5787 N N . SER B 1 45 ? 10.578 -65.188 -20.516 1 53.47 45 SER B N 1
ATOM 5788 C CA . SER B 1 45 ? 11.875 -64.625 -20.812 1 53.47 45 SER B CA 1
ATOM 5789 C C . SER B 1 45 ? 11.875 -64 -22.203 1 53.47 45 SER B C 1
ATOM 5791 O O . SER B 1 45 ? 11.102 -64.375 -23.078 1 53.47 45 SER B O 1
ATOM 5793 N N . GLY B 1 46 ? 12.477 -62.812 -22.578 1 50.22 46 GLY B N 1
ATOM 5794 C CA . GLY B 1 46 ? 12.727 -62.25 -23.891 1 50.22 46 GLY B CA 1
ATOM 5795 C C . GLY B 1 46 ? 11.859 -61.031 -24.188 1 50.22 46 GLY B C 1
ATOM 5796 O O . GLY B 1 46 ? 11.227 -60.469 -23.281 1 50.22 46 GLY B O 1
ATOM 5797 N N . ARG B 1 47 ? 12.055 -60.344 -25.266 1 55.78 47 ARG B N 1
ATOM 5798 C CA . ARG B 1 47 ? 11.414 -59.219 -25.953 1 55.78 47 ARG B CA 1
ATOM 5799 C C . ARG B 1 47 ? 10.156 -59.688 -26.688 1 55.78 47 ARG B C 1
ATOM 5801 O O . ARG B 1 47 ? 10.227 -60.531 -27.594 1 55.78 47 ARG B O 1
ATOM 5808 N N . GLY B 1 48 ? 8.797 -59.5 -25.938 1 54.31 48 GLY B N 1
ATOM 5809 C CA . GLY B 1 48 ? 7.555 -59.844 -26.609 1 54.31 48 GLY B CA 1
ATOM 5810 C C . GLY B 1 48 ? 6.43 -60.188 -25.656 1 54.31 48 GLY B C 1
ATOM 5811 O O . GLY B 1 48 ? 6.172 -59.469 -24.703 1 54.31 48 GLY B O 1
ATOM 5812 N N . VAL B 1 49 ? 5.547 -61.25 -26.016 1 53.28 49 VAL B N 1
ATOM 5813 C CA . VAL B 1 49 ? 4.398 -61.75 -25.266 1 53.28 49 VAL B CA 1
ATOM 5814 C C . VAL B 1 49 ? 4.875 -62.719 -24.188 1 53.28 49 VAL B C 1
ATOM 5816 O O . VAL B 1 49 ? 5.574 -63.719 -24.484 1 53.28 49 VAL B O 1
ATOM 5819 N N . GLY B 1 50 ? 4.934 -62.281 -22.969 1 53.16 50 GLY B N 1
ATOM 5820 C CA . GLY B 1 50 ? 5.172 -63.219 -21.906 1 53.16 50 GLY B CA 1
ATOM 5821 C C . GLY B 1 50 ? 3.916 -63.938 -21.453 1 53.16 50 GLY B C 1
ATOM 5822 O O . GLY B 1 50 ? 2.846 -63.344 -21.359 1 53.16 50 GLY B O 1
ATOM 5823 N N . THR B 1 51 ? 3.678 -65.188 -21.734 1 53.41 51 THR B N 1
ATOM 5824 C CA . THR B 1 51 ? 2.607 -66 -21.156 1 53.41 51 THR B CA 1
ATOM 5825 C C . THR B 1 51 ? 2.959 -66.438 -19.734 1 53.41 51 THR B C 1
ATOM 5827 O O . THR B 1 51 ? 4.09 -66.812 -19.453 1 53.41 51 THR B O 1
ATOM 5830 N N . VAL B 1 52 ? 2.105 -65.938 -18.797 1 56.44 52 VAL B N 1
ATOM 5831 C CA . VAL B 1 52 ? 2.312 -66.438 -17.438 1 56.44 52 VAL B CA 1
ATOM 5832 C C . VAL B 1 52 ? 2.27 -67.938 -17.406 1 56.44 52 VAL B C 1
ATOM 5834 O O . VAL B 1 52 ? 1.257 -68.562 -17.766 1 56.44 52 VAL B O 1
ATOM 5837 N N . SER B 1 53 ? 3.465 -68.438 -17.281 1 54.97 53 SER B N 1
ATOM 5838 C CA . SER B 1 53 ? 3.484 -69.938 -17.172 1 54.97 53 SER B CA 1
ATOM 5839 C C . SER B 1 53 ? 2.994 -70.375 -15.812 1 54.97 53 SER B C 1
ATOM 5841 O O . SER B 1 53 ? 3.434 -69.875 -14.781 1 54.97 53 SER B O 1
ATOM 5843 N N . GLY B 1 54 ? 1.929 -71.312 -15.758 1 57.47 54 GLY B N 1
ATOM 5844 C CA . GLY B 1 54 ? 1.401 -72 -14.555 1 57.47 54 GLY B CA 1
ATOM 5845 C C . GLY B 1 54 ? 0.156 -71.312 -14.023 1 57.47 54 GLY B C 1
ATOM 5846 O O . GLY B 1 54 ? 0.084 -70.062 -13.977 1 57.47 54 GLY B O 1
ATOM 5847 N N . ASP B 1 55 ? -0.973 -71.938 -14 1 63.28 55 ASP B N 1
ATOM 5848 C CA . ASP B 1 55 ? -2.242 -71.438 -13.469 1 63.28 55 ASP B CA 1
ATOM 5849 C C . ASP B 1 55 ? -2.145 -71.125 -11.969 1 63.28 55 ASP B C 1
ATOM 5851 O O . ASP B 1 55 ? -1.472 -71.875 -11.242 1 63.28 55 ASP B O 1
ATOM 5855 N N . ASN B 1 56 ? -2.496 -70 -11.445 1 76.88 56 ASN B N 1
ATOM 5856 C CA . ASN B 1 56 ? -2.732 -69.625 -10.055 1 76.88 56 ASN B CA 1
ATOM 5857 C C . ASN B 1 56 ? -1.424 -69.312 -9.32 1 76.88 56 ASN B C 1
ATOM 5859 O O . ASN B 1 56 ? -1.35 -69.438 -8.094 1 76.88 56 ASN B O 1
ATOM 5863 N N . LYS B 1 57 ? -0.282 -69.062 -10.062 1 81.69 57 LYS B N 1
ATOM 5864 C CA . LYS B 1 57 ? 0.991 -68.75 -9.414 1 81.69 57 LYS B CA 1
ATOM 5865 C C . LYS B 1 57 ? 1.26 -67.25 -9.414 1 81.69 57 LYS B C 1
ATOM 5867 O O . LYS B 1 57 ? 0.769 -66.5 -10.281 1 81.69 57 LYS B O 1
ATOM 5872 N N . PRO B 1 58 ? 2.123 -66.812 -8.414 1 87.94 58 PRO B N 1
ATOM 5873 C CA . PRO B 1 58 ? 2.545 -65.438 -8.438 1 87.94 58 PRO B CA 1
ATOM 5874 C C . PRO B 1 58 ? 3.334 -65.062 -9.688 1 87.94 58 PRO B C 1
ATOM 5876 O O . PRO B 1 58 ? 4.055 -65.938 -10.234 1 87.94 58 PRO B O 1
ATOM 5879 N N . ILE B 1 59 ? 3.17 -63.906 -10.117 1 89.31 59 ILE B N 1
ATOM 5880 C CA . ILE B 1 59 ? 3.881 -63.406 -11.289 1 89.31 59 ILE B CA 1
ATOM 5881 C C . ILE B 1 59 ? 5.152 -62.688 -10.852 1 89.31 59 ILE B C 1
ATOM 5883 O O . ILE B 1 59 ? 5.098 -61.719 -10.07 1 89.31 59 ILE B O 1
ATOM 5887 N N . VAL B 1 60 ? 6.258 -63.094 -11.281 1 89.62 60 VAL B N 1
ATOM 5888 C CA . VAL B 1 60 ? 7.535 -62.469 -10.977 1 89.62 60 VAL B CA 1
ATOM 5889 C C . VAL B 1 60 ? 8.258 -62.094 -12.273 1 89.62 60 VAL B C 1
ATOM 5891 O O . VAL B 1 60 ? 8.672 -63 -13.023 1 89.62 60 VAL B O 1
ATOM 5894 N N . CYS B 1 61 ? 8.312 -60.844 -12.484 1 91.75 61 CYS B N 1
ATOM 5895 C CA . CYS B 1 61 ? 9.039 -60.312 -13.633 1 91.75 61 CYS B CA 1
ATOM 5896 C C . CYS B 1 61 ? 10.305 -59.594 -13.188 1 91.75 61 CYS B C 1
ATOM 5898 O O . CYS B 1 61 ? 10.242 -58.406 -12.773 1 91.75 61 CYS B O 1
ATOM 5900 N N . ASP B 1 62 ? 11.516 -60.125 -13.391 1 88.75 62 ASP B N 1
ATOM 5901 C CA . ASP B 1 62 ? 12.734 -59.562 -12.812 1 88.75 62 ASP B CA 1
ATOM 5902 C C . ASP B 1 62 ? 13.805 -59.375 -13.883 1 88.75 62 ASP B C 1
ATOM 5904 O O . ASP B 1 62 ? 14.984 -59.188 -13.562 1 88.75 62 ASP B O 1
ATOM 5908 N N . SER B 1 63 ? 13.43 -59.438 -15.07 1 86.81 63 SER B N 1
ATOM 5909 C CA . SER B 1 63 ? 14.367 -59.188 -16.141 1 86.81 63 SER B CA 1
ATOM 5910 C C . SER B 1 63 ? 13.914 -58 -17 1 86.81 63 SER B C 1
ATOM 5912 O O . SER B 1 63 ? 12.719 -57.844 -17.25 1 86.81 63 SER B O 1
ATOM 5914 N N . ARG B 1 64 ? 14.836 -57.25 -17.469 1 86 64 ARG B N 1
ATOM 5915 C CA . ARG B 1 64 ? 14.562 -56.062 -18.281 1 86 64 ARG B CA 1
ATOM 5916 C C . ARG B 1 64 ? 13.797 -56.438 -19.547 1 86 64 ARG B C 1
ATOM 5918 O O . ARG B 1 64 ? 13.984 -57.531 -20.094 1 86 64 ARG B O 1
ATOM 5925 N N . GLY B 1 65 ? 13.008 -55.5 -19.969 1 82.56 65 GLY B N 1
ATOM 5926 C CA . GLY B 1 65 ? 12.289 -55.656 -21.219 1 82.56 65 GLY B CA 1
ATOM 5927 C C . GLY B 1 65 ? 10.805 -55.375 -21.109 1 82.56 65 GLY B C 1
ATOM 5928 O O . GLY B 1 65 ? 10.242 -55.438 -20 1 82.56 65 GLY B O 1
ATOM 5929 N N . THR B 1 66 ? 10.211 -55.094 -22.25 1 86.69 66 THR B N 1
ATOM 5930 C CA . THR B 1 66 ? 8.781 -54.812 -22.328 1 86.69 66 THR B CA 1
ATOM 5931 C C . THR B 1 66 ? 7.992 -56.062 -22.688 1 86.69 66 THR B C 1
ATOM 5933 O O . THR B 1 66 ? 8.32 -56.75 -23.672 1 86.69 66 THR B O 1
ATOM 5936 N N . ARG B 1 67 ? 7 -56.406 -21.875 1 85.38 67 ARG B N 1
ATOM 5937 C CA . ARG B 1 67 ? 6.191 -57.594 -22.109 1 85.38 67 ARG B CA 1
ATOM 5938 C C . ARG B 1 67 ? 4.715 -57.312 -21.859 1 85.38 67 ARG B C 1
ATOM 5940 O O . ARG B 1 67 ? 4.371 -56.5 -21 1 85.38 67 ARG B O 1
ATOM 5947 N N . ILE B 1 68 ? 3.887 -57.938 -22.656 1 85.06 68 ILE B N 1
ATOM 5948 C CA . ILE B 1 68 ? 2.457 -58 -22.375 1 85.06 68 ILE B CA 1
ATOM 5949 C C . ILE B 1 68 ? 2.105 -59.406 -21.828 1 85.06 68 ILE B C 1
ATOM 5951 O O . ILE B 1 68 ? 2.48 -60.406 -22.406 1 85.06 68 ILE B O 1
ATOM 5955 N N . LEU B 1 69 ? 1.504 -59.344 -20.75 1 81.19 69 LEU B N 1
ATOM 5956 C CA . LEU B 1 69 ? 1.17 -60.625 -20.109 1 81.19 69 LEU B CA 1
ATOM 5957 C C . LEU B 1 69 ? -0.308 -60.969 -20.297 1 81.19 69 LEU B C 1
ATOM 5959 O O . LEU B 1 69 ? -1.163 -60.062 -20.172 1 81.19 69 LEU B O 1
ATOM 5963 N N . SER B 1 70 ? -0.553 -62.094 -20.75 1 72.25 70 SER B N 1
ATOM 5964 C CA . SER B 1 70 ? -1.886 -62.688 -20.766 1 72.25 70 SER B CA 1
ATOM 5965 C C . SER B 1 70 ? -1.875 -64.062 -20.172 1 72.25 70 SER B C 1
ATOM 5967 O O . SER B 1 70 ? -0.809 -64.688 -19.922 1 72.25 70 SER B O 1
ATOM 5969 N N . SER B 1 71 ? -3.051 -64.562 -19.781 1 68.88 71 SER B N 1
ATOM 5970 C CA . SER B 1 71 ? -3.098 -65.938 -19.281 1 68.88 71 SER B CA 1
ATOM 5971 C C . SER B 1 71 ? -2.803 -66.938 -20.375 1 68.88 71 SER B C 1
ATOM 5973 O O . SER B 1 71 ? -2.969 -66.625 -21.562 1 68.88 71 SER B O 1
ATOM 5975 N N . SER B 1 72 ? -2.189 -68.062 -20.094 1 59.94 72 SER B N 1
ATOM 5976 C CA . SER B 1 72 ? -1.9 -69.062 -21.062 1 59.94 72 SER B CA 1
ATOM 5977 C C . SER B 1 72 ? -3.15 -69.5 -21.844 1 59.94 72 SER B C 1
ATOM 5979 O O . SER B 1 72 ? -3.057 -69.938 -22.969 1 59.94 72 SER B O 1
ATOM 5981 N N . ARG B 1 73 ? -4.332 -69.25 -21.234 1 62.03 73 ARG B N 1
ATOM 5982 C CA . ARG B 1 73 ? -5.586 -69.625 -21.875 1 62.03 73 ARG B CA 1
ATOM 5983 C C . ARG B 1 73 ? -6.281 -68.438 -22.469 1 62.03 73 ARG B C 1
ATOM 5985 O O . ARG B 1 73 ? -7.414 -68.5 -22.938 1 62.03 73 ARG B O 1
ATOM 5992 N N . GLY B 1 74 ? -5.57 -67.25 -22.5 1 65.38 74 GLY B N 1
ATOM 5993 C CA . GLY B 1 74 ? -6.098 -66 -23.078 1 65.38 74 GLY B CA 1
ATOM 5994 C C . GLY B 1 74 ? -7.102 -65.312 -22.188 1 65.38 74 GLY B C 1
ATOM 5995 O O . GLY B 1 74 ? -7.609 -64.25 -22.531 1 65.38 74 GLY B O 1
ATOM 5996 N N . GLY B 1 75 ? -7.508 -65.875 -21 1 71.94 75 GLY B N 1
ATOM 5997 C CA . GLY B 1 75 ? -8.477 -65.25 -20.094 1 71.94 75 GLY B CA 1
ATOM 5998 C C . GLY B 1 75 ? -7.84 -64.438 -19 1 71.94 75 GLY B C 1
ATOM 5999 O O . GLY B 1 75 ? -6.746 -63.875 -19.188 1 71.94 75 GLY B O 1
ATOM 6000 N N . ASP B 1 76 ? -8.594 -64.188 -17.969 1 83.38 76 ASP B N 1
ATOM 6001 C CA . ASP B 1 76 ? -8.148 -63.406 -16.812 1 83.38 76 ASP B CA 1
ATOM 6002 C C . ASP B 1 76 ? -6.973 -64.062 -16.109 1 83.38 76 ASP B C 1
ATOM 6004 O O . ASP B 1 76 ? -6.777 -65.312 -16.266 1 83.38 76 ASP B O 1
ATOM 6008 N N . ILE B 1 77 ? -6.125 -63.344 -15.57 1 86.25 77 ILE B N 1
ATOM 6009 C CA . ILE B 1 77 ? -5.016 -63.906 -14.797 1 86.25 77 ILE B CA 1
ATOM 6010 C C . ILE B 1 77 ? -5.445 -64.062 -13.344 1 86.25 77 ILE B C 1
ATOM 6012 O O . ILE B 1 77 ? -5.836 -63.125 -12.672 1 86.25 77 ILE B O 1
ATOM 6016 N N . ASN B 1 78 ? -5.402 -65.312 -12.961 1 85.19 78 ASN B N 1
ATOM 6017 C CA . ASN B 1 78 ? -5.738 -65.688 -11.578 1 85.19 78 ASN B CA 1
ATOM 6018 C C . ASN B 1 78 ? -4.508 -66.125 -10.797 1 85.19 78 ASN B C 1
ATOM 6020 O O . ASN B 1 78 ? -3.744 -66.938 -11.266 1 85.19 78 ASN B O 1
ATOM 6024 N N . ILE B 1 79 ? -4.34 -65.438 -9.688 1 85.19 79 ILE B N 1
ATOM 6025 C CA . ILE B 1 79 ? -3.266 -65.812 -8.781 1 85.19 79 ILE B CA 1
ATOM 6026 C C . ILE B 1 79 ? -3.854 -66.312 -7.453 1 85.19 79 ILE B C 1
ATOM 6028 O O . ILE B 1 79 ? -4.652 -65.625 -6.832 1 85.19 79 ILE B O 1
ATOM 6032 N N . ASP B 1 80 ? -3.459 -67.562 -7.102 1 79.88 80 ASP B N 1
ATOM 6033 C CA . ASP B 1 80 ? -3.877 -68.125 -5.82 1 79.88 80 ASP B CA 1
ATOM 6034 C C . ASP B 1 80 ? -2.719 -68.125 -4.824 1 79.88 80 ASP B C 1
ATOM 6036 O O . ASP B 1 80 ? -1.832 -68.938 -4.902 1 79.88 80 ASP B O 1
ATOM 6040 N N . MET B 1 81 ? -2.725 -67.188 -3.91 1 80.31 81 MET B N 1
ATOM 6041 C CA . MET B 1 81 ? -1.612 -67 -2.984 1 80.31 81 MET B CA 1
ATOM 6042 C C . MET B 1 81 ? -1.708 -67.938 -1.812 1 80.31 81 MET B C 1
ATOM 6044 O O . MET B 1 81 ? -0.817 -68 -0.961 1 80.31 81 MET B O 1
ATOM 6048 N N . ASP B 1 82 ? -2.635 -68.875 -1.734 1 72.19 82 ASP B N 1
ATOM 6049 C CA . ASP B 1 82 ? -2.719 -69.875 -0.708 1 72.19 82 ASP B CA 1
ATOM 6050 C C . ASP B 1 82 ? -1.613 -70.938 -0.883 1 72.19 82 ASP B C 1
ATOM 6052 O O . ASP B 1 82 ? -1.127 -71.5 0.097 1 72.19 82 ASP B O 1
ATOM 6056 N N . GLU B 1 83 ? -1.294 -71.062 -2.139 1 65.62 83 GLU B N 1
ATOM 6057 C CA . GLU B 1 83 ? -0.358 -72.125 -2.455 1 65.62 83 GLU B CA 1
ATOM 6058 C C . GLU B 1 83 ? 1.072 -71.625 -2.551 1 65.62 83 GLU B C 1
ATOM 6060 O O . GLU B 1 83 ? 2.012 -72.375 -2.729 1 65.62 83 GLU B O 1
ATOM 6065 N N . HIS B 1 84 ? 1.184 -70.25 -2.457 1 66.94 84 HIS B N 1
ATOM 6066 C CA . HIS B 1 84 ? 2.5 -69.688 -2.73 1 66.94 84 HIS B CA 1
ATOM 6067 C C . HIS B 1 84 ? 2.879 -68.625 -1.687 1 66.94 84 HIS B C 1
ATOM 6069 O O . HIS B 1 84 ? 2.193 -67.625 -1.544 1 66.94 84 HIS B O 1
ATOM 6075 N N . SER B 1 85 ? 3.682 -68.938 -0.631 1 57.78 85 SER B N 1
ATOM 6076 C CA . SER B 1 85 ? 3.969 -68 0.444 1 57.78 85 SER B CA 1
ATOM 6077 C C . SER B 1 85 ? 5.395 -67.438 0.348 1 57.78 85 SER B C 1
ATOM 6079 O O . SER B 1 85 ? 5.824 -66.625 1.184 1 57.78 85 SER B O 1
ATOM 6081 N N . ARG B 1 86 ? 6.141 -67.75 -0.672 1 60.19 86 ARG B N 1
ATOM 6082 C CA . ARG B 1 86 ? 7.555 -67.438 -0.643 1 60.19 86 ARG B CA 1
ATOM 6083 C C . ARG B 1 86 ? 7.824 -66.188 -1.479 1 60.19 86 ARG B C 1
ATOM 6085 O O . ARG B 1 86 ? 8.914 -65.562 -1.416 1 60.19 86 ARG B O 1
ATOM 6092 N N . GLU B 1 87 ? 6.859 -65.75 -2.223 1 69 87 GLU B N 1
ATOM 6093 C CA . GLU B 1 87 ? 7.168 -64.625 -3.104 1 69 87 GLU B CA 1
ATOM 6094 C C . GLU B 1 87 ? 6.922 -63.281 -2.402 1 69 87 GLU B C 1
ATOM 6096 O O . GLU B 1 87 ? 6.25 -63.219 -1.371 1 69 87 GLU B O 1
ATOM 6101 N N . GLU B 1 88 ? 7.609 -62.219 -2.969 1 78.56 88 GLU B N 1
ATOM 6102 C CA . GLU B 1 88 ? 7.609 -60.875 -2.4 1 78.56 88 GLU B CA 1
ATOM 6103 C C . GLU B 1 88 ? 6.227 -60.25 -2.496 1 78.56 88 GLU B C 1
ATOM 6105 O O . GLU B 1 88 ? 5.906 -59.344 -1.731 1 78.56 88 GLU B O 1
ATOM 6110 N N . ALA B 1 89 ? 5.426 -60.656 -3.486 1 89.62 89 ALA B N 1
ATOM 6111 C CA . ALA B 1 89 ? 4.07 -60.156 -3.754 1 89.62 89 ALA B CA 1
ATOM 6112 C C . ALA B 1 89 ? 3.334 -61.125 -4.695 1 89.62 89 ALA B C 1
ATOM 6114 O O . ALA B 1 89 ? 3.92 -62.062 -5.211 1 89.62 89 ALA B O 1
ATOM 6115 N N . ALA B 1 90 ? 2.086 -60.875 -4.832 1 87.94 90 ALA B N 1
ATOM 6116 C CA . ALA B 1 90 ? 1.385 -61.656 -5.863 1 87.94 90 ALA B CA 1
ATOM 6117 C C . ALA B 1 90 ? 1.916 -61.312 -7.25 1 87.94 90 ALA B C 1
ATOM 6119 O O . ALA B 1 90 ? 2.08 -62.188 -8.094 1 87.94 90 ALA B O 1
ATOM 6120 N N . VAL B 1 91 ? 2.133 -60.031 -7.445 1 90.81 91 VAL B N 1
ATOM 6121 C CA . VAL B 1 91 ? 2.779 -59.562 -8.664 1 90.81 91 VAL B CA 1
ATOM 6122 C C . VAL B 1 91 ? 4.02 -58.75 -8.312 1 90.81 91 VAL B C 1
ATOM 6124 O O . VAL B 1 91 ? 3.932 -57.75 -7.594 1 90.81 91 VAL B O 1
ATOM 6127 N N . THR B 1 92 ? 5.133 -59.156 -8.734 1 92.56 92 THR B N 1
ATOM 6128 C CA . THR B 1 92 ? 6.387 -58.438 -8.531 1 92.56 92 THR B CA 1
ATOM 6129 C C . THR B 1 92 ? 7.004 -58.031 -9.875 1 92.56 92 THR B C 1
ATOM 6131 O O . THR B 1 92 ? 7.199 -58.906 -10.742 1 92.56 92 THR B O 1
ATOM 6134 N N . VAL B 1 93 ? 7.191 -56.781 -10.062 1 94.69 93 VAL B N 1
ATOM 6135 C CA . VAL B 1 93 ? 7.855 -56.25 -11.25 1 94.69 93 VAL B CA 1
ATOM 6136 C C . VAL B 1 93 ? 9.086 -55.438 -10.836 1 94.69 93 VAL B C 1
ATOM 6138 O O . VAL B 1 93 ? 8.961 -54.406 -10.172 1 94.69 93 VAL B O 1
ATOM 6141 N N . LYS B 1 94 ? 10.281 -55.812 -11.18 1 93.69 94 LYS B N 1
ATOM 6142 C CA . LYS B 1 94 ? 11.484 -55.125 -10.719 1 93.69 94 LYS B CA 1
ATOM 6143 C C . LYS B 1 94 ? 12.602 -55.219 -11.75 1 93.69 94 LYS B C 1
ATOM 6145 O O . LYS B 1 94 ? 12.422 -55.844 -12.805 1 93.69 94 LYS B O 1
ATOM 6150 N N . ASN B 1 95 ? 13.727 -54.562 -11.547 1 92.62 95 ASN B N 1
ATOM 6151 C CA . ASN B 1 95 ? 14.969 -54.594 -12.312 1 92.62 95 ASN B CA 1
ATOM 6152 C C . ASN B 1 95 ? 14.75 -54.156 -13.758 1 92.62 95 ASN B C 1
ATOM 6154 O O . ASN B 1 95 ? 15.242 -54.812 -14.688 1 92.62 95 ASN B O 1
ATOM 6158 N N . GLY B 1 96 ? 13.93 -53.125 -13.953 1 90.31 96 GLY B N 1
ATOM 6159 C CA . GLY B 1 96 ? 13.766 -52.5 -15.258 1 90.31 96 GLY B CA 1
ATOM 6160 C C . GLY B 1 96 ? 12.734 -53.188 -16.125 1 90.31 96 GLY B C 1
ATOM 6161 O O . GLY B 1 96 ? 12.586 -52.844 -17.312 1 90.31 96 GLY B O 1
ATOM 6162 N N . ALA B 1 97 ? 11.961 -54.219 -15.57 1 91.38 97 ALA B N 1
ATOM 6163 C CA . ALA B 1 97 ? 10.898 -54.875 -16.328 1 91.38 97 ALA B CA 1
ATOM 6164 C C . ALA B 1 97 ? 9.758 -53.906 -16.625 1 91.38 97 ALA B C 1
ATOM 6166 O O . ALA B 1 97 ? 9.383 -53.094 -15.758 1 91.38 97 ALA B O 1
ATOM 6167 N N . ASP B 1 98 ? 9.367 -53.844 -17.828 1 91.81 98 ASP B N 1
ATOM 6168 C CA . ASP B 1 98 ? 8.211 -53.062 -18.266 1 91.81 98 ASP B CA 1
ATOM 6169 C C . ASP B 1 98 ? 7.059 -53.969 -18.688 1 91.81 98 ASP B C 1
ATOM 6171 O O . ASP B 1 98 ? 7.066 -54.5 -19.781 1 91.81 98 ASP B O 1
ATOM 6175 N N . ILE B 1 99 ? 6.043 -54.031 -17.797 1 91.38 99 ILE B N 1
ATOM 6176 C CA . ILE B 1 99 ? 5.047 -55.094 -17.938 1 91.38 99 ILE B CA 1
ATOM 6177 C C . ILE B 1 99 ? 3.658 -54.469 -18.094 1 91.38 99 ILE B C 1
ATOM 6179 O O . ILE B 1 99 ? 3.305 -53.562 -17.344 1 91.38 99 ILE B O 1
ATOM 6183 N N . THR B 1 100 ? 2.887 -54.938 -19.047 1 89.31 100 THR B N 1
ATOM 6184 C CA . THR B 1 100 ? 1.479 -54.562 -19.188 1 89.31 100 THR B CA 1
ATOM 6185 C C . THR B 1 100 ? 0.587 -55.781 -19.016 1 89.31 100 THR B C 1
ATOM 6187 O O . THR B 1 100 ? 0.758 -56.781 -19.719 1 89.31 100 THR B O 1
ATOM 6190 N N . ILE B 1 101 ? -0.268 -55.719 -18.094 1 86.94 101 ILE B N 1
ATOM 6191 C CA . ILE B 1 101 ? -1.307 -56.75 -17.938 1 86.94 101 ILE B CA 1
ATOM 6192 C C . ILE B 1 101 ? -2.617 -56.219 -18.531 1 86.94 101 ILE B C 1
ATOM 6194 O O . ILE B 1 101 ? -3.213 -55.281 -18.016 1 86.94 101 ILE B O 1
ATOM 6198 N N . ILE B 1 102 ? -3.109 -56.844 -19.578 1 83.94 102 ILE B N 1
ATOM 6199 C CA . ILE B 1 102 ? -4.199 -56.281 -20.375 1 83.94 102 ILE B CA 1
ATOM 6200 C C . ILE B 1 102 ? -5.531 -56.875 -19.891 1 83.94 102 ILE B C 1
ATOM 6202 O O . ILE B 1 102 ? -6.594 -56.312 -20.219 1 83.94 102 ILE B O 1
ATOM 6206 N N . LYS B 1 103 ? -5.508 -58 -19.219 1 83.81 103 LYS B N 1
ATOM 6207 C CA . LYS B 1 103 ? -6.734 -58.625 -18.719 1 83.81 103 LYS B CA 1
ATOM 6208 C C . LYS B 1 103 ? -6.906 -58.375 -17.219 1 83.81 103 LYS B C 1
ATOM 6210 O O . LYS B 1 103 ? -6.094 -57.656 -16.625 1 83.81 103 LYS B O 1
ATOM 6215 N N . LYS B 1 104 ? -8.047 -58.875 -16.75 1 87.06 104 LYS B N 1
ATOM 6216 C CA . LYS B 1 104 ? -8.289 -58.719 -15.328 1 87.06 104 LYS B CA 1
ATOM 6217 C C . LYS B 1 104 ? -7.293 -59.531 -14.508 1 87.06 104 LYS B C 1
ATOM 6219 O O . LYS B 1 104 ? -6.879 -60.625 -14.922 1 87.06 104 LYS B O 1
ATOM 6224 N N . LEU B 1 105 ? -6.863 -58.906 -13.461 1 87.62 105 LEU B N 1
ATOM 6225 C CA . LEU B 1 105 ? -6.008 -59.594 -12.492 1 87.62 105 LEU B CA 1
ATOM 6226 C C . LEU B 1 105 ? -6.781 -59.906 -11.227 1 87.62 105 LEU B C 1
ATOM 6228 O O . LEU B 1 105 ? -7.293 -59.031 -10.547 1 87.62 105 LEU B O 1
ATOM 6232 N N . LYS B 1 106 ? -6.949 -61.125 -11.031 1 87.12 106 LYS B N 1
ATOM 6233 C CA . LYS B 1 106 ? -7.613 -61.625 -9.812 1 87.12 106 LYS B CA 1
ATOM 6234 C C . LYS B 1 106 ? -6.621 -62.281 -8.867 1 87.12 106 LYS B C 1
ATOM 6236 O O . LYS B 1 106 ? -5.91 -63.219 -9.258 1 87.12 106 LYS B O 1
ATOM 6241 N N . VAL B 1 107 ? -6.543 -61.719 -7.719 1 86.44 107 VAL B N 1
ATOM 6242 C CA . VAL B 1 107 ? -5.688 -62.281 -6.684 1 86.44 107 VAL B CA 1
ATOM 6243 C C . VAL B 1 107 ? -6.547 -62.844 -5.559 1 86.44 107 VAL B C 1
ATOM 6245 O O . VAL B 1 107 ? -7.344 -62.156 -4.953 1 86.44 107 VAL B O 1
ATOM 6248 N N . ILE B 1 108 ? -6.5 -64.188 -5.34 1 79.62 108 ILE B N 1
ATOM 6249 C CA . ILE B 1 108 ? -7.23 -64.812 -4.266 1 79.62 108 ILE B CA 1
ATOM 6250 C C . ILE B 1 108 ? -6.359 -64.875 -3.012 1 79.62 108 ILE B C 1
ATOM 6252 O O . ILE B 1 108 ? -5.262 -65.438 -3.041 1 79.62 108 ILE B O 1
ATOM 6256 N N . ASN B 1 109 ? -6.996 -64.125 -2.053 1 74.81 109 ASN B N 1
ATOM 6257 C CA . ASN B 1 109 ? -6.312 -64.125 -0.763 1 74.81 109 ASN B CA 1
ATOM 6258 C C . ASN B 1 109 ? -6.469 -65.5 -0.05 1 74.81 109 ASN B C 1
ATOM 6260 O O . ASN B 1 109 ? -7.547 -66.062 -0.065 1 74.81 109 ASN B O 1
ATOM 6264 N N . GLY B 1 110 ? -5.512 -66.438 0.012 1 58.22 110 GLY B N 1
ATOM 6265 C CA . GLY B 1 110 ? -5.512 -67.812 0.56 1 58.22 110 GLY B CA 1
ATOM 6266 C C . GLY B 1 110 ? -6.277 -67.875 1.864 1 58.22 110 GLY B C 1
ATOM 6267 O O . GLY B 1 110 ? -6.438 -66.938 2.584 1 58.22 110 GLY B O 1
ATOM 6268 N N . LYS B 1 111 ? -7.191 -69 2.057 1 51.69 111 LYS B N 1
ATOM 6269 C CA . LYS B 1 111 ? -7.855 -69.438 3.273 1 51.69 111 LYS B CA 1
ATOM 6270 C C . LYS B 1 111 ? -6.836 -69.875 4.332 1 51.69 111 LYS B C 1
ATOM 6272 O O . LYS B 1 111 ? -5.875 -70.562 4.035 1 51.69 111 LYS B O 1
ATOM 6277 N N . GLY B 1 112 ? -5.98 -69.312 5.016 1 46.94 112 GLY B N 1
ATOM 6278 C CA . GLY B 1 112 ? -5.195 -69.812 6.129 1 46.94 112 GLY B CA 1
ATOM 6279 C C . GLY B 1 112 ? -5.176 -68.875 7.32 1 46.94 112 GLY B C 1
ATOM 6280 O O . GLY B 1 112 ? -5.582 -67.75 7.219 1 46.94 112 GLY B O 1
ATOM 6281 N N . SER B 1 113 ? -5.359 -69.562 8.625 1 42.12 113 SER B N 1
ATOM 6282 C CA . SER B 1 113 ? -5.301 -68.938 9.953 1 42.12 113 SER B CA 1
ATOM 6283 C C . SER B 1 113 ? -4.137 -67.938 10.047 1 42.12 113 SER B C 1
ATOM 6285 O O . SER B 1 113 ? -3.84 -67.438 11.125 1 42.12 113 SER B O 1
ATOM 6287 N N . GLY B 1 114 ? -3.057 -68.188 9.336 1 41.19 114 GLY B N 1
ATOM 6288 C CA . GLY B 1 114 ? -1.862 -67.5 9.805 1 41.19 114 GLY B CA 1
ATOM 6289 C C . GLY B 1 114 ? -1.966 -66 9.703 1 41.19 114 GLY B C 1
ATOM 6290 O O . GLY B 1 114 ? -2.965 -65.438 9.219 1 41.19 114 GLY B O 1
ATOM 6291 N N . LYS B 1 115 ? -1.055 -65.312 10.43 1 42.19 115 LYS B N 1
ATOM 6292 C CA . LYS B 1 115 ? -0.776 -63.906 10.633 1 42.19 115 LYS B CA 1
ATOM 6293 C C . LYS B 1 115 ? -0.924 -63.125 9.336 1 42.19 115 LYS B C 1
ATOM 6295 O O . LYS B 1 115 ? -0.742 -63.656 8.242 1 42.19 115 LYS B O 1
ATOM 6300 N N . SER B 1 116 ? -1.711 -62.094 9.305 1 47.31 116 SER B N 1
ATOM 6301 C CA . SER B 1 116 ? -1.831 -61.062 8.305 1 47.31 116 SER B CA 1
ATOM 6302 C C . SER B 1 116 ? -0.63 -61.031 7.367 1 47.31 116 SER B C 1
ATOM 6304 O O . SER B 1 116 ? 0.517 -60.969 7.816 1 47.31 116 SER B O 1
ATOM 6306 N N . GLY B 1 117 ? -0.736 -61.781 6.34 1 52.75 117 GLY B N 1
ATOM 6307 C CA . GLY B 1 117 ? 0.39 -61.844 5.422 1 52.75 117 GLY B CA 1
ATOM 6308 C C . GLY B 1 117 ? 1.054 -60.5 5.195 1 52.75 117 GLY B C 1
ATOM 6309 O O . GLY B 1 117 ? 0.504 -59.469 5.562 1 52.75 117 GLY B O 1
ATOM 6310 N N . SER B 1 118 ? 2.363 -60.469 5.273 1 64.12 118 SER B N 1
ATOM 6311 C CA . SER B 1 118 ? 3.248 -59.312 5.199 1 64.12 118 SER B CA 1
ATOM 6312 C C . SER B 1 118 ? 3.529 -58.938 3.754 1 64.12 118 SER B C 1
ATOM 6314 O O . SER B 1 118 ? 4.199 -57.938 3.496 1 64.12 118 SER B O 1
ATOM 6316 N N . LEU B 1 119 ? 2.846 -59.656 2.838 1 79.75 119 LEU B N 1
ATOM 6317 C CA . LEU B 1 119 ? 3.266 -59.375 1.468 1 79.75 119 LEU B CA 1
ATOM 6318 C C . LEU B 1 119 ? 2.258 -58.469 0.763 1 79.75 119 LEU B C 1
ATOM 6320 O O . LEU B 1 119 ? 1.05 -58.688 0.846 1 79.75 119 LEU B O 1
ATOM 6324 N N . PRO B 1 120 ? 2.605 -57.469 -0.001 1 88.5 120 PRO B N 1
ATOM 6325 C CA . PRO B 1 120 ? 1.687 -56.625 -0.784 1 88.5 120 PRO B CA 1
ATOM 6326 C C . PRO B 1 120 ? 1.109 -57.375 -1.99 1 88.5 120 PRO B C 1
ATOM 6328 O O . PRO B 1 120 ? 1.653 -58.375 -2.41 1 88.5 120 PRO B O 1
ATOM 6331 N N . VAL B 1 121 ? -0.018 -56.938 -2.537 1 88.06 121 VAL B N 1
ATOM 6332 C CA . VAL B 1 121 ? -0.608 -57.5 -3.75 1 88.06 121 VAL B CA 1
ATOM 6333 C C . VAL B 1 121 ? 0.323 -57.25 -4.934 1 88.06 121 VAL B C 1
ATOM 6335 O O . VAL B 1 121 ? 0.596 -58.156 -5.715 1 88.06 121 VAL B O 1
ATOM 6338 N N . ILE B 1 122 ? 0.741 -56.031 -5.055 1 91.81 122 ILE B N 1
ATOM 6339 C CA . ILE B 1 122 ? 1.639 -55.656 -6.133 1 91.81 122 ILE B CA 1
ATOM 6340 C C . ILE B 1 122 ? 2.863 -54.938 -5.547 1 91.81 122 ILE B C 1
ATOM 6342 O O . ILE B 1 122 ? 2.74 -54.094 -4.656 1 91.81 122 ILE B O 1
ATOM 6346 N N . LYS B 1 123 ? 3.967 -55.344 -5.977 1 93 123 LYS B N 1
ATOM 6347 C CA . LYS B 1 123 ? 5.207 -54.656 -5.637 1 93 123 LYS B CA 1
ATOM 6348 C C . LYS B 1 123 ? 6.027 -54.344 -6.887 1 93 123 LYS B C 1
ATOM 6350 O O . LYS B 1 123 ? 6.422 -55.25 -7.617 1 93 123 LYS B O 1
ATOM 6355 N N . VAL B 1 124 ? 6.25 -53.094 -7.141 1 95.75 124 VAL B N 1
ATOM 6356 C CA . VAL B 1 124 ? 7.078 -52.625 -8.25 1 95.75 124 VAL B CA 1
ATOM 6357 C C . VAL B 1 124 ? 8.297 -51.875 -7.699 1 95.75 124 VAL B C 1
ATOM 6359 O O . VAL B 1 124 ? 8.156 -50.969 -6.902 1 95.75 124 VAL B O 1
ATOM 6362 N N . SER B 1 125 ? 9.484 -52.25 -8.078 1 94.38 125 SER B N 1
ATOM 6363 C CA . SER B 1 125 ? 10.703 -51.625 -7.539 1 94.38 125 SER B CA 1
ATOM 6364 C C . SER B 1 125 ? 11.836 -51.688 -8.555 1 94.38 125 SER B C 1
ATOM 6366 O O . SER B 1 125 ? 11.688 -52.281 -9.633 1 94.38 125 SER B O 1
ATOM 6368 N N . ASN B 1 126 ? 12.984 -51 -8.258 1 94.12 126 ASN B N 1
ATOM 6369 C CA . ASN B 1 126 ? 14.219 -51 -9.039 1 94.12 126 ASN B CA 1
ATOM 6370 C C . ASN B 1 126 ? 13.945 -50.688 -10.516 1 94.12 126 ASN B C 1
ATOM 6372 O O . ASN B 1 126 ? 14.352 -51.469 -11.391 1 94.12 126 ASN B O 1
ATOM 6376 N N . ALA B 1 127 ? 13.141 -49.625 -10.789 1 93.31 127 ALA B N 1
ATOM 6377 C CA . ALA B 1 127 ? 12.844 -49.062 -12.109 1 93.31 127 ALA B CA 1
ATOM 6378 C C . ALA B 1 127 ? 11.875 -49.969 -12.875 1 93.31 127 ALA B C 1
ATOM 6380 O O . ALA B 1 127 ? 11.828 -49.938 -14.109 1 93.31 127 ALA B O 1
ATOM 6381 N N . GLY B 1 128 ? 11.188 -50.844 -12.164 1 94.5 128 GLY B N 1
ATOM 6382 C CA . GLY B 1 128 ? 10.117 -51.625 -12.781 1 94.5 128 GLY B CA 1
ATOM 6383 C C . GLY B 1 128 ? 8.914 -50.75 -13.141 1 94.5 128 GLY B C 1
ATOM 6384 O O . GLY B 1 128 ? 8.625 -49.781 -12.461 1 94.5 128 GLY B O 1
ATOM 6385 N N . LYS B 1 129 ? 8.242 -51.094 -14.18 1 94.5 129 LYS B N 1
ATOM 6386 C CA . LYS B 1 129 ? 7.016 -50.438 -14.594 1 94.5 129 LYS B CA 1
ATOM 6387 C C . LYS B 1 129 ? 5.891 -51.438 -14.82 1 94.5 129 LYS B C 1
ATOM 6389 O O . LYS B 1 129 ? 6.098 -52.469 -15.469 1 94.5 129 LYS B O 1
ATOM 6394 N N . LEU B 1 130 ? 4.75 -51.156 -14.234 1 94.5 130 LEU B N 1
ATOM 6395 C CA . LEU B 1 130 ? 3.592 -52.031 -14.367 1 94.5 130 LEU B CA 1
ATOM 6396 C C . LEU B 1 130 ? 2.355 -51.25 -14.781 1 94.5 130 LEU B C 1
ATOM 6398 O O . LEU B 1 130 ? 2.018 -50.25 -14.156 1 94.5 130 LEU B O 1
ATOM 6402 N N . MET B 1 131 ? 1.8 -51.562 -15.828 1 91.88 131 MET B N 1
ATOM 6403 C CA . MET B 1 131 ? 0.528 -51 -16.266 1 91.88 131 MET B CA 1
ATOM 6404 C C . MET B 1 131 ? -0.594 -52 -16.156 1 91.88 131 MET B C 1
ATOM 6406 O O . MET B 1 131 ? -0.489 -53.125 -16.688 1 91.88 131 MET B O 1
ATOM 6410 N N . LEU B 1 132 ? -1.589 -51.656 -15.43 1 89.56 132 LEU B N 1
ATOM 6411 C CA . LEU B 1 132 ? -2.787 -52.469 -15.281 1 89.56 132 LEU B CA 1
ATOM 6412 C C . LEU B 1 132 ? -3.965 -51.844 -16.031 1 89.56 132 LEU B C 1
ATOM 6414 O O . LEU B 1 132 ? -4.531 -50.844 -15.578 1 89.56 132 LEU B O 1
ATOM 6418 N N . ASN B 1 133 ? -4.387 -52.531 -17.109 1 85.88 133 ASN B N 1
ATOM 6419 C CA . ASN B 1 133 ? -5.344 -51.906 -18.016 1 85.88 133 ASN B CA 1
ATOM 6420 C C . ASN B 1 133 ? -6.781 -52.156 -17.578 1 85.88 133 ASN B C 1
ATOM 6422 O O . ASN B 1 133 ? -7.699 -51.438 -17.984 1 85.88 133 ASN B O 1
ATOM 6426 N N . GLN B 1 134 ? -7.02 -53.219 -16.828 1 83.38 134 GLN B N 1
ATOM 6427 C CA . GLN B 1 134 ? -8.367 -53.562 -16.391 1 83.38 134 GLN B CA 1
ATOM 6428 C C . GLN B 1 134 ? -8.438 -53.688 -14.875 1 83.38 134 GLN B C 1
ATOM 6430 O O . GLN B 1 134 ? -7.562 -53.188 -14.164 1 83.38 134 GLN B O 1
ATOM 6435 N N . GLU B 1 135 ? -9.453 -54.344 -14.398 1 82.62 135 GLU B N 1
ATOM 6436 C CA . GLU B 1 135 ? -9.766 -54.469 -12.984 1 82.62 135 GLU B CA 1
ATOM 6437 C C . GLU B 1 135 ? -8.727 -55.344 -12.258 1 82.62 135 GLU B C 1
ATOM 6439 O O . GLU B 1 135 ? -8.273 -56.344 -12.789 1 82.62 135 GLU B O 1
ATOM 6444 N N . VAL B 1 136 ? -8.359 -54.812 -11.141 1 82.81 136 VAL B N 1
ATOM 6445 C CA . VAL B 1 136 ? -7.617 -55.625 -10.172 1 82.81 136 VAL B CA 1
ATOM 6446 C C . VAL B 1 136 ? -8.531 -56 -9.016 1 82.81 136 VAL B C 1
ATOM 6448 O O . VAL B 1 136 ? -9.047 -55.156 -8.305 1 82.81 136 VAL B O 1
ATOM 6451 N N . ASN B 1 137 ? -8.758 -57.25 -8.914 1 82.81 137 ASN B N 1
ATOM 6452 C CA . ASN B 1 137 ? -9.672 -57.781 -7.91 1 82.81 137 ASN B CA 1
ATOM 6453 C C . ASN B 1 137 ? -8.953 -58.656 -6.883 1 82.81 137 ASN B C 1
ATOM 6455 O O . ASN B 1 137 ? -8.273 -59.594 -7.242 1 82.81 137 ASN B O 1
ATOM 6459 N N . VAL B 1 138 ? -9.016 -58.188 -5.68 1 82.44 138 VAL B N 1
ATOM 6460 C CA . VAL B 1 138 ? -8.484 -59 -4.582 1 82.44 138 VAL B CA 1
ATOM 6461 C C . VAL B 1 138 ? -9.633 -59.625 -3.82 1 82.44 138 VAL B C 1
ATOM 6463 O O . VAL B 1 138 ? -10.469 -58.938 -3.227 1 82.44 138 VAL B O 1
ATOM 6466 N N . GLU B 1 139 ? -9.719 -60.938 -3.922 1 76.5 139 GLU B N 1
ATOM 6467 C CA . GLU B 1 139 ? -10.781 -61.688 -3.256 1 76.5 139 GLU B CA 1
ATOM 6468 C C . GLU B 1 139 ? -10.234 -62.469 -2.086 1 76.5 139 GLU B C 1
ATOM 6470 O O . GLU B 1 139 ? -9.062 -62.875 -2.086 1 76.5 139 GLU B O 1
ATOM 6475 N N . GLY B 1 140 ? -11.148 -62.812 -1.133 1 68.56 140 GLY B N 1
ATOM 6476 C CA . GLY B 1 140 ? -10.844 -63.719 -0.025 1 68.56 140 GLY B CA 1
ATOM 6477 C C . GLY B 1 140 ? -10.586 -62.969 1.276 1 68.56 140 GLY B C 1
ATOM 6478 O O . GLY B 1 140 ? -10.188 -61.812 1.268 1 68.56 140 GLY B O 1
ATOM 6479 N N . ALA B 1 141 ? -11.211 -63.375 2.297 1 55.25 141 ALA B N 1
ATOM 6480 C CA . ALA B 1 141 ? -11.102 -62.812 3.645 1 55.25 141 ALA B CA 1
ATOM 6481 C C . ALA B 1 141 ? -9.734 -63.125 4.254 1 55.25 141 ALA B C 1
ATOM 6483 O O . ALA B 1 141 ? -9.461 -62.781 5.398 1 55.25 141 ALA B O 1
ATOM 6484 N N . GLY B 1 142 ? -8.789 -63.75 3.617 1 56 142 GLY B N 1
ATOM 6485 C CA . GLY B 1 142 ? -7.609 -64.312 4.238 1 56 142 GLY B CA 1
ATOM 6486 C C . GLY B 1 142 ? -6.477 -63.312 4.418 1 56 142 GLY B C 1
ATOM 6487 O O . GLY B 1 142 ? -6.531 -62.219 3.893 1 56 142 GLY B O 1
ATOM 6488 N N . VAL B 1 143 ? -5.566 -63.625 5.473 1 56.53 143 VAL B N 1
ATOM 6489 C CA . VAL B 1 143 ? -4.57 -62.844 6.184 1 56.53 143 VAL B CA 1
ATOM 6490 C C . VAL B 1 143 ? -3.25 -62.875 5.418 1 56.53 143 VAL B C 1
ATOM 6492 O O . VAL B 1 143 ? -2.26 -62.281 5.859 1 56.53 143 VAL B O 1
ATOM 6495 N N . LYS B 1 144 ? -3.105 -63.406 4.211 1 59.56 144 LYS B N 1
ATOM 6496 C CA . LYS B 1 144 ? -1.723 -63.562 3.77 1 59.56 144 LYS B CA 1
ATOM 6497 C C . LYS B 1 144 ? -1.269 -62.344 2.953 1 59.56 144 LYS B C 1
ATOM 6499 O O . LYS B 1 144 ? -0.079 -62.031 2.924 1 59.56 144 LYS B O 1
ATOM 6504 N N . ILE B 1 145 ? -2.182 -61.656 2.361 1 71.62 145 ILE B N 1
ATOM 6505 C CA . ILE B 1 145 ? -1.771 -60.562 1.504 1 71.62 145 ILE B CA 1
ATOM 6506 C C . ILE B 1 145 ? -2.352 -59.25 2.033 1 71.62 145 ILE B C 1
ATOM 6508 O O . ILE B 1 145 ? -3.51 -59.188 2.459 1 71.62 145 ILE B O 1
ATOM 6512 N N . LYS B 1 146 ? -1.386 -58.344 2.178 1 77.44 146 LYS B N 1
ATOM 6513 C CA . LYS B 1 146 ? -1.822 -56.969 2.482 1 77.44 146 LYS B CA 1
ATOM 6514 C C . LYS B 1 146 ? -2.395 -56.281 1.243 1 77.44 146 LYS B C 1
ATOM 6516 O O . LYS B 1 146 ? -1.842 -56.406 0.148 1 77.44 146 LYS B O 1
ATOM 6521 N N . LYS B 1 147 ? -3.498 -55.688 1.365 1 80.19 147 LYS B N 1
ATOM 6522 C CA . LYS B 1 147 ? -4.105 -54.938 0.271 1 80.19 147 LYS B CA 1
ATOM 6523 C C . LYS B 1 147 ? -3.309 -53.688 -0.037 1 80.19 147 LYS B C 1
ATOM 6525 O O . LYS B 1 147 ? -3.775 -52.562 0.219 1 80.19 147 LYS B O 1
ATOM 6530 N N . GLU B 1 148 ? -2.125 -53.969 -0.522 1 85.25 148 GLU B N 1
ATOM 6531 C CA . GLU B 1 148 ? -1.198 -52.875 -0.776 1 85.25 148 GLU B CA 1
ATOM 6532 C C . GLU B 1 148 ? -0.604 -52.969 -2.178 1 85.25 148 GLU B C 1
ATOM 6534 O O . GLU B 1 148 ? -0.305 -54.062 -2.66 1 85.25 148 GLU B O 1
ATOM 6539 N N . ILE B 1 149 ? -0.534 -51.844 -2.777 1 88.19 149 ILE B N 1
ATOM 6540 C CA . ILE B 1 149 ? 0.308 -51.625 -3.951 1 88.19 149 ILE B CA 1
ATOM 6541 C C . ILE B 1 149 ? 1.521 -50.781 -3.574 1 88.19 149 ILE B C 1
ATOM 6543 O O . ILE B 1 149 ? 1.376 -49.656 -3.096 1 88.19 149 ILE B O 1
ATOM 6547 N N . VAL B 1 150 ? 2.65 -51.406 -3.768 1 90.56 150 VAL B N 1
ATOM 6548 C CA . VAL B 1 150 ? 3.869 -50.688 -3.365 1 90.56 150 VAL B CA 1
ATOM 6549 C C . VAL B 1 150 ? 4.688 -50.344 -4.602 1 90.56 150 VAL B C 1
ATOM 6551 O O . VAL B 1 150 ? 4.992 -51.188 -5.43 1 90.56 150 VAL B O 1
ATOM 6554 N N . VAL B 1 151 ? 4.945 -49.125 -4.754 1 93.31 151 VAL B N 1
ATOM 6555 C CA . VAL B 1 151 ? 5.828 -48.594 -5.793 1 93.31 151 VAL B CA 1
ATOM 6556 C C . VAL B 1 151 ? 7.047 -47.938 -5.152 1 93.31 151 VAL B C 1
ATOM 6558 O O . VAL B 1 151 ? 6.941 -46.875 -4.562 1 93.31 151 VAL B O 1
ATOM 6561 N N . ASP B 1 152 ? 8.195 -48.531 -5.395 1 90.81 152 ASP B N 1
ATOM 6562 C CA . ASP B 1 152 ? 9.375 -48.094 -4.637 1 90.81 152 ASP B CA 1
ATOM 6563 C C . ASP B 1 152 ? 10.578 -47.906 -5.555 1 90.81 152 ASP B C 1
ATOM 6565 O O . ASP B 1 152 ? 10.977 -48.844 -6.266 1 90.81 152 ASP B O 1
ATOM 6569 N N . GLY B 1 153 ? 11.094 -46.656 -5.531 1 88.94 153 GLY B N 1
ATOM 6570 C CA . GLY B 1 153 ? 12.344 -46.438 -6.234 1 88.94 153 GLY B CA 1
ATOM 6571 C C . GLY B 1 153 ? 12.188 -45.531 -7.449 1 88.94 153 GLY B C 1
ATOM 6572 O O . GLY B 1 153 ? 11.148 -45.562 -8.117 1 88.94 153 GLY B O 1
ATOM 6573 N N . SER B 1 154 ? 13.312 -44.844 -7.703 1 88 154 SER B N 1
ATOM 6574 C CA . SER B 1 154 ? 13.359 -43.969 -8.875 1 88 154 SER B CA 1
ATOM 6575 C C . SER B 1 154 ? 13.141 -44.781 -10.164 1 88 154 SER B C 1
ATOM 6577 O O . SER B 1 154 ? 13.727 -45.844 -10.344 1 88 154 SER B O 1
ATOM 6579 N N . GLY B 1 155 ? 12.195 -44.281 -10.961 1 88.62 155 GLY B N 1
ATOM 6580 C CA . GLY B 1 155 ? 11.914 -44.938 -12.234 1 88.62 155 GLY B CA 1
ATOM 6581 C C . GLY B 1 155 ? 10.82 -46 -12.141 1 88.62 155 GLY B C 1
ATOM 6582 O O . GLY B 1 155 ? 10.305 -46.438 -13.164 1 88.62 155 GLY B O 1
ATOM 6583 N N . SER B 1 156 ? 10.5 -46.438 -10.945 1 93.69 156 SER B N 1
ATOM 6584 C CA . SER B 1 156 ? 9.43 -47.406 -10.766 1 93.69 156 SER B CA 1
ATOM 6585 C C . SER B 1 156 ? 8.062 -46.75 -10.898 1 93.69 156 SER B C 1
ATOM 6587 O O . SER B 1 156 ? 7.859 -45.625 -10.422 1 93.69 156 SER B O 1
ATOM 6589 N N . SER B 1 157 ? 7.164 -47.406 -11.586 1 94.38 157 SER B N 1
ATOM 6590 C CA . SER B 1 157 ? 5.836 -46.812 -11.703 1 94.38 157 SER B CA 1
ATOM 6591 C C . SER B 1 157 ? 4.762 -47.875 -11.852 1 94.38 157 SER B C 1
ATOM 6593 O O . SER B 1 157 ? 5.023 -48.969 -12.383 1 94.38 157 SER B O 1
ATOM 6595 N N . VAL B 1 158 ? 3.627 -47.594 -11.32 1 93.62 158 VAL B N 1
ATOM 6596 C CA . VAL B 1 158 ? 2.426 -48.406 -11.531 1 93.62 158 VAL B CA 1
ATOM 6597 C C . VAL B 1 158 ? 1.314 -47.531 -12.102 1 93.62 158 VAL B C 1
ATOM 6599 O O . VAL B 1 158 ? 1.024 -46.438 -11.57 1 93.62 158 VAL B O 1
ATOM 6602 N N . THR B 1 159 ? 0.803 -47.844 -13.203 1 92.19 159 THR B N 1
ATOM 6603 C CA . THR B 1 159 ? -0.343 -47.188 -13.797 1 92.19 159 THR B CA 1
ATOM 6604 C C . THR B 1 159 ? -1.614 -48 -13.609 1 92.19 159 THR B C 1
ATOM 6606 O O . THR B 1 159 ? -1.689 -49.156 -14.055 1 92.19 159 THR B O 1
ATOM 6609 N N . LEU B 1 160 ? -2.533 -47.375 -13.023 1 88.12 160 LEU B N 1
ATOM 6610 C CA . LEU B 1 160 ? -3.828 -48 -12.773 1 88.12 160 LEU B CA 1
ATOM 6611 C C . LEU B 1 160 ? -4.902 -47.406 -13.672 1 88.12 160 LEU B C 1
ATOM 6613 O O . LEU B 1 160 ? -5.266 -46.25 -13.516 1 88.12 160 LEU B O 1
ATOM 6617 N N . ASN B 1 161 ? -5.508 -48.156 -14.594 1 83.44 161 ASN B N 1
ATOM 6618 C CA . ASN B 1 161 ? -6.543 -47.656 -15.492 1 83.44 161 ASN B CA 1
ATOM 6619 C C . ASN B 1 161 ? -7.895 -48.312 -15.195 1 83.44 161 ASN B C 1
ATOM 6621 O O . ASN B 1 161 ? -8.914 -47.906 -15.773 1 83.44 161 ASN B O 1
ATOM 6625 N N . GLY B 1 162 ? -7.941 -49.312 -14.32 1 75.44 162 GLY B N 1
ATOM 6626 C CA . GLY B 1 162 ? -9.195 -50 -14 1 75.44 162 GLY B CA 1
ATOM 6627 C C . GLY B 1 162 ? -9.586 -49.875 -12.539 1 75.44 162 GLY B C 1
ATOM 6628 O O . GLY B 1 162 ? -8.898 -49.188 -11.766 1 75.44 162 GLY B O 1
ATOM 6629 N N . VAL B 1 163 ? -10.695 -50.594 -12.227 1 70.38 163 VAL B N 1
ATOM 6630 C CA . VAL B 1 163 ? -11.266 -50.562 -10.883 1 70.38 163 VAL B CA 1
ATOM 6631 C C . VAL B 1 163 ? -10.445 -51.438 -9.953 1 70.38 163 VAL B C 1
ATOM 6633 O O . VAL B 1 163 ? -10.023 -52.531 -10.344 1 70.38 163 VAL B O 1
ATOM 6636 N N . LEU B 1 164 ? -10.141 -50.812 -8.852 1 76.44 164 LEU B N 1
ATOM 6637 C CA . LEU B 1 164 ? -9.594 -51.625 -7.785 1 76.44 164 LEU B CA 1
ATOM 6638 C C . LEU B 1 164 ? -10.711 -52.219 -6.926 1 76.44 164 LEU B C 1
ATOM 6640 O O . LEU B 1 164 ? -11.305 -51.5 -6.105 1 76.44 164 LEU B O 1
ATOM 6644 N N . LYS B 1 165 ? -10.969 -53.406 -7.137 1 74.75 165 LYS B N 1
ATOM 6645 C CA . LYS B 1 165 ? -12.008 -54.094 -6.363 1 74.75 165 LYS B CA 1
ATOM 6646 C C . LYS B 1 165 ? -11.398 -54.875 -5.219 1 74.75 165 LYS B C 1
ATOM 6648 O O . LYS B 1 165 ? -10.352 -55.531 -5.387 1 74.75 165 LYS B O 1
ATOM 6653 N N . GLY B 1 166 ? -12.039 -54.906 -4.117 1 70.75 166 GLY B N 1
ATOM 6654 C CA . GLY B 1 166 ? -11.57 -55.656 -2.967 1 70.75 166 GLY B CA 1
ATOM 6655 C C . GLY B 1 166 ? -10.406 -55 -2.248 1 70.75 166 GLY B C 1
ATOM 6656 O O . GLY B 1 166 ? -9.688 -55.625 -1.492 1 70.75 166 GLY B O 1
ATOM 6657 N N . PHE B 1 167 ? -10.086 -53.781 -2.609 1 73.12 167 PHE B N 1
ATOM 6658 C CA . PHE B 1 167 ? -9.008 -53.062 -1.963 1 73.12 167 PHE B CA 1
ATOM 6659 C C . PHE B 1 167 ? -9.547 -52.188 -0.838 1 73.12 167 PHE B C 1
ATOM 6661 O O . PHE B 1 167 ? -8.984 -51.125 -0.544 1 73.12 167 PHE B O 1
ATOM 6668 N N . GLU B 1 168 ? -10.555 -52.656 -0.255 1 64.12 168 GLU B N 1
ATOM 6669 C CA . GLU B 1 168 ? -11.078 -51.906 0.878 1 64.12 168 GLU B CA 1
ATOM 6670 C C . GLU B 1 168 ? -10.016 -51.719 1.96 1 64.12 168 GLU B C 1
ATOM 6672 O O . GLU B 1 168 ? -9.383 -52.688 2.379 1 64.12 168 GLU B O 1
ATOM 6677 N N . ARG B 1 169 ? -9.664 -50.406 2.424 1 64.38 169 ARG B N 1
ATOM 6678 C CA . ARG B 1 169 ? -8.672 -50.031 3.426 1 64.38 169 ARG B CA 1
ATOM 6679 C C . ARG B 1 169 ? -7.258 -50.312 2.928 1 64.38 169 ARG B C 1
ATOM 6681 O O . ARG B 1 169 ? -6.34 -50.5 3.729 1 64.38 169 ARG B O 1
ATOM 6688 N N . GLY B 1 170 ? -7.219 -50.531 1.599 1 72.69 170 GLY B N 1
ATOM 6689 C CA . GLY B 1 170 ? -5.902 -50.781 1.027 1 72.69 170 GLY B CA 1
ATOM 6690 C C . GLY B 1 170 ? -5.094 -49.5 0.866 1 72.69 170 GLY B C 1
ATOM 6691 O O . GLY B 1 170 ? -5.605 -48.406 1.081 1 72.69 170 GLY B O 1
ATOM 6692 N N . GLU B 1 171 ? -3.799 -49.656 0.598 1 78.12 171 GLU B N 1
ATOM 6693 C CA . GLU B 1 171 ? -2.883 -48.531 0.446 1 78.12 171 GLU B CA 1
ATOM 6694 C C . GLU B 1 171 ? -2.059 -48.656 -0.832 1 78.12 171 GLU B C 1
ATOM 6696 O O . GLU B 1 171 ? -1.698 -49.781 -1.235 1 78.12 171 GLU B O 1
ATOM 6701 N N . VAL B 1 172 ? -1.98 -47.531 -1.534 1 81.69 172 VAL B N 1
ATOM 6702 C CA . VAL B 1 172 ? -0.924 -47.406 -2.531 1 81.69 172 VAL B CA 1
ATOM 6703 C C . VAL B 1 172 ? 0.252 -46.625 -1.935 1 81.69 172 VAL B C 1
ATOM 6705 O O . VAL B 1 172 ? 0.134 -45.438 -1.635 1 81.69 172 VAL B O 1
ATOM 6708 N N . LYS B 1 173 ? 1.246 -47.312 -1.752 1 85.81 173 LYS B N 1
ATOM 6709 C CA . LYS B 1 173 ? 2.418 -46.719 -1.123 1 85.81 173 LYS B CA 1
ATOM 6710 C C . LYS B 1 173 ? 3.484 -46.375 -2.16 1 85.81 173 LYS B C 1
ATOM 6712 O O . LYS B 1 173 ? 3.961 -47.25 -2.881 1 85.81 173 LYS B O 1
ATOM 6717 N N . VAL B 1 174 ? 3.766 -45.156 -2.252 1 88.81 174 VAL B N 1
ATOM 6718 C CA . VAL B 1 174 ? 4.785 -44.656 -3.166 1 88.81 174 VAL B CA 1
ATOM 6719 C C . VAL B 1 174 ? 5.988 -44.156 -2.371 1 88.81 174 VAL B C 1
ATOM 6721 O O . VAL B 1 174 ? 5.836 -43.312 -1.465 1 88.81 174 VAL B O 1
ATOM 6724 N N . SER B 1 175 ? 7.129 -44.656 -2.658 1 87 175 SER B N 1
ATOM 6725 C CA . SER B 1 175 ? 8.305 -44.25 -1.899 1 87 175 SER B CA 1
ATOM 6726 C C . SER B 1 175 ? 9.531 -44.156 -2.799 1 87 175 SER B C 1
ATOM 6728 O O . SER B 1 175 ? 9.539 -44.688 -3.91 1 87 175 SER B O 1
ATOM 6730 N N . ASN B 1 176 ? 10.602 -43.406 -2.322 1 87.81 176 ASN B N 1
ATOM 6731 C CA . ASN B 1 176 ? 11.906 -43.281 -2.955 1 87.81 176 ASN B CA 1
ATOM 6732 C C . ASN B 1 176 ? 11.789 -42.906 -4.43 1 87.81 176 ASN B C 1
ATOM 6734 O O . ASN B 1 176 ? 12.367 -43.562 -5.293 1 87.81 176 ASN B O 1
ATOM 6738 N N . GLU B 1 177 ? 10.914 -41.969 -4.742 1 86.75 177 GLU B N 1
ATOM 6739 C CA . GLU B 1 177 ? 10.727 -41.344 -6.051 1 86.75 177 GLU B CA 1
ATOM 6740 C C . GLU B 1 177 ? 9.891 -42.219 -6.969 1 86.75 177 GLU B C 1
ATOM 6742 O O . GLU B 1 177 ? 9.922 -42.062 -8.188 1 86.75 177 GLU B O 1
ATOM 6747 N N . GLY B 1 178 ? 9.188 -43.219 -6.41 1 90.69 178 GLY B N 1
ATOM 6748 C CA . GLY B 1 178 ? 8.242 -43.969 -7.211 1 90.69 178 GLY B CA 1
ATOM 6749 C C . GLY B 1 178 ? 7.098 -43.125 -7.738 1 90.69 178 GLY B C 1
ATOM 6750 O O . GLY B 1 178 ? 6.922 -41.969 -7.328 1 90.69 178 GLY B O 1
ATOM 6751 N N . MET B 1 179 ? 6.363 -43.656 -8.68 1 92.75 179 MET B N 1
ATOM 6752 C CA . MET B 1 179 ? 5.234 -42.938 -9.258 1 92.75 179 MET B CA 1
ATOM 6753 C C . MET B 1 179 ? 4.016 -43.844 -9.391 1 92.75 179 MET B C 1
ATOM 6755 O O . MET B 1 179 ? 4.133 -45 -9.805 1 92.75 179 MET B O 1
ATOM 6759 N N . VAL B 1 180 ? 2.955 -43.344 -8.984 1 91.44 180 VAL B N 1
ATOM 6760 C CA . VAL B 1 180 ? 1.691 -44 -9.289 1 91.44 180 VAL B CA 1
ATOM 6761 C C . VAL B 1 180 ? 0.856 -43.125 -10.211 1 91.44 180 VAL B C 1
ATOM 6763 O O . VAL B 1 180 ? 0.776 -41.906 -10.008 1 91.44 180 VAL B O 1
ATOM 6766 N N . VAL B 1 181 ? 0.357 -43.656 -11.266 1 92.06 181 VAL B N 1
ATOM 6767 C CA . VAL B 1 181 ? -0.508 -42.969 -12.219 1 92.06 181 VAL B CA 1
ATOM 6768 C C . VAL B 1 181 ? -1.937 -43.5 -12.094 1 92.06 181 VAL B C 1
ATOM 6770 O O . VAL B 1 181 ? -2.172 -44.688 -12.195 1 92.06 181 VAL B O 1
ATOM 6773 N N . LEU B 1 182 ? -2.771 -42.594 -11.906 1 88.5 182 LEU B N 1
ATOM 6774 C CA . LEU B 1 182 ? -4.188 -42.938 -11.828 1 88.5 182 LEU B CA 1
ATOM 6775 C C . LEU B 1 182 ? -4.93 -42.469 -13.078 1 88.5 182 LEU B C 1
ATOM 6777 O O . LEU B 1 182 ? -5.098 -41.25 -13.297 1 88.5 182 LEU B O 1
ATOM 6781 N N . GLY B 1 183 ? -5.32 -43.438 -13.906 1 82.12 183 GLY B N 1
ATOM 6782 C CA . GLY B 1 183 ? -5.988 -43.156 -15.156 1 82.12 183 GLY B CA 1
ATOM 6783 C C . GLY B 1 183 ? -7.461 -42.812 -14.984 1 82.12 183 GLY B C 1
ATOM 6784 O O . GLY B 1 183 ? -7.977 -42.812 -13.867 1 82.12 183 GLY B O 1
ATOM 6785 N N . GLU B 1 184 ? -8.102 -42.5 -16.203 1 69.69 184 GLU B N 1
ATOM 6786 C CA . GLU B 1 184 ? -9.523 -42.188 -16.219 1 69.69 184 GLU B CA 1
ATOM 6787 C C . GLU B 1 184 ? -10.359 -43.438 -15.867 1 69.69 184 GLU B C 1
ATOM 6789 O O . GLU B 1 184 ? -10.078 -44.531 -16.328 1 69.69 184 GLU B O 1
ATOM 6794 N N . GLY B 1 185 ? -11.305 -43.344 -15.172 1 59.44 185 GLY B N 1
ATOM 6795 C CA . GLY B 1 185 ? -12.211 -44.469 -14.914 1 59.44 185 GLY B CA 1
ATOM 6796 C C . GLY B 1 185 ? -11.875 -45.219 -13.641 1 59.44 185 GLY B C 1
ATOM 6797 O O . GLY B 1 185 ? -12.609 -46.125 -13.25 1 59.44 185 GLY B O 1
ATOM 6798 N N . VAL B 1 186 ? -10.531 -44.844 -13.25 1 61.66 186 VAL B N 1
ATOM 6799 C CA . VAL B 1 186 ? -10.258 -45.5 -11.961 1 61.66 186 VAL B CA 1
ATOM 6800 C C . VAL B 1 186 ? -11.344 -45.125 -10.961 1 61.66 186 VAL B C 1
ATOM 6802 O O . VAL B 1 186 ? -11.547 -43.938 -10.664 1 61.66 186 VAL B O 1
ATOM 6805 N N . LYS B 1 187 ? -12.281 -45.844 -11.016 1 56.75 187 LYS B N 1
ATOM 6806 C CA . LYS B 1 187 ? -13.352 -45.75 -10.031 1 56.75 187 LYS B CA 1
ATOM 6807 C C . LYS B 1 187 ? -13.172 -46.781 -8.914 1 56.75 187 LYS B C 1
ATOM 6809 O O . LYS B 1 187 ? -12.375 -47.719 -9.039 1 56.75 187 LYS B O 1
ATOM 6814 N N . GLY B 1 188 ? -13.672 -46.531 -7.738 1 50.25 188 GLY B N 1
ATOM 6815 C CA . GLY B 1 188 ? -13.781 -47.562 -6.727 1 50.25 188 GLY B CA 1
ATOM 6816 C C . GLY B 1 188 ? -12.57 -47.656 -5.824 1 50.25 188 GLY B C 1
ATOM 6817 O O . GLY B 1 188 ? -12.383 -48.625 -5.121 1 50.25 188 GLY B O 1
ATOM 6818 N N . ILE B 1 189 ? -11.562 -46.719 -6.324 1 54.69 189 ILE B N 1
ATOM 6819 C CA . ILE B 1 189 ? -10.523 -46.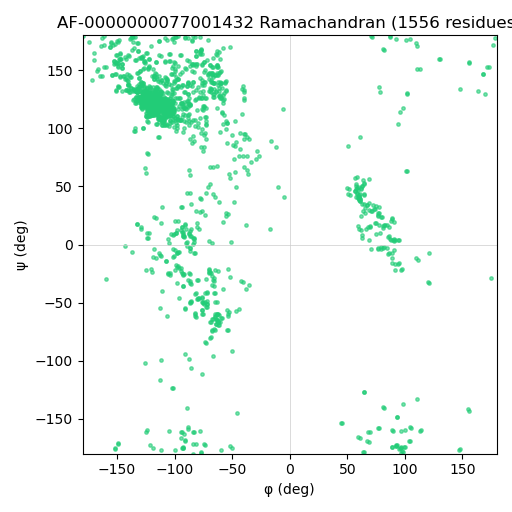812 -5.309 1 54.69 189 ILE B CA 1
ATOM 6820 C C . ILE B 1 189 ? -11.125 -46.594 -3.924 1 54.69 189 ILE B C 1
ATOM 6822 O O . ILE B 1 189 ? -11.195 -45.469 -3.451 1 54.69 189 ILE B O 1
ATOM 6826 N N . GLU B 1 190 ? -12.07 -47.406 -3.617 1 49.84 190 GLU B N 1
ATOM 6827 C CA . GLU B 1 190 ? -12.641 -47.406 -2.275 1 49.84 190 GLU B CA 1
ATOM 6828 C C . GLU B 1 190 ? -11.57 -47.656 -1.217 1 49.84 190 GLU B C 1
ATOM 6830 O O . GLU B 1 190 ? -10.898 -48.688 -1.229 1 49.84 190 GLU B O 1
ATOM 6835 N N . GLU B 1 191 ? -11.234 -46.812 -0.458 1 53.28 191 GLU B N 1
ATOM 6836 C CA . GLU B 1 191 ? -10.43 -46.844 0.76 1 53.28 191 GLU B CA 1
ATOM 6837 C C . GLU B 1 191 ? -8.945 -46.938 0.436 1 53.28 191 GLU B C 1
ATOM 6839 O O . GLU B 1 191 ? -8.164 -47.5 1.205 1 53.28 191 GLU B O 1
ATOM 6844 N N . VAL B 1 192 ? -8.602 -46.625 -0.8 1 53.66 192 VAL B N 1
ATOM 6845 C CA . VAL B 1 192 ? -7.168 -46.688 -1.077 1 53.66 192 VAL B CA 1
ATOM 6846 C C . VAL B 1 192 ? -6.52 -45.344 -0.705 1 53.66 192 VAL B C 1
ATOM 6848 O O . VAL B 1 192 ? -6.988 -44.281 -1.123 1 53.66 192 VAL B O 1
ATOM 6851 N N . LYS B 1 193 ? -5.535 -45.469 0.244 1 62.81 193 LYS B N 1
ATOM 6852 C CA . LYS B 1 193 ? -4.676 -44.344 0.594 1 62.81 193 LYS B CA 1
ATOM 6853 C C . LYS B 1 193 ? -3.408 -44.344 -0.253 1 62.81 193 LYS B C 1
ATOM 6855 O O . LYS B 1 193 ? -2.789 -45.375 -0.463 1 62.81 193 LYS B O 1
ATOM 6860 N N . VAL B 1 194 ? -3.268 -43.25 -0.913 1 63.5 194 VAL B N 1
ATOM 6861 C CA . VAL B 1 194 ? -1.947 -43.094 -1.517 1 63.5 194 VAL B CA 1
ATOM 6862 C C . VAL B 1 194 ? -0.998 -42.438 -0.531 1 63.5 194 VAL B C 1
ATOM 6864 O O . VAL B 1 194 ? -1.254 -41.312 -0.084 1 63.5 194 VAL B O 1
ATOM 6867 N N . LYS B 1 195 ? -0.086 -43.188 -0.127 1 68.06 195 LYS B N 1
ATOM 6868 C CA . LYS B 1 195 ? 0.899 -42.688 0.825 1 68.06 195 LYS B CA 1
ATOM 6869 C C . LYS B 1 195 ? 2.26 -42.5 0.161 1 68.06 195 LYS B C 1
ATOM 6871 O O . LYS B 1 195 ? 2.795 -43.406 -0.446 1 68.06 195 LYS B O 1
ATOM 6876 N N . ILE B 1 196 ? 2.584 -41.25 0.125 1 70.81 196 ILE B N 1
ATOM 6877 C CA . ILE B 1 196 ? 3.947 -40.969 -0.303 1 70.81 196 ILE B CA 1
ATOM 6878 C C . ILE B 1 196 ? 4.871 -40.938 0.911 1 70.81 196 ILE B C 1
ATOM 6880 O O . ILE B 1 196 ? 4.699 -40.094 1.811 1 70.81 196 ILE B O 1
ATOM 6884 N N . ASN B 1 197 ? 5.605 -41.906 1.049 1 66.31 197 ASN B N 1
ATOM 6885 C CA . ASN B 1 197 ? 6.465 -42.062 2.217 1 66.31 197 ASN B CA 1
ATOM 6886 C C . ASN B 1 197 ? 7.941 -41.938 1.846 1 66.31 197 ASN B C 1
ATOM 6888 O O . ASN B 1 197 ? 8.273 -41.562 0.721 1 66.31 197 ASN B O 1
ATOM 6892 N N . ASP B 1 198 ? 8.805 -42.125 2.842 1 62.53 198 ASP B N 1
ATOM 6893 C CA . ASP B 1 198 ? 10.258 -42.031 2.92 1 62.53 198 ASP B CA 1
ATOM 6894 C C . ASP B 1 198 ? 10.867 -41.781 1.538 1 62.53 198 ASP B C 1
ATOM 6896 O O . ASP B 1 198 ? 10.562 -42.531 0.59 1 62.53 198 ASP B O 1
ATOM 6900 N N . GLY B 1 199 ? 11.57 -40.75 1.043 1 67.31 199 GLY B N 1
ATOM 6901 C CA . GLY B 1 199 ? 12.281 -40.312 -0.143 1 67.31 199 GLY B CA 1
ATOM 6902 C C . GLY B 1 199 ? 11.398 -39.594 -1.133 1 67.31 199 GLY B C 1
ATOM 6903 O O . GLY B 1 199 ? 11.883 -39.031 -2.117 1 67.31 199 GLY B O 1
ATOM 6904 N N . GLY B 1 200 ? 10.102 -39.688 -0.878 1 80.94 200 GLY B N 1
ATOM 6905 C CA . GLY B 1 200 ? 9.188 -38.938 -1.726 1 80.94 200 GLY B CA 1
ATOM 6906 C C . GLY B 1 200 ? 8.664 -39.719 -2.902 1 80.94 200 GLY B C 1
ATOM 6907 O O . GLY B 1 200 ? 8.961 -40.938 -3.027 1 80.94 200 GLY B O 1
ATOM 6908 N N . GLY B 1 201 ? 7.762 -39.188 -3.756 1 89.62 201 GLY B N 1
ATOM 6909 C CA . GLY B 1 201 ? 7.184 -39.812 -4.926 1 89.62 201 GLY B CA 1
ATOM 6910 C C . GLY B 1 201 ? 6.168 -38.938 -5.641 1 89.62 201 GLY B C 1
ATOM 6911 O O . GLY B 1 201 ? 5.965 -37.781 -5.27 1 89.62 201 GLY B O 1
ATOM 6912 N N . THR B 1 202 ? 5.691 -39.469 -6.715 1 91.25 202 THR B N 1
ATOM 6913 C CA . THR B 1 202 ? 4.758 -38.719 -7.547 1 91.25 202 THR B CA 1
ATOM 6914 C C . THR B 1 202 ? 3.426 -39.438 -7.664 1 91.25 202 THR B C 1
ATOM 6916 O O . THR B 1 202 ? 3.4 -40.656 -7.84 1 91.25 202 THR B O 1
ATOM 6919 N N . VAL B 1 203 ? 2.389 -38.75 -7.461 1 90.56 203 VAL B N 1
ATOM 6920 C CA . VAL B 1 203 ? 1.055 -39.188 -7.848 1 90.56 203 VAL B CA 1
ATOM 6921 C C . VAL B 1 203 ? 0.55 -38.344 -9.023 1 90.56 203 VAL B C 1
ATOM 6923 O O . VAL B 1 203 ? 0.412 -37.125 -8.922 1 90.56 203 VAL B O 1
ATOM 6926 N N . ARG B 1 204 ? 0.316 -38.969 -10.078 1 91.88 204 ARG B N 1
ATOM 6927 C CA . ARG B 1 204 ? -0.178 -38.281 -11.273 1 91.88 204 ARG B CA 1
ATOM 6928 C C . ARG B 1 204 ? -1.601 -38.719 -11.602 1 91.88 204 ARG B C 1
ATOM 6930 O O . ARG B 1 204 ? -1.896 -39.906 -11.625 1 91.88 204 ARG B O 1
ATOM 6937 N N . PHE B 1 205 ? -2.455 -37.781 -11.883 1 91.38 205 PHE B N 1
ATOM 6938 C CA . PHE B 1 205 ? -3.822 -38.031 -12.32 1 91.38 205 PHE B CA 1
ATOM 6939 C C . PHE B 1 205 ? -3.967 -37.781 -13.82 1 91.38 205 PHE B C 1
ATOM 6941 O O . PHE B 1 205 ? -3.807 -36.656 -14.281 1 91.38 205 PHE B O 1
ATOM 6948 N N . ASP B 1 206 ? -4.332 -38.812 -14.492 1 90.44 206 ASP B N 1
ATOM 6949 C CA . ASP B 1 206 ? -4.559 -38.688 -15.93 1 90.44 206 ASP B CA 1
ATOM 6950 C C . ASP B 1 206 ? -6.047 -38.5 -16.234 1 90.44 206 ASP B C 1
ATOM 6952 O O . ASP B 1 206 ? -6.422 -38.188 -17.359 1 90.44 206 ASP B O 1
ATOM 6956 N N . GLY B 1 207 ? -6.812 -38.625 -15.266 1 87.19 207 GLY B N 1
ATOM 6957 C CA . GLY B 1 207 ? -8.25 -38.406 -15.328 1 87.19 207 GLY B CA 1
ATOM 6958 C C . GLY B 1 207 ? -8.883 -38.188 -13.961 1 87.19 207 GLY B C 1
ATOM 6959 O O . GLY B 1 207 ? -8.188 -38.219 -12.945 1 87.19 207 GLY B O 1
ATOM 6960 N N . ASN B 1 208 ? -10.203 -37.969 -14.008 1 87.12 208 ASN B N 1
ATOM 6961 C CA . ASN B 1 208 ? -10.922 -37.75 -12.758 1 87.12 208 ASN B CA 1
ATOM 6962 C C . ASN B 1 208 ? -10.953 -39.031 -11.914 1 87.12 208 ASN B C 1
ATOM 6964 O O . ASN B 1 208 ? -11.133 -40.125 -12.445 1 87.12 208 ASN B O 1
ATOM 6968 N N . VAL B 1 209 ? -10.672 -38.844 -10.68 1 84.06 209 VAL B N 1
ATOM 6969 C CA . VAL B 1 209 ? -10.609 -40 -9.773 1 84.06 209 VAL B CA 1
ATOM 6970 C C . VAL B 1 209 ? -11.484 -39.75 -8.547 1 84.06 209 VAL B C 1
ATOM 6972 O O . VAL B 1 209 ? -11.516 -38.625 -8.031 1 84.06 209 VAL B O 1
ATOM 6975 N N . THR B 1 210 ? -12.203 -40.688 -8.109 1 80.88 210 THR B N 1
ATOM 6976 C CA . THR B 1 210 ? -13.008 -40.625 -6.895 1 80.88 210 THR B CA 1
ATOM 6977 C C . THR B 1 210 ? -12.5 -41.594 -5.848 1 80.88 210 THR B C 1
ATOM 6979 O O . THR B 1 210 ? -12.391 -42.812 -6.117 1 80.88 210 THR B O 1
ATOM 6982 N N . PHE B 1 211 ? -12.117 -40.969 -4.738 1 77.25 211 PHE B N 1
ATOM 6983 C CA . PHE B 1 211 ? -11.797 -41.781 -3.57 1 77.25 211 PHE B CA 1
ATOM 6984 C C . PHE B 1 211 ? -13.023 -41.969 -2.689 1 77.25 211 PHE B C 1
ATOM 6986 O O . PHE B 1 211 ? -13.617 -41 -2.219 1 77.2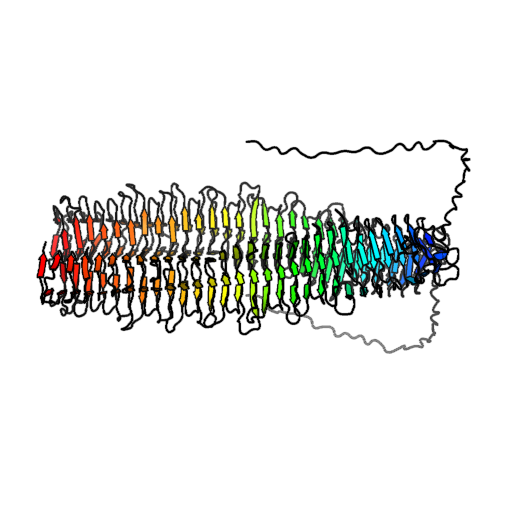5 211 PHE B O 1
ATOM 6993 N N . ASN B 1 212 ? -13.578 -43.156 -2.725 1 65.81 212 ASN B N 1
ATOM 6994 C CA . ASN B 1 212 ? -14.734 -43.438 -1.88 1 65.81 212 ASN B CA 1
ATOM 6995 C C . ASN B 1 212 ? -14.312 -44.062 -0.545 1 65.81 212 ASN B C 1
ATOM 6997 O O . ASN B 1 212 ? -13.359 -44.844 -0.486 1 65.81 212 ASN B O 1
ATOM 7001 N N . ASN B 1 213 ? -15.109 -43.75 0.489 1 50.03 213 ASN B N 1
ATOM 7002 C CA . ASN B 1 213 ? -15.031 -44.531 1.719 1 50.03 213 ASN B CA 1
ATOM 7003 C C . ASN B 1 213 ? -13.594 -44.656 2.205 1 50.03 213 ASN B C 1
ATOM 7005 O O . ASN B 1 213 ? -12.773 -45.312 1.553 1 50.03 213 ASN B O 1
ATOM 7009 N N . GLY B 1 214 ? -13.203 -43.594 2.945 1 50.25 214 GLY B N 1
ATOM 7010 C CA . GLY B 1 214 ? -12.008 -43.844 3.729 1 50.25 214 GLY B CA 1
ATOM 7011 C C . GLY B 1 214 ? -11.68 -42.75 4.703 1 50.25 214 GLY B C 1
ATOM 7012 O O . GLY B 1 214 ? -12.188 -41.625 4.566 1 50.25 214 GLY B O 1
ATOM 7013 N N . SER B 1 215 ? -11.203 -43.219 5.918 1 50.5 215 SER B N 1
ATOM 7014 C CA . SER B 1 215 ? -11.164 -42.5 7.188 1 50.5 215 SER B CA 1
ATOM 7015 C C . SER B 1 215 ? -10.422 -41.156 7.051 1 50.5 215 SER B C 1
ATOM 7017 O O . SER B 1 215 ? -10.789 -40.188 7.695 1 50.5 215 SER B O 1
ATOM 7019 N N . GLU B 1 216 ? -9.109 -41.25 6.551 1 61.72 216 GLU B N 1
ATOM 7020 C CA . GLU B 1 216 ? -8.359 -40.094 7.039 1 61.72 216 GLU B CA 1
ATOM 7021 C C . GLU B 1 216 ? -8.117 -39.094 5.918 1 61.72 216 GLU B C 1
ATOM 7023 O O . GLU B 1 216 ? -8.508 -37.906 6.027 1 61.72 216 GLU B O 1
ATOM 7028 N N . ALA B 1 217 ? -7.297 -39.531 4.711 1 74.44 217 ALA B N 1
ATOM 7029 C CA . ALA B 1 217 ? -7.012 -38.594 3.65 1 74.44 217 ALA B CA 1
ATOM 7030 C C . ALA B 1 217 ? -6.969 -39.25 2.285 1 74.44 217 ALA B C 1
ATOM 7032 O O . ALA B 1 217 ? -6.531 -40.406 2.174 1 74.44 217 ALA B O 1
ATOM 7033 N N . GLY B 1 218 ? -7.613 -38.75 1.201 1 79.06 218 GLY B N 1
ATOM 7034 C CA . GLY B 1 218 ? -7.406 -39.25 -0.149 1 79.06 218 GLY B CA 1
ATOM 7035 C C . GLY B 1 218 ? -5.945 -39.469 -0.485 1 79.06 218 GLY B C 1
ATOM 7036 O O . GLY B 1 218 ? -5.555 -40.562 -0.891 1 79.06 218 GLY B O 1
ATOM 7037 N N . ILE B 1 219 ? -5.125 -38.469 -0.352 1 83.88 219 ILE B N 1
ATOM 7038 C CA . ILE B 1 219 ? -3.674 -38.531 -0.482 1 83.88 219 ILE B CA 1
ATOM 7039 C C . ILE B 1 219 ? -3.012 -38.156 0.834 1 83.88 219 ILE B C 1
ATOM 7041 O O . ILE B 1 219 ? -3.268 -37.062 1.358 1 83.88 219 ILE B O 1
ATOM 7045 N N . GLN B 1 220 ? -2.223 -39.031 1.283 1 84 220 GLN B N 1
ATOM 7046 C CA . GLN B 1 220 ? -1.466 -38.75 2.496 1 84 220 GLN B CA 1
ATOM 7047 C C . GLN B 1 220 ? 0.034 -38.719 2.219 1 84 220 GLN B C 1
ATOM 7049 O O . GLN B 1 220 ? 0.587 -39.688 1.685 1 84 220 GLN B O 1
ATOM 7054 N N . ILE B 1 221 ? 0.639 -37.656 2.467 1 82.56 221 ILE B N 1
ATOM 7055 C CA . ILE B 1 221 ? 2.078 -37.5 2.301 1 82.56 221 ILE B CA 1
ATOM 7056 C C . ILE B 1 221 ? 2.768 -37.562 3.662 1 82.56 221 ILE B C 1
ATOM 7058 O O . ILE B 1 221 ? 2.51 -36.75 4.539 1 82.56 221 ILE B O 1
ATOM 7062 N N . THR B 1 222 ? 3.471 -38.75 3.678 1 77.06 222 THR B N 1
ATOM 7063 C CA . THR B 1 222 ? 4.176 -38.938 4.938 1 77.06 222 THR B CA 1
ATOM 7064 C C . THR B 1 222 ? 5.684 -39 4.715 1 77.06 222 THR B C 1
ATOM 7066 O O . THR B 1 222 ? 6.145 -39.25 3.602 1 77.06 222 THR B O 1
ATOM 7069 N N . GLY B 1 223 ? 6.527 -38.562 5.484 1 65.94 223 GLY B N 1
ATOM 7070 C CA . GLY B 1 223 ? 7.969 -38.688 5.309 1 65.94 223 GLY B CA 1
ATOM 7071 C C . GLY B 1 223 ? 8.758 -37.844 6.273 1 65.94 223 GLY B C 1
ATOM 7072 O O . GLY B 1 223 ? 8.273 -36.812 6.738 1 65.94 223 GLY B O 1
ATOM 7073 N N . ASN B 1 224 ? 9.656 -38.562 6.84 1 57.31 224 ASN B N 1
ATOM 7074 C CA . ASN B 1 224 ? 10.625 -37.906 7.707 1 57.31 224 ASN B CA 1
ATOM 7075 C C . ASN B 1 224 ? 11.742 -37.25 6.898 1 57.31 224 ASN B C 1
ATOM 7077 O O . ASN B 1 224 ? 12.227 -37.812 5.918 1 57.31 224 ASN B O 1
ATOM 7081 N N . GLY B 1 225 ? 12 -35.906 6.828 1 57.66 225 GLY B N 1
ATOM 7082 C CA . GLY B 1 225 ? 13.18 -35.281 6.25 1 57.66 225 GLY B CA 1
ATOM 7083 C C . GLY B 1 225 ? 12.875 -34.531 4.973 1 57.66 225 GLY B C 1
ATOM 7084 O O . GLY B 1 225 ? 11.828 -33.875 4.859 1 57.66 225 GLY B O 1
ATOM 7085 N N . ALA B 1 226 ? 13.883 -34.875 3.893 1 61.28 226 ALA B N 1
ATOM 7086 C CA . ALA B 1 226 ? 14.078 -34.156 2.648 1 61.28 226 ALA B CA 1
ATOM 7087 C C . ALA B 1 226 ? 13.203 -34.719 1.532 1 61.28 226 ALA B C 1
ATOM 7089 O O . ALA B 1 226 ? 13.398 -34.406 0.358 1 61.28 226 ALA B O 1
ATOM 7090 N N . GLY B 1 227 ? 12.203 -35.562 1.817 1 68.69 227 GLY B N 1
ATOM 7091 C CA . GLY B 1 227 ? 11.438 -36.156 0.717 1 68.69 227 GLY B CA 1
ATOM 7092 C C . GLY B 1 227 ? 10.594 -35.125 -0.015 1 68.69 227 GLY B C 1
ATOM 7093 O O . GLY B 1 227 ? 10.062 -34.188 0.598 1 68.69 227 GLY B O 1
ATOM 7094 N N . LYS B 1 228 ? 10.508 -35.25 -1.35 1 83.25 228 LYS B N 1
ATOM 7095 C CA . LYS B 1 228 ? 9.719 -34.375 -2.199 1 83.25 228 LYS B CA 1
ATOM 7096 C C . LYS B 1 228 ? 8.562 -35.125 -2.857 1 83.25 228 LYS B C 1
ATOM 7098 O O . LYS B 1 228 ? 8.766 -36.156 -3.479 1 83.25 228 LYS B O 1
ATOM 7103 N N . ALA B 1 229 ? 7.406 -34.719 -2.572 1 87.56 229 ALA B N 1
ATOM 7104 C CA . ALA B 1 229 ? 6.211 -35.312 -3.16 1 87.56 229 ALA B CA 1
ATOM 7105 C C . ALA B 1 229 ? 5.613 -34.406 -4.234 1 87.56 229 ALA B C 1
ATOM 7107 O O . ALA B 1 229 ? 5.629 -33.188 -4.105 1 87.56 229 ALA B O 1
ATOM 7108 N N . THR B 1 230 ? 5.207 -35 -5.297 1 90.62 230 THR B N 1
ATOM 7109 C CA . THR B 1 230 ? 4.453 -34.312 -6.328 1 90.62 230 THR B CA 1
ATOM 7110 C C . THR B 1 230 ? 3.096 -34.969 -6.551 1 90.62 230 THR B C 1
ATOM 7112 O O . THR B 1 230 ? 3.014 -36.188 -6.727 1 90.62 230 THR B O 1
ATOM 7115 N N . VAL B 1 231 ? 2.059 -34.219 -6.43 1 90.94 231 VAL B N 1
ATOM 7116 C CA . VAL B 1 231 ? 0.703 -34.625 -6.777 1 90.94 231 VAL B CA 1
ATOM 7117 C C . VAL B 1 231 ? 0.166 -33.75 -7.898 1 90.94 231 VAL B C 1
ATOM 7119 O O . VAL B 1 231 ? -0.044 -32.531 -7.703 1 90.94 231 VAL B O 1
ATOM 7122 N N . MET B 1 232 ? -0.072 -34.344 -9.086 1 92.88 232 MET B N 1
ATOM 7123 C CA . MET B 1 232 ? -0.37 -33.469 -10.211 1 92.88 232 MET B CA 1
ATOM 7124 C C . MET B 1 232 ? -1.467 -34.031 -11.086 1 92.88 232 MET B C 1
ATOM 7126 O O . MET B 1 232 ? -1.519 -35.25 -11.289 1 92.88 232 MET B O 1
ATOM 7130 N N . GLY B 1 233 ? -2.277 -33.094 -11.648 1 93.06 233 GLY B N 1
ATOM 7131 C CA . GLY B 1 233 ? -3.252 -33.469 -12.664 1 93.06 233 GLY B CA 1
ATOM 7132 C C . GLY B 1 233 ? -2.793 -33.125 -14.078 1 93.06 233 GLY B C 1
ATOM 7133 O O . GLY B 1 233 ? -2.436 -31.984 -14.367 1 93.06 233 GLY B O 1
ATOM 7134 N N . VAL B 1 234 ? -2.732 -34.125 -14.953 1 89.19 234 VAL B N 1
ATOM 7135 C CA . VAL B 1 234 ? -2.416 -33.906 -16.359 1 89.19 234 VAL B CA 1
ATOM 7136 C C . VAL B 1 234 ? -3.705 -33.688 -17.156 1 89.19 234 VAL B C 1
ATOM 7138 O O . VAL B 1 234 ? -3.93 -32.625 -17.719 1 89.19 234 VAL B O 1
ATOM 7141 N N . GLY B 1 235 ? -4.625 -34.656 -17.031 1 77.56 235 GLY B N 1
ATOM 7142 C CA . GLY B 1 235 ? -5.949 -34.562 -17.625 1 77.56 235 GLY B CA 1
ATOM 7143 C C . GLY B 1 235 ? -5.93 -34.062 -19.047 1 77.56 235 GLY B C 1
ATOM 7144 O O . GLY B 1 235 ? -4.953 -34.25 -19.766 1 77.56 235 GLY B O 1
ATOM 7145 N N . LYS B 1 236 ? -7.066 -33.438 -19.469 1 77.5 236 LYS B N 1
ATOM 7146 C CA . LYS B 1 236 ? -7.234 -32.812 -20.781 1 77.5 236 LYS B CA 1
ATOM 7147 C C . LYS B 1 236 ? -6.633 -31.422 -20.812 1 77.5 236 LYS B C 1
ATOM 7149 O O . LYS B 1 236 ? -6.52 -30.766 -19.781 1 77.5 236 LYS B O 1
ATOM 7154 N N . ALA B 1 237 ? -6.301 -31.125 -21.953 1 77.75 237 ALA B N 1
ATOM 7155 C CA . ALA B 1 237 ? -5.668 -29.812 -22.109 1 77.75 237 ALA B CA 1
ATOM 7156 C C . ALA B 1 237 ? -6.578 -28.703 -21.594 1 77.75 237 ALA B C 1
ATOM 7158 O O . ALA B 1 237 ? -7.762 -28.656 -21.938 1 77.75 237 ALA B O 1
ATOM 7159 N N . GLY B 1 238 ? -6 -27.906 -20.812 1 74.56 238 GLY B N 1
ATOM 7160 C CA . GLY B 1 238 ? -6.68 -26.719 -20.328 1 74.56 238 GLY B CA 1
ATOM 7161 C C . GLY B 1 238 ? -7.645 -27 -19.203 1 74.56 238 GLY B C 1
ATOM 7162 O O . GLY B 1 238 ? -8.273 -26.094 -18.656 1 74.56 238 GLY B O 1
ATOM 7163 N N . GLU B 1 239 ? -7.828 -28.25 -18.844 1 82.38 239 GLU B N 1
ATOM 7164 C CA . GLU B 1 239 ? -8.766 -28.594 -17.781 1 82.38 239 GLU B CA 1
ATOM 7165 C C . GLU B 1 239 ? -8.047 -29.219 -16.578 1 82.38 239 GLU B C 1
ATOM 7167 O O . GLU B 1 239 ? -7.195 -30.094 -16.75 1 82.38 239 GLU B O 1
ATOM 7172 N N . MET B 1 240 ? -8.453 -28.75 -15.445 1 89.5 240 MET B N 1
ATOM 7173 C CA . MET B 1 240 ? -7.934 -29.391 -14.234 1 89.5 240 MET B CA 1
ATOM 7174 C C . MET B 1 240 ? -8.578 -30.75 -14.016 1 89.5 240 MET B C 1
ATOM 7176 O O . MET B 1 240 ? -9.727 -30.969 -14.406 1 89.5 240 MET B O 1
ATOM 7180 N N . VAL B 1 241 ? -7.836 -31.641 -13.398 1 92.75 241 VAL B N 1
ATOM 7181 C CA . VAL B 1 241 ? -8.359 -32.969 -13.07 1 92.75 241 VAL B CA 1
ATOM 7182 C C . VAL B 1 241 ? -9.07 -32.906 -11.719 1 92.75 241 VAL B C 1
ATOM 7184 O O . VAL B 1 241 ? -8.586 -32.281 -10.773 1 92.75 241 VAL B O 1
ATOM 7187 N N . THR B 1 242 ? -10.258 -33.562 -11.617 1 91.75 242 THR B N 1
ATOM 7188 C CA . THR B 1 242 ? -11.023 -33.562 -10.375 1 91.75 242 THR B CA 1
ATOM 7189 C C . THR B 1 242 ? -10.672 -34.781 -9.531 1 91.75 242 THR B C 1
ATOM 7191 O O . THR B 1 242 ? -10.773 -35.906 -10.008 1 91.75 242 THR B O 1
ATOM 7194 N N . MET B 1 243 ? -10.156 -34.531 -8.391 1 87.88 243 MET B N 1
ATOM 7195 C CA . MET B 1 243 ? -10.016 -35.562 -7.352 1 87.88 243 MET B CA 1
ATOM 7196 C C . MET B 1 243 ? -11.141 -35.438 -6.328 1 87.88 243 MET B C 1
ATOM 7198 O O . MET B 1 243 ? -11.188 -34.5 -5.547 1 87.88 243 MET B O 1
ATOM 7202 N N . THR B 1 244 ? -12.062 -36.344 -6.32 1 86.75 244 THR B N 1
ATOM 7203 C CA . THR B 1 244 ? -13.18 -36.344 -5.383 1 86.75 244 THR B CA 1
ATOM 7204 C C . THR B 1 244 ? -12.898 -37.281 -4.207 1 86.75 244 THR B C 1
ATOM 7206 O O . THR B 1 244 ? -12.461 -38.406 -4.395 1 86.75 244 THR B O 1
ATOM 7209 N N . VAL B 1 245 ? -13.023 -36.688 -3.023 1 82.62 245 VAL B N 1
ATOM 7210 C CA . VAL B 1 245 ? -12.859 -37.469 -1.808 1 82.62 245 VAL B CA 1
ATOM 7211 C C . VAL B 1 245 ? -14.172 -37.531 -1.038 1 82.62 245 VAL B C 1
ATOM 7213 O O . VAL B 1 245 ? -14.633 -36.5 -0.523 1 82.62 245 VAL B O 1
ATOM 7216 N N . ASN B 1 246 ? -14.789 -38.688 -0.986 1 74.75 246 ASN B N 1
ATOM 7217 C CA . ASN B 1 246 ? -16.016 -38.875 -0.222 1 74.75 246 ASN B CA 1
ATOM 7218 C C . ASN B 1 246 ? -15.727 -39.5 1.15 1 74.75 246 ASN B C 1
ATOM 7220 O O . ASN B 1 246 ? -14.984 -40.469 1.263 1 74.75 246 ASN B O 1
ATOM 7224 N N . GLY B 1 247 ? -15.914 -38.656 2.254 1 62.25 247 GLY B N 1
ATOM 7225 C CA . GLY B 1 247 ? -15.688 -39.156 3.598 1 62.25 247 GLY B CA 1
ATOM 7226 C C . GLY B 1 247 ? -16.547 -40.344 3.932 1 62.25 247 GLY B C 1
ATOM 7227 O O . GLY B 1 247 ? -17.406 -40.75 3.146 1 62.25 247 GLY B O 1
ATOM 7228 N N . LYS B 1 248 ? -16.172 -40.938 5.059 1 53 248 LYS B N 1
ATOM 7229 C CA . LYS B 1 248 ? -17.016 -42.031 5.523 1 53 248 LYS B CA 1
ATOM 7230 C C . LYS B 1 248 ? -18.422 -41.531 5.836 1 53 248 LYS B C 1
ATOM 7232 O O . LYS B 1 248 ? -18.594 -40.531 6.496 1 53 248 LYS B O 1
ATOM 7237 N N . GLY B 1 249 ? -19.594 -42.188 5.488 1 45.44 249 GLY B N 1
ATOM 7238 C CA . GLY B 1 249 ? -21.016 -42.062 5.785 1 45.44 249 GLY B CA 1
ATOM 7239 C C . GLY B 1 249 ? -21.609 -40.781 5.25 1 45.44 249 GLY B C 1
ATOM 7240 O O . GLY B 1 249 ? -22.594 -40.281 5.797 1 45.44 249 GLY B O 1
ATOM 7241 N N . GLY B 1 250 ? -21.203 -40.156 4.137 1 43.28 250 GLY B N 1
ATOM 7242 C CA . GLY B 1 250 ? -21.969 -39.156 3.406 1 43.28 250 GLY B CA 1
ATOM 7243 C C . GLY B 1 250 ? -21.688 -37.719 3.867 1 43.28 250 GLY B C 1
ATOM 7244 O O . GLY B 1 250 ? -22.125 -36.781 3.234 1 43.28 250 GLY B O 1
ATOM 7245 N N . GLY B 1 251 ? -21.172 -37.5 5.117 1 43.78 251 GLY B N 1
ATOM 7246 C CA . GLY B 1 251 ? -21.109 -36.219 5.754 1 43.78 251 GLY B CA 1
ATOM 7247 C C . GLY B 1 251 ? -19.781 -35.969 6.453 1 43.78 251 GLY B C 1
ATOM 7248 O O . GLY B 1 251 ? -19.609 -34.938 7.105 1 43.78 251 GLY B O 1
ATOM 7249 N N . GLY B 1 252 ? -18.938 -36.875 6.535 1 47.75 252 GLY B N 1
ATOM 7250 C CA . GLY B 1 252 ? -17.891 -36.812 7.539 1 47.75 252 GLY B CA 1
ATOM 7251 C C . GLY B 1 252 ? -16.625 -36.156 7.043 1 47.75 252 GLY B C 1
ATOM 7252 O O . GLY B 1 252 ? -16.578 -35.625 5.934 1 47.75 252 GLY B O 1
ATOM 7253 N N . ASP B 1 253 ? -15.406 -36.438 7.914 1 58.5 253 ASP B N 1
ATOM 7254 C CA . ASP B 1 253 ? -14.094 -35.875 8.219 1 58.5 253 ASP B CA 1
ATOM 7255 C C . ASP B 1 253 ? -13.086 -36.188 7.121 1 58.5 253 ASP B C 1
ATOM 7257 O O . ASP B 1 253 ? -11.906 -36.438 7.406 1 58.5 253 ASP B O 1
ATOM 7261 N N . GLY B 1 254 ? -13.5 -36.375 5.883 1 71.38 254 GLY B N 1
ATOM 7262 C CA . GLY B 1 254 ? -12.469 -36.656 4.906 1 71.38 254 GLY B CA 1
ATOM 7263 C C . GLY B 1 254 ? -11.523 -35.5 4.68 1 71.38 254 GLY B C 1
ATOM 7264 O O . GLY B 1 254 ? -11.906 -34.344 4.836 1 71.38 254 GLY B O 1
ATOM 7265 N N . VAL B 1 255 ? -10.219 -35.938 4.574 1 77.88 255 VAL B N 1
ATOM 7266 C CA . VAL B 1 255 ? -9.195 -34.938 4.207 1 77.88 255 VAL B CA 1
ATOM 7267 C C . VAL B 1 255 ? -8.781 -35.156 2.754 1 77.88 255 VAL B C 1
ATOM 7269 O O . VAL B 1 255 ? -8.516 -36.281 2.334 1 77.88 255 VAL B O 1
ATOM 7272 N N . GLY B 1 256 ? -8.914 -34.156 1.943 1 83.06 256 GLY B N 1
ATOM 7273 C CA . GLY B 1 256 ? -8.43 -34.281 0.577 1 83.06 256 GLY B CA 1
ATOM 7274 C C . GLY B 1 256 ? -6.977 -34.719 0.493 1 83.06 256 GLY B C 1
ATOM 7275 O O . GLY B 1 256 ? -6.68 -35.875 0.227 1 83.06 256 GLY B O 1
ATOM 7276 N N . ILE B 1 257 ? -6.117 -33.781 0.824 1 85.88 257 ILE B N 1
ATOM 7277 C CA . ILE B 1 257 ? -4.68 -34.062 0.871 1 85.88 257 ILE B CA 1
ATOM 7278 C C . ILE B 1 257 ? -4.137 -33.688 2.252 1 85.88 257 ILE B C 1
ATOM 7280 O O . ILE B 1 257 ? -4.391 -32.594 2.76 1 85.88 257 ILE B O 1
ATOM 7284 N N . GLN B 1 258 ? -3.441 -34.625 2.771 1 87 258 GLN B N 1
ATOM 7285 C CA . GLN B 1 258 ? -2.867 -34.406 4.098 1 87 258 GLN B CA 1
ATOM 7286 C C . GLN B 1 258 ? -1.353 -34.594 4.074 1 87 258 GLN B C 1
ATOM 7288 O O . GLN B 1 258 ? -0.845 -35.531 3.488 1 87 258 GLN B O 1
ATOM 7293 N N . MET B 1 259 ? -0.636 -33.688 4.695 1 85.75 259 MET B N 1
ATOM 7294 C CA . MET B 1 259 ? 0.811 -33.812 4.852 1 85.75 259 MET B CA 1
ATOM 7295 C C . MET B 1 259 ? 1.191 -33.938 6.324 1 85.75 259 MET B C 1
ATOM 7297 O O . MET B 1 259 ? 0.882 -33.062 7.121 1 85.75 259 MET B O 1
ATOM 7301 N N . ASP B 1 260 ? 1.771 -35.062 6.648 1 80.25 260 ASP B N 1
ATOM 7302 C CA . ASP B 1 260 ? 2.238 -35.344 8.008 1 80.25 260 ASP B CA 1
ATOM 7303 C C . ASP B 1 260 ? 3.764 -35.375 8.062 1 80.25 260 ASP B C 1
ATOM 7305 O O . ASP B 1 260 ? 4.344 -35.656 9.109 1 80.25 260 ASP B O 1
ATOM 7309 N N . GLY B 1 261 ? 4.531 -34.688 7.352 1 71.81 261 GLY B N 1
ATOM 7310 C CA . GLY B 1 261 ? 5.977 -34.844 7.367 1 71.81 261 GLY B CA 1
ATOM 7311 C C . GLY B 1 261 ? 6.695 -33.531 7.082 1 71.81 261 GLY B C 1
ATOM 7312 O O . GLY B 1 261 ? 6.062 -32.469 6.973 1 71.81 261 GLY B O 1
ATOM 7313 N N . ALA B 1 262 ? 8.086 -33.594 7.172 1 64 262 ALA B N 1
ATOM 7314 C CA . ALA B 1 262 ? 8.945 -32.406 7.074 1 64 262 ALA B CA 1
ATOM 7315 C C . ALA B 1 262 ? 9.328 -32.156 5.621 1 64 262 ALA B C 1
ATOM 7317 O O . ALA B 1 262 ? 9.984 -31.141 5.328 1 64 262 ALA B O 1
ATOM 7318 N N . GLY B 1 263 ? 8.906 -32.969 4.723 1 76.69 263 GLY B N 1
ATOM 7319 C CA . GLY B 1 263 ? 9.344 -32.781 3.346 1 76.69 263 GLY B CA 1
ATOM 7320 C C . GLY B 1 263 ? 8.547 -31.719 2.609 1 76.69 263 GLY B C 1
ATOM 7321 O O . GLY B 1 263 ? 7.969 -30.828 3.232 1 76.69 263 GLY B O 1
ATOM 7322 N N . THR B 1 264 ? 8.789 -31.641 1.311 1 83.69 264 THR B N 1
ATOM 7323 C CA . THR B 1 264 ? 8.078 -30.703 0.444 1 83.69 264 THR B CA 1
ATOM 7324 C C . THR B 1 264 ? 7.074 -31.438 -0.437 1 83.69 264 THR B C 1
ATOM 7326 O O . THR B 1 264 ? 7.309 -32.594 -0.83 1 83.69 264 THR B O 1
ATOM 7329 N N . ALA B 1 265 ? 5.934 -30.844 -0.63 1 87.62 265 ALA B N 1
ATOM 7330 C CA . ALA B 1 265 ? 4.918 -31.406 -1.523 1 87.62 265 ALA B CA 1
ATOM 7331 C C . ALA B 1 265 ? 4.41 -30.344 -2.498 1 87.62 265 ALA B C 1
ATOM 7333 O O . ALA B 1 265 ? 4.062 -29.234 -2.09 1 87.62 265 ALA B O 1
ATOM 7334 N N . ASP B 1 266 ? 4.492 -30.641 -3.756 1 90.38 266 ASP B N 1
ATOM 7335 C CA . ASP B 1 266 ? 3.904 -29.812 -4.797 1 90.38 266 ASP B CA 1
ATOM 7336 C C . ASP B 1 266 ? 2.588 -30.391 -5.297 1 90.38 266 ASP B C 1
ATOM 7338 O O . ASP B 1 266 ? 2.57 -31.484 -5.871 1 90.38 266 ASP B O 1
ATOM 7342 N N . VAL B 1 267 ? 1.546 -29.734 -5.055 1 92.44 267 VAL B N 1
ATOM 7343 C CA . VAL B 1 267 ? 0.227 -30.109 -5.551 1 92.44 267 VAL B CA 1
ATOM 7344 C C . VAL B 1 267 ? -0.202 -29.156 -6.66 1 92.44 267 VAL B C 1
ATOM 7346 O O . VAL B 1 267 ? -0.243 -27.938 -6.457 1 92.44 267 VAL B O 1
ATOM 7349 N N . MET B 1 268 ? -0.534 -29.75 -7.805 1 93 268 MET B N 1
ATOM 7350 C CA . MET B 1 268 ? -0.77 -28.828 -8.906 1 93 268 MET B CA 1
ATOM 7351 C C . MET B 1 268 ? -1.897 -29.312 -9.805 1 93 268 MET B C 1
ATOM 7353 O O . MET B 1 268 ? -2.02 -30.516 -10.047 1 93 268 MET B O 1
ATOM 7357 N N . ARG B 1 269 ? -2.691 -28.344 -10.352 1 93.81 269 ARG B N 1
ATOM 7358 C CA . ARG B 1 269 ? -3.691 -28.516 -11.406 1 93.81 269 ARG B CA 1
ATOM 7359 C C . ARG B 1 269 ? -4.75 -29.531 -10.984 1 93.81 269 ARG B C 1
ATOM 7361 O O . ARG B 1 269 ? -5.086 -30.438 -11.758 1 93.81 269 ARG B O 1
ATOM 7368 N N . LEU B 1 270 ? -5.27 -29.359 -9.805 1 95.12 270 LEU B N 1
ATOM 7369 C CA . LEU B 1 270 ? -6.27 -30.281 -9.281 1 95.12 270 LEU B CA 1
ATOM 7370 C C . LEU B 1 270 ? -7.488 -29.531 -8.773 1 95.12 270 LEU B C 1
ATOM 7372 O O . LEU B 1 270 ? -7.355 -28.469 -8.156 1 95.12 270 LEU B O 1
ATOM 7376 N N . LYS B 1 271 ? -8.609 -30.062 -9.031 1 95.44 271 LYS B N 1
ATOM 7377 C CA . LYS B 1 271 ? -9.82 -29.734 -8.289 1 95.44 271 LYS B CA 1
ATOM 7378 C C . LYS B 1 271 ? -10.086 -30.766 -7.191 1 95.44 271 LYS B C 1
ATOM 7380 O O . LYS B 1 271 ? -10.43 -31.906 -7.477 1 95.44 271 LYS B O 1
ATOM 7385 N N . ILE B 1 272 ? -9.867 -30.359 -6 1 93.75 272 ILE B N 1
ATOM 7386 C CA . ILE B 1 272 ? -10.109 -31.234 -4.863 1 93.75 272 ILE B CA 1
ATOM 7387 C C . ILE B 1 272 ? -11.531 -31.047 -4.355 1 93.75 272 ILE B C 1
ATOM 7389 O O . ILE B 1 272 ? -11.859 -30 -3.791 1 93.75 272 ILE B O 1
ATOM 7393 N N . LYS B 1 273 ? -12.359 -31.984 -4.508 1 91.75 273 LYS B N 1
ATOM 7394 C CA . LYS B 1 273 ? -13.773 -31.875 -4.141 1 91.75 273 LYS B CA 1
ATOM 7395 C C . LYS B 1 273 ? -14.117 -32.844 -3.023 1 91.75 273 LYS B C 1
ATOM 7397 O O . LYS B 1 273 ? -13.672 -34 -3.037 1 91.75 273 LYS B O 1
ATOM 7402 N N . GLY B 1 274 ? -14.828 -32.375 -2.025 1 87.31 274 GLY B N 1
ATOM 7403 C CA . GLY B 1 274 ? -15.25 -33.219 -0.932 1 87.31 274 GLY B CA 1
ATOM 7404 C C . GLY B 1 274 ? -16.688 -33 -0.521 1 87.31 274 GLY B C 1
ATOM 7405 O O . GLY B 1 274 ? -17.469 -32.406 -1.264 1 87.31 274 GLY B O 1
ATOM 7406 N N . SER B 1 275 ? -17.078 -33.75 0.401 1 81.06 275 SER B N 1
ATOM 7407 C CA . SER B 1 275 ? -18.406 -33.625 0.995 1 81.06 275 SER B CA 1
ATOM 7408 C C . SER B 1 275 ? -18.328 -33.469 2.508 1 81.06 275 SER B C 1
ATOM 7410 O O . SER B 1 275 ? -18.828 -34.281 3.26 1 81.06 275 SER B O 1
ATOM 7412 N N . GLY B 1 276 ? -17.734 -32.312 2.885 1 82 276 GLY B N 1
ATOM 7413 C CA . GLY B 1 276 ? -17.453 -32.062 4.289 1 82 276 GLY B CA 1
ATOM 7414 C C . GLY B 1 276 ? -16.016 -32.312 4.668 1 82 276 GLY B C 1
ATOM 7415 O O . GLY B 1 276 ? -15.18 -32.594 3.807 1 82 276 GLY B O 1
ATOM 7416 N N . GLY B 1 277 ? -15.547 -32.062 5.895 1 88.25 277 GLY B N 1
ATOM 7417 C CA . GLY B 1 277 ? -14.18 -32.281 6.352 1 88.25 277 GLY B CA 1
ATOM 7418 C C . GLY B 1 277 ? -13.242 -31.156 5.977 1 88.25 277 GLY B C 1
ATOM 7419 O O . GLY B 1 277 ? -13.594 -29.984 6.094 1 88.25 277 GLY B O 1
ATOM 7420 N N . MET B 1 278 ? -12 -31.656 5.59 1 89.69 278 MET B N 1
ATOM 7421 C CA . MET B 1 278 ? -10.969 -30.672 5.301 1 89.69 278 MET B CA 1
ATOM 7422 C C . MET B 1 278 ? -10.383 -30.875 3.908 1 89.69 278 MET B C 1
ATOM 7424 O O . MET B 1 278 ? -10.109 -32.031 3.514 1 89.69 278 MET B O 1
ATOM 7428 N N . GLY B 1 279 ? -10.289 -29.859 3.166 1 90.44 279 GLY B N 1
ATOM 7429 C CA . GLY B 1 279 ? -9.703 -29.969 1.844 1 90.44 279 GLY B CA 1
ATOM 7430 C C . GLY B 1 279 ? -8.227 -30.344 1.88 1 90.44 279 GLY B C 1
ATOM 7431 O O . GLY B 1 279 ? -7.828 -31.375 1.328 1 90.44 279 GLY B O 1
ATOM 7432 N N . VAL B 1 280 ? -7.445 -29.484 2.525 1 92.19 280 VAL B N 1
ATOM 7433 C CA . VAL B 1 280 ? -6.008 -29.672 2.691 1 92.19 280 VAL B CA 1
ATOM 7434 C C . VAL B 1 280 ? -5.637 -29.531 4.168 1 92.19 280 VAL B C 1
ATOM 7436 O O . VAL B 1 280 ? -6.094 -28.609 4.848 1 92.19 280 VAL B O 1
ATOM 7439 N N . ARG B 1 281 ? -4.816 -30.422 4.59 1 89.75 281 ARG B N 1
ATOM 7440 C CA . ARG B 1 281 ? -4.371 -30.375 5.98 1 89.75 281 ARG B CA 1
ATOM 7441 C C . ARG B 1 281 ? -2.863 -30.562 6.082 1 89.75 281 ARG B C 1
ATOM 7443 O O . ARG B 1 281 ? -2.314 -31.5 5.492 1 89.75 281 ARG B O 1
ATOM 7450 N N . VAL B 1 282 ? -2.17 -29.688 6.742 1 88.38 282 VAL B N 1
ATOM 7451 C CA . VAL B 1 282 ? -0.751 -29.828 7.055 1 88.38 282 VAL B CA 1
ATOM 7452 C C . VAL B 1 282 ? -0.56 -29.922 8.562 1 88.38 282 VAL B C 1
ATOM 7454 O O . VAL B 1 282 ? -0.898 -28.984 9.297 1 88.38 282 VAL B O 1
ATOM 7457 N N . GLN B 1 283 ? -0.055 -31.031 8.938 1 84.5 283 GLN B N 1
ATOM 7458 C CA . GLN B 1 283 ? 0.085 -31.203 10.383 1 84.5 283 GLN B CA 1
ATOM 7459 C C . GLN B 1 283 ? 1.432 -31.828 10.734 1 84.5 283 GLN B C 1
ATOM 7461 O O . GLN B 1 283 ? 2.062 -32.469 9.891 1 84.5 283 GLN B O 1
ATOM 7466 N N . ASN B 1 284 ? 1.847 -31.844 11.945 1 61.88 284 ASN B N 1
ATOM 7467 C CA . ASN B 1 284 ? 2.912 -32.562 12.641 1 61.88 284 ASN B CA 1
ATOM 7468 C C . ASN B 1 284 ? 4.285 -32.219 12.07 1 61.88 284 ASN B C 1
ATOM 7470 O O . ASN B 1 284 ? 5.18 -33.062 12.047 1 61.88 284 ASN B O 1
ATOM 7474 N N . GLU B 1 285 ? 4.617 -31.031 11.391 1 65.25 285 GLU B N 1
ATOM 7475 C CA . GLU B 1 285 ? 6.023 -30.844 11.039 1 65.25 285 GLU B CA 1
ATOM 7476 C C . GLU B 1 285 ? 6.246 -29.516 10.328 1 65.25 285 GLU B C 1
ATOM 7478 O O . GLU B 1 285 ? 5.316 -28.719 10.188 1 65.25 285 GLU B O 1
ATOM 7483 N N . THR B 1 286 ? 7.648 -29.344 10 1 76.12 286 THR B N 1
ATOM 7484 C CA . THR B 1 286 ? 8.188 -28.109 9.438 1 76.12 286 THR B CA 1
ATOM 7485 C C . THR B 1 286 ? 8.156 -28.156 7.91 1 76.12 286 THR B C 1
ATOM 7487 O O . THR B 1 286 ? 8.836 -27.375 7.246 1 76.12 286 THR B O 1
ATOM 7490 N N . GLY B 1 287 ? 7.336 -29.094 7.328 1 83.69 287 GLY B N 1
ATOM 7491 C CA . GLY B 1 287 ? 7.359 -29.234 5.879 1 83.69 287 GLY B CA 1
ATOM 7492 C C . GLY B 1 287 ? 6.586 -28.141 5.164 1 83.69 287 GLY B C 1
ATOM 7493 O O . GLY B 1 287 ? 5.941 -27.312 5.805 1 83.69 287 GLY B O 1
ATOM 7494 N N . THR B 1 288 ? 6.785 -28.078 3.842 1 89.31 288 THR B N 1
ATOM 7495 C CA . THR B 1 288 ? 6.105 -27.094 3.002 1 89.31 288 THR B CA 1
ATOM 7496 C C . THR B 1 288 ? 5.203 -27.797 1.985 1 89.31 288 THR B C 1
ATOM 7498 O O . THR B 1 288 ? 5.641 -28.688 1.26 1 89.31 288 THR B O 1
ATOM 7501 N N . MET B 1 289 ? 3.965 -27.422 1.95 1 91.56 289 MET B N 1
ATOM 7502 C CA . MET B 1 289 ? 3.035 -27.828 0.899 1 91.56 289 MET B CA 1
ATOM 7503 C C . MET B 1 289 ? 2.705 -26.656 -0.015 1 91.56 289 MET B C 1
ATOM 7505 O O . MET B 1 289 ? 2.203 -25.625 0.443 1 91.56 289 MET B O 1
ATOM 7509 N N . THR B 1 290 ? 3.033 -26.797 -1.257 1 93.25 290 THR B N 1
ATOM 7510 C CA . THR B 1 290 ? 2.711 -25.781 -2.248 1 93.25 290 THR B CA 1
ATOM 7511 C C . THR B 1 290 ? 1.497 -26.188 -3.074 1 93.25 290 THR B C 1
ATOM 7513 O O . THR B 1 290 ? 1.467 -27.281 -3.641 1 93.25 290 THR B O 1
ATOM 7516 N N . LEU B 1 291 ? 0.5 -25.359 -3.088 1 95.88 291 LEU B N 1
ATOM 7517 C CA . LEU B 1 291 ? -0.678 -25.516 -3.936 1 95.88 291 LEU B CA 1
ATOM 7518 C C . LEU B 1 291 ? -0.633 -24.547 -5.109 1 95.88 291 LEU B C 1
ATOM 7520 O O . LEU B 1 291 ? -0.708 -23.328 -4.922 1 95.88 291 LEU B O 1
ATOM 7524 N N . ASN B 1 292 ? -0.494 -25.094 -6.309 1 94.81 292 ASN B N 1
ATOM 7525 C CA . ASN B 1 292 ? -0.453 -24.281 -7.52 1 94.81 292 ASN B CA 1
ATOM 7526 C C . ASN B 1 292 ? -1.604 -24.625 -8.461 1 94.81 292 ASN B C 1
ATOM 7528 O O . ASN B 1 292 ? -1.647 -25.719 -9.023 1 94.81 292 ASN B O 1
ATOM 7532 N N . MET B 1 293 ? -2.486 -23.656 -8.703 1 93.56 293 MET B N 1
ATOM 7533 C CA . MET B 1 293 ? -3.674 -23.906 -9.523 1 93.56 293 MET B CA 1
ATOM 7534 C C . MET B 1 293 ? -4.508 -25.047 -8.945 1 93.56 293 MET B C 1
ATOM 7536 O O . MET B 1 293 ? -4.773 -26.031 -9.633 1 93.56 293 MET B O 1
ATOM 7540 N N . VAL B 1 294 ? -4.871 -24.844 -7.754 1 96.38 294 VAL B N 1
ATOM 7541 C CA . VAL B 1 294 ? -5.656 -25.844 -7.047 1 96.38 294 VAL B CA 1
ATOM 7542 C C . VAL B 1 294 ? -6.988 -25.25 -6.602 1 96.38 294 VAL B C 1
ATOM 7544 O O . VAL B 1 294 ? -7.02 -24.156 -6.016 1 96.38 294 VAL B O 1
ATOM 7547 N N . ASN B 1 295 ? -8.086 -25.906 -6.891 1 96.81 295 ASN B N 1
ATOM 7548 C CA . ASN B 1 295 ? -9.414 -25.516 -6.418 1 96.81 295 ASN B CA 1
ATOM 7549 C C . ASN B 1 295 ? -9.953 -26.5 -5.383 1 96.81 295 ASN B C 1
ATOM 7551 O O . ASN B 1 295 ? -10.047 -27.703 -5.652 1 96.81 295 ASN B O 1
ATOM 7555 N N . VAL B 1 296 ? -10.242 -25.969 -4.266 1 96.69 296 VAL B N 1
ATOM 7556 C CA . VAL B 1 296 ? -10.82 -26.766 -3.189 1 96.69 296 VAL B CA 1
ATOM 7557 C C . VAL B 1 296 ? -12.305 -26.438 -3.043 1 96.69 296 VAL B C 1
ATOM 7559 O O . VAL B 1 296 ? -12.68 -25.266 -2.977 1 96.69 296 VAL B O 1
ATOM 7562 N N . SER B 1 297 ? -13.172 -27.422 -3.004 1 94.5 297 SER B N 1
ATOM 7563 C CA . SER B 1 297 ? -14.602 -27.156 -2.848 1 94.5 297 SER B CA 1
ATOM 7564 C C . SER B 1 297 ? -15.305 -28.312 -2.131 1 94.5 297 SER B C 1
ATOM 7566 O O . SER B 1 297 ? -14.812 -29.438 -2.139 1 94.5 297 SER B O 1
ATOM 7568 N N . GLY B 1 298 ? -16.406 -28.016 -1.533 1 90.25 298 GLY B N 1
ATOM 7569 C CA . GLY B 1 298 ? -17.281 -29.016 -0.946 1 90.25 298 GLY B CA 1
ATOM 7570 C C . GLY B 1 298 ? -16.922 -29.359 0.484 1 90.25 298 GLY B C 1
ATOM 7571 O O . GLY B 1 298 ? -17.594 -30.172 1.122 1 90.25 298 GLY B O 1
ATOM 7572 N N . PHE B 1 299 ? -15.93 -28.672 1.029 1 90.44 299 PHE B N 1
ATOM 7573 C CA . PHE B 1 299 ? -15.469 -28.969 2.379 1 90.44 299 PHE B CA 1
ATOM 7574 C C . PHE B 1 299 ? -15.977 -27.922 3.369 1 90.44 299 PHE B C 1
ATOM 7576 O O . PHE B 1 299 ? -16.391 -26.828 2.973 1 90.44 299 PHE B O 1
ATOM 7583 N N . THR B 1 300 ? -16.016 -28.344 4.691 1 91.88 300 THR B N 1
ATOM 7584 C CA . THR B 1 300 ? -16.359 -27.391 5.746 1 91.88 300 THR B CA 1
ATOM 7585 C C . THR B 1 300 ? -15.133 -26.547 6.113 1 91.88 300 THR B C 1
ATOM 7587 O O . THR B 1 300 ? -15.281 -25.422 6.578 1 91.88 300 THR B O 1
ATOM 7590 N N . MET B 1 301 ? -14.031 -27.109 5.973 1 94.31 301 MET B N 1
ATOM 7591 C CA . MET B 1 301 ? -12.773 -26.406 6.156 1 94.31 301 MET B CA 1
ATOM 7592 C C . MET B 1 301 ? -11.883 -26.547 4.922 1 94.31 301 MET B C 1
ATOM 7594 O O . MET B 1 301 ? -11.508 -27.656 4.547 1 94.31 301 MET B O 1
ATOM 7598 N N . GLY B 1 302 ? -11.562 -25.484 4.312 1 95.5 302 GLY B N 1
ATOM 7599 C CA . GLY B 1 302 ? -10.781 -25.531 3.086 1 95.5 302 GLY B CA 1
ATOM 7600 C C . GLY B 1 302 ? -9.352 -25.984 3.311 1 95.5 302 GLY B C 1
ATOM 7601 O O . GLY B 1 302 ? -8.953 -27.062 2.846 1 95.5 302 GLY B O 1
ATOM 7602 N N . VAL B 1 303 ? -8.578 -25.172 4.02 1 95.88 303 VAL B N 1
ATOM 7603 C CA . VAL B 1 303 ? -7.184 -25.438 4.359 1 95.88 303 VAL B CA 1
ATOM 7604 C C . VAL B 1 303 ? -7 -25.375 5.875 1 95.88 303 VAL B C 1
ATOM 7606 O O . VAL B 1 303 ? -7.441 -24.422 6.52 1 95.88 303 VAL B O 1
ATOM 7609 N N . ASN B 1 304 ? -6.414 -26.375 6.406 1 94.44 304 ASN B N 1
ATOM 7610 C CA . ASN B 1 304 ? -6.066 -26.406 7.824 1 94.44 304 ASN B CA 1
ATOM 7611 C C . ASN B 1 304 ? -4.562 -26.578 8.031 1 94.44 304 ASN B C 1
ATOM 7613 O O . ASN B 1 304 ? -4.012 -27.641 7.77 1 94.44 304 ASN B O 1
ATOM 7617 N N . ALA B 1 305 ? -3.918 -25.578 8.523 1 94.31 305 ALA B N 1
ATOM 7618 C CA . ALA B 1 305 ? -2.484 -25.625 8.789 1 94.31 305 ALA B CA 1
ATOM 7619 C C . ALA B 1 305 ? -2.207 -25.641 10.289 1 94.31 305 ALA B C 1
ATOM 7621 O O . ALA B 1 305 ? -2.424 -24.641 10.977 1 94.31 305 ALA B O 1
ATOM 7622 N N . ARG B 1 306 ? -1.651 -26.688 10.75 1 92.12 306 ARG B N 1
ATOM 7623 C CA . ARG B 1 306 ? -1.341 -26.812 12.172 1 92.12 306 ARG B CA 1
ATOM 7624 C C . ARG B 1 306 ? 0.149 -26.609 12.422 1 92.12 306 ARG B C 1
ATOM 7626 O O . ARG B 1 306 ? 0.559 -26.328 13.547 1 92.12 306 ARG B O 1
ATOM 7633 N N . SER B 1 307 ? 0.874 -26.875 11.398 1 90.31 307 SER B N 1
ATOM 7634 C CA . SER B 1 307 ? 2.316 -26.672 11.422 1 90.31 307 SER B CA 1
ATOM 7635 C C . SER B 1 307 ? 2.867 -26.469 10.008 1 90.31 307 SER B C 1
ATOM 7637 O O . SER B 1 307 ? 2.113 -26.484 9.039 1 90.31 307 SER B O 1
ATOM 7639 N N . GLY B 1 308 ? 4.105 -26.172 9.875 1 90.69 308 GLY B N 1
ATOM 7640 C CA . GLY B 1 308 ? 4.738 -26.062 8.57 1 90.69 308 GLY B CA 1
ATOM 7641 C C . GLY B 1 308 ? 4.234 -24.875 7.758 1 90.69 308 GLY B C 1
ATOM 7642 O O . GLY B 1 308 ? 3.742 -23.891 8.32 1 90.69 308 GLY B O 1
ATOM 7643 N N . THR B 1 309 ? 4.484 -24.969 6.484 1 93.12 309 THR B N 1
ATOM 7644 C CA . THR B 1 309 ? 4.121 -23.875 5.582 1 93.12 309 THR B CA 1
ATOM 7645 C C . THR B 1 309 ? 3.176 -24.375 4.492 1 93.12 309 THR B C 1
ATOM 7647 O O . THR B 1 309 ? 3.391 -25.453 3.916 1 93.12 309 THR B O 1
ATOM 7650 N N . VAL B 1 310 ? 2.074 -23.672 4.273 1 95.25 310 VAL B N 1
ATOM 7651 C CA . VAL B 1 310 ? 1.21 -23.875 3.115 1 95.25 310 VAL B CA 1
ATOM 7652 C C . VAL B 1 310 ? 1.305 -22.656 2.189 1 95.25 310 VAL B C 1
ATOM 7654 O O . VAL B 1 310 ? 0.909 -21.547 2.564 1 95.25 310 VAL B O 1
ATOM 7657 N N . ASP B 1 311 ? 1.891 -22.891 1.042 1 96 311 ASP B N 1
ATOM 7658 C CA . ASP B 1 311 ? 2.049 -21.844 0.032 1 96 311 ASP B CA 1
ATOM 7659 C C . ASP B 1 311 ? 1.038 -22.016 -1.1 1 96 311 ASP B C 1
ATOM 7661 O O . ASP B 1 311 ? 1.125 -22.969 -1.874 1 96 311 ASP B O 1
ATOM 7665 N N . ILE B 1 312 ? 0.079 -21.078 -1.259 1 97.19 312 ILE B N 1
ATOM 7666 C CA . ILE B 1 312 ? -1.012 -21.203 -2.221 1 97.19 312 ILE B CA 1
ATOM 7667 C C . ILE B 1 312 ? -0.824 -20.172 -3.338 1 97.19 312 ILE B C 1
ATOM 7669 O O . ILE B 1 312 ? -0.808 -18.969 -3.086 1 97.19 312 ILE B O 1
ATOM 7673 N N . ASN B 1 313 ? -0.719 -20.656 -4.637 1 95.94 313 ASN B N 1
ATOM 7674 C CA . ASN B 1 313 ? -0.422 -19.812 -5.789 1 95.94 313 ASN B CA 1
ATOM 7675 C C . ASN B 1 313 ? -1.27 -20.188 -6.996 1 95.94 313 ASN B C 1
ATOM 7677 O O . ASN B 1 313 ? -2.158 -21.047 -6.895 1 95.94 313 ASN B O 1
ATOM 7681 N N . GLY B 1 314 ? -1.118 -19.422 -8.094 1 93.06 314 GLY B N 1
ATOM 7682 C CA . GLY B 1 314 ? -1.69 -19.797 -9.383 1 93.06 314 GLY B CA 1
ATOM 7683 C C . GLY B 1 314 ? -3.184 -19.531 -9.461 1 93.06 314 GLY B C 1
ATOM 7684 O O . GLY B 1 314 ? -3.926 -20.344 -10.023 1 93.06 314 GLY B O 1
ATOM 7685 N N . ASP B 1 315 ? -3.631 -18.578 -8.844 1 91.94 315 ASP B N 1
ATOM 7686 C CA . ASP B 1 315 ? -5.043 -18.203 -8.859 1 91.94 315 ASP B CA 1
ATOM 7687 C C . ASP B 1 315 ? -5.91 -19.344 -8.305 1 91.94 315 ASP B C 1
ATOM 7689 O O . ASP B 1 315 ? -6.988 -19.625 -8.836 1 91.94 315 ASP B O 1
ATOM 7693 N N . SER B 1 316 ? -5.359 -19.984 -7.301 1 96.38 316 SER B N 1
ATOM 7694 C CA . SER B 1 316 ? -6.086 -21.062 -6.621 1 96.38 316 SER B CA 1
ATOM 7695 C C . SER B 1 316 ? -7.355 -20.531 -5.957 1 96.38 316 SER B C 1
ATOM 7697 O O . SER B 1 316 ? -7.426 -19.359 -5.594 1 96.38 316 SER B O 1
ATOM 7699 N N . LYS B 1 317 ? -8.367 -21.375 -5.785 1 97.19 317 LYS B N 1
ATOM 7700 C CA . LYS B 1 317 ? -9.648 -21.016 -5.176 1 97.19 317 LYS B CA 1
ATOM 7701 C C . LYS B 1 317 ? -9.992 -21.969 -4.027 1 97.19 317 LYS B C 1
ATOM 7703 O O . LYS B 1 317 ? -9.914 -23.188 -4.176 1 97.19 317 LYS B O 1
ATOM 7708 N N . ILE B 1 318 ? -10.281 -21.391 -2.893 1 97.88 318 ILE B N 1
ATOM 7709 C CA . ILE B 1 318 ? -10.758 -22.141 -1.738 1 97.88 318 ILE B CA 1
ATOM 7710 C C . ILE B 1 318 ? -12.227 -21.828 -1.472 1 97.88 318 ILE B C 1
ATOM 7712 O O . ILE B 1 318 ? -12.555 -20.719 -1.019 1 97.88 318 ILE B O 1
ATOM 7716 N N . GLU B 1 319 ? -13.031 -22.734 -1.741 1 96.75 319 GLU B N 1
ATOM 7717 C CA . GLU B 1 319 ? -14.469 -22.562 -1.55 1 96.75 319 GLU B CA 1
ATOM 7718 C C . GLU B 1 319 ? -14.984 -23.469 -0.434 1 96.75 319 GLU B C 1
ATOM 7720 O O . GLU B 1 319 ? -14.672 -24.672 -0.403 1 96.75 319 GLU B O 1
ATOM 7725 N N . VAL B 1 320 ? -15.727 -22.906 0.48 1 95.38 320 VAL B N 1
ATOM 7726 C CA . VAL B 1 320 ? -16.312 -23.703 1.555 1 95.38 320 VAL B CA 1
ATOM 7727 C C . VAL B 1 320 ? -17.812 -23.469 1.612 1 95.38 320 VAL B C 1
ATOM 7729 O O . VAL B 1 320 ? -18.328 -22.5 1.056 1 95.38 320 VAL B O 1
ATOM 7732 N N . GLY B 1 321 ? -18.5 -24.484 2.211 1 88.5 321 GLY B N 1
ATOM 7733 C CA . GLY B 1 321 ? -19.953 -24.375 2.326 1 88.5 321 GLY B CA 1
ATOM 7734 C C . GLY B 1 321 ? -20.406 -23.562 3.52 1 88.5 321 GLY B C 1
ATOM 7735 O O . GLY B 1 321 ? -19.625 -22.766 4.055 1 88.5 321 GLY B O 1
ATOM 7736 N N . ALA B 1 322 ? -21.641 -23.734 3.898 1 87.38 322 ALA B N 1
ATOM 7737 C CA . ALA B 1 322 ? -22.25 -23 5.008 1 87.38 322 ALA B CA 1
ATOM 7738 C C . ALA B 1 322 ? -21.5 -23.266 6.312 1 87.38 322 ALA B C 1
ATOM 7740 O O . ALA B 1 322 ? -21.109 -24.406 6.582 1 87.38 322 ALA B O 1
ATOM 7741 N N . ASN B 1 323 ? -21.328 -22.25 7.07 1 90 323 ASN B N 1
ATOM 7742 C CA . ASN B 1 323 ? -20.656 -22.281 8.367 1 90 323 ASN B CA 1
ATOM 7743 C C . ASN B 1 323 ? -19.219 -22.75 8.25 1 90 323 ASN B C 1
ATOM 7745 O O . ASN B 1 323 ? -18.609 -23.172 9.234 1 90 323 ASN B O 1
ATOM 7749 N N . GLY B 1 324 ? -18.688 -22.812 7.109 1 94.69 324 GLY B N 1
ATOM 7750 C CA . GLY B 1 324 ? -17.344 -23.297 6.887 1 94.69 324 GLY B CA 1
ATOM 7751 C C . GLY B 1 324 ? -16.266 -22.25 7.16 1 94.69 324 GLY B C 1
ATOM 7752 O O . GLY B 1 324 ? -16.578 -21.078 7.367 1 94.69 324 GLY B O 1
ATOM 7753 N N . THR B 1 325 ? -15.062 -22.688 7.246 1 96.56 325 THR B N 1
ATOM 7754 C CA . THR B 1 325 ? -13.867 -21.844 7.371 1 96.56 325 THR B CA 1
ATOM 7755 C C . THR B 1 325 ? -12.953 -22.031 6.16 1 96.56 325 THR B C 1
ATOM 7757 O O . THR B 1 325 ? -12.586 -23.156 5.812 1 96.56 325 THR B O 1
ATOM 7760 N N . GLY B 1 326 ? -12.641 -20.969 5.5 1 97.38 326 GLY B N 1
ATOM 7761 C CA . GLY B 1 326 ? -11.773 -21.062 4.336 1 97.38 326 GLY B CA 1
ATOM 7762 C C . GLY B 1 326 ? -10.391 -21.578 4.672 1 97.38 326 GLY B C 1
ATOM 7763 O O . GLY B 1 326 ? -10.016 -22.688 4.266 1 97.38 326 GLY B O 1
ATOM 7764 N N . ILE B 1 327 ? -9.641 -20.781 5.422 1 97.94 327 ILE B N 1
ATOM 7765 C CA . ILE B 1 327 ? -8.305 -21.156 5.871 1 97.94 327 ILE B CA 1
ATOM 7766 C C . ILE B 1 327 ? -8.242 -21.094 7.395 1 97.94 327 ILE B C 1
ATOM 7768 O O . ILE B 1 327 ? -8.609 -20.078 7.996 1 97.94 327 ILE B O 1
ATOM 7772 N N . MET B 1 328 ? -7.809 -22.109 7.98 1 96.94 328 MET B N 1
ATOM 7773 C CA . MET B 1 328 ? -7.582 -22.172 9.422 1 96.94 328 MET B CA 1
ATOM 7774 C C . MET B 1 328 ? -6.105 -22.375 9.734 1 96.94 328 MET B C 1
ATOM 7776 O O . MET B 1 328 ? -5.508 -23.359 9.289 1 96.94 328 MET B O 1
ATOM 7780 N N . VAL B 1 329 ? -5.473 -21.484 10.438 1 95.88 329 VAL B N 1
ATOM 7781 C CA . VAL B 1 329 ? -4.109 -21.625 10.945 1 95.88 329 VAL B CA 1
ATOM 7782 C C . VAL B 1 329 ? -4.141 -21.844 12.453 1 95.88 329 VAL B C 1
ATOM 7784 O O . VAL B 1 329 ? -4.316 -20.891 13.219 1 95.88 329 VAL B O 1
ATOM 7787 N N . SER B 1 330 ? -3.941 -23 12.914 1 86.94 330 SER B N 1
ATOM 7788 C CA . SER B 1 330 ? -4.211 -23.328 14.312 1 86.94 330 SER B CA 1
ATOM 7789 C C . SER B 1 330 ? -2.918 -23.469 15.109 1 86.94 330 SER B C 1
ATOM 7791 O O . SER B 1 330 ? -2.914 -23.297 16.328 1 86.94 330 SER B O 1
ATOM 7793 N N . GLY B 1 331 ? -1.841 -23.781 14.477 1 85.56 331 GLY B N 1
ATOM 7794 C CA . GLY B 1 331 ? -0.601 -23.969 15.211 1 85.56 331 GLY B CA 1
ATOM 7795 C C . GLY B 1 331 ? 0.313 -22.766 15.156 1 85.56 331 GLY B C 1
ATOM 7796 O O . GLY B 1 331 ? 0.365 -22.062 14.141 1 85.56 331 GLY B O 1
ATOM 7797 N N . SER B 1 332 ? 1.111 -22.531 16.203 1 85.62 332 SER B N 1
ATOM 7798 C CA . SER B 1 332 ? 2.008 -21.391 16.266 1 85.62 332 SER B CA 1
ATOM 7799 C C . SER B 1 332 ? 3.143 -21.516 15.25 1 85.62 332 SER B C 1
ATOM 7801 O O . SER B 1 332 ? 3.744 -20.516 14.852 1 85.62 332 SER B O 1
ATOM 7803 N N . GLY B 1 333 ? 3.42 -22.734 14.891 1 88.38 333 GLY B N 1
ATOM 7804 C CA . GLY B 1 333 ? 4.492 -22.953 13.938 1 88.38 333 GLY B CA 1
ATOM 7805 C C . GLY B 1 333 ? 4.016 -23 12.5 1 88.38 333 GLY B C 1
ATOM 7806 O O . GLY B 1 333 ? 4.809 -23.219 11.578 1 88.38 333 GLY B O 1
ATOM 7807 N N . ALA B 1 334 ? 2.756 -22.703 12.281 1 93.81 334 ALA B N 1
ATOM 7808 C CA . ALA B 1 334 ? 2.178 -22.812 10.945 1 93.81 334 ALA B CA 1
ATOM 7809 C C . ALA B 1 334 ? 2.258 -21.469 10.211 1 93.81 334 ALA B C 1
ATOM 7811 O O . ALA B 1 334 ? 2.082 -20.406 10.812 1 93.81 334 ALA B O 1
ATOM 7812 N N . THR B 1 335 ? 2.607 -21.516 8.984 1 95.56 335 THR B N 1
ATOM 7813 C CA . THR B 1 335 ? 2.566 -20.359 8.102 1 95.56 335 THR B CA 1
ATOM 7814 C C . THR B 1 335 ? 1.713 -20.641 6.867 1 95.56 335 THR B C 1
ATOM 7816 O O . THR B 1 335 ? 1.888 -21.672 6.215 1 95.56 335 THR B O 1
ATOM 7819 N N . VAL B 1 336 ? 0.763 -19.781 6.57 1 96.88 336 VAL B N 1
ATOM 7820 C CA . VAL B 1 336 ? 0.01 -19.859 5.32 1 96.88 336 VAL B CA 1
ATOM 7821 C C . VAL B 1 336 ? 0.261 -18.609 4.484 1 96.88 336 VAL B C 1
ATOM 7823 O O . VAL B 1 336 ? 0.08 -17.484 4.969 1 96.88 336 VAL B O 1
ATOM 7826 N N . LYS B 1 337 ? 0.776 -18.781 3.293 1 97.38 337 LYS B N 1
ATOM 7827 C CA . LYS B 1 337 ? 0.959 -17.734 2.299 1 97.38 337 LYS B CA 1
ATOM 7828 C C . LYS B 1 337 ? 0.058 -17.953 1.088 1 97.38 337 LYS B C 1
ATOM 7830 O O . LYS B 1 337 ? 0.099 -19.016 0.465 1 97.38 337 LYS B O 1
ATOM 7835 N N . MET B 1 338 ? -0.76 -17 0.778 1 97.75 338 MET B N 1
ATOM 7836 C CA . MET B 1 338 ? -1.597 -17.078 -0.416 1 97.75 338 MET B CA 1
ATOM 7837 C C . MET B 1 338 ? -1.392 -15.859 -1.303 1 97.75 338 MET B C 1
ATOM 7839 O O . MET B 1 338 ? -1.478 -14.727 -0.83 1 97.75 338 MET B O 1
ATOM 7843 N N . MET B 1 339 ? -1.044 -16.109 -2.557 1 96.88 339 MET B N 1
ATOM 7844 C CA . MET B 1 339 ? -0.865 -15.047 -3.545 1 96.88 339 MET B CA 1
ATOM 7845 C C . MET B 1 339 ? -1.903 -15.156 -4.656 1 96.88 339 MET B C 1
ATOM 7847 O O . MET B 1 339 ? -1.858 -16.094 -5.465 1 96.88 339 MET B O 1
ATOM 7851 N N . GLY B 1 340 ? -2.736 -14.172 -4.711 1 95.25 340 GLY B N 1
ATOM 7852 C CA . GLY B 1 340 ? -3.828 -14.172 -5.672 1 95.25 340 GLY B CA 1
ATOM 7853 C C . GLY B 1 340 ? -4.906 -15.188 -5.344 1 95.25 340 GLY B C 1
ATOM 7854 O O . GLY B 1 340 ? -4.84 -15.859 -4.312 1 95.25 340 GLY B O 1
ATOM 7855 N N . GLY B 1 341 ? -5.891 -15.234 -6.145 1 96.38 341 GLY B N 1
ATOM 7856 C CA . GLY B 1 341 ? -6.969 -16.203 -6 1 96.38 341 GLY B CA 1
ATOM 7857 C C . GLY B 1 341 ? -8.094 -15.711 -5.113 1 96.38 341 GLY B C 1
ATOM 7858 O O . GLY B 1 341 ? -8.25 -14.5 -4.906 1 96.38 341 GLY B O 1
ATOM 7859 N N . LYS B 1 342 ? -8.898 -16.719 -4.594 1 97.69 342 LYS B N 1
ATOM 7860 C CA . LYS B 1 342 ? -10.102 -16.344 -3.861 1 97.69 342 LYS B CA 1
ATOM 7861 C C . LYS B 1 342 ? -10.406 -17.344 -2.752 1 97.69 342 LYS B C 1
ATOM 7863 O O . LYS B 1 342 ? -10.125 -18.531 -2.893 1 97.69 342 LYS B O 1
ATOM 7868 N N . ILE B 1 343 ? -10.906 -16.828 -1.699 1 98.25 343 ILE B N 1
ATOM 7869 C CA . ILE B 1 343 ? -11.547 -17.609 -0.641 1 98.25 343 ILE B CA 1
ATOM 7870 C C . ILE B 1 343 ? -13.031 -17.266 -0.581 1 98.25 343 ILE B C 1
ATOM 7872 O O . ILE B 1 343 ? -13.406 -16.125 -0.305 1 98.25 343 ILE B O 1
ATOM 7876 N N . GLU B 1 344 ? -13.898 -18.234 -0.756 1 97.44 344 GLU B N 1
ATOM 7877 C CA . GLU B 1 344 ? -15.32 -17.953 -0.92 1 97.44 344 GLU B CA 1
ATOM 7878 C C . GLU B 1 344 ? -16.172 -18.844 -0.012 1 97.44 344 GLU B C 1
ATOM 7880 O O . GLU B 1 344 ? -15.93 -20.047 0.088 1 97.44 344 GLU B O 1
ATOM 7885 N N . GLY B 1 345 ? -17.031 -18.266 0.767 1 95.06 345 GLY B N 1
ATOM 7886 C CA . GLY B 1 345 ? -18.047 -18.984 1.512 1 95.06 345 GLY B CA 1
ATOM 7887 C C . GLY B 1 345 ? -19.391 -19.031 0.8 1 95.06 345 GLY B C 1
ATOM 7888 O O . GLY B 1 345 ? -20.094 -18.031 0.743 1 95.06 345 GLY B O 1
ATOM 7889 N N . LYS B 1 346 ? -19.609 -20.219 0.347 1 84.75 346 LYS B N 1
ATOM 7890 C CA . LYS B 1 346 ? -20.875 -20.359 -0.343 1 84.75 346 LYS B CA 1
ATOM 7891 C C . LYS B 1 346 ? -22.031 -20.438 0.651 1 84.75 346 LYS B C 1
ATOM 7893 O O . LYS B 1 346 ? -21.969 -21.172 1.644 1 84.75 346 LYS B O 1
ATOM 7898 N N . SER B 1 347 ? -23.047 -19.656 0.603 1 74.31 347 SER B N 1
ATOM 7899 C CA . SER B 1 347 ? -24.281 -19.641 1.386 1 74.31 347 SER B CA 1
ATOM 7900 C C . SER B 1 347 ? -24.016 -19.188 2.822 1 74.31 347 SER B C 1
ATOM 7902 O O . SER B 1 347 ? -24.625 -19.719 3.758 1 74.31 347 SER B O 1
ATOM 7904 N N . GLY B 1 348 ? -23.047 -18.391 3.086 1 78.88 348 GLY B N 1
ATOM 7905 C CA . GLY B 1 348 ? -22.875 -17.812 4.414 1 78.88 348 GLY B CA 1
ATOM 7906 C C . GLY B 1 348 ? -21.797 -18.516 5.219 1 78.88 348 GLY B C 1
ATOM 7907 O O . GLY B 1 348 ? -22.078 -19.094 6.273 1 78.88 348 GLY B O 1
ATOM 7908 N N . GLY B 1 349 ? -20.531 -18.453 4.746 1 80.94 349 GLY B N 1
ATOM 7909 C CA . GLY B 1 349 ? -19.422 -18.953 5.535 1 80.94 349 GLY B CA 1
ATOM 7910 C C . GLY B 1 349 ? -19.219 -18.203 6.836 1 80.94 349 GLY B C 1
ATOM 7911 O O . GLY B 1 349 ? -19.703 -17.078 6.984 1 80.94 349 GLY B O 1
ATOM 7912 N N . ASN B 1 350 ? -18.625 -18.906 7.758 1 91.75 350 ASN B N 1
ATOM 7913 C CA . ASN B 1 350 ? -18.375 -18.281 9.062 1 91.75 350 ASN B CA 1
ATOM 7914 C C . ASN B 1 350 ? -17.125 -17.422 9.047 1 91.75 350 ASN B C 1
ATOM 7916 O O . ASN B 1 350 ? -17.188 -16.203 9.211 1 91.75 350 ASN B O 1
ATOM 7920 N N . PHE B 1 351 ? -15.992 -18.109 8.781 1 96.12 351 PHE B N 1
ATOM 7921 C CA . PHE B 1 351 ? -14.711 -17.406 8.773 1 96.12 351 PHE B CA 1
ATOM 7922 C C . PHE B 1 351 ? -14.031 -17.547 7.418 1 96.12 351 PHE B C 1
ATOM 7924 O O . PHE B 1 351 ? -13.883 -18.656 6.902 1 96.12 351 PHE B O 1
ATOM 7931 N N . GLY B 1 352 ? -13.68 -16.422 6.766 1 97.69 352 GLY B N 1
ATOM 7932 C CA . GLY B 1 352 ? -12.781 -16.547 5.625 1 97.69 352 GLY B CA 1
ATOM 7933 C C . GLY B 1 352 ? -11.422 -17.109 5.992 1 97.69 352 GLY B C 1
ATOM 7934 O O . GLY B 1 352 ? -11.031 -18.172 5.492 1 97.69 352 GLY B O 1
ATOM 7935 N N . VAL B 1 353 ? -10.742 -16.406 6.871 1 98.31 353 VAL B N 1
ATOM 7936 C CA . VAL B 1 353 ? -9.477 -16.859 7.453 1 98.31 353 VAL B CA 1
ATOM 7937 C C . VAL B 1 353 ? -9.555 -16.781 8.977 1 98.31 353 VAL B C 1
ATOM 7939 O O . VAL B 1 353 ? -10.008 -15.781 9.531 1 98.31 353 VAL B O 1
ATOM 7942 N N . GLN B 1 354 ? -9.188 -17.797 9.617 1 97.19 354 GLN B N 1
ATOM 7943 C CA . GLN B 1 354 ? -9.133 -17.844 11.07 1 97.19 354 GLN B CA 1
ATOM 7944 C C . GLN B 1 354 ? -7.75 -18.281 11.555 1 97.19 354 GLN B C 1
ATOM 7946 O O . GLN B 1 354 ? -7.211 -19.281 11.07 1 97.19 354 GLN B O 1
ATOM 7951 N N . GLY B 1 355 ? -7.109 -17.609 12.516 1 94.88 355 GLY B N 1
ATOM 7952 C CA . GLY B 1 355 ? -5.801 -17.953 13.047 1 94.88 355 GLY B CA 1
ATOM 7953 C C . GLY B 1 355 ? -5.754 -17.922 14.562 1 94.88 355 GLY B C 1
ATOM 7954 O O . GLY B 1 355 ? -6.223 -16.969 15.195 1 94.88 355 GLY B O 1
ATOM 7955 N N . SER B 1 356 ? -5.375 -19 15.125 1 90.94 356 SER B N 1
ATOM 7956 C CA . SER B 1 356 ? -5.234 -19.062 16.578 1 90.94 356 SER B CA 1
ATOM 7957 C C . SER B 1 356 ? -3.783 -18.875 17 1 90.94 356 SER B C 1
ATOM 7959 O O . SER B 1 356 ? -3.502 -18.641 18.172 1 90.94 356 SER B O 1
ATOM 7961 N N . GLY B 1 357 ? -3.023 -19.078 16.016 1 85.38 357 GLY B N 1
ATOM 7962 C CA . GLY B 1 357 ? -1.578 -18.984 16.125 1 85.38 357 GLY B CA 1
ATOM 7963 C C . GLY B 1 357 ? -0.867 -19.031 14.797 1 85.38 357 GLY B C 1
ATOM 7964 O O . GLY B 1 357 ? -1.504 -19.203 13.75 1 85.38 357 GLY B O 1
ATOM 7965 N N . GLY B 1 358 ? 0.323 -18.609 14.531 1 92.88 358 GLY B N 1
ATOM 7966 C CA . GLY B 1 358 ? 1.148 -18.703 13.336 1 92.88 358 GLY B CA 1
ATOM 7967 C C . GLY B 1 358 ? 1.142 -17.438 12.508 1 92.88 358 GLY B C 1
ATOM 7968 O O . GLY B 1 358 ? 0.81 -16.359 13.008 1 92.88 358 GLY B O 1
ATOM 7969 N N . THR B 1 359 ? 1.507 -17.641 11.273 1 96.06 359 THR B N 1
ATOM 7970 C CA . THR B 1 359 ? 1.644 -16.5 10.383 1 96.06 359 THR B CA 1
ATOM 7971 C C . THR B 1 359 ? 0.719 -16.641 9.172 1 96.06 359 THR B C 1
ATOM 7973 O O . THR B 1 359 ? 0.679 -17.688 8.531 1 96.06 359 THR B O 1
ATOM 7976 N N . VAL B 1 360 ? -0.096 -15.633 8.914 1 97.5 360 VAL B N 1
ATOM 7977 C CA . VAL B 1 360 ? -0.94 -15.578 7.723 1 97.5 360 VAL B CA 1
ATOM 7978 C C . VAL B 1 360 ? -0.501 -14.414 6.832 1 97.5 360 VAL B C 1
ATOM 7980 O O . VAL B 1 360 ? -0.415 -13.273 7.289 1 97.5 360 VAL B O 1
ATOM 7983 N N . MET B 1 361 ? -0.152 -14.688 5.617 1 97.5 361 MET B N 1
ATOM 7984 C CA . MET B 1 361 ? 0.2 -13.688 4.613 1 97.5 361 MET B CA 1
ATOM 7985 C C . MET B 1 361 ? -0.714 -13.789 3.396 1 97.5 361 MET B C 1
ATOM 7987 O O . MET B 1 361 ? -0.697 -14.797 2.688 1 97.5 361 MET B O 1
ATOM 7991 N N . LEU B 1 362 ? -1.529 -12.781 3.148 1 98.06 362 LEU B N 1
ATOM 7992 C CA . LEU B 1 362 ? -2.441 -12.719 2.012 1 98.06 362 LEU B CA 1
ATOM 7993 C C . LEU B 1 362 ? -2.055 -11.586 1.063 1 98.06 362 LEU B C 1
ATOM 7995 O O . LEU B 1 362 ? -2.043 -10.422 1.457 1 98.06 362 LEU B O 1
ATOM 7999 N N . THR B 1 363 ? -1.712 -11.883 -0.156 1 97.12 363 THR B N 1
ATOM 8000 C CA . THR B 1 363 ? -1.351 -10.875 -1.148 1 97.12 363 THR B CA 1
ATOM 8001 C C . THR B 1 363 ? -2.307 -10.922 -2.338 1 97.12 363 THR B C 1
ATOM 8003 O O . THR B 1 363 ? -2.305 -11.883 -3.105 1 97.12 363 THR B O 1
ATOM 8006 N N . SER B 1 364 ? -3.139 -9.875 -2.508 1 97.06 364 SER B N 1
ATOM 8007 C CA . SER B 1 364 ? -4.09 -9.711 -3.6 1 97.06 364 SER B CA 1
ATOM 8008 C C . SER B 1 364 ? -5.125 -10.828 -3.604 1 97.06 364 SER B C 1
ATOM 8010 O O . SER B 1 364 ? -5.426 -11.398 -4.652 1 97.06 364 SER B O 1
ATOM 8012 N N . VAL B 1 365 ? -5.551 -11.211 -2.398 1 98.19 365 VAL B N 1
ATOM 8013 C CA . VAL B 1 365 ? -6.531 -12.281 -2.246 1 98.19 365 VAL B CA 1
ATOM 8014 C C . VAL B 1 365 ? -7.926 -11.688 -2.082 1 98.19 365 VAL B C 1
ATOM 8016 O O . VAL B 1 365 ? -8.102 -10.695 -1.376 1 98.19 365 VAL B O 1
ATOM 8019 N N . GLY B 1 366 ? -8.906 -12.234 -2.746 1 98 366 GLY B N 1
ATOM 8020 C CA . GLY B 1 366 ? -10.297 -11.883 -2.514 1 98 366 GLY B CA 1
ATOM 8021 C C . GLY B 1 366 ? -10.992 -12.812 -1.537 1 98 366 GLY B C 1
ATOM 8022 O O . GLY B 1 366 ? -10.984 -14.031 -1.721 1 98 366 GLY B O 1
ATOM 8023 N N . ILE B 1 367 ? -11.508 -12.273 -0.473 1 98.25 367 ILE B N 1
ATOM 8024 C CA . ILE B 1 367 ? -12.305 -13.016 0.499 1 98.25 367 ILE B CA 1
ATOM 8025 C C . ILE B 1 367 ? -13.758 -12.562 0.435 1 98.25 367 ILE B C 1
ATOM 8027 O O . ILE B 1 367 ? -14.055 -11.383 0.642 1 98.25 367 ILE B O 1
ATOM 8031 N N . GLU B 1 368 ? -14.68 -13.445 0.208 1 96.88 368 GLU B N 1
ATOM 8032 C CA . GLU B 1 368 ? -16.078 -13.055 0.064 1 96.88 368 GLU B CA 1
ATOM 8033 C C . GLU B 1 368 ? -17.016 -14.156 0.549 1 96.88 368 GLU B C 1
ATOM 8035 O O . GLU B 1 368 ? -16.625 -15.328 0.608 1 96.88 368 GLU B O 1
ATOM 8040 N N . GLY B 1 369 ? -18.172 -13.75 0.974 1 94.62 369 GLY B N 1
ATOM 8041 C CA . GLY B 1 369 ? -19.219 -14.695 1.309 1 94.62 369 GLY B CA 1
ATOM 8042 C C . GLY B 1 369 ? -19.172 -15.164 2.75 1 94.62 369 GLY B C 1
ATOM 8043 O O . GLY B 1 369 ? -19.656 -16.25 3.076 1 94.62 369 GLY B O 1
ATOM 8044 N N . PHE B 1 370 ? -18.547 -14.359 3.604 1 95.94 370 PHE B N 1
ATOM 8045 C CA . PHE B 1 370 ? -18.391 -14.75 5 1 95.94 370 PHE B CA 1
ATOM 8046 C C . PHE B 1 370 ? -19 -13.695 5.922 1 95.94 370 PHE B C 1
ATOM 8048 O O . PHE B 1 370 ? -19.094 -12.523 5.551 1 95.94 370 PHE B O 1
ATOM 8055 N N . GLY B 1 371 ? -19.469 -14.133 7.113 1 94.69 371 GLY B N 1
ATOM 8056 C CA . GLY B 1 371 ? -19.797 -13.172 8.148 1 94.69 371 GLY B CA 1
ATOM 8057 C C . GLY B 1 371 ? -18.594 -12.516 8.781 1 94.69 371 GLY B C 1
ATOM 8058 O O . GLY B 1 371 ? -18.609 -11.328 9.102 1 94.69 371 GLY B O 1
ATOM 8059 N N . LYS B 1 372 ? -17.641 -13.312 8.992 1 96.94 372 LYS B N 1
ATOM 8060 C CA . LYS B 1 372 ? -16.375 -12.852 9.531 1 96.94 372 LYS B CA 1
ATOM 8061 C C . LYS B 1 372 ? -15.25 -13.047 8.516 1 96.94 372 LYS B C 1
ATOM 8063 O O . LYS B 1 372 ? -14.875 -14.172 8.195 1 96.94 372 LYS B O 1
ATOM 8068 N N . GLY B 1 373 ? -14.656 -11.953 7.977 1 97.44 373 GLY B N 1
ATOM 8069 C CA . GLY B 1 373 ? -13.641 -12.047 6.941 1 97.44 373 GLY B CA 1
ATOM 8070 C C . GLY B 1 373 ? -12.359 -12.703 7.418 1 97.44 373 GLY B C 1
ATOM 8071 O O . GLY B 1 373 ? -12.086 -13.859 7.086 1 97.44 373 GLY B O 1
ATOM 8072 N N . VAL B 1 374 ? -11.586 -11.977 8.242 1 98.25 374 VAL B N 1
ATOM 8073 C CA . VAL B 1 374 ? -10.352 -12.477 8.852 1 98.25 374 VAL B CA 1
ATOM 8074 C C . VAL B 1 374 ? -10.445 -12.359 10.367 1 98.25 374 VAL B C 1
ATOM 8076 O O . VAL B 1 374 ? -10.758 -11.297 10.898 1 98.25 374 VAL B O 1
ATOM 8079 N N . ASP B 1 375 ? -10.234 -13.422 11.078 1 97.81 375 ASP B N 1
ATOM 8080 C CA . ASP B 1 375 ? -10.273 -13.461 12.531 1 97.81 375 ASP B CA 1
ATOM 8081 C C . ASP B 1 375 ? -9 -14.078 13.102 1 97.81 375 ASP B C 1
ATOM 8083 O O . ASP B 1 375 ? -8.875 -15.297 13.18 1 97.81 375 ASP B O 1
ATOM 8087 N N . MET B 1 376 ? -8.094 -13.266 13.562 1 97.31 376 MET B N 1
ATOM 8088 C CA . MET B 1 376 ? -6.852 -13.734 14.164 1 97.31 376 MET B CA 1
ATOM 8089 C C . MET B 1 376 ? -6.914 -13.641 15.688 1 97.31 376 MET B C 1
ATOM 8091 O O . MET B 1 376 ? -7.039 -12.547 16.234 1 97.31 376 MET B O 1
ATOM 8095 N N . GLN B 1 377 ? -6.777 -14.734 16.328 1 96.06 377 GLN B N 1
ATOM 8096 C CA . GLN B 1 377 ? -6.742 -14.734 17.781 1 96.06 377 GLN B CA 1
ATOM 8097 C C . GLN B 1 377 ? -5.312 -14.648 18.312 1 96.06 377 GLN B C 1
ATOM 8099 O O . GLN B 1 377 ? -5.078 -14.18 19.422 1 96.06 377 GLN B O 1
ATOM 8104 N N . GLY B 1 378 ? -4.418 -15.117 17.469 1 94.81 378 GLY B N 1
ATOM 8105 C CA . GLY B 1 378 ? -3 -15.047 17.781 1 94.81 378 GLY B CA 1
ATOM 8106 C C . GLY B 1 378 ? -2.115 -15.086 16.547 1 94.81 378 GLY B C 1
ATOM 8107 O O . GLY B 1 378 ? -2.607 -15.227 15.43 1 94.81 378 GLY B O 1
ATOM 8108 N N . GLY B 1 379 ? -0.753 -14.812 16.75 1 94.56 379 GLY B N 1
ATOM 8109 C CA . GLY B 1 379 ? 0.224 -14.898 15.672 1 94.56 379 GLY B CA 1
ATOM 8110 C C . GLY B 1 379 ? 0.451 -13.578 14.961 1 94.56 379 GLY B C 1
ATOM 8111 O O . GLY B 1 379 ? 0.508 -12.523 15.602 1 94.56 379 GLY B O 1
ATOM 8112 N N . THR B 1 380 ? 0.756 -13.68 13.656 1 96.5 380 THR B N 1
ATOM 8113 C CA . THR B 1 380 ? 1.043 -12.516 12.828 1 96.5 380 THR B CA 1
ATOM 8114 C C . THR B 1 380 ? 0.184 -12.516 11.57 1 96.5 380 THR B C 1
ATOM 8116 O O . THR B 1 380 ? -0.04 -13.57 10.969 1 96.5 380 THR B O 1
ATOM 8119 N N . LEU B 1 381 ? -0.321 -11.328 11.188 1 97.19 381 LEU B N 1
ATOM 8120 C CA . LEU B 1 381 ? -1.151 -11.164 10 1 97.19 381 LEU B CA 1
ATOM 8121 C C . LEU B 1 381 ? -0.565 -10.109 9.062 1 97.19 381 LEU B C 1
ATOM 8123 O O . LEU B 1 381 ? -0.276 -8.984 9.492 1 97.19 381 LEU B O 1
ATOM 8127 N N . LYS B 1 382 ? -0.32 -10.422 7.863 1 96.88 382 LYS B N 1
ATOM 8128 C CA . LYS B 1 382 ? 0.066 -9.469 6.824 1 96.88 382 LYS B CA 1
ATOM 8129 C C . LYS B 1 382 ? -0.844 -9.594 5.605 1 96.88 382 LYS B C 1
ATOM 8131 O O . LYS B 1 382 ? -0.928 -10.656 4.988 1 96.88 382 LYS B O 1
ATOM 8136 N N . VAL B 1 383 ? -1.542 -8.562 5.266 1 97.69 383 VAL B N 1
ATOM 8137 C CA . VAL B 1 383 ? -2.432 -8.523 4.109 1 97.69 383 VAL B CA 1
ATOM 8138 C C . VAL B 1 383 ? -2.027 -7.383 3.182 1 97.69 383 VAL B C 1
ATOM 8140 O O . VAL B 1 383 ? -1.922 -6.234 3.611 1 97.69 383 VAL B O 1
ATOM 8143 N N . MET B 1 384 ? -1.734 -7.645 1.941 1 96.06 384 MET B N 1
ATOM 8144 C CA . MET B 1 384 ? -1.372 -6.648 0.937 1 96.06 384 MET B CA 1
ATOM 8145 C C . MET B 1 384 ? -2.279 -6.75 -0.284 1 96.06 384 MET B C 1
ATOM 8147 O O . MET B 1 384 ? -2.322 -7.789 -0.946 1 96.06 384 MET B O 1
ATOM 8151 N N . GLY B 1 385 ? -2.916 -5.699 -0.562 1 94.81 385 GLY B N 1
ATOM 8152 C CA . GLY B 1 385 ? -3.887 -5.715 -1.645 1 94.81 385 GLY B CA 1
ATOM 8153 C C . GLY B 1 385 ? -5.059 -6.645 -1.382 1 94.81 385 GLY B C 1
ATOM 8154 O O . GLY B 1 385 ? -5.156 -7.234 -0.305 1 94.81 385 GLY B O 1
ATOM 8155 N N . GLY B 1 386 ? -5.957 -6.75 -2.281 1 95.81 386 GLY B N 1
ATOM 8156 C CA . GLY B 1 386 ? -7.098 -7.648 -2.197 1 95.81 386 GLY B CA 1
ATOM 8157 C C . GLY B 1 386 ? -8.328 -6.996 -1.602 1 95.81 386 GLY B C 1
ATOM 8158 O O . GLY B 1 386 ? -8.352 -5.785 -1.374 1 95.81 386 GLY B O 1
ATOM 8159 N N . THR B 1 387 ? -9.312 -7.824 -1.376 1 97.69 387 THR B N 1
ATOM 8160 C CA . THR B 1 387 ? -10.602 -7.355 -0.882 1 97.69 387 THR B CA 1
ATOM 8161 C C . THR B 1 387 ? -11.172 -8.32 0.152 1 97.69 387 THR B C 1
ATOM 8163 O O . THR B 1 387 ? -11.016 -9.539 0.025 1 97.69 387 THR B O 1
ATOM 8166 N N . VAL B 1 388 ? -11.703 -7.797 1.173 1 98.06 388 VAL B N 1
ATOM 8167 C CA . VAL B 1 388 ? -12.5 -8.547 2.139 1 98.06 388 VAL B CA 1
ATOM 8168 C C . VAL B 1 388 ? -13.93 -8.023 2.135 1 98.06 388 VAL B C 1
ATOM 8170 O O . VAL B 1 388 ? -14.211 -6.945 2.662 1 98.06 388 VAL B O 1
ATOM 8173 N N . THR B 1 389 ? -14.805 -8.711 1.558 1 96.69 389 THR B N 1
ATOM 8174 C CA . THR B 1 389 ? -16.234 -8.406 1.584 1 96.69 389 THR B CA 1
ATOM 8175 C C . THR B 1 389 ? -16.969 -9.336 2.549 1 96.69 389 THR B C 1
ATOM 8177 O O . THR B 1 389 ? -16.875 -10.562 2.43 1 96.69 389 THR B O 1
ATOM 8180 N N . PHE B 1 390 ? -17.609 -8.852 3.541 1 95.62 390 PHE B N 1
ATOM 8181 C CA . PHE B 1 390 ? -18.312 -9.648 4.531 1 95.62 390 PHE B CA 1
ATOM 8182 C C . PHE B 1 390 ? -19.781 -9.219 4.629 1 95.62 390 PHE B C 1
ATOM 8184 O O . PHE B 1 390 ? -20.141 -8.148 4.141 1 95.62 390 PHE B O 1
ATOM 8191 N N . GLU B 1 391 ? -20.578 -10.055 5.25 1 90.88 391 GLU B N 1
ATOM 8192 C CA . GLU B 1 391 ? -21.984 -9.703 5.48 1 90.88 391 GLU B CA 1
ATOM 8193 C C . GLU B 1 391 ? -22.125 -8.688 6.605 1 90.88 391 GLU B C 1
ATOM 8195 O O . GLU B 1 391 ? -21.766 -8.961 7.754 1 90.88 391 GLU B O 1
ATOM 8200 N N . GLY B 1 392 ? -22.688 -7.547 6.219 1 87.88 392 GLY B N 1
ATOM 8201 C CA . GLY B 1 392 ? -22.688 -6.398 7.109 1 87.88 392 GLY B CA 1
ATOM 8202 C C . GLY B 1 392 ? -23.734 -6.488 8.203 1 87.88 392 GLY B C 1
ATOM 8203 O O . GLY B 1 392 ? -24.484 -5.535 8.438 1 87.88 392 GLY B O 1
ATOM 8204 N N . GLY B 1 393 ? -23.953 -7.691 8.797 1 86.88 393 GLY B N 1
ATOM 8205 C CA . GLY B 1 393 ? -24.875 -7.898 9.898 1 86.88 393 GLY B CA 1
ATOM 8206 C C . GLY B 1 393 ? -24.266 -7.602 11.25 1 86.88 393 GLY B C 1
ATOM 8207 O O . GLY B 1 393 ? -23.062 -7.363 11.359 1 86.88 393 GLY B O 1
ATOM 8208 N N . LYS B 1 394 ? -25.203 -7.715 12.227 1 88.12 394 LYS B N 1
ATOM 8209 C CA . LYS B 1 394 ? -24.781 -7.434 13.594 1 88.12 394 LYS B CA 1
ATOM 8210 C C . LYS B 1 394 ? -23.734 -8.438 14.055 1 88.12 394 LYS B C 1
ATOM 8212 O O . LYS B 1 394 ? -23.828 -9.625 13.758 1 88.12 394 LYS B O 1
ATOM 8217 N N . ASN B 1 395 ? -22.688 -8.195 14.594 1 91.31 395 ASN B N 1
ATOM 8218 C CA . ASN B 1 395 ? -21.625 -9 15.18 1 91.31 395 ASN B CA 1
ATOM 8219 C C . ASN B 1 395 ? -20.609 -9.445 14.125 1 91.31 395 ASN B C 1
ATOM 8221 O O . ASN B 1 395 ? -19.688 -10.203 14.43 1 91.31 395 ASN B O 1
ATOM 8225 N N . ASN B 1 396 ? -20.969 -9.164 12.836 1 95.75 396 ASN B N 1
ATOM 8226 C CA . ASN B 1 396 ? -20.031 -9.484 11.766 1 95.75 396 ASN B CA 1
ATOM 8227 C C . ASN B 1 396 ? -18.953 -8.414 11.633 1 95.75 396 ASN B C 1
ATOM 8229 O O . ASN B 1 396 ? -19.141 -7.281 12.07 1 95.75 396 ASN B O 1
ATOM 8233 N N . TYR B 1 397 ? -17.844 -8.789 11.109 1 97.44 397 TYR B N 1
ATOM 8234 C CA . TYR B 1 397 ? -16.75 -7.848 10.938 1 97.44 397 TYR B CA 1
ATOM 8235 C C . TYR B 1 397 ? -15.867 -8.258 9.758 1 97.44 397 TYR B C 1
ATOM 8237 O O . TYR B 1 397 ? -15.891 -9.406 9.32 1 97.44 397 TYR B O 1
ATOM 8245 N N . GLY B 1 398 ? -15.188 -7.32 9.188 1 97.62 398 GLY B N 1
ATOM 8246 C CA . GLY B 1 398 ? -14.227 -7.609 8.141 1 97.62 398 GLY B CA 1
ATOM 8247 C C . GLY B 1 398 ? -12.969 -8.281 8.656 1 97.62 398 GLY B C 1
ATOM 8248 O O . GLY B 1 398 ? -12.586 -9.352 8.18 1 97.62 398 GLY B O 1
ATOM 8249 N N . MET B 1 399 ? -12.359 -7.633 9.648 1 98.19 399 MET B N 1
ATOM 8250 C CA . MET B 1 399 ? -11.133 -8.18 10.234 1 98.19 399 MET B CA 1
ATOM 8251 C C . MET B 1 399 ? -11.133 -8 11.75 1 98.19 399 MET B C 1
ATOM 8253 O O . MET B 1 399 ? -11.477 -6.934 12.258 1 98.19 399 MET B O 1
ATOM 8257 N N . LYS B 1 400 ? -10.742 -8.977 12.453 1 97.69 400 LYS B N 1
ATOM 8258 C CA . LYS B 1 400 ? -10.578 -8.914 13.898 1 97.69 400 LYS B CA 1
ATOM 8259 C C . LYS B 1 400 ? -9.195 -9.406 14.32 1 97.69 400 LYS B C 1
ATOM 8261 O O . LYS B 1 400 ? -8.75 -10.469 13.883 1 97.69 400 LYS B O 1
ATOM 8266 N N . VAL B 1 401 ? -8.508 -8.664 15.055 1 96.88 401 VAL B N 1
ATOM 8267 C CA . VAL B 1 401 ? -7.207 -8.977 15.648 1 96.88 401 VAL B CA 1
ATOM 8268 C C . VAL B 1 401 ? -7.363 -9.172 17.156 1 96.88 401 VAL B C 1
ATOM 8270 O O . VAL B 1 401 ? -7.633 -8.219 17.891 1 96.88 401 VAL B O 1
ATOM 8273 N N . GLY B 1 402 ? -7.145 -10.367 17.516 1 95.81 402 GLY B N 1
ATOM 8274 C CA . GLY B 1 402 ? -7.312 -10.695 18.922 1 95.81 402 GLY B CA 1
ATOM 8275 C C . GLY B 1 402 ? -6.086 -10.383 19.75 1 95.81 402 GLY B C 1
ATOM 8276 O O . GLY B 1 402 ? -5.066 -9.938 19.234 1 95.81 402 GLY B O 1
ATOM 8277 N N . SER B 1 403 ? -6.156 -10.641 21.016 1 93.56 403 SER B N 1
ATOM 8278 C CA . SER B 1 403 ? -5.168 -10.188 21.984 1 93.56 403 SER B CA 1
ATOM 8279 C C . SER B 1 403 ? -3.838 -10.914 21.812 1 93.56 403 SER B C 1
ATOM 8281 O O . SER B 1 403 ? -2.789 -10.422 22.219 1 93.56 403 SER B O 1
ATOM 8283 N N . GLY B 1 404 ? -3.887 -12.109 21.172 1 93.12 404 GLY B N 1
ATOM 8284 C CA . GLY B 1 404 ? -2.67 -12.883 21.016 1 93.12 404 GLY B CA 1
ATOM 8285 C C . GLY B 1 404 ? -1.88 -12.5 19.766 1 93.12 404 GLY B C 1
ATOM 8286 O O . GLY B 1 404 ? -0.777 -13.008 19.547 1 93.12 404 GLY B O 1
ATOM 8287 N N . VAL B 1 405 ? -2.414 -11.602 18.984 1 93.44 405 VAL B N 1
ATOM 8288 C CA . VAL B 1 405 ? -1.731 -11.195 17.766 1 93.44 405 VAL B CA 1
ATOM 8289 C C . VAL B 1 405 ? -0.656 -10.164 18.094 1 93.44 405 VAL B C 1
ATOM 8291 O O . VAL B 1 405 ? -0.936 -9.141 18.719 1 93.44 405 VAL B O 1
ATOM 8294 N N . THR B 1 406 ? 0.577 -10.477 17.672 1 92.06 406 THR B N 1
ATOM 8295 C CA . THR B 1 406 ? 1.702 -9.602 18 1 92.06 406 THR B CA 1
ATOM 8296 C C . THR B 1 406 ? 1.834 -8.492 16.969 1 92.06 406 THR B C 1
ATOM 8298 O O . THR B 1 406 ? 2.285 -7.391 17.281 1 92.06 406 THR B O 1
ATOM 8301 N N . MET B 1 407 ? 1.496 -8.82 15.727 1 93.94 407 MET B N 1
ATOM 8302 C CA . MET B 1 407 ? 1.607 -7.824 14.664 1 93.94 407 MET B CA 1
ATOM 8303 C C . MET B 1 407 ? 0.586 -8.086 13.562 1 93.94 407 MET B C 1
ATOM 8305 O O . MET B 1 407 ? 0.423 -9.227 13.117 1 93.94 407 MET B O 1
ATOM 8309 N N . ALA B 1 408 ? -0.122 -7.059 13.156 1 97.06 408 ALA B N 1
ATOM 8310 C CA . ALA B 1 408 ? -1.029 -7.094 12.016 1 97.06 408 ALA B CA 1
ATOM 8311 C C . ALA B 1 408 ? -0.779 -5.914 11.078 1 97.06 408 ALA B C 1
ATOM 8313 O O . ALA B 1 408 ? -0.687 -4.766 11.523 1 97.06 408 ALA B O 1
ATOM 8314 N N . GLU B 1 409 ? -0.53 -6.176 9.82 1 96.94 409 GLU B N 1
ATOM 8315 C CA . GLU B 1 409 ? -0.274 -5.133 8.836 1 96.94 409 GLU B CA 1
ATOM 8316 C C . GLU B 1 409 ? -1.192 -5.277 7.625 1 96.94 409 GLU B C 1
ATOM 8318 O O . GLU B 1 409 ? -1.221 -6.332 6.984 1 96.94 409 GLU B O 1
ATOM 8323 N N . LEU B 1 410 ? -1.955 -4.297 7.336 1 97.88 410 LEU B N 1
ATOM 8324 C CA . LEU B 1 410 ? -2.797 -4.199 6.148 1 97.88 410 LEU B CA 1
ATOM 8325 C C . LEU B 1 410 ? -2.305 -3.09 5.227 1 97.88 410 LEU B C 1
ATOM 8327 O O . LEU B 1 410 ? -2.127 -1.948 5.656 1 97.88 410 LEU B O 1
ATOM 8331 N N . THR B 1 411 ? -2.037 -3.404 3.994 1 95.12 411 THR B N 1
ATOM 8332 C CA . THR B 1 411 ? -1.596 -2.402 3.031 1 95.12 411 THR B CA 1
ATOM 8333 C C . THR B 1 411 ? -2.443 -2.461 1.764 1 95.12 411 THR B C 1
ATOM 8335 O O . THR B 1 411 ? -2.461 -3.479 1.068 1 95.12 411 THR B O 1
ATOM 8338 N N . SER B 1 412 ? -3.15 -1.358 1.418 1 94.81 412 SER B N 1
ATOM 8339 C CA . SER B 1 412 ? -3.949 -1.206 0.206 1 94.81 412 SER B CA 1
ATOM 8340 C C . SER B 1 412 ? -5.059 -2.25 0.141 1 94.81 412 SER B C 1
ATOM 8342 O O . SER B 1 412 ? -5.258 -2.887 -0.895 1 94.81 412 SER B O 1
ATOM 8344 N N . VAL B 1 413 ? -5.664 -2.512 1.249 1 97.56 413 VAL B N 1
ATOM 8345 C CA . VAL B 1 413 ? -6.75 -3.48 1.354 1 97.56 413 VAL B CA 1
ATOM 8346 C C . VAL B 1 413 ? -8.094 -2.758 1.309 1 97.56 413 VAL B C 1
ATOM 8348 O O . VAL B 1 413 ? -8.234 -1.665 1.86 1 97.56 413 VAL B O 1
ATOM 8351 N N . THR B 1 414 ? -9.07 -3.322 0.679 1 97.94 414 THR B N 1
ATOM 8352 C CA . THR B 1 414 ? -10.445 -2.842 0.714 1 97.94 414 THR B CA 1
ATOM 8353 C C . THR B 1 414 ? -11.312 -3.764 1.564 1 97.94 414 THR B C 1
ATOM 8355 O O . THR B 1 414 ? -11.367 -4.973 1.329 1 97.94 414 THR B O 1
ATOM 8358 N N . ILE B 1 415 ? -11.945 -3.238 2.568 1 98.25 415 ILE B N 1
ATOM 8359 C CA . ILE B 1 415 ? -12.859 -3.957 3.451 1 98.25 415 ILE B CA 1
ATOM 8360 C C . ILE B 1 415 ? -14.273 -3.398 3.299 1 98.25 415 ILE B C 1
ATOM 8362 O O . ILE B 1 415 ? -14.516 -2.217 3.557 1 98.25 415 ILE B O 1
ATOM 8366 N N . GLU B 1 416 ? -15.242 -4.203 2.955 1 97.38 416 GLU B N 1
ATOM 8367 C CA . GLU B 1 416 ? -16.594 -3.723 2.662 1 97.38 416 GLU B CA 1
ATOM 8368 C C . GLU B 1 416 ? -17.641 -4.609 3.314 1 97.38 416 GLU B C 1
ATOM 8370 O O . GLU B 1 416 ? -17.641 -5.828 3.133 1 97.38 416 GLU B O 1
ATOM 8375 N N . GLY B 1 417 ? -18.531 -3.979 4.133 1 95.12 417 GLY B N 1
ATOM 8376 C CA . GLY B 1 417 ? -19.703 -4.68 4.645 1 95.12 417 GLY B CA 1
ATOM 8377 C C . GLY B 1 417 ? -20.875 -4.68 3.682 1 95.12 417 GLY B C 1
ATOM 8378 O O . GLY B 1 417 ? -21.391 -3.621 3.328 1 95.12 417 GLY B O 1
ATOM 8379 N N . LYS B 1 418 ? -21.109 -5.941 3.068 1 86.12 418 LYS B N 1
ATOM 8380 C CA . LYS B 1 418 ? -22.219 -5.988 2.115 1 86.12 418 LYS B CA 1
ATOM 8381 C C . LYS B 1 418 ? -23.453 -6.637 2.736 1 86.12 418 LYS B C 1
ATOM 8383 O O . LYS B 1 418 ? -23.328 -7.59 3.512 1 86.12 418 LYS B O 1
ATOM 8388 N N . GLY B 1 419 ? -24.359 -6.309 2.326 1 70.56 419 GLY B N 1
ATOM 8389 C CA . GLY B 1 419 ? -25.562 -6.996 2.76 1 70.56 419 GLY B CA 1
ATOM 8390 C C . GLY B 1 419 ? -25.812 -6.879 4.254 1 70.56 419 GLY B C 1
ATOM 8391 O O . GLY B 1 419 ? -24.938 -6.434 5 1 70.56 419 GLY B O 1
ATOM 8392 N N . GLY B 1 420 ? -26.453 -6.066 4.746 1 62.84 420 GLY B N 1
ATOM 8393 C CA . GLY B 1 420 ? -26.812 -5.859 6.137 1 62.84 420 GLY B CA 1
ATOM 8394 C C . GLY B 1 420 ? -26.969 -4.395 6.5 1 62.84 420 GLY B C 1
ATOM 8395 O O . GLY B 1 420 ? -26.625 -3.514 5.715 1 62.84 420 GLY B O 1
ATOM 8396 N N . ASN B 1 421 ? -27.938 -4.098 7.141 1 69.88 421 ASN B N 1
ATOM 8397 C CA . ASN B 1 421 ? -28.344 -2.764 7.57 1 69.88 421 ASN B CA 1
ATOM 8398 C C . ASN B 1 421 ? -27.141 -1.911 7.965 1 69.88 421 ASN B C 1
ATOM 8400 O O . ASN B 1 421 ? -27.281 -0.894 8.641 1 69.88 421 ASN B O 1
ATOM 8404 N N . GLY B 1 422 ? -25.797 -2.518 7.422 1 77.62 422 GLY B N 1
ATOM 8405 C CA . GLY B 1 422 ? -24.609 -1.737 7.758 1 77.62 422 GLY B CA 1
ATOM 8406 C C . GLY B 1 422 ? -24.281 -1.771 9.234 1 77.62 422 GLY B C 1
ATOM 8407 O O . GLY B 1 422 ? -23.781 -0.788 9.789 1 77.62 422 GLY B O 1
ATOM 8408 N N . GLU B 1 423 ? -24.5 -2.908 9.914 1 89.62 423 GLU B N 1
ATOM 8409 C CA . GLU B 1 423 ? -24.328 -2.982 11.359 1 89.62 423 GLU B CA 1
ATOM 8410 C C . GLU B 1 423 ? -23.016 -3.641 11.734 1 89.62 423 GLU B C 1
ATOM 8412 O O . GLU B 1 423 ? -22.672 -3.734 12.914 1 89.62 423 GLU B O 1
ATOM 8417 N N . GLY B 1 424 ? -22.328 -4.078 10.703 1 94.44 424 GLY B N 1
ATOM 8418 C CA . GLY B 1 424 ? -21.047 -4.73 10.969 1 94.44 424 GLY B CA 1
ATOM 8419 C C . GLY B 1 424 ? -19.938 -3.754 11.289 1 94.44 424 GLY B C 1
ATOM 8420 O O . GLY B 1 424 ? -20.109 -2.539 11.172 1 94.44 424 GLY B O 1
ATOM 8421 N N . LYS B 1 425 ? -18.828 -4.258 11.781 1 97.38 425 LYS B N 1
ATOM 8422 C CA . LYS B 1 425 ? -17.641 -3.459 12.07 1 97.38 425 LYS B CA 1
ATOM 8423 C C . LYS B 1 425 ? -16.531 -3.75 11.07 1 97.38 425 LYS B C 1
ATOM 8425 O O . LYS B 1 425 ? -16.328 -4.902 10.672 1 97.38 425 LYS B O 1
ATOM 8430 N N . GLY B 1 426 ? -15.836 -2.74 10.57 1 98.06 426 GLY B N 1
ATOM 8431 C CA . GLY B 1 426 ? -14.758 -2.947 9.617 1 98.06 426 GLY B CA 1
ATOM 8432 C C . GLY B 1 426 ? -13.586 -3.723 10.195 1 98.06 426 GLY B C 1
ATOM 8433 O O . GLY B 1 426 ? -13.352 -4.871 9.82 1 98.06 426 GLY B O 1
ATOM 8434 N N . VAL B 1 427 ? -12.898 -3.078 11.117 1 98.5 427 VAL B N 1
ATOM 8435 C CA . VAL B 1 427 ? -11.734 -3.668 11.781 1 98.5 427 VAL B CA 1
ATOM 8436 C C . VAL B 1 427 ? -11.914 -3.596 13.297 1 98.5 427 VAL B C 1
ATOM 8438 O O . VAL B 1 427 ? -12.32 -2.562 13.828 1 98.5 427 VAL B O 1
ATOM 8441 N N . ILE B 1 428 ? -11.711 -4.625 13.961 1 98.25 428 ILE B N 1
ATOM 8442 C CA . ILE B 1 428 ? -11.664 -4.676 15.414 1 98.25 428 ILE B CA 1
ATOM 8443 C C . ILE B 1 428 ? -10.242 -5 15.875 1 98.25 428 ILE B C 1
ATOM 8445 O O . ILE B 1 428 ? -9.727 -6.082 15.586 1 98.25 428 ILE B O 1
ATOM 8449 N N . MET B 1 429 ? -9.617 -4.129 16.547 1 96.94 429 MET B N 1
ATOM 8450 C CA . MET B 1 429 ? -8.258 -4.324 17.047 1 96.94 429 MET B CA 1
ATOM 8451 C C . MET B 1 429 ? -8.266 -4.605 18.547 1 96.94 429 MET B C 1
ATOM 8453 O O . MET B 1 429 ? -8.688 -3.756 19.328 1 96.94 429 MET B O 1
ATOM 8457 N N . GLY B 1 430 ? -7.883 -5.719 18.906 1 94.19 430 GLY B N 1
ATOM 8458 C CA . GLY B 1 430 ? -7.715 -6.074 20.312 1 94.19 430 GLY B CA 1
ATOM 8459 C C . GLY B 1 430 ? -6.316 -6.574 20.641 1 94.19 430 GLY B C 1
ATOM 8460 O O . GLY B 1 430 ? -6.062 -7.039 21.75 1 94.19 430 GLY B O 1
ATOM 8461 N N . GLY B 1 431 ? -5.418 -6.52 19.703 1 89.5 431 GLY B N 1
ATOM 8462 C CA . GLY B 1 431 ? -4.055 -7.008 19.844 1 89.5 431 GLY B CA 1
ATOM 8463 C C . GLY B 1 431 ? -3.098 -5.961 20.391 1 89.5 431 GLY B C 1
ATOM 8464 O O . GLY B 1 431 ? -3.516 -5.016 21.062 1 89.5 431 GLY B O 1
ATOM 8465 N N . THR B 1 432 ? -1.772 -6.281 20.031 1 90.75 432 THR B N 1
ATOM 8466 C CA . THR B 1 432 ? -0.735 -5.387 20.531 1 90.75 432 THR B CA 1
ATOM 8467 C C . THR B 1 432 ? -0.537 -4.207 19.594 1 90.75 432 THR B C 1
ATOM 8469 O O . THR B 1 432 ? -0.501 -3.053 20.016 1 90.75 432 THR B O 1
ATOM 8472 N N . LYS B 1 433 ? -0.381 -4.539 18.312 1 96.25 433 LYS B N 1
ATOM 8473 C CA . LYS B 1 433 ? -0.119 -3.482 17.344 1 96.25 433 LYS B CA 1
ATOM 8474 C C . LYS B 1 433 ? -0.711 -3.83 15.984 1 96.25 433 LYS B C 1
ATOM 8476 O O . LYS B 1 433 ? -0.621 -4.973 15.531 1 96.25 433 LYS B O 1
ATOM 8481 N N . MET B 1 434 ? -1.347 -2.891 15.359 1 97.38 434 MET B N 1
ATOM 8482 C CA . MET B 1 434 ? -1.856 -3.016 14 1 97.38 434 MET B CA 1
ATOM 8483 C C . MET B 1 434 ? -1.528 -1.771 13.18 1 97.38 434 MET B C 1
ATOM 8485 O O . MET B 1 434 ? -1.609 -0.65 13.68 1 97.38 434 MET B O 1
ATOM 8489 N N . THR B 1 435 ? -1.033 -1.964 11.977 1 97.12 435 THR B N 1
ATOM 8490 C CA . THR B 1 435 ? -0.807 -0.872 11.039 1 97.12 435 THR B CA 1
ATOM 8491 C C . THR B 1 435 ? -1.692 -1.026 9.805 1 97.12 435 THR B C 1
ATOM 8493 O O . THR B 1 435 ? -1.683 -2.074 9.156 1 97.12 435 THR B O 1
ATOM 8496 N N . MET B 1 436 ? -2.41 -0.053 9.516 1 97.56 436 MET B N 1
ATOM 8497 C CA . MET B 1 436 ? -3.27 0.031 8.336 1 97.56 436 MET B CA 1
ATOM 8498 C C . MET B 1 436 ? -2.779 1.114 7.383 1 97.56 436 MET B C 1
ATOM 8500 O O . MET B 1 436 ? -2.916 2.307 7.664 1 97.56 436 MET B O 1
ATOM 8504 N N . ASN B 1 437 ? -2.217 0.722 6.254 1 95.31 437 ASN B N 1
ATOM 8505 C CA . ASN B 1 437 ? -1.725 1.645 5.238 1 95.31 437 ASN B CA 1
ATOM 8506 C C . ASN B 1 437 ? -2.645 1.681 4.023 1 95.31 437 ASN B C 1
ATOM 8508 O O . ASN B 1 437 ? -2.752 0.696 3.289 1 95.31 437 ASN B O 1
ATOM 8512 N N . MET B 1 438 ? -3.326 2.828 3.811 1 94.12 438 MET B N 1
ATOM 8513 C CA . MET B 1 438 ? -4.188 3.012 2.645 1 94.12 438 MET B CA 1
ATOM 8514 C C . MET B 1 438 ? -5.301 1.971 2.621 1 94.12 438 MET B C 1
ATOM 8516 O O . MET B 1 438 ? -5.516 1.312 1.603 1 94.12 438 MET B O 1
ATOM 8520 N N . VAL B 1 439 ? -5.828 1.719 3.764 1 97.19 439 VAL B N 1
ATOM 8521 C CA . VAL B 1 439 ? -6.941 0.779 3.877 1 97.19 439 VAL B CA 1
ATOM 8522 C C . VAL B 1 439 ? -8.266 1.519 3.689 1 97.19 439 VAL B C 1
ATOM 8524 O O . VAL B 1 439 ? -8.484 2.576 4.285 1 97.19 439 VAL B O 1
ATOM 8527 N N . ASN B 1 440 ? -9.125 1.032 2.836 1 98 440 ASN B N 1
ATOM 8528 C CA . ASN B 1 440 ? -10.453 1.6 2.615 1 98 440 ASN B CA 1
ATOM 8529 C C . ASN B 1 440 ? -11.539 0.735 3.24 1 98 440 ASN B C 1
ATOM 8531 O O . ASN B 1 440 ? -11.648 -0.453 2.932 1 98 440 ASN B O 1
ATOM 8535 N N . ILE B 1 441 ? -12.281 1.282 4.117 1 98.25 441 ILE B N 1
ATOM 8536 C CA . ILE B 1 441 ? -13.375 0.599 4.801 1 98.25 441 ILE B CA 1
ATOM 8537 C C . ILE B 1 441 ? -14.703 1.276 4.457 1 98.25 441 ILE B C 1
ATOM 8539 O O . ILE B 1 441 ? -14.812 2.502 4.52 1 98.25 441 ILE B O 1
ATOM 8543 N N . SER B 1 442 ? -15.703 0.504 4.121 1 96.88 442 SER B N 1
ATOM 8544 C CA . SER B 1 442 ? -16.984 1.119 3.803 1 96.88 442 SER B CA 1
ATOM 8545 C C . SER B 1 442 ? -18.141 0.212 4.199 1 96.88 442 SER B C 1
ATOM 8547 O O . SER B 1 442 ? -17.953 -0.973 4.477 1 96.88 442 SER B O 1
ATOM 8549 N N . GLN B 1 443 ? -19.297 0.824 4.344 1 95 443 GLN B N 1
ATOM 8550 C CA . GLN B 1 443 ? -20.562 0.151 4.613 1 95 443 GLN B CA 1
ATOM 8551 C C . GLN B 1 443 ? -20.531 -0.571 5.957 1 95 443 GLN B C 1
ATOM 8553 O O . GLN B 1 443 ? -20.859 -1.757 6.043 1 95 443 GLN B O 1
ATOM 8558 N N . VAL B 1 444 ? -20.109 0.168 6.969 1 96.75 444 VAL B N 1
ATOM 8559 C CA . VAL B 1 444 ? -19.969 -0.397 8.305 1 96.75 444 VAL B CA 1
ATOM 8560 C C . VAL B 1 444 ? -20.578 0.55 9.336 1 96.75 444 VAL B C 1
ATOM 8562 O O . VAL B 1 444 ? -20.719 1.747 9.078 1 96.75 444 VAL B O 1
ATOM 8565 N N . LYS B 1 445 ? -20.922 -0.003 10.492 1 96.38 445 LYS B N 1
ATOM 8566 C CA . LYS B 1 445 ? -21.359 0.81 11.625 1 96.38 445 LYS B CA 1
ATOM 8567 C C . LYS B 1 445 ? -20.188 1.507 12.297 1 96.38 445 LYS B C 1
ATOM 8569 O O . LYS B 1 445 ? -20.281 2.678 12.672 1 96.38 445 LYS B O 1
ATOM 8574 N N . VAL B 1 446 ? -19.203 0.772 12.57 1 97.62 446 VAL B N 1
ATOM 8575 C CA . VAL B 1 446 ? -17.953 1.269 13.133 1 97.62 446 VAL B CA 1
ATOM 8576 C C . VAL B 1 446 ? -16.797 0.933 12.188 1 97.62 446 VAL B C 1
ATOM 8578 O O . VAL B 1 446 ? -16.594 -0.231 11.836 1 97.62 446 VAL B O 1
ATOM 8581 N N . GLY B 1 447 ? -16.062 1.927 11.719 1 98.19 447 GLY B N 1
ATOM 8582 C CA . GLY B 1 447 ? -14.938 1.672 10.836 1 98.19 447 GLY B CA 1
ATOM 8583 C C . GLY B 1 447 ? -13.828 0.869 11.5 1 98.19 447 GLY B C 1
ATOM 8584 O O . GLY B 1 447 ? -13.555 -0.264 11.102 1 98.19 447 GLY B O 1
ATOM 8585 N N . VAL B 1 448 ? -13.203 1.459 12.531 1 98.69 448 VAL B N 1
ATOM 8586 C CA . VAL B 1 448 ? -12.148 0.808 13.305 1 98.69 448 VAL B CA 1
ATOM 8587 C C . VAL B 1 448 ? -12.477 0.891 14.789 1 98.69 448 VAL B C 1
ATOM 8589 O O . VAL B 1 448 ? -12.609 1.985 15.344 1 98.69 448 VAL B O 1
ATOM 8592 N N . GLU B 1 449 ? -12.648 -0.158 15.406 1 98.38 449 GLU B N 1
ATOM 8593 C CA . GLU B 1 449 ? -12.812 -0.234 16.859 1 98.38 449 GLU B CA 1
ATOM 8594 C C . GLU B 1 449 ? -11.523 -0.687 17.531 1 98.38 449 GLU B C 1
ATOM 8596 O O . GLU B 1 449 ? -11.047 -1.8 17.297 1 98.38 449 GLU B O 1
ATOM 8601 N N . VAL B 1 450 ? -10.969 0.105 18.328 1 98.5 450 VAL B N 1
ATOM 8602 C CA . VAL B 1 450 ? -9.719 -0.205 19.031 1 98.5 450 VAL B CA 1
ATOM 8603 C C . VAL B 1 450 ? -10.016 -0.559 20.484 1 98.5 450 VAL B C 1
ATOM 8605 O O . VAL B 1 450 ? -10.227 0.329 21.312 1 98.5 450 VAL B O 1
ATOM 8608 N N . LYS B 1 451 ? -9.906 -1.776 20.75 1 97.38 451 LYS B N 1
ATOM 8609 C CA . LYS B 1 451 ? -10.25 -2.25 22.094 1 97.38 451 LYS B CA 1
ATOM 8610 C C . LYS B 1 451 ? -9.023 -2.279 23 1 97.38 451 LYS B C 1
ATOM 8612 O O . LYS B 1 451 ? -9.141 -2.092 24.203 1 97.38 451 LYS B O 1
ATOM 8617 N N . LYS B 1 452 ? -7.977 -2.604 22.359 1 95.88 452 LYS B N 1
ATOM 8618 C CA . LYS B 1 452 ? -6.703 -2.68 23.078 1 95.88 452 LYS B CA 1
ATOM 8619 C C . LYS B 1 452 ? -5.531 -2.418 22.141 1 95.88 452 LYS B C 1
ATOM 8621 O O . LYS B 1 452 ? -5.668 -2.527 20.922 1 95.88 452 LYS B O 1
ATOM 8626 N N . GLY B 1 453 ? -4.387 -2 22.734 1 96 453 GLY B N 1
ATOM 8627 C CA . GLY B 1 453 ? -3.156 -1.846 21.969 1 96 453 GLY B CA 1
ATOM 8628 C C . GLY B 1 453 ? -3.127 -0.578 21.141 1 96 453 GLY B C 1
ATOM 8629 O O . GLY B 1 453 ? -3.781 0.41 21.469 1 96 453 GLY B O 1
ATOM 8630 N N . THR B 1 454 ? -2.254 -0.6 20.078 1 97.75 454 THR B N 1
ATOM 8631 C CA . THR B 1 454 ? -2.053 0.584 19.25 1 97.75 454 THR B CA 1
ATOM 8632 C C . THR B 1 454 ? -2.396 0.289 17.797 1 97.75 454 THR B C 1
ATOM 8634 O O . THR B 1 454 ? -1.925 -0.7 17.234 1 97.75 454 THR B O 1
ATOM 8637 N N . VAL B 1 455 ? -3.225 1.153 17.25 1 97.94 455 VAL B N 1
ATOM 8638 C CA . VAL B 1 455 ? -3.488 1.076 15.82 1 97.94 455 VAL B CA 1
ATOM 8639 C C . VAL B 1 455 ? -2.93 2.316 15.125 1 97.94 455 VAL B C 1
ATOM 8641 O O . VAL B 1 455 ? -3.141 3.441 15.578 1 97.94 455 VAL B O 1
ATOM 8644 N N . ASN B 1 456 ? -2.113 2.123 14.07 1 96.88 456 ASN B N 1
ATOM 8645 C CA . ASN B 1 456 ? -1.674 3.18 13.164 1 96.88 456 ASN B CA 1
ATOM 8646 C C . ASN B 1 456 ? -2.471 3.172 11.867 1 96.88 456 ASN B C 1
ATOM 8648 O O . ASN B 1 456 ? -2.459 2.182 11.133 1 96.88 456 ASN B O 1
ATOM 8652 N N . ILE B 1 457 ? -3.189 4.184 11.633 1 97.06 457 ILE B N 1
ATOM 8653 C CA . ILE B 1 457 ? -3.971 4.34 10.406 1 97.06 457 ILE B CA 1
ATOM 8654 C C . ILE B 1 457 ? -3.324 5.395 9.516 1 97.06 457 ILE B C 1
ATOM 8656 O O . ILE B 1 457 ? -3.354 6.586 9.828 1 97.06 457 ILE B O 1
ATOM 8660 N N . ASN B 1 458 ? -2.758 4.961 8.406 1 93.81 458 ASN B N 1
ATOM 8661 C CA . ASN B 1 458 ? -2.059 5.859 7.488 1 93.81 458 ASN B CA 1
ATOM 8662 C C . ASN B 1 458 ? -2.785 5.977 6.152 1 93.81 458 ASN B C 1
ATOM 8664 O O . ASN B 1 458 ? -2.816 5.023 5.371 1 93.81 458 ASN B O 1
ATOM 8668 N N . MET B 1 459 ? -3.352 7.152 5.93 1 91.31 459 MET B N 1
ATOM 8669 C CA . MET B 1 459 ? -4.105 7.426 4.707 1 91.31 459 MET B CA 1
ATOM 8670 C C . MET B 1 459 ? -5.301 6.484 4.586 1 91.31 459 MET B C 1
ATOM 8672 O O . MET B 1 459 ? -5.734 5.895 5.574 1 91.31 459 MET B O 1
ATOM 8676 N N . GLY B 1 460 ? -5.848 6.453 3.479 1 93.38 460 GLY B N 1
ATOM 8677 C CA . GLY B 1 460 ? -7.039 5.641 3.289 1 93.38 460 GLY B CA 1
ATOM 8678 C C . GLY B 1 460 ? -8.32 6.375 3.635 1 93.38 460 GLY B C 1
ATOM 8679 O O . GLY B 1 460 ? -8.281 7.531 4.059 1 93.38 460 GLY B O 1
ATOM 8680 N N . GLU B 1 461 ? -9.43 5.617 3.438 1 97.12 461 GLU B N 1
ATOM 8681 C CA . GLU B 1 461 ? -10.75 6.191 3.67 1 97.12 461 GLU B CA 1
ATOM 8682 C C . GLU B 1 461 ? -11.617 5.27 4.52 1 97.12 461 GLU B C 1
ATOM 8684 O O . GLU B 1 461 ? -11.734 4.078 4.223 1 97.12 461 GLU B O 1
ATOM 8689 N N . ILE B 1 462 ? -12.109 5.785 5.594 1 97.88 462 ILE B N 1
ATOM 8690 C CA . ILE B 1 462 ? -13.086 5.094 6.426 1 97.88 462 ILE B CA 1
ATOM 8691 C C . ILE B 1 462 ? -14.445 5.766 6.285 1 97.88 462 ILE B C 1
ATOM 8693 O O . ILE B 1 462 ? -14.641 6.895 6.734 1 97.88 462 ILE B O 1
ATOM 8697 N N . THR B 1 463 ? -15.359 5.121 5.664 1 97.12 463 THR B N 1
ATOM 8698 C CA . THR B 1 463 ? -16.734 5.586 5.527 1 97.12 463 THR B CA 1
ATOM 8699 C C . THR B 1 463 ? -17.688 4.73 6.363 1 97.12 463 THR B C 1
ATOM 8701 O O . THR B 1 463 ? -17.734 3.51 6.199 1 97.12 463 THR B O 1
ATOM 8704 N N . PHE B 1 464 ? -18.344 5.285 7.281 1 96.06 464 PHE B N 1
ATOM 8705 C CA . PHE B 1 464 ? -19.25 4.543 8.148 1 96.06 464 PHE B CA 1
ATOM 8706 C C . PHE B 1 464 ? -20.688 5.02 7.969 1 96.06 464 PHE B C 1
ATOM 8708 O O . PHE B 1 464 ? -20.922 6.164 7.566 1 96.06 464 PHE B O 1
ATOM 8715 N N . GLU B 1 465 ? -21.594 4.168 8.312 1 93.5 465 GLU B N 1
ATOM 8716 C CA . GLU B 1 465 ? -23.016 4.434 8.094 1 93.5 465 GLU B CA 1
ATOM 8717 C C . GLU B 1 465 ? -23.547 5.422 9.125 1 93.5 465 GLU B C 1
ATOM 8719 O O . GLU B 1 465 ? -23.047 5.5 10.242 1 93.5 465 GLU B O 1
ATOM 8724 N N . SER B 1 466 ? -24.547 6.035 8.664 1 85.12 466 SER B N 1
ATOM 8725 C CA . SER B 1 466 ? -25.172 7.051 9.516 1 85.12 466 SER B CA 1
ATOM 8726 C C . SER B 1 466 ? -25.953 6.41 10.648 1 85.12 466 SER B C 1
ATOM 8728 O O . SER B 1 466 ? -26.594 5.375 10.453 1 85.12 466 SER B O 1
ATOM 8730 N N . GLY B 1 467 ? -25.844 7.016 11.797 1 83.25 467 GLY B N 1
ATOM 8731 C CA . GLY B 1 467 ? -26.609 6.559 12.938 1 83.25 467 GLY B CA 1
ATOM 8732 C C . GLY B 1 467 ? -25.984 6.926 14.266 1 83.25 467 GLY B C 1
ATOM 8733 O O . GLY B 1 467 ? -24.781 7.156 14.352 1 83.25 467 GLY B O 1
ATOM 8734 N N . ASN B 1 468 ? -26.938 6.957 15.219 1 82.25 468 ASN B N 1
ATOM 8735 C CA . ASN B 1 468 ? -26.453 7.191 16.578 1 82.25 468 ASN B CA 1
ATOM 8736 C C . ASN B 1 468 ? -25.594 6.035 17.062 1 82.25 468 ASN B C 1
ATOM 8738 O O . ASN B 1 468 ? -25.953 4.867 16.906 1 82.25 468 ASN B O 1
ATOM 8742 N N . GLY B 1 469 ? -24.5 6.375 17.484 1 88.12 469 GLY B N 1
ATOM 8743 C CA . GLY B 1 469 ? -23.625 5.328 18 1 88.12 469 GLY B CA 1
ATOM 8744 C C . GLY B 1 469 ? -22.719 4.742 16.938 1 88.12 469 GLY B C 1
ATOM 8745 O O . GLY B 1 469 ? -22.047 3.738 17.172 1 88.12 469 GLY B O 1
ATOM 8746 N N . ASN B 1 470 ? -22.812 5.309 15.742 1 95.06 470 ASN B N 1
ATOM 8747 C CA . ASN B 1 470 ? -21.891 4.906 14.695 1 95.06 470 ASN B CA 1
ATOM 8748 C C . ASN B 1 470 ? -20.625 5.75 14.719 1 95.06 470 ASN B C 1
ATOM 8750 O O . ASN B 1 470 ? -20.672 6.961 14.945 1 95.06 470 ASN B O 1
ATOM 8754 N N . TYR B 1 471 ? -19.516 5.137 14.578 1 97.44 471 TYR B N 1
ATOM 8755 C CA . TYR B 1 471 ? -18.234 5.816 14.719 1 97.44 471 TYR B CA 1
ATOM 8756 C C . TYR B 1 471 ? -17.312 5.496 13.547 1 97.44 471 TYR B C 1
ATOM 8758 O O . TYR B 1 471 ? -17.312 4.371 13.047 1 97.44 471 TYR B O 1
ATOM 8766 N N . GLY B 1 472 ? -16.531 6.461 13.117 1 98 472 GLY B N 1
ATOM 8767 C CA . GLY B 1 472 ? -15.43 6.141 12.234 1 98 472 GLY B CA 1
ATOM 8768 C C . GLY B 1 472 ? -14.344 5.32 12.906 1 98 472 GLY B C 1
ATOM 8769 O O . GLY B 1 472 ? -14.117 4.164 12.539 1 98 472 GLY B O 1
ATOM 8770 N N . VAL B 1 473 ? -13.703 5.949 13.922 1 98.62 473 VAL B N 1
ATOM 8771 C CA . VAL B 1 473 ? -12.727 5.281 14.781 1 98.62 473 VAL B CA 1
ATOM 8772 C C . VAL B 1 473 ? -13.164 5.383 16.234 1 98.62 473 VAL B C 1
ATOM 8774 O O . VAL B 1 473 ? -13.477 6.473 16.734 1 98.62 473 VAL B O 1
ATOM 8777 N N . HIS B 1 474 ? -13.281 4.309 16.891 1 98.44 474 HIS B N 1
ATOM 8778 C CA . HIS B 1 474 ? -13.664 4.246 18.297 1 98.44 474 HIS B CA 1
ATOM 8779 C C . HIS B 1 474 ? -12.547 3.66 19.141 1 98.44 474 HIS B C 1
ATOM 8781 O O . HIS B 1 474 ? -12.234 2.473 19.031 1 98.44 474 HIS B O 1
ATOM 8787 N N . VAL B 1 475 ? -11.969 4.461 20 1 98.31 475 VAL B N 1
ATOM 8788 C CA . VAL B 1 475 ? -10.852 4.062 20.844 1 98.31 475 VAL B CA 1
ATOM 8789 C C . VAL B 1 475 ? -11.344 3.826 22.281 1 98.31 475 VAL B C 1
ATOM 8791 O O . VAL B 1 475 ? -11.844 4.742 22.922 1 98.31 475 VAL B O 1
ATOM 8794 N N . GLN B 1 476 ? -11.125 2.664 22.719 1 97.31 476 GLN B N 1
ATOM 8795 C CA . GLN B 1 476 ? -11.609 2.295 24.031 1 97.31 476 GLN B CA 1
ATOM 8796 C C . GLN B 1 476 ? -10.539 2.521 25.094 1 97.31 476 GLN B C 1
ATOM 8798 O O . GLN B 1 476 ? -9.469 3.049 24.812 1 97.31 476 GLN B O 1
ATOM 8803 N N . ASN B 1 477 ? -10.883 2.094 26.344 1 95.75 477 ASN B N 1
ATOM 8804 C CA . ASN B 1 477 ? -10.031 2.34 27.5 1 95.75 477 ASN B CA 1
ATOM 8805 C C . ASN B 1 477 ? -8.656 1.709 27.344 1 95.75 477 ASN B C 1
ATOM 8807 O O . ASN B 1 477 ? -8.547 0.517 27.047 1 95.75 477 ASN B O 1
ATOM 8811 N N . GLY B 1 478 ? -7.668 2.525 27.5 1 94.25 478 GLY B N 1
ATOM 8812 C CA . GLY B 1 478 ? -6.301 2.037 27.516 1 94.25 478 GLY B CA 1
ATOM 8813 C C . GLY B 1 478 ? -5.727 1.808 26.125 1 94.25 478 GLY B C 1
ATOM 8814 O O . GLY B 1 478 ? -4.551 1.477 25.984 1 94.25 478 GLY B O 1
ATOM 8815 N N . ALA B 1 479 ? -6.523 2.014 25.047 1 97.12 479 ALA B N 1
ATOM 8816 C CA . ALA B 1 479 ? -6.066 1.795 23.672 1 97.12 479 ALA B CA 1
ATOM 8817 C C . ALA B 1 479 ? -5.551 3.09 23.047 1 97.12 479 ALA B C 1
ATOM 8819 O O . ALA B 1 479 ? -5.762 4.176 23.594 1 97.12 479 ALA B O 1
ATOM 8820 N N . THR B 1 480 ? -4.801 2.959 21.953 1 98.06 480 THR B N 1
ATOM 8821 C CA . THR B 1 480 ? -4.238 4.125 21.266 1 98.06 480 THR B CA 1
ATOM 8822 C C . THR B 1 480 ? -4.488 4.051 19.766 1 98.06 480 THR B C 1
ATOM 8824 O O . THR B 1 480 ? -4.289 3.004 19.156 1 98.06 480 THR B O 1
ATOM 8827 N N . ALA B 1 481 ? -4.918 5.148 19.188 1 98 481 ALA B N 1
ATOM 8828 C CA . ALA B 1 481 ? -5.047 5.266 17.734 1 98 481 ALA B CA 1
ATOM 8829 C C . ALA B 1 481 ? -4.227 6.438 17.203 1 98 481 ALA B C 1
ATOM 8831 O O . ALA B 1 481 ? -4.41 7.578 17.641 1 98 481 ALA B O 1
ATOM 8832 N N . ASN B 1 482 ? -3.287 6.176 16.297 1 97.25 482 ASN B N 1
ATOM 8833 C CA . ASN B 1 482 ? -2.559 7.195 15.555 1 97.25 482 ASN B CA 1
ATOM 8834 C C . ASN B 1 482 ? -3.039 7.285 14.109 1 97.25 482 ASN B C 1
ATOM 8836 O O . ASN B 1 482 ? -2.832 6.359 13.328 1 97.25 482 ASN B O 1
ATOM 8840 N N . ILE B 1 483 ? -3.639 8.375 13.797 1 96.12 483 ILE B N 1
ATOM 8841 C CA . ILE B 1 483 ? -4.219 8.555 12.469 1 96.12 483 ILE B CA 1
ATOM 8842 C C . ILE B 1 483 ? -3.408 9.586 11.688 1 96.12 483 ILE B C 1
ATOM 8844 O O . ILE B 1 483 ? -3.246 10.727 12.133 1 96.12 483 ILE B O 1
ATOM 8848 N N . THR B 1 484 ? -2.893 9.219 10.547 1 90.12 484 THR B N 1
ATOM 8849 C CA . THR B 1 484 ? -2.1 10.133 9.734 1 90.12 484 THR B CA 1
ATOM 8850 C C . THR B 1 484 ? -2.682 10.25 8.328 1 90.12 484 THR B C 1
ATOM 8852 O O . THR B 1 484 ? -2.654 9.289 7.555 1 90.12 484 THR B O 1
ATOM 8855 N N . GLY B 1 485 ? -3.199 11.391 7.965 1 88.06 485 GLY B N 1
ATOM 8856 C CA . GLY B 1 485 ? -3.604 11.711 6.609 1 88.06 485 GLY B CA 1
ATOM 8857 C C . GLY B 1 485 ? -4.828 10.945 6.152 1 88.06 485 GLY B C 1
ATOM 8858 O O . GLY B 1 485 ? -5.094 10.844 4.953 1 88.06 485 GLY B O 1
ATOM 8859 N N . ALA B 1 486 ? -5.539 10.367 7.059 1 93.81 486 ALA B N 1
ATOM 8860 C CA . ALA B 1 486 ? -6.703 9.562 6.684 1 93.81 486 ALA B CA 1
ATOM 8861 C C . ALA B 1 486 ? -7.941 10.438 6.52 1 93.81 486 ALA B C 1
ATOM 8863 O O . ALA B 1 486 ? -8.023 11.523 7.109 1 93.81 486 ALA B O 1
ATOM 8864 N N . THR B 1 487 ? -8.875 9.953 5.727 1 95.88 487 THR B N 1
ATOM 8865 C CA . THR B 1 487 ? -10.195 10.562 5.609 1 95.88 487 THR B CA 1
ATOM 8866 C C . THR B 1 487 ? -11.242 9.727 6.344 1 95.88 487 THR B C 1
ATOM 8868 O O . THR B 1 487 ? -11.391 8.531 6.074 1 95.88 487 THR B O 1
ATOM 8871 N N . ILE B 1 488 ? -11.898 10.281 7.281 1 97.69 488 ILE B N 1
ATOM 8872 C CA . ILE B 1 488 ? -13.008 9.664 8 1 97.69 488 ILE B CA 1
ATOM 8873 C C . ILE B 1 488 ? -14.305 10.391 7.668 1 97.69 488 ILE B C 1
ATOM 8875 O O . ILE B 1 488 ? -14.438 11.594 7.906 1 97.69 488 ILE B O 1
ATOM 8879 N N . ARG B 1 489 ? -15.32 9.625 7.152 1 97.06 489 ARG B N 1
ATOM 8880 C CA . ARG B 1 489 ? -16.516 10.297 6.648 1 97.06 489 ARG B CA 1
ATOM 8881 C C . ARG B 1 489 ? -17.781 9.516 7.008 1 97.06 489 ARG B C 1
ATOM 8883 O O . ARG B 1 489 ? -17.812 8.289 6.883 1 97.06 489 ARG B O 1
ATOM 8890 N N . GLY B 1 490 ? -18.766 10.266 7.523 1 94.88 490 GLY B N 1
ATOM 8891 C CA . GLY B 1 490 ? -20.078 9.664 7.621 1 94.88 490 GLY B CA 1
ATOM 8892 C C . GLY B 1 490 ? -20.859 9.703 6.312 1 94.88 490 GLY B C 1
ATOM 8893 O O . GLY B 1 490 ? -20.531 10.484 5.414 1 94.88 490 GLY B O 1
ATOM 8894 N N . THR B 1 491 ? -21.922 8.844 6.199 1 91.31 491 THR B N 1
ATOM 8895 C CA . THR B 1 491 ? -22.641 8.773 4.93 1 91.31 491 THR B CA 1
ATOM 8896 C C . THR B 1 491 ? -23.734 9.828 4.875 1 91.31 491 THR B C 1
ATOM 8898 O O . THR B 1 491 ? -24.125 10.266 3.789 1 91.31 491 THR B O 1
ATOM 8901 N N . SER B 1 492 ? -24.344 10.195 6.039 1 84.12 492 SER B N 1
ATOM 8902 C CA . SER B 1 492 ? -25.484 11.117 5.969 1 84.12 492 SER B CA 1
ATOM 8903 C C . SER B 1 492 ? -25.344 12.234 6.996 1 84.12 492 SER B C 1
ATOM 8905 O O . SER B 1 492 ? -26.344 12.883 7.352 1 84.12 492 SER B O 1
ATOM 8907 N N . GLY B 1 493 ? -24.297 12.445 7.484 1 83.81 493 GLY B N 1
ATOM 8908 C CA . GLY B 1 493 ? -24.047 13.578 8.367 1 83.81 493 GLY B CA 1
ATOM 8909 C C . GLY B 1 493 ? -24.391 13.289 9.812 1 83.81 493 GLY B C 1
ATOM 8910 O O . GLY B 1 493 ? -24.672 14.203 10.586 1 83.81 493 GLY B O 1
ATOM 8911 N N . GLN B 1 494 ? -24.562 12.07 10.172 1 87 494 GLN B N 1
ATOM 8912 C CA . GLN B 1 494 ? -24.719 11.648 11.562 1 87 494 GLN B CA 1
ATOM 8913 C C . GLN B 1 494 ? -23.531 10.828 12.031 1 87 494 GLN B C 1
ATOM 8915 O O . GLN B 1 494 ? -22.641 10.484 11.234 1 87 494 GLN B O 1
ATOM 8920 N N . GLY B 1 495 ? -23.406 10.711 13.383 1 93.38 495 GLY B N 1
ATOM 8921 C CA . GLY B 1 495 ? -22.344 9.914 13.961 1 93.38 495 GLY B CA 1
ATOM 8922 C C . GLY B 1 495 ? -21.156 10.75 14.406 1 93.38 495 GLY B C 1
ATOM 8923 O O . GLY B 1 495 ? -21.203 11.977 14.359 1 93.38 495 GLY B O 1
ATOM 8924 N N . THR B 1 496 ? -20.156 10.047 14.906 1 96.5 496 THR B N 1
ATOM 8925 C CA . THR B 1 496 ? -18.953 10.672 15.414 1 96.5 496 THR B CA 1
ATOM 8926 C C . THR B 1 496 ? -17.719 10.172 14.656 1 96.5 496 THR B C 1
ATOM 8928 O O . THR B 1 496 ? -17.531 8.969 14.508 1 96.5 496 THR B O 1
ATOM 8931 N N . GLY B 1 497 ? -16.938 11.047 14.148 1 97.69 497 GLY B N 1
ATOM 8932 C CA . GLY B 1 497 ? -15.758 10.656 13.391 1 97.69 497 GLY B CA 1
ATOM 8933 C C . GLY B 1 497 ? -14.742 9.891 14.211 1 97.69 497 GLY B C 1
ATOM 8934 O O . GLY B 1 497 ? -14.375 8.766 13.867 1 97.69 497 GLY B O 1
ATOM 8935 N N . LEU B 1 498 ? -14.227 10.5 15.281 1 98.25 498 LEU B N 1
ATOM 8936 C CA . LEU B 1 498 ? -13.258 9.93 16.203 1 98.25 498 LEU B CA 1
ATOM 8937 C C . LEU B 1 498 ? -13.773 9.992 17.641 1 98.25 498 LEU B C 1
ATOM 8939 O O . LEU B 1 498 ? -14.023 11.078 18.172 1 98.25 498 LEU B O 1
ATOM 8943 N N . TYR B 1 499 ? -14.102 8.898 18.266 1 97.75 499 TYR B N 1
ATOM 8944 C CA . TYR B 1 499 ? -14.555 8.812 19.641 1 97.75 499 TYR B CA 1
ATOM 8945 C C . TYR B 1 499 ? -13.508 8.148 20.531 1 97.75 499 TYR B C 1
ATOM 8947 O O . TYR B 1 499 ? -13.164 6.977 20.328 1 97.75 499 TYR B O 1
ATOM 8955 N N . VAL B 1 500 ? -12.953 8.789 21.516 1 97.69 500 VAL B N 1
ATOM 8956 C CA . VAL B 1 500 ? -11.945 8.289 22.438 1 97.69 500 VAL B CA 1
ATOM 8957 C C . VAL B 1 500 ? -12.531 8.234 23.859 1 97.69 500 VAL B C 1
ATOM 8959 O O . VAL B 1 500 ? -12.984 9.25 24.391 1 97.69 500 VAL B O 1
ATOM 8962 N N . MET B 1 501 ? -12.43 7.094 24.516 1 95 501 MET B N 1
ATOM 8963 C CA . MET B 1 501 ? -13.102 6.984 25.812 1 95 501 MET B CA 1
ATOM 8964 C C . MET B 1 501 ? -12.125 6.531 26.891 1 95 501 MET B C 1
ATOM 8966 O O . MET B 1 501 ? -11.156 5.824 26.609 1 95 501 MET B O 1
ATOM 8970 N N . GLY B 1 502 ? -12.398 6.926 28.109 1 91.81 502 GLY B N 1
ATOM 8971 C CA . GLY B 1 502 ? -11.656 6.477 29.266 1 91.81 502 GLY B CA 1
ATOM 8972 C C . GLY B 1 502 ? -10.211 6.922 29.266 1 91.81 502 GLY B C 1
ATOM 8973 O O . GLY B 1 502 ? -9.914 8.109 29.125 1 91.81 502 GLY B O 1
ATOM 8974 N N . THR B 1 503 ? -9.273 5.934 29.438 1 92.94 503 THR B N 1
ATOM 8975 C CA . THR B 1 503 ? -7.848 6.242 29.438 1 92.94 503 THR B CA 1
ATOM 8976 C C . THR B 1 503 ? -7.258 6.07 28.047 1 92.94 503 THR B C 1
ATOM 8978 O O . THR B 1 503 ? -6.035 6.027 27.875 1 92.94 503 THR B O 1
ATOM 8981 N N . GLY B 1 504 ? -8.148 5.988 27.016 1 94.75 504 GLY B N 1
ATOM 8982 C CA . GLY B 1 504 ? -7.699 5.895 25.641 1 94.75 504 GLY B CA 1
ATOM 8983 C C . GLY B 1 504 ? -7.055 7.168 25.125 1 94.75 504 GLY B C 1
ATOM 8984 O O . GLY B 1 504 ? -7.32 8.258 25.641 1 94.75 504 GLY B O 1
ATOM 8985 N N . SER B 1 505 ? -6.168 7.016 24.109 1 96.94 505 SER B N 1
ATOM 8986 C CA . SER B 1 505 ? -5.496 8.164 23.516 1 96.94 505 SER B CA 1
ATOM 8987 C C . SER B 1 505 ? -5.57 8.117 21.984 1 96.94 505 SER B C 1
ATOM 8989 O O . SER B 1 505 ? -5.625 7.039 21.391 1 96.94 505 SER B O 1
ATOM 8991 N N . ALA B 1 506 ? -5.633 9.25 21.406 1 97.38 506 ALA B N 1
ATOM 8992 C CA . ALA B 1 506 ? -5.641 9.312 19.938 1 97.38 506 ALA B CA 1
ATOM 8993 C C . ALA B 1 506 ? -4.836 10.508 19.438 1 97.38 506 ALA B C 1
ATOM 8995 O O . ALA B 1 506 ? -4.77 11.547 20.094 1 97.38 506 ALA B O 1
ATOM 8996 N N . SER B 1 507 ? -4.18 10.344 18.391 1 96.88 507 SER B N 1
ATOM 8997 C CA . SER B 1 507 ? -3.518 11.414 17.656 1 96.88 507 SER B CA 1
ATOM 8998 C C . SER B 1 507 ? -3.957 11.43 16.203 1 96.88 507 SER B C 1
ATOM 9000 O O . SER B 1 507 ? -4.09 10.375 15.57 1 96.88 507 SER B O 1
ATOM 9002 N N . MET B 1 508 ? -4.273 12.531 15.727 1 94.56 508 MET B N 1
ATOM 9003 C CA . MET B 1 508 ? -4.582 12.719 14.312 1 94.56 508 MET B CA 1
ATOM 9004 C C . MET B 1 508 ? -3.686 13.781 13.695 1 94.56 508 MET B C 1
ATOM 9006 O O . MET B 1 508 ? -3.715 14.945 14.109 1 94.56 508 MET B O 1
ATOM 9010 N N . MET B 1 509 ? -2.855 13.391 12.758 1 88.94 509 MET B N 1
ATOM 9011 C CA . MET B 1 509 ? -1.911 14.266 12.062 1 88.94 509 MET B CA 1
ATOM 9012 C C . MET B 1 509 ? -2.275 14.398 10.594 1 88.94 509 MET B C 1
ATOM 9014 O O . MET B 1 509 ? -1.749 13.672 9.75 1 88.94 509 MET B O 1
ATOM 9018 N N . GLY B 1 510 ? -3.012 15.367 10.297 1 84.5 510 GLY B N 1
ATOM 9019 C CA . GLY B 1 510 ? -3.488 15.562 8.938 1 84.5 510 GLY B CA 1
ATOM 9020 C C . GLY B 1 510 ? -4.695 14.711 8.602 1 84.5 510 GLY B C 1
ATOM 9021 O O . GLY B 1 510 ? -5.074 13.828 9.375 1 84.5 510 GLY B O 1
ATOM 9022 N N . GLY B 1 511 ? -5.266 15.047 7.547 1 88.38 511 GLY B N 1
ATOM 9023 C CA . GLY B 1 511 ? -6.469 14.352 7.117 1 88.38 511 GLY B CA 1
ATOM 9024 C C . GLY B 1 511 ? -7.738 15.148 7.348 1 88.38 511 GLY B C 1
ATOM 9025 O O . GLY B 1 511 ? -7.68 16.359 7.617 1 88.38 511 GLY B O 1
ATOM 9026 N N . THR B 1 512 ? -8.859 14.367 7.164 1 93.94 512 THR B N 1
ATOM 9027 C CA . THR B 1 512 ? -10.141 15.062 7.234 1 93.94 512 THR B CA 1
ATOM 9028 C C . THR B 1 512 ? -11.188 14.203 7.934 1 93.94 512 THR B C 1
ATOM 9030 O O . THR B 1 512 ? -11.242 12.984 7.715 1 93.94 512 THR B O 1
ATOM 9033 N N . ILE B 1 513 ? -11.891 14.758 8.82 1 97.19 513 ILE B N 1
ATOM 9034 C CA . ILE B 1 513 ? -13.156 14.219 9.305 1 97.19 513 ILE B CA 1
ATOM 9035 C C . ILE B 1 513 ? -14.312 15.039 8.75 1 97.19 513 ILE B C 1
ATOM 9037 O O . ILE B 1 513 ? -14.359 16.266 8.906 1 97.19 513 ILE B O 1
ATOM 9041 N N . SER B 1 514 ? -15.258 14.352 8.086 1 96.38 514 SER B N 1
ATOM 9042 C CA . SER B 1 514 ? -16.312 15.141 7.441 1 96.38 514 SER B CA 1
ATOM 9043 C C . SER B 1 514 ? -17.641 14.398 7.434 1 96.38 514 SER B C 1
ATOM 9045 O O . SER B 1 514 ? -17.688 13.195 7.707 1 96.38 514 SER B O 1
ATOM 9047 N N . ASN B 1 515 ? -18.656 15.141 7.18 1 94.69 515 ASN B N 1
ATOM 9048 C CA . ASN B 1 515 ? -20.031 14.648 7.043 1 94.69 515 ASN B CA 1
ATOM 9049 C C . ASN B 1 515 ? -20.484 13.891 8.289 1 94.69 515 ASN B C 1
ATOM 9051 O O . ASN B 1 515 ? -20.969 12.758 8.195 1 94.69 515 ASN B O 1
ATOM 9055 N N . VAL B 1 516 ? -20.172 14.562 9.406 1 95.44 516 VAL B N 1
ATOM 9056 C CA . VAL B 1 516 ? -20.516 14 10.711 1 95.44 516 VAL B CA 1
ATOM 9057 C C . VAL B 1 516 ? -21.281 15.031 11.531 1 95.44 516 VAL B C 1
ATOM 9059 O O . VAL B 1 516 ? -21.25 16.219 11.219 1 95.44 516 VAL B O 1
ATOM 9062 N N . GLU B 1 517 ? -21.969 14.477 12.57 1 93.62 517 GLU B N 1
ATOM 9063 C CA . GLU B 1 517 ? -22.578 15.375 13.555 1 93.62 517 GLU B CA 1
ATOM 9064 C C . GLU B 1 517 ? -21.547 15.82 14.594 1 93.62 517 GLU B C 1
ATOM 9066 O O . GLU B 1 517 ? -21.547 16.969 15.023 1 93.62 517 GLU B O 1
ATOM 9071 N N . SER B 1 518 ? -20.797 14.898 14.984 1 94.25 518 SER B N 1
ATOM 9072 C CA . SER B 1 518 ? -19.703 15.125 15.938 1 94.25 518 SER B CA 1
ATOM 9073 C C . SER B 1 518 ? -18.359 14.781 15.328 1 94.25 518 SER B C 1
ATOM 9075 O O . SER B 1 518 ? -18.125 13.648 14.906 1 94.25 518 SER B O 1
ATOM 9077 N N . GLY B 1 519 ? -17.438 15.766 15.273 1 96.69 519 GLY B N 1
ATOM 9078 C CA . GLY B 1 519 ? -16.125 15.484 14.719 1 96.69 519 GLY B CA 1
ATOM 9079 C C . GLY B 1 519 ? -15.305 14.531 15.57 1 96.69 519 GLY B C 1
ATOM 9080 O O . GLY B 1 519 ? -15.211 13.344 15.273 1 96.69 519 GLY B O 1
ATOM 9081 N N . VAL B 1 520 ? -14.812 15.086 16.703 1 97.94 520 VAL B N 1
ATOM 9082 C CA . VAL B 1 520 ? -14.008 14.328 17.656 1 97.94 520 VAL B CA 1
ATOM 9083 C C . VAL B 1 520 ? -14.617 14.422 19.047 1 97.94 520 VAL B C 1
ATOM 9085 O O . VAL B 1 520 ? -14.992 15.508 19.5 1 97.94 520 VAL B O 1
ATOM 9088 N N . TYR B 1 521 ? -14.844 13.367 19.719 1 96.31 521 TYR B N 1
ATOM 9089 C CA . TYR B 1 521 ? -15.32 13.312 21.094 1 96.31 521 TYR B CA 1
ATOM 9090 C C . TYR B 1 521 ? -14.344 12.547 21.969 1 96.31 521 TYR B C 1
ATOM 9092 O O . TYR B 1 521 ? -14.141 11.344 21.781 1 96.31 521 TYR B O 1
ATOM 9100 N N . ALA B 1 522 ? -13.688 13.18 22.875 1 96 522 ALA B N 1
ATOM 9101 C CA . ALA B 1 522 ? -12.789 12.555 23.828 1 96 522 ALA B CA 1
ATOM 9102 C C . ALA B 1 522 ? -13.328 12.688 25.25 1 96 522 ALA B C 1
ATOM 9104 O O . ALA B 1 522 ? -13.648 13.789 25.703 1 96 522 ALA B O 1
ATOM 9105 N N . THR B 1 523 ? -13.414 11.586 25.969 1 93.75 523 THR B N 1
ATOM 9106 C CA . THR B 1 523 ? -13.898 11.602 27.344 1 93.75 523 THR B CA 1
ATOM 9107 C C . THR B 1 523 ? -13.047 10.695 28.234 1 93.75 523 THR B C 1
ATOM 9109 O O . THR B 1 523 ? -12.641 9.609 27.797 1 93.75 523 THR B O 1
ATOM 9112 N N . GLY B 1 524 ? -12.727 11.18 29.297 1 89.31 524 GLY B N 1
ATOM 9113 C CA . GLY B 1 524 ? -11.875 10.461 30.219 1 89.31 524 GLY B CA 1
ATOM 9114 C C . GLY B 1 524 ? -10.516 11.109 30.406 1 89.31 524 GLY B C 1
ATOM 9115 O O . GLY B 1 524 ? -10.359 12.312 30.188 1 89.31 524 GLY B O 1
ATOM 9116 N N . THR B 1 525 ? -9.547 10.328 30.906 1 84.5 525 THR B N 1
ATOM 9117 C CA . THR B 1 525 ? -8.281 10.93 31.328 1 84.5 525 THR B CA 1
ATOM 9118 C C . THR B 1 525 ? -7.211 10.719 30.25 1 84.5 525 THR B C 1
ATOM 9120 O O . THR B 1 525 ? -6.023 10.938 30.5 1 84.5 525 THR B O 1
ATOM 9123 N N . GLY B 1 526 ? -7.641 10.234 29.125 1 88.5 526 GLY B N 1
ATOM 9124 C CA . GLY B 1 526 ? -6.664 10.031 28.062 1 88.5 526 GLY B CA 1
ATOM 9125 C C . GLY B 1 526 ? -6.262 11.312 27.359 1 88.5 526 GLY B C 1
ATOM 9126 O O . GLY B 1 526 ? -6.676 12.398 27.766 1 88.5 526 GLY B O 1
ATOM 9127 N N . ASN B 1 527 ? -5.348 11.164 26.328 1 92.44 527 ASN B N 1
ATOM 9128 C CA . ASN B 1 527 ? -4.809 12.32 25.609 1 92.44 527 ASN B CA 1
ATOM 9129 C C . ASN B 1 527 ? -5.297 12.359 24.172 1 92.44 527 ASN B C 1
ATOM 9131 O O . ASN B 1 527 ? -5.34 11.336 23.5 1 92.44 527 ASN B O 1
ATOM 9135 N N . LEU B 1 528 ? -5.766 13.484 23.75 1 95.75 528 LEU B N 1
ATOM 9136 C CA . LEU B 1 528 ? -6.133 13.75 22.359 1 95.75 528 LEU B CA 1
ATOM 9137 C C . LEU B 1 528 ? -5.188 14.773 21.734 1 95.75 528 LEU B C 1
ATOM 9139 O O . LEU B 1 528 ? -5.031 15.883 22.25 1 95.75 528 LEU B O 1
ATOM 9143 N N . THR B 1 529 ? -4.512 14.414 20.75 1 96.19 529 THR B N 1
ATOM 9144 C CA . THR B 1 529 ? -3.66 15.328 20 1 96.19 529 THR B CA 1
ATOM 9145 C C . THR B 1 529 ? -4.109 15.43 18.547 1 96.19 529 THR B C 1
ATOM 9147 O O . THR B 1 529 ? -4.121 14.43 17.828 1 96.19 529 THR B O 1
ATOM 9150 N N . ILE B 1 530 ? -4.512 16.594 18.109 1 94.69 530 ILE B N 1
ATOM 9151 C CA . ILE B 1 530 ? -4.859 16.828 16.703 1 94.69 530 ILE B CA 1
ATOM 9152 C C . ILE B 1 530 ? -3.943 17.906 16.125 1 94.69 530 ILE B C 1
ATOM 9154 O O . ILE B 1 530 ? -3.879 19.016 16.641 1 94.69 530 ILE B O 1
ATOM 9158 N N . ASN B 1 531 ? -3.221 17.594 15.078 1 88.44 531 ASN B N 1
ATOM 9159 C CA . ASN B 1 531 ? -2.262 18.5 14.461 1 88.44 531 ASN B CA 1
ATOM 9160 C C . ASN B 1 531 ? -2.135 18.25 12.961 1 88.44 531 ASN B C 1
ATOM 9162 O O . ASN B 1 531 ? -3.035 17.688 12.344 1 88.44 531 ASN B O 1
ATOM 9166 N N . GLY B 1 532 ? -1.187 18.859 12.328 1 73.88 532 GLY B N 1
ATOM 9167 C CA . GLY B 1 532 ? -0.778 18.516 10.977 1 73.88 532 GLY B CA 1
ATOM 9168 C C . GLY B 1 532 ? -1.736 19.031 9.914 1 73.88 532 GLY B C 1
ATOM 9169 O O . GLY B 1 532 ? -1.932 18.391 8.883 1 73.88 532 GLY B O 1
ATOM 9170 N N . GLY B 1 533 ? -2.408 20.062 10.195 1 77.56 533 GLY B N 1
ATOM 9171 C CA . GLY B 1 533 ? -3.324 20.609 9.203 1 77.56 533 GLY B CA 1
ATOM 9172 C C . GLY B 1 533 ? -4.609 19.812 9.078 1 77.56 533 GLY B C 1
ATOM 9173 O O . GLY B 1 533 ? -5.262 19.828 8.031 1 77.56 533 GLY B O 1
ATOM 9174 N N . THR B 1 534 ? -4.965 19.125 10.117 1 89.81 534 THR B N 1
ATOM 9175 C CA . THR B 1 534 ? -6.203 18.344 10.133 1 89.81 534 THR B CA 1
ATOM 9176 C C . THR B 1 534 ? -7.41 19.25 9.93 1 89.81 534 THR B C 1
ATOM 9178 O O . THR B 1 534 ? -7.469 20.359 10.477 1 89.81 534 THR B O 1
ATOM 9181 N N . THR B 1 535 ? -8.383 18.75 9.125 1 91.44 535 THR B N 1
ATOM 9182 C CA . THR B 1 535 ? -9.641 19.453 8.922 1 91.44 535 THR B CA 1
ATOM 9183 C C . THR B 1 535 ? -10.805 18.672 9.5 1 91.44 535 THR B C 1
ATOM 9185 O O . THR B 1 535 ? -10.977 17.484 9.188 1 91.44 535 THR B O 1
ATOM 9188 N N . ILE B 1 536 ? -11.539 19.297 10.352 1 96.81 536 ILE B N 1
ATOM 9189 C CA . ILE B 1 536 ? -12.742 18.703 10.922 1 96.81 536 ILE B CA 1
ATOM 9190 C C . ILE B 1 536 ? -13.969 19.5 10.469 1 96.81 536 ILE B C 1
ATOM 9192 O O . ILE B 1 536 ? -14.117 20.672 10.812 1 96.81 536 ILE B O 1
ATOM 9196 N N . GLN B 1 537 ? -14.82 18.891 9.75 1 95.69 537 GLN B N 1
ATOM 9197 C CA . GLN B 1 537 ? -16.062 19.5 9.266 1 95.69 537 GLN B CA 1
ATOM 9198 C C . GLN B 1 537 ? -17.281 18.781 9.828 1 95.69 537 GLN B C 1
ATOM 9200 O O . GLN B 1 537 ? -17.422 17.562 9.648 1 95.69 537 GLN B O 1
ATOM 9205 N N . PHE B 1 538 ? -18.062 19.469 10.516 1 95.38 538 PHE B N 1
ATOM 9206 C CA . PHE B 1 538 ? -19.25 18.844 11.086 1 95.38 538 PHE B CA 1
ATOM 9207 C C . PHE B 1 538 ? -20.516 19.562 10.617 1 95.38 538 PHE B C 1
ATOM 9209 O O . PHE B 1 538 ? -20.469 20.75 10.273 1 95.38 538 PHE B O 1
ATOM 9216 N N . LYS B 1 539 ? -21.562 18.875 10.578 1 89.69 539 LYS B N 1
ATOM 9217 C CA . LYS B 1 539 ? -22.812 19.375 10.023 1 89.69 539 LYS B CA 1
ATOM 9218 C C . LYS B 1 539 ? -23.672 20.047 11.109 1 89.69 539 LYS B C 1
ATOM 9220 O O . LYS B 1 539 ? -23.266 20.094 12.273 1 89.69 539 LYS B O 1
ATOM 9225 N N . ASN B 1 540 ? -24.781 20.531 10.539 1 81.38 540 ASN B N 1
ATOM 9226 C CA . ASN B 1 540 ? -25.703 21.219 11.43 1 81.38 540 ASN B CA 1
ATOM 9227 C C . ASN B 1 540 ? -26.5 20.25 12.297 1 81.38 540 ASN B C 1
ATOM 9229 O O . ASN B 1 540 ? -26.828 19.141 11.852 1 81.38 540 ASN B O 1
ATOM 9233 N N . GLY B 1 541 ? -26.656 20.578 13.445 1 72.12 541 GLY B N 1
ATOM 9234 C CA . GLY B 1 541 ? -27.5 19.828 14.344 1 72.12 541 GLY B CA 1
ATOM 9235 C C . GLY B 1 541 ? -27.438 20.312 15.781 1 72.12 541 GLY B C 1
ATOM 9236 O O . GLY B 1 541 ? -26.5 21 16.172 1 72.12 541 GLY B O 1
ATOM 9237 N N . ASN B 1 542 ? -28.625 20 16.375 1 67.31 542 ASN B N 1
ATOM 9238 C CA . ASN B 1 542 ? -28.656 20.359 17.797 1 67.31 542 ASN B CA 1
ATOM 9239 C C . ASN B 1 542 ? -27.562 19.672 18.578 1 67.31 542 ASN B C 1
ATOM 9241 O O . ASN B 1 542 ? -27.469 18.438 18.578 1 67.31 542 ASN B O 1
ATOM 9245 N N . GLY B 1 543 ? -26.594 20.344 19.094 1 82.81 543 GLY B N 1
ATOM 9246 C CA . GLY B 1 543 ? -25.578 19.75 19.953 1 82.81 543 GLY B CA 1
ATOM 9247 C C . GLY B 1 543 ? -24.328 19.344 19.188 1 82.81 543 GLY B C 1
ATOM 9248 O O . GLY B 1 543 ? -23.406 18.766 19.766 1 82.81 543 GLY B O 1
ATOM 9249 N N . SER B 1 544 ? -24.297 19.672 17.844 1 92.19 544 SER B N 1
ATOM 9250 C CA . SER B 1 544 ? -23.141 19.328 17.016 1 92.19 544 SER B CA 1
ATOM 9251 C C . SER B 1 544 ? -21.891 20.078 17.469 1 92.19 544 SER B C 1
ATOM 9253 O O . SER B 1 544 ? -21.984 21.188 18 1 92.19 544 SER B O 1
ATOM 9255 N N . TYR B 1 545 ? -20.797 19.469 17.359 1 96.44 545 TYR B N 1
ATOM 9256 C CA . TYR B 1 545 ? -19.531 20.109 17.719 1 96.44 545 TYR B CA 1
ATOM 9257 C C . TYR B 1 545 ? -18.391 19.578 16.859 1 96.44 545 TYR B C 1
ATOM 9259 O O . TYR B 1 545 ? -18.484 18.5 16.281 1 96.44 545 TYR B O 1
ATOM 9267 N N . GLY B 1 546 ? -17.375 20.344 16.734 1 97.25 546 GLY B N 1
ATOM 9268 C CA . GLY B 1 546 ? -16.141 19.891 16.109 1 97.25 546 GLY B CA 1
ATOM 9269 C C . GLY B 1 546 ? -15.312 18.969 17 1 97.25 546 GLY B C 1
ATOM 9270 O O . GLY B 1 546 ? -15.062 17.828 16.641 1 97.25 546 GLY B O 1
ATOM 9271 N N . VAL B 1 547 ? -14.914 19.484 18.156 1 97.75 547 VAL B N 1
ATOM 9272 C CA . VAL B 1 547 ? -14.156 18.719 19.141 1 97.75 547 VAL B CA 1
ATOM 9273 C C . VAL B 1 547 ? -14.797 18.875 20.516 1 97.75 547 VAL B C 1
ATOM 9275 O O . VAL B 1 547 ? -15.055 19.984 20.969 1 97.75 547 VAL B O 1
ATOM 9278 N N . LYS B 1 548 ? -15.078 17.844 21.141 1 95.81 548 LYS B N 1
ATOM 9279 C CA . LYS B 1 548 ? -15.594 17.844 22.516 1 95.81 548 LYS B CA 1
ATOM 9280 C C . LYS B 1 548 ? -14.656 17.078 23.438 1 95.81 548 LYS B C 1
ATOM 9282 O O . LYS B 1 548 ? -14.273 15.945 23.156 1 95.81 548 LYS B O 1
ATOM 9287 N N . VAL B 1 549 ? -14.281 17.656 24.516 1 95.06 549 VAL B N 1
ATOM 9288 C CA . VAL B 1 549 ? -13.391 17.078 25.516 1 95.06 549 VAL B CA 1
ATOM 9289 C C . VAL B 1 549 ? -14.07 17.109 26.891 1 95.06 549 VAL B C 1
ATOM 9291 O O . VAL B 1 549 ? -14.43 18.172 27.391 1 95.06 549 VAL B O 1
ATOM 9294 N N . GLN B 1 550 ? -14.148 15.945 27.516 1 92.5 550 GLN B N 1
ATOM 9295 C CA . GLN B 1 550 ? -14.898 15.883 28.766 1 92.5 550 GLN B CA 1
ATOM 9296 C C . GLN B 1 550 ? -14.195 14.992 29.781 1 92.5 550 GLN B C 1
ATOM 9298 O O . GLN B 1 550 ? -13.32 14.203 29.422 1 92.5 550 GLN B O 1
ATOM 9303 N N . ASN B 1 551 ? -14.602 15.148 31.031 1 90 551 ASN B N 1
ATOM 9304 C CA . ASN B 1 551 ? -14.328 14.25 32.156 1 90 551 ASN B CA 1
ATOM 9305 C C . ASN B 1 551 ? -12.828 14.078 32.375 1 90 551 ASN B C 1
ATOM 9307 O O . ASN B 1 551 ? -12.344 12.953 32.531 1 90 551 ASN B O 1
ATOM 9311 N N . GLY B 1 552 ? -12.117 15.242 32.312 1 85.44 552 GLY B N 1
ATOM 9312 C CA . GLY B 1 552 ? -10.719 15.242 32.688 1 85.44 552 GLY B CA 1
ATOM 9313 C C . GLY B 1 552 ? -9.766 14.953 31.547 1 85.44 552 GLY B C 1
ATOM 9314 O O . GLY B 1 552 ? -8.555 14.875 31.75 1 85.44 552 GLY B O 1
ATOM 9315 N N . ALA B 1 553 ? -10.273 14.812 30.312 1 85.94 553 ALA B N 1
ATOM 9316 C CA . ALA B 1 553 ? -9.43 14.555 29.156 1 85.94 553 ALA B CA 1
ATOM 9317 C C . ALA B 1 553 ? -8.547 15.766 28.844 1 85.94 553 ALA B C 1
ATOM 9319 O O . ALA B 1 553 ? -8.93 16.906 29.094 1 85.94 553 ALA B O 1
ATOM 9320 N N . ASN B 1 554 ? -7.316 15.445 28.344 1 92 554 ASN B N 1
ATOM 9321 C CA . ASN B 1 554 ? -6.414 16.469 27.828 1 92 554 ASN B CA 1
ATOM 9322 C C . ASN B 1 554 ? -6.426 16.531 26.312 1 92 554 ASN B C 1
ATOM 9324 O O . ASN B 1 554 ? -6.438 15.492 25.641 1 92 554 ASN B O 1
ATOM 9328 N N . ALA B 1 555 ? -6.516 17.703 25.812 1 95.06 555 ALA B N 1
ATOM 9329 C CA . ALA B 1 555 ? -6.535 17.844 24.359 1 95.06 555 ALA B CA 1
ATOM 9330 C C . ALA B 1 555 ? -5.574 18.938 23.906 1 95.06 555 ALA B C 1
ATOM 9332 O O . ALA B 1 555 ? -5.512 20.016 24.5 1 95.06 555 ALA B O 1
ATOM 9333 N N . ASP B 1 556 ? -4.777 18.609 22.938 1 96.44 556 ASP B N 1
ATOM 9334 C CA . ASP B 1 556 ? -3.896 19.547 22.266 1 96.44 556 ASP B CA 1
ATOM 9335 C C . ASP B 1 556 ? -4.27 19.688 20.781 1 96.44 556 ASP B C 1
ATOM 9337 O O . ASP B 1 556 ? -4.125 18.734 20.016 1 96.44 556 ASP B O 1
ATOM 9341 N N . LEU B 1 557 ? -4.762 20.797 20.359 1 95.38 557 LEU B N 1
ATOM 9342 C CA . LEU B 1 557 ? -5.086 21.125 18.969 1 95.38 557 LEU B CA 1
ATOM 9343 C C . LEU B 1 557 ? -4.09 22.125 18.391 1 95.38 557 LEU B C 1
ATOM 9345 O O . LEU B 1 557 ? -4.016 23.266 18.859 1 95.38 557 LEU B O 1
ATOM 9349 N N . THR B 1 558 ? -3.297 21.703 17.5 1 88.19 558 THR B N 1
ATOM 9350 C CA . THR B 1 558 ? -2.297 22.578 16.906 1 88.19 558 THR B CA 1
ATOM 9351 C C . THR B 1 558 ? -2.459 22.625 15.383 1 88.19 558 THR B C 1
ATOM 9353 O O . THR B 1 558 ? -2.381 21.594 14.719 1 88.19 558 THR B O 1
ATOM 9356 N N . ASN B 1 559 ? -2.689 23.812 14.812 1 81.44 559 ASN B N 1
ATOM 9357 C CA . ASN B 1 559 ? -2.844 24 13.367 1 81.44 559 ASN B CA 1
ATOM 9358 C C . ASN B 1 559 ? -3.977 23.156 12.805 1 81.44 559 ASN B C 1
ATOM 9360 O O . ASN B 1 559 ? -3.775 22.391 11.859 1 81.44 559 ASN B O 1
ATOM 9364 N N . VAL B 1 560 ? -5.07 23.297 13.461 1 90.88 560 VAL B N 1
ATOM 9365 C CA . VAL B 1 560 ? -6.27 22.547 13.094 1 90.88 560 VAL B CA 1
ATOM 9366 C C . VAL B 1 560 ? -7.316 23.5 12.523 1 90.88 560 VAL B C 1
ATOM 9368 O O . VAL B 1 560 ? -7.445 24.641 12.977 1 90.88 560 VAL B O 1
ATOM 9371 N N . THR B 1 561 ? -8.047 23.078 11.5 1 88.81 561 THR B N 1
ATOM 9372 C CA . THR B 1 561 ? -9.195 23.812 10.977 1 88.81 561 THR B CA 1
ATOM 9373 C C . THR B 1 561 ? -10.5 23.109 11.359 1 88.81 561 THR B C 1
ATOM 9375 O O . THR B 1 561 ? -10.695 21.938 11.039 1 88.81 561 THR B O 1
ATOM 9378 N N . ILE B 1 562 ? -11.32 23.766 12.07 1 95.81 562 ILE B N 1
ATOM 9379 C CA . ILE B 1 562 ? -12.625 23.281 12.477 1 95.81 562 ILE B CA 1
ATOM 9380 C C . ILE B 1 562 ? -13.719 24.109 11.812 1 95.81 562 ILE B C 1
ATOM 9382 O O . ILE B 1 562 ? -13.828 25.312 12.047 1 95.81 562 ILE B O 1
ATOM 9386 N N . LYS B 1 563 ? -14.547 23.469 11.008 1 95.5 563 LYS B N 1
ATOM 9387 C CA . LYS B 1 563 ? -15.57 24.188 10.234 1 95.5 563 LYS B CA 1
ATOM 9388 C C . LYS B 1 563 ? -16.953 23.594 10.484 1 95.5 563 LYS B C 1
ATOM 9390 O O . LYS B 1 563 ? -17.188 22.406 10.219 1 95.5 563 LYS B O 1
ATOM 9395 N N . GLY B 1 564 ? -17.812 24.438 11.008 1 95.44 564 GLY B N 1
ATOM 9396 C CA . GLY B 1 564 ? -19.203 24 11.148 1 95.44 564 GLY B CA 1
ATOM 9397 C C . GLY B 1 564 ? -20.047 24.344 9.938 1 95.44 564 GLY B C 1
ATOM 9398 O O . GLY B 1 564 ? -19.516 24.562 8.852 1 95.44 564 GLY B O 1
ATOM 9399 N N . ALA B 1 565 ? -21.359 24.172 10.117 1 91.75 565 ALA B N 1
ATOM 9400 C CA . ALA B 1 565 ? -22.312 24.484 9.055 1 91.75 565 ALA B CA 1
ATOM 9401 C C . ALA B 1 565 ? -23.25 25.625 9.469 1 91.75 565 ALA B C 1
ATOM 9403 O O . ALA B 1 565 ? -24.359 25.719 8.969 1 91.75 565 ALA B O 1
ATOM 9404 N N . GLY B 1 566 ? -22.812 26.375 10.375 1 88.19 566 GLY B N 1
ATOM 9405 C CA . GLY B 1 566 ? -23.562 27.562 10.75 1 88.19 566 GLY B CA 1
ATOM 9406 C C . GLY B 1 566 ? -24.172 27.469 12.133 1 88.19 566 GLY B C 1
ATOM 9407 O O . GLY B 1 566 ? -24.672 28.453 12.664 1 88.19 566 GLY B O 1
ATOM 9408 N N . SER B 1 567 ? -24.172 26.297 12.664 1 88.69 567 SER B N 1
ATOM 9409 C CA . SER B 1 567 ? -24.641 26.047 14.023 1 88.69 567 SER B CA 1
ATOM 9410 C C . SER B 1 567 ? -23.641 25.203 14.812 1 88.69 567 SER B C 1
ATOM 9412 O O . SER B 1 567 ? -22.547 24.938 14.336 1 88.69 567 SER B O 1
ATOM 9414 N N . GLY B 1 568 ? -23.891 25.016 16.109 1 92.25 568 GLY B N 1
ATOM 9415 C CA . GLY B 1 568 ? -23.078 24.141 16.938 1 92.25 568 GLY B CA 1
ATOM 9416 C C . GLY B 1 568 ? -21.891 24.844 17.562 1 92.25 568 GLY B C 1
ATOM 9417 O O . GLY B 1 568 ? -21.781 26.062 17.5 1 92.25 568 GLY B O 1
ATOM 9418 N N . LYS B 1 569 ? -21.062 24.062 18.234 1 96.19 569 LYS B N 1
ATOM 9419 C CA . LYS B 1 569 ? -19.875 24.547 18.922 1 96.19 569 LYS B CA 1
ATOM 9420 C C . LYS B 1 569 ? -18.609 24.094 18.234 1 96.19 569 LYS B C 1
ATOM 9422 O O . LYS B 1 569 ? -18.5 22.922 17.828 1 96.19 569 LYS B O 1
ATOM 9427 N N . GLY B 1 570 ? -17.688 24.984 17.969 1 97.31 570 GLY B N 1
ATOM 9428 C CA . GLY B 1 570 ? -16.406 24.547 17.438 1 97.31 570 GLY B CA 1
ATOM 9429 C C . GLY B 1 570 ? -15.688 23.562 18.359 1 97.31 570 GLY B C 1
ATOM 9430 O O . GLY B 1 570 ? -15.484 22.406 18 1 97.31 570 GLY B O 1
ATOM 9431 N N . VAL B 1 571 ? -15.359 24.078 19.547 1 97.5 571 VAL B N 1
ATOM 9432 C CA . VAL B 1 571 ? -14.695 23.266 20.562 1 97.5 571 VAL B CA 1
ATOM 9433 C C . VAL B 1 571 ? -15.453 23.375 21.891 1 97.5 571 VAL B C 1
ATOM 9435 O O . VAL B 1 571 ? -15.828 24.469 22.312 1 97.5 571 VAL B O 1
ATOM 9438 N N . TRP B 1 572 ? -15.695 22.281 22.484 1 95.75 572 TRP B N 1
ATOM 9439 C CA . TRP B 1 572 ? -16.406 22.219 23.75 1 95.75 572 TRP B CA 1
ATOM 9440 C C . TRP B 1 572 ? -15.602 21.438 24.781 1 95.75 572 TRP B C 1
ATOM 9442 O O . TRP B 1 572 ? -15.312 20.25 24.594 1 95.75 572 TRP B O 1
ATOM 9452 N N . MET B 1 573 ? -15.266 22.047 25.875 1 93.88 573 MET B N 1
ATOM 9453 C CA . MET B 1 573 ? -14.539 21.391 26.969 1 93.88 573 MET B CA 1
ATOM 9454 C C . MET B 1 573 ? -15.367 21.391 28.25 1 93.88 573 MET B C 1
ATOM 9456 O O . MET B 1 573 ? -15.859 22.438 28.672 1 93.88 573 MET B O 1
ATOM 9460 N N . ASP B 1 574 ? -15.586 20.297 28.797 1 86.94 574 ASP B N 1
ATOM 9461 C CA . ASP B 1 574 ? -16.094 20.125 30.156 1 86.94 574 ASP B CA 1
ATOM 9462 C C . ASP B 1 574 ? -15.148 19.266 30.984 1 86.94 574 ASP B C 1
ATOM 9464 O O . ASP B 1 574 ? -15.391 18.062 31.172 1 86.94 574 ASP B O 1
ATOM 9468 N N . GLY B 1 575 ? -14.141 19.922 31.375 1 71.38 575 GLY B N 1
ATOM 9469 C CA . GLY B 1 575 ? -13.008 19.219 31.969 1 71.38 575 GLY B CA 1
ATOM 9470 C C . GLY B 1 575 ? -13.242 18.828 33.406 1 71.38 575 GLY B C 1
ATOM 9471 O O . GLY B 1 575 ? -12.289 18.531 34.156 1 71.38 575 GLY B O 1
ATOM 9472 N N . ARG B 1 576 ? -14.469 18.844 34.062 1 63 576 ARG B N 1
ATOM 9473 C CA . ARG B 1 576 ? -14.734 18.453 35.469 1 63 576 ARG B CA 1
ATOM 9474 C C . ARG B 1 576 ? -14.703 16.938 35.625 1 63 576 ARG B C 1
ATOM 9476 O O . ARG B 1 576 ? -15.523 16.234 35.031 1 63 576 ARG B O 1
ATOM 9483 N N . GLY B 1 577 ? -13.539 16.484 35.781 1 63.25 577 GLY B N 1
ATOM 9484 C CA . GLY B 1 577 ? -13.461 15.062 36.031 1 63.25 577 GLY B CA 1
ATOM 9485 C C . GLY B 1 577 ? -13.297 14.734 37.5 1 63.25 577 GLY B C 1
ATOM 9486 O O . GLY B 1 577 ? -12.961 15.602 38.312 1 63.25 577 GLY B O 1
ATOM 9487 N N . THR B 1 578 ? -13.914 13.602 38.031 1 55.97 578 THR B N 1
ATOM 9488 C CA . THR B 1 578 ? -13.859 13.172 39.438 1 55.97 578 THR B CA 1
ATOM 9489 C C . THR B 1 578 ? -12.414 13.125 39.906 1 55.97 578 THR B C 1
ATOM 9491 O O . THR B 1 578 ? -12.164 13.094 41.125 1 55.97 578 THR B O 1
ATOM 9494 N N . GLY B 1 579 ? -11.445 13.469 39.125 1 52.47 579 GLY B N 1
ATOM 9495 C CA . GLY B 1 579 ? -10.094 13.289 39.625 1 52.47 579 GLY B CA 1
ATOM 9496 C C . GLY B 1 579 ? -9.062 14.141 38.906 1 52.47 579 GLY B C 1
ATOM 9497 O O . GLY B 1 579 ? -7.973 14.383 39.406 1 52.47 579 GLY B O 1
ATOM 9498 N N . ALA B 1 580 ? -9.25 14.43 37.781 1 62.03 580 ALA B N 1
ATOM 9499 C CA . ALA B 1 580 ? -8.227 15.227 37.094 1 62.03 580 ALA B CA 1
ATOM 9500 C C . ALA B 1 580 ? -8.852 16.391 36.344 1 62.03 580 ALA B C 1
ATOM 9502 O O . ALA B 1 580 ? -9.969 16.281 35.812 1 62.03 580 ALA B O 1
ATOM 9503 N N . THR B 1 581 ? -8.289 17.531 36.562 1 80.25 581 THR B N 1
ATOM 9504 C CA . THR B 1 581 ? -8.664 18.719 35.812 1 80.25 581 THR B CA 1
ATOM 9505 C C . THR B 1 581 ? -8.125 18.625 34.375 1 80.25 581 THR B C 1
ATOM 9507 O O . THR B 1 581 ? -6.918 18.531 34.156 1 80.25 581 THR B O 1
ATOM 9510 N N . GLY B 1 582 ? -9.039 18.438 33.438 1 89 582 GLY B N 1
ATOM 9511 C CA . GLY B 1 582 ? -8.633 18.344 32.062 1 89 582 GLY B CA 1
ATOM 9512 C C . GLY B 1 582 ? -8.07 19.641 31.5 1 89 582 GLY B C 1
ATOM 9513 O O . GLY B 1 582 ? -8.273 20.703 32.094 1 89 582 GLY B O 1
ATOM 9514 N N . THR B 1 583 ? -7.195 19.484 30.5 1 93.31 583 THR B N 1
ATOM 9515 C CA . THR B 1 583 ? -6.625 20.672 29.844 1 93.31 583 THR B CA 1
ATOM 9516 C C . THR B 1 583 ? -7.008 20.703 28.359 1 93.31 583 THR B C 1
ATOM 9518 O O . THR B 1 583 ? -7.172 19.656 27.734 1 93.31 583 THR B O 1
ATOM 9521 N N . LEU B 1 584 ? -7.273 21.875 27.812 1 94.75 584 LEU B N 1
ATOM 9522 C CA . LEU B 1 584 ? -7.434 22.141 26.391 1 94.75 584 LEU B CA 1
ATOM 9523 C C . LEU B 1 584 ? -6.449 23.203 25.922 1 94.75 584 LEU B C 1
ATOM 9525 O O . LEU B 1 584 ? -6.523 24.359 26.344 1 94.75 584 LEU B O 1
ATOM 9529 N N . ASN B 1 585 ? -5.469 22.828 25.125 1 96.25 585 ASN B N 1
ATOM 9530 C CA . ASN B 1 585 ? -4.516 23.734 24.484 1 96.25 585 ASN B CA 1
ATOM 9531 C C . ASN B 1 585 ? -4.793 23.891 23 1 96.25 585 ASN B C 1
ATOM 9533 O O . ASN B 1 585 ? -4.766 22.906 22.25 1 96.25 585 ASN B O 1
ATOM 9537 N N . MET B 1 586 ? -5.074 25.047 22.594 1 94.81 586 MET B N 1
ATOM 9538 C CA . MET B 1 586 ? -5.305 25.375 21.188 1 94.81 586 MET B CA 1
ATOM 9539 C C . MET B 1 586 ? -4.234 26.328 20.656 1 94.81 586 MET B C 1
ATOM 9541 O O . MET B 1 586 ? -4.09 27.438 21.172 1 94.81 586 MET B O 1
ATOM 9545 N N . THR B 1 587 ? -3.471 25.906 19.734 1 87.5 587 THR B N 1
ATOM 9546 C CA . THR B 1 587 ? -2.432 26.734 19.125 1 87.5 587 THR B CA 1
ATOM 9547 C C . THR B 1 587 ? -2.615 26.812 17.625 1 87.5 587 THR B C 1
ATOM 9549 O O . THR B 1 587 ? -2.492 25.797 16.922 1 87.5 587 THR B O 1
ATOM 9552 N N . GLY B 1 588 ? -2.9 28.031 17.062 1 80.81 588 GLY B N 1
ATOM 9553 C CA . GLY B 1 588 ? -3.068 28.203 15.633 1 80.81 588 GLY B CA 1
ATOM 9554 C C . GLY B 1 588 ? -4.301 27.5 15.094 1 80.81 588 GLY B C 1
ATOM 9555 O O . GLY B 1 588 ? -4.27 26.938 13.992 1 80.81 588 GLY B O 1
ATOM 9556 N N . VAL B 1 589 ? -5.332 27.453 15.883 1 90.44 589 VAL B N 1
ATOM 9557 C CA . VAL B 1 589 ? -6.562 26.766 15.484 1 90.44 589 VAL B CA 1
ATOM 9558 C C . VAL B 1 589 ? -7.477 27.734 14.742 1 90.44 589 VAL B C 1
ATOM 9560 O O . VAL B 1 589 ? -7.562 28.922 15.102 1 90.44 589 VAL B O 1
ATOM 9563 N N . ARG B 1 590 ? -8.094 27.312 13.734 1 85.12 590 ARG B N 1
ATOM 9564 C CA . ARG B 1 590 ? -9.062 28.109 12.992 1 85.12 590 ARG B CA 1
ATOM 9565 C C . ARG B 1 590 ? -10.461 27.531 13.125 1 85.12 590 ARG B C 1
ATOM 9567 O O . ARG B 1 590 ? -10.734 26.422 12.656 1 85.12 590 ARG B O 1
ATOM 9574 N N . ILE B 1 591 ? -11.305 28.219 13.641 1 95.38 591 ILE B N 1
ATOM 9575 C CA . ILE B 1 591 ? -12.695 27.828 13.82 1 95.38 591 ILE B CA 1
ATOM 9576 C C . ILE B 1 591 ? -13.602 28.734 13 1 95.38 591 ILE B C 1
ATOM 9578 O O . ILE B 1 591 ? -13.492 29.969 13.086 1 95.38 591 ILE B O 1
ATOM 9582 N N . SER B 1 592 ? -14.523 28.125 12.188 1 94.12 592 SER B N 1
ATOM 9583 C CA . SER B 1 592 ? -15.422 28.953 11.383 1 94.12 592 SER B CA 1
ATOM 9584 C C . SER B 1 592 ? -16.781 28.281 11.203 1 94.12 592 SER B C 1
ATOM 9586 O O . SER B 1 592 ? -16.922 27.078 11.445 1 94.12 592 SER B O 1
ATOM 9588 N N . ASP B 1 593 ? -17.766 29.125 10.859 1 94.94 593 ASP B N 1
ATOM 9589 C CA . ASP B 1 593 ? -19.125 28.703 10.516 1 94.94 593 ASP B CA 1
ATOM 9590 C C . ASP B 1 593 ? -19.781 27.969 11.688 1 94.94 593 ASP B C 1
ATOM 9592 O O . ASP B 1 593 ? -20.375 26.906 11.508 1 94.94 593 ASP B O 1
ATOM 9596 N N . VAL B 1 594 ? -19.547 28.562 12.812 1 96.62 594 VAL B N 1
ATOM 9597 C CA . VAL B 1 594 ? -20.141 28.031 14.031 1 96.62 594 VAL B CA 1
ATOM 9598 C C . VAL B 1 594 ? -21 29.094 14.703 1 96.62 594 VAL B C 1
ATOM 9600 O O . VAL B 1 594 ? -20.875 30.281 14.398 1 96.62 594 VAL B O 1
ATOM 9603 N N . ALA B 1 595 ? -21.953 28.641 15.594 1 96 595 ALA B N 1
ATOM 9604 C CA . ALA B 1 595 ? -22.641 29.578 16.469 1 96 595 ALA B CA 1
ATOM 9605 C C . ALA B 1 595 ? -21.797 29.953 17.672 1 96 595 ALA B C 1
ATOM 9607 O O . ALA B 1 595 ? -21.75 31.109 18.094 1 96 595 ALA B O 1
ATOM 9608 N N . MET B 1 596 ? -21.234 28.938 18.266 1 96.56 596 MET B N 1
ATOM 9609 C CA . MET B 1 596 ? -20.344 29.109 19.422 1 96.56 596 MET B CA 1
ATOM 9610 C C . MET B 1 596 ? -18.938 28.641 19.094 1 96.56 596 MET B C 1
ATOM 9612 O O . MET B 1 596 ? -18.734 27.484 18.672 1 96.56 596 MET B O 1
ATOM 9616 N N . GLY B 1 597 ? -17.891 29.5 19.281 1 97.31 597 GLY B N 1
ATOM 9617 C CA . GLY B 1 597 ? -16.516 29.125 18.984 1 97.31 597 GLY B CA 1
ATOM 9618 C C . GLY B 1 597 ? -15.953 28.078 19.922 1 97.31 597 GLY B C 1
ATOM 9619 O O . GLY B 1 597 ? -15.969 26.891 19.625 1 97.31 597 GLY B O 1
ATOM 9620 N N . VAL B 1 598 ? -15.531 28.547 21.125 1 97.88 598 VAL B N 1
ATOM 9621 C CA . VAL B 1 598 ? -14.977 27.688 22.172 1 97.88 598 VAL B CA 1
ATOM 9622 C C . VAL B 1 598 ? -15.797 27.828 23.453 1 97.88 598 VAL B C 1
ATOM 9624 O O . VAL B 1 598 ? -16.031 28.938 23.922 1 97.88 598 VAL B O 1
ATOM 9627 N N . GLU B 1 599 ? -16.234 26.766 23.969 1 96.5 599 GLU B N 1
ATOM 9628 C CA . GLU B 1 599 ? -16.922 26.766 25.25 1 96.5 599 GLU B CA 1
ATOM 9629 C C . GLU B 1 599 ? -16.188 25.891 26.266 1 96.5 599 GLU B C 1
ATOM 9631 O O . GLU B 1 599 ? -16.047 24.672 26.047 1 96.5 599 GLU B O 1
ATOM 9636 N N . ALA B 1 600 ? -15.75 26.469 27.281 1 95.44 600 ALA B N 1
ATOM 9637 C CA . ALA B 1 600 ? -15.141 25.734 28.391 1 95.44 600 ALA B CA 1
ATOM 9638 C C . ALA B 1 600 ? -15.977 25.875 29.656 1 95.44 600 ALA B C 1
ATOM 9640 O O . ALA B 1 600 ? -16.203 26.969 30.156 1 95.44 600 ALA B O 1
ATOM 9641 N N . THR B 1 601 ? -16.391 24.75 30.203 1 92.56 601 THR B N 1
ATOM 9642 C CA . THR B 1 601 ? -17.234 24.797 31.406 1 92.56 601 THR B CA 1
ATOM 9643 C C . THR B 1 601 ? -16.469 24.234 32.594 1 92.56 601 THR B C 1
ATOM 9645 O O . THR B 1 601 ? -16.922 24.375 33.75 1 92.56 601 THR B O 1
ATOM 9648 N N . GLY B 1 602 ? -15.344 23.672 32.312 1 90.69 602 GLY B N 1
ATOM 9649 C CA . GLY B 1 602 ? -14.492 23.156 33.375 1 90.69 602 GLY B CA 1
ATOM 9650 C C . GLY B 1 602 ? -13.086 22.812 32.906 1 90.69 602 GLY B C 1
ATOM 9651 O O . GLY B 1 602 ? -12.875 22.562 31.703 1 90.69 602 GLY B O 1
ATOM 9652 N N . GLY B 1 603 ? -12.117 22.953 33.844 1 91.56 603 GLY B N 1
ATOM 9653 C CA . GLY B 1 603 ? -10.742 22.609 33.5 1 91.56 603 GLY B CA 1
ATOM 9654 C C . GLY B 1 603 ? -9.859 23.812 33.281 1 91.56 603 GLY B C 1
ATOM 9655 O O . GLY B 1 603 ? -10.055 24.859 33.938 1 91.56 603 GLY B O 1
ATOM 9656 N N . ASN B 1 604 ? -8.695 23.625 32.5 1 94.12 604 ASN B N 1
ATOM 9657 C CA . ASN B 1 604 ? -7.785 24.703 32.156 1 94.12 604 ASN B CA 1
ATOM 9658 C C . ASN B 1 604 ? -7.762 24.922 30.625 1 94.12 604 ASN B C 1
ATOM 9660 O O . ASN B 1 604 ? -7.629 23.969 29.859 1 94.12 604 ASN B O 1
ATOM 9664 N N . LEU B 1 605 ? -7.953 26.141 30.234 1 95.44 605 LEU B N 1
ATOM 9665 C CA . LEU B 1 605 ? -8.039 26.484 28.828 1 95.44 605 LEU B CA 1
ATOM 9666 C C . LEU B 1 605 ? -6.871 27.391 28.422 1 95.44 605 LEU B C 1
ATOM 9668 O O . LEU B 1 605 ? -6.621 28.422 29.047 1 95.44 605 LEU B O 1
ATOM 9672 N N . THR B 1 606 ? -6.109 26.984 27.469 1 96.56 606 THR B N 1
ATOM 9673 C CA . THR B 1 606 ? -5.082 27.828 26.859 1 96.56 606 THR B CA 1
ATOM 9674 C C . THR B 1 606 ? -5.305 27.969 25.359 1 96.56 606 THR B C 1
ATOM 9676 O O . THR B 1 606 ? -5.344 26.969 24.641 1 96.56 606 THR B O 1
ATOM 9679 N N . ILE B 1 607 ? -5.504 29.172 24.828 1 95.19 607 ILE B N 1
ATOM 9680 C CA . ILE B 1 607 ? -5.609 29.484 23.422 1 95.19 607 ILE B CA 1
ATOM 9681 C C . ILE B 1 607 ? -4.48 30.422 23 1 95.19 607 ILE B C 1
ATOM 9683 O O . ILE B 1 607 ? -4.301 31.5 23.594 1 95.19 607 ILE B O 1
ATOM 9687 N N . SER B 1 608 ? -3.699 30.016 22.047 1 87.81 608 SER B N 1
ATOM 9688 C CA . SER B 1 608 ? -2.549 30.828 21.656 1 87.81 608 SER B CA 1
ATOM 9689 C C . SER B 1 608 ? -2.189 30.609 20.188 1 87.81 608 SER B C 1
ATOM 9691 O O . SER B 1 608 ? -2.977 30.047 19.422 1 87.81 608 SER B O 1
ATOM 9693 N N . GLY B 1 609 ? -1.125 31.219 19.719 1 74.44 609 GLY B N 1
ATOM 9694 C CA . GLY B 1 609 ? -0.482 30.938 18.453 1 74.44 609 GLY B CA 1
ATOM 9695 C C . GLY B 1 609 ? -1.258 31.453 17.266 1 74.44 609 GLY B C 1
ATOM 9696 O O . GLY B 1 609 ? -1.289 30.828 16.203 1 74.44 609 GLY B O 1
ATOM 9697 N N . GLY B 1 610 ? -1.987 32.562 17.469 1 74.12 610 GLY B N 1
ATOM 9698 C CA . GLY B 1 610 ? -2.725 33.156 16.344 1 74.12 610 GLY B CA 1
ATOM 9699 C C . GLY B 1 610 ? -4.027 32.438 16.062 1 74.12 610 GLY B C 1
ATOM 9700 O O . GLY B 1 610 ? -4.531 32.469 14.93 1 74.12 610 GLY B O 1
ATOM 9701 N N . THR B 1 611 ? -4.543 31.781 17.016 1 85.69 611 THR B N 1
ATOM 9702 C CA . THR B 1 611 ? -5.844 31.141 16.875 1 85.69 611 THR B CA 1
ATOM 9703 C C . THR B 1 611 ? -6.906 32.125 16.453 1 85.69 611 THR B C 1
ATOM 9705 O O . THR B 1 611 ? -6.953 33.25 16.953 1 85.69 611 THR B O 1
ATOM 9708 N N . ASN B 1 612 ? -7.684 31.719 15.422 1 85.75 612 ASN B N 1
ATOM 9709 C CA . ASN B 1 612 ? -8.727 32.562 14.836 1 85.75 612 ASN B CA 1
ATOM 9710 C C . ASN B 1 612 ? -10.109 31.938 15.008 1 85.75 612 ASN B C 1
ATOM 9712 O O . ASN B 1 612 ? -10.383 30.859 14.453 1 85.75 612 ASN B O 1
ATOM 9716 N N . ILE B 1 613 ? -10.938 32.594 15.703 1 94.56 613 ILE B N 1
ATOM 9717 C CA . ILE B 1 613 ? -12.289 32.094 15.977 1 94.56 613 ILE B CA 1
ATOM 9718 C C . ILE B 1 613 ? -13.305 33.031 15.336 1 94.56 613 ILE B C 1
ATOM 9720 O O . ILE B 1 613 ? -13.469 34.188 15.766 1 94.56 613 ILE B O 1
ATOM 9724 N N . THR B 1 614 ? -14.016 32.562 14.328 1 94.06 614 THR B N 1
ATOM 9725 C CA . THR B 1 614 ? -15.102 33.281 13.695 1 94.06 614 THR B CA 1
ATOM 9726 C C . THR B 1 614 ? -16.438 32.625 13.938 1 94.06 614 THR B C 1
ATOM 9728 O O . THR B 1 614 ? -16.562 31.391 13.758 1 94.06 614 THR B O 1
ATOM 9731 N N . PHE B 1 615 ? -17.422 33.312 14.375 1 95.81 615 PHE B N 1
ATOM 9732 C CA . PHE B 1 615 ? -18.719 32.719 14.633 1 95.81 615 PHE B CA 1
ATOM 9733 C C . PHE B 1 615 ? -19.828 33.531 13.945 1 95.81 615 PHE B C 1
ATOM 9735 O O . PHE B 1 615 ? -19.625 34.719 13.625 1 95.81 615 PHE B O 1
ATOM 9742 N N . LYS B 1 616 ? -20.953 32.906 13.766 1 94.94 616 LYS B N 1
ATOM 9743 C CA . LYS B 1 616 ? -22.047 33.438 12.977 1 94.94 616 LYS B CA 1
ATOM 9744 C C . LYS B 1 616 ? -22.828 34.5 13.766 1 94.94 616 LYS B C 1
ATOM 9746 O O . LYS B 1 616 ? -22.797 34.5 15 1 94.94 616 LYS B O 1
ATOM 9751 N N . ASN B 1 617 ? -23.594 35.219 12.969 1 95.31 617 ASN B N 1
ATOM 9752 C CA . ASN B 1 617 ? -24.453 36.25 13.539 1 95.31 617 ASN B CA 1
ATOM 9753 C C . ASN B 1 617 ? -25.578 35.656 14.367 1 95.31 617 ASN B C 1
ATOM 9755 O O . ASN B 1 617 ? -26.234 34.688 13.938 1 95.31 617 ASN B O 1
ATOM 9759 N N . GLY B 1 618 ? -25.781 36.188 15.609 1 94.5 618 GLY B N 1
ATOM 9760 C CA . GLY B 1 618 ? -26.844 35.75 16.484 1 94.5 618 GLY B CA 1
ATOM 9761 C C . GLY B 1 618 ? -26.719 36.25 17.906 1 94.5 618 GLY B C 1
ATOM 9762 O O . GLY B 1 618 ? -25.609 36.344 18.438 1 94.5 618 GLY B O 1
ATOM 9763 N N . ASP B 1 619 ? -27.875 36.5 18.562 1 92.25 619 ASP B N 1
ATOM 9764 C CA . ASP B 1 619 ? -27.875 37.125 19.891 1 92.25 619 ASP B CA 1
ATOM 9765 C C . ASP B 1 619 ? -27.266 36.188 20.922 1 92.25 619 ASP B C 1
ATOM 9767 O O . ASP B 1 619 ? -26.594 36.625 21.844 1 92.25 619 ASP B O 1
ATOM 9771 N N . GLY B 1 620 ? -27.5 34.938 20.75 1 93.38 620 GLY B N 1
ATOM 9772 C CA . GLY B 1 620 ? -27.016 33.969 21.703 1 93.38 620 GLY B CA 1
ATOM 9773 C C . GLY B 1 620 ? -25.656 33.406 21.344 1 93.38 620 GLY B C 1
ATOM 9774 O O . GLY B 1 620 ? -25.094 32.594 22.094 1 93.38 620 GLY B O 1
ATOM 9775 N N . ASN B 1 621 ? -24.984 33.938 20.281 1 96.62 621 ASN B N 1
ATOM 9776 C CA . ASN B 1 621 ? -23.719 33.406 19.797 1 96.62 621 ASN B CA 1
ATOM 9777 C C . ASN B 1 621 ? -22.531 34.062 20.484 1 96.62 621 ASN B C 1
ATOM 9779 O O . ASN B 1 621 ? -22.625 35.188 20.953 1 96.62 621 ASN B O 1
ATOM 9783 N N . TYR B 1 622 ? -21.391 33.406 20.656 1 97.88 622 TYR B N 1
ATOM 9784 C CA . TYR B 1 622 ? -20.188 33.969 21.266 1 97.88 622 TYR B CA 1
ATOM 9785 C C . TYR B 1 622 ? -18.938 33.344 20.703 1 97.88 622 TYR B C 1
ATOM 9787 O O . TYR B 1 622 ? -18.984 32.25 20.094 1 97.88 622 TYR B O 1
ATOM 9795 N N . GLY B 1 623 ? -17.828 33.969 20.891 1 97.62 623 GLY B N 1
ATOM 9796 C CA . GLY B 1 623 ? -16.531 33.438 20.484 1 97.62 623 GLY B CA 1
ATOM 9797 C C . GLY B 1 623 ? -15.945 32.469 21.469 1 97.62 623 GLY B C 1
ATOM 9798 O O . GLY B 1 623 ? -15.711 31.297 21.141 1 97.62 623 GLY B O 1
ATOM 9799 N N . VAL B 1 624 ? -15.734 32.938 22.719 1 98.06 624 VAL B N 1
ATOM 9800 C CA . VAL B 1 624 ? -15.18 32.094 23.781 1 98.06 624 VAL B CA 1
ATOM 9801 C C . VAL B 1 624 ? -16.016 32.25 25.047 1 98.06 624 VAL B C 1
ATOM 9803 O O . VAL B 1 624 ? -16.312 33.375 25.469 1 98.06 624 VAL B O 1
ATOM 9806 N N . ARG B 1 625 ? -16.375 31.188 25.609 1 97.56 625 ARG B N 1
ATOM 9807 C CA . ARG B 1 625 ? -17.031 31.203 26.906 1 97.56 625 ARG B CA 1
ATOM 9808 C C . ARG B 1 625 ? -16.219 30.438 27.953 1 97.56 625 ARG B C 1
ATOM 9810 O O . ARG B 1 625 ? -15.844 29.281 27.719 1 97.56 625 ARG B O 1
ATOM 9817 N N . VAL B 1 626 ? -15.945 31.062 29.047 1 96 626 VAL B N 1
ATOM 9818 C CA . VAL B 1 626 ? -15.242 30.469 30.188 1 96 626 VAL B CA 1
ATOM 9819 C C . VAL B 1 626 ? -16.188 30.359 31.375 1 96 626 VAL B C 1
ATOM 9821 O O . VAL B 1 626 ? -16.5 31.359 32.031 1 96 626 VAL B O 1
ATOM 9824 N N . GLY B 1 627 ? -16.516 29.125 31.656 1 92.06 627 GLY B N 1
ATOM 9825 C CA . GLY B 1 627 ? -17.547 28.875 32.656 1 92.06 627 GLY B CA 1
ATOM 9826 C C . GLY B 1 627 ? -16.984 28.672 34.062 1 92.06 627 GLY B C 1
ATOM 9827 O O . GLY B 1 627 ? -15.773 28.781 34.25 1 92.06 627 GLY B O 1
ATOM 9828 N N . SER B 1 628 ? -17.859 28.312 35.031 1 85.62 628 SER B N 1
ATOM 9829 C CA . SER B 1 628 ? -17.578 28.328 36.469 1 85.62 628 SER B CA 1
ATOM 9830 C C . SER B 1 628 ? -16.594 27.234 36.844 1 85.62 628 SER B C 1
ATOM 9832 O O . SER B 1 628 ? -15.891 27.344 37.844 1 85.62 628 SER B O 1
ATOM 9834 N N . GLY B 1 629 ? -16.531 26.219 36.062 1 87.12 629 GLY B N 1
ATOM 9835 C CA . GLY B 1 629 ? -15.656 25.109 36.438 1 87.12 629 GLY B CA 1
ATOM 9836 C C . GLY B 1 629 ? -14.242 25.266 35.906 1 87.12 629 GLY B C 1
ATOM 9837 O O . GLY B 1 629 ? -13.375 24.453 36.188 1 87.12 629 GLY B O 1
ATOM 9838 N N . VAL B 1 630 ? -13.977 26.438 35.188 1 91.44 630 VAL B N 1
ATOM 9839 C CA . VAL B 1 630 ? -12.641 26.656 34.625 1 91.44 630 VAL B CA 1
ATOM 9840 C C . VAL B 1 630 ? -11.766 27.359 35.688 1 91.44 630 VAL B C 1
ATOM 9842 O O . VAL B 1 630 ? -12.141 28.406 36.188 1 91.44 630 VAL B O 1
ATOM 9845 N N . THR B 1 631 ? -10.641 26.703 36 1 89.31 631 THR B N 1
ATOM 9846 C CA . THR B 1 631 ? -9.734 27.266 37 1 89.31 631 THR B CA 1
ATOM 9847 C C . THR B 1 631 ? -8.875 28.375 36.406 1 89.31 631 THR B C 1
ATOM 9849 O O . THR B 1 631 ? -8.664 29.422 37 1 89.31 631 THR B O 1
ATOM 9852 N N . MET B 1 632 ? -8.312 28.125 35.219 1 93.06 632 MET B N 1
ATOM 9853 C CA . MET B 1 632 ? -7.457 29.094 34.531 1 93.06 632 MET B CA 1
ATOM 9854 C C . MET B 1 632 ? -7.742 29.094 33.062 1 93.06 632 MET B C 1
ATOM 9856 O O . MET B 1 632 ? -7.867 28.047 32.438 1 93.06 632 MET B O 1
ATOM 9860 N N . ALA B 1 633 ? -7.922 30.297 32.5 1 95.5 633 ALA B N 1
ATOM 9861 C CA . ALA B 1 633 ? -8.062 30.484 31.062 1 95.5 633 ALA B CA 1
ATOM 9862 C C . ALA B 1 633 ? -7.082 31.547 30.547 1 95.5 633 ALA B C 1
ATOM 9864 O O . ALA B 1 633 ? -7.043 32.656 31.047 1 95.5 633 ALA B O 1
ATOM 9865 N N . THR B 1 634 ? -6.242 31.141 29.672 1 96.94 634 THR B N 1
ATOM 9866 C CA . THR B 1 634 ? -5.277 32.062 29.078 1 96.94 634 THR B CA 1
ATOM 9867 C C . THR B 1 634 ? -5.48 32.156 27.578 1 96.94 634 THR B C 1
ATOM 9869 O O . THR B 1 634 ? -5.418 31.156 26.859 1 96.94 634 THR B O 1
ATOM 9872 N N . LEU B 1 635 ? -5.797 33.312 27.062 1 95.19 635 LEU B N 1
ATOM 9873 C CA . LEU B 1 635 ? -5.895 33.625 25.641 1 95.19 635 LEU B CA 1
ATOM 9874 C C . LEU B 1 635 ? -4.781 34.562 25.219 1 95.19 635 LEU B C 1
ATOM 9876 O O . LEU B 1 635 ? -4.742 35.719 25.656 1 95.19 635 LEU B O 1
ATOM 9880 N N . THR B 1 636 ? -3.865 34.062 24.484 1 87.25 636 THR B N 1
ATOM 9881 C CA . THR B 1 636 ? -2.752 34.906 24.031 1 87.25 636 THR B CA 1
ATOM 9882 C C . THR B 1 636 ? -2.725 34.969 22.516 1 87.25 636 THR B C 1
ATOM 9884 O O . THR B 1 636 ? -2.732 33.938 21.828 1 87.25 636 THR B O 1
ATOM 9887 N N . ASP B 1 637 ? -2.693 36.219 21.922 1 79.56 637 ASP B N 1
ATOM 9888 C CA . ASP B 1 637 ? -2.609 36.438 20.484 1 79.56 637 ASP B CA 1
ATOM 9889 C C . ASP B 1 637 ? -3.771 35.75 19.75 1 79.56 637 ASP B C 1
ATOM 9891 O O . ASP B 1 637 ? -3.564 35.031 18.781 1 79.56 637 ASP B O 1
ATOM 9895 N N . VAL B 1 638 ? -4.93 35.969 20.266 1 87.69 638 VAL B N 1
ATOM 9896 C CA . VAL B 1 638 ? -6.129 35.344 19.734 1 87.69 638 VAL B CA 1
ATOM 9897 C C . VAL B 1 638 ? -6.957 36.375 18.969 1 87.69 638 VAL B C 1
ATOM 9899 O O . VAL B 1 638 ? -7.035 37.531 19.359 1 87.69 638 VAL B O 1
ATOM 9902 N N . VAL B 1 639 ? -7.582 35.938 17.844 1 83.94 639 VAL B N 1
ATOM 9903 C CA . VAL B 1 639 ? -8.508 36.781 17.078 1 83.94 639 VAL B CA 1
ATOM 9904 C C . VAL B 1 639 ? -9.922 36.188 17.188 1 83.94 639 VAL B C 1
ATOM 9906 O O . VAL B 1 639 ? -10.148 35.031 16.875 1 83.94 639 VAL B O 1
ATOM 9909 N N . ILE B 1 640 ? -10.836 36.969 17.656 1 93.38 640 ILE B N 1
ATOM 9910 C CA . ILE B 1 640 ? -12.242 36.625 17.781 1 93.38 640 ILE B CA 1
ATOM 9911 C C . ILE B 1 640 ? -13.102 37.562 16.953 1 93.38 640 ILE B C 1
ATOM 9913 O O . ILE B 1 640 ? -13.133 38.781 17.219 1 93.38 640 ILE B O 1
ATOM 9917 N N . LYS B 1 641 ? -13.859 37 15.969 1 92.19 641 LYS B N 1
ATOM 9918 C CA . LYS B 1 641 ? -14.664 37.812 15.078 1 92.19 641 LYS B CA 1
ATOM 9919 C C . LYS B 1 641 ? -16.109 37.312 15 1 92.19 641 LYS B C 1
ATOM 9921 O O . LYS B 1 641 ? -16.344 36.156 14.656 1 92.19 641 LYS B O 1
ATOM 9926 N N . GLY B 1 642 ? -17.047 38.188 15.336 1 95.38 642 GLY B N 1
ATOM 9927 C CA . GLY B 1 642 ? -18.438 37.844 15.211 1 95.38 642 GLY B CA 1
ATOM 9928 C C . GLY B 1 642 ? -19.078 38.344 13.93 1 95.38 642 GLY B C 1
ATOM 9929 O O . GLY B 1 642 ? -18.391 38.875 13.055 1 95.38 642 GLY B O 1
ATOM 9930 N N . GLY B 1 643 ? -20.438 38 13.789 1 92.81 643 GLY B N 1
ATOM 9931 C CA . GLY B 1 643 ? -21.188 38.438 12.609 1 92.81 643 GLY B CA 1
ATOM 9932 C C . GLY B 1 643 ? -21.938 39.719 12.82 1 92.81 643 GLY B C 1
ATOM 9933 O O . GLY B 1 643 ? -22.766 40.125 12 1 92.81 643 GLY B O 1
ATOM 9934 N N . GLY B 1 644 ? -21.703 40.406 13.82 1 91.44 644 GLY B N 1
ATOM 9935 C CA . GLY B 1 644 ? -22.375 41.688 14.102 1 91.44 644 GLY B CA 1
ATOM 9936 C C . GLY B 1 644 ? -23.141 41.656 15.414 1 91.44 644 GLY B C 1
ATOM 9937 O O . GLY B 1 644 ? -23.344 42.719 16.016 1 91.44 644 GLY B O 1
ATOM 9938 N N . LYS B 1 645 ? -23.656 40.562 15.766 1 93.31 645 LYS B N 1
ATOM 9939 C CA . LYS B 1 645 ? -24.297 40.344 17.047 1 93.31 645 LYS B CA 1
ATOM 9940 C C . LYS B 1 645 ? -23.516 39.344 17.906 1 93.31 645 LYS B C 1
ATOM 9942 O O . LYS B 1 645 ? -22.391 38.969 17.562 1 93.31 645 LYS B O 1
ATOM 9947 N N . GLY B 1 646 ? -23.953 39.125 19.156 1 95.81 646 GLY B N 1
ATOM 9948 C CA . GLY B 1 646 ? -23.312 38.156 20.031 1 95.81 646 GLY B CA 1
ATOM 9949 C C . GLY B 1 646 ? -22.234 38.781 20.906 1 95.81 646 GLY B C 1
ATOM 9950 O O . GLY B 1 646 ? -22.109 40 20.984 1 95.81 646 GLY B O 1
ATOM 9951 N N . LYS B 1 647 ? -21.531 37.938 21.625 1 97.81 647 LYS B N 1
ATOM 9952 C CA . LYS B 1 647 ? -20.516 38.375 22.578 1 97.81 647 LYS B CA 1
ATOM 9953 C C . LYS B 1 647 ? -19.141 37.781 22.219 1 97.81 647 LYS B C 1
ATOM 9955 O O . LYS B 1 647 ? -19.047 36.625 21.828 1 97.81 647 LYS B O 1
ATOM 9960 N N . GLY B 1 648 ? -18.109 38.562 22.266 1 97.62 648 GLY B N 1
ATOM 9961 C CA . GLY B 1 648 ? -16.781 38.062 22 1 97.62 648 GLY B CA 1
ATOM 9962 C C . GLY B 1 648 ? -16.344 37 23 1 97.62 648 GLY B C 1
ATOM 9963 O O . GLY B 1 648 ? -16.172 35.844 22.641 1 97.62 648 GLY B O 1
ATOM 9964 N N . VAL B 1 649 ? -16.188 37.469 24.25 1 97.75 649 VAL B N 1
ATOM 9965 C CA . VAL B 1 649 ? -15.789 36.594 25.344 1 97.75 649 VAL B CA 1
ATOM 9966 C C . VAL B 1 649 ? -16.797 36.688 26.484 1 97.75 649 VAL B C 1
ATOM 9968 O O . VAL B 1 649 ? -17.219 37.781 26.844 1 97.75 649 VAL B O 1
ATOM 9971 N N . ILE B 1 650 ? -17.203 35.531 26.969 1 96.75 650 ILE B N 1
ATOM 9972 C CA . ILE B 1 650 ? -18.016 35.469 28.172 1 96.75 650 ILE B CA 1
ATOM 9973 C C . ILE B 1 650 ? -17.234 34.812 29.297 1 96.75 650 ILE B C 1
ATOM 9975 O O . ILE B 1 650 ? -16.734 33.688 29.125 1 96.75 650 ILE B O 1
ATOM 9979 N N . LYS B 1 651 ? -17.094 35.438 30.344 1 95.94 651 LYS B N 1
ATOM 9980 C CA . LYS B 1 651 ? -16.5 34.875 31.547 1 95.94 651 LYS B CA 1
ATOM 9981 C C . LYS B 1 651 ? -17.531 34.781 32.688 1 95.94 651 LYS B C 1
ATOM 9983 O O . LYS B 1 651 ? -17.828 35.812 33.312 1 95.94 651 LYS B O 1
ATOM 9988 N N . ASP B 1 652 ? -17.922 33.656 32.969 1 89.81 652 ASP B N 1
ATOM 9989 C CA . ASP B 1 652 ? -18.953 33.531 34 1 89.81 652 ASP B CA 1
ATOM 9990 C C . ASP B 1 652 ? -18.469 32.625 35.156 1 89.81 652 ASP B C 1
ATOM 9992 O O . ASP B 1 652 ? -19.25 32.281 36.062 1 89.81 652 ASP B O 1
ATOM 9996 N N . GLY B 1 653 ? -17.266 32.25 35.219 1 83.88 653 GLY B N 1
ATOM 9997 C CA . GLY B 1 653 ? -16.719 31.438 36.281 1 83.88 653 GLY B CA 1
ATOM 9998 C C . GLY B 1 653 ? -15.891 32.25 37.25 1 83.88 653 GLY B C 1
ATOM 9999 O O . GLY B 1 653 ? -15.469 33.344 36.969 1 83.88 653 GLY B O 1
ATOM 10000 N N . THR B 1 654 ? -15.625 31.641 38.438 1 78.81 654 THR B N 1
ATOM 10001 C CA . THR B 1 654 ? -14.93 32.344 39.531 1 78.81 654 THR B CA 1
ATOM 10002 C C . THR B 1 654 ? -13.422 32.281 39.312 1 78.81 654 THR B C 1
ATOM 10004 O O . THR B 1 654 ? -12.664 32.938 40.031 1 78.81 654 THR B O 1
ATOM 10007 N N . GLY B 1 655 ? -13.023 31.531 38.344 1 87.44 655 GLY B N 1
ATOM 10008 C CA . GLY B 1 655 ? -11.594 31.375 38.125 1 87.44 655 GLY B CA 1
ATOM 10009 C C . GLY B 1 655 ? -10.945 32.594 37.5 1 87.44 655 GLY B C 1
ATOM 10010 O O . GLY B 1 655 ? -11.523 33.688 37.5 1 87.44 655 GLY B O 1
ATOM 10011 N N . GLU B 1 656 ? -9.625 32.438 37.094 1 93.56 656 GLU B N 1
ATOM 10012 C CA . GLU B 1 656 ? -8.852 33.531 36.5 1 93.56 656 GLU B CA 1
ATOM 10013 C C . GLU B 1 656 ? -8.82 33.438 34.969 1 93.56 656 GLU B C 1
ATOM 10015 O O . GLU B 1 656 ? -8.695 32.344 34.406 1 93.56 656 GLU B O 1
ATOM 10020 N N . MET B 1 657 ? -9.031 34.562 34.344 1 95.31 657 MET B N 1
ATOM 10021 C CA . MET B 1 657 ? -8.859 34.656 32.906 1 95.31 657 MET B CA 1
ATOM 10022 C C . MET B 1 657 ? -7.902 35.781 32.531 1 95.31 657 MET B C 1
ATOM 10024 O O . MET B 1 657 ? -8.008 36.875 33.062 1 95.31 657 MET B O 1
ATOM 10028 N N . THR B 1 658 ? -6.934 35.438 31.766 1 96.31 658 THR B N 1
ATOM 10029 C CA . THR B 1 658 ? -6.012 36.438 31.234 1 96.31 658 THR B CA 1
ATOM 10030 C C . THR B 1 658 ? -6.074 36.469 29.703 1 96.31 658 THR B C 1
ATOM 10032 O O . THR B 1 658 ? -5.984 35.406 29.062 1 96.31 658 THR B O 1
ATOM 10035 N N . MET B 1 659 ? -6.328 37.562 29.156 1 94.06 659 MET B N 1
ATOM 10036 C CA . MET B 1 659 ? -6.246 37.781 27.703 1 94.06 659 MET B CA 1
ATOM 10037 C C . MET B 1 659 ? -5.098 38.719 27.359 1 94.06 659 MET B C 1
ATOM 10039 O O . MET B 1 659 ? -5.086 39.875 27.781 1 94.06 659 MET B O 1
ATOM 10043 N N . THR B 1 660 ? -4.145 38.219 26.672 1 87.69 660 THR B N 1
ATOM 10044 C CA . THR B 1 660 ? -2.986 39.031 26.281 1 87.69 660 THR B CA 1
ATOM 10045 C C . THR B 1 660 ? -2.943 39.219 24.766 1 87.69 660 THR B C 1
ATOM 10047 O O . THR B 1 660 ? -2.855 38.219 24.016 1 87.69 660 THR B O 1
ATOM 10050 N N . ASN B 1 661 ? -3.002 40.469 24.312 1 79.5 661 ASN B N 1
ATOM 10051 C CA . ASN B 1 661 ? -2.92 40.844 22.906 1 79.5 661 ASN B CA 1
ATOM 10052 C C . ASN B 1 661 ? -4.039 40.219 22.078 1 79.5 661 ASN B C 1
ATOM 10054 O O . ASN B 1 661 ? -3.795 39.688 21 1 79.5 661 ASN B O 1
ATOM 10058 N N . GLY B 1 662 ? -5.141 40.156 22.625 1 84.62 662 GLY B N 1
ATOM 10059 C CA . GLY B 1 662 ? -6.309 39.656 21.938 1 84.62 662 GLY B CA 1
ATOM 10060 C C . GLY B 1 662 ? -7.008 40.688 21.078 1 84.62 662 GLY B C 1
ATOM 10061 O O . GLY B 1 662 ? -7.016 41.875 21.438 1 84.62 662 GLY B O 1
ATOM 10062 N N . SER B 1 663 ? -7.609 40.25 19.984 1 85.81 663 SER B N 1
ATOM 10063 C CA . SER B 1 663 ? -8.43 41.094 19.141 1 85.81 663 SER B CA 1
ATOM 10064 C C . SER B 1 663 ? -9.875 40.625 19.094 1 85.81 663 SER B C 1
ATOM 10066 O O . SER B 1 663 ? -10.133 39.469 18.75 1 85.81 663 SER B O 1
ATOM 10068 N N . ILE B 1 664 ? -10.781 41.406 19.453 1 92.38 664 ILE B N 1
ATOM 10069 C CA . ILE 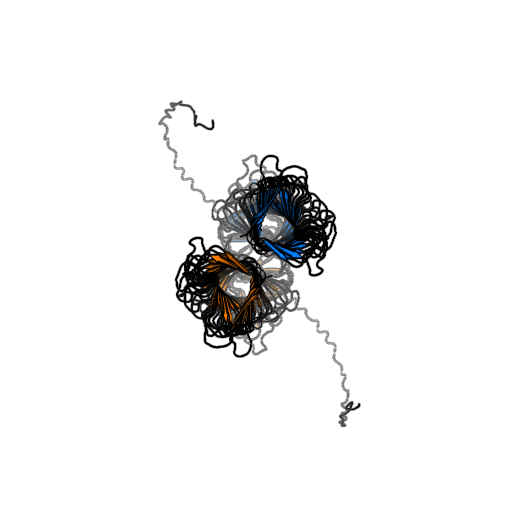B 1 664 ? -12.211 41.125 19.375 1 92.38 664 ILE B CA 1
ATOM 10070 C C . ILE B 1 664 ? -12.891 42.125 18.438 1 92.38 664 ILE B C 1
ATOM 10072 O O . ILE B 1 664 ? -12.734 43.344 18.594 1 92.38 664 ILE B O 1
ATOM 10076 N N . SER B 1 665 ? -13.688 41.594 17.453 1 91.06 665 SER B N 1
ATOM 10077 C CA . SER B 1 665 ? -14.312 42.531 16.531 1 91.06 665 SER B CA 1
ATOM 10078 C C . SER B 1 665 ? -15.688 42.062 16.094 1 91.06 665 SER B C 1
ATOM 10080 O O . SER B 1 665 ? -15.977 40.875 16.141 1 91.06 665 SER B O 1
ATOM 10082 N N . ASN B 1 666 ? -16.531 42.969 15.703 1 93.69 666 ASN B N 1
ATOM 10083 C CA . ASN B 1 666 ? -17.828 42.75 15.062 1 93.69 666 ASN B CA 1
ATOM 10084 C C . ASN B 1 666 ? -18.781 41.969 15.961 1 93.69 666 ASN B C 1
ATOM 10086 O O . ASN B 1 666 ? -19.328 40.969 15.547 1 93.69 666 ASN B O 1
ATOM 10090 N N . VAL B 1 667 ? -18.812 42.469 17.156 1 96.12 667 VAL B N 1
ATOM 10091 C CA . VAL B 1 667 ? -19.734 41.875 18.125 1 96.12 667 VAL B CA 1
ATOM 10092 C C . VAL B 1 667 ? -20.531 42.969 18.812 1 96.12 667 VAL B C 1
ATOM 10094 O O . VAL B 1 667 ? -20.203 44.156 18.703 1 96.12 667 VAL B O 1
ATOM 10097 N N . GLU B 1 668 ? -21.625 42.531 19.516 1 95.44 668 GLU B N 1
ATOM 10098 C CA . GLU B 1 668 ? -22.406 43.469 20.328 1 95.44 668 GLU B CA 1
ATOM 10099 C C . GLU B 1 668 ? -21.688 43.812 21.625 1 95.44 668 GLU B C 1
ATOM 10101 O O . GLU B 1 668 ? -21.672 44.969 22.031 1 95.44 668 GLU B O 1
ATOM 10106 N N . LEU B 1 669 ? -21.172 42.875 22.297 1 96.06 669 LEU B N 1
ATOM 10107 C CA . LEU B 1 669 ? -20.438 43.031 23.547 1 96.06 669 LEU B CA 1
ATOM 10108 C C . LEU B 1 669 ? -19.078 42.344 23.469 1 96.06 669 LEU B C 1
ATOM 10110 O O . LEU B 1 669 ? -19 41.156 23.203 1 96.06 669 LEU B O 1
ATOM 10114 N N . GLY B 1 670 ? -17.984 43.094 23.672 1 96.38 670 GLY B N 1
ATOM 10115 C CA . GLY B 1 670 ? -16.656 42.531 23.609 1 96.38 670 GLY B CA 1
ATOM 10116 C C . GLY B 1 670 ? -16.406 41.438 24.641 1 96.38 670 GLY B C 1
ATOM 10117 O O . GLY B 1 670 ? -16.266 40.25 24.312 1 96.38 670 GLY B O 1
ATOM 10118 N N . ILE B 1 671 ? -16.359 41.906 25.922 1 96.69 671 ILE B N 1
ATOM 10119 C CA . ILE B 1 671 ? -16.156 40.969 27.031 1 96.69 671 ILE B CA 1
ATOM 10120 C C . ILE B 1 671 ? -17.234 41.156 28.078 1 96.69 671 ILE B C 1
ATOM 10122 O O . ILE B 1 671 ? -17.438 42.281 28.562 1 96.69 671 ILE B O 1
ATOM 10126 N N . GLN B 1 672 ? -17.875 40.094 28.391 1 95.56 672 GLN B N 1
ATOM 10127 C CA . GLN B 1 672 ? -18.812 40.094 29.516 1 95.56 672 GLN B CA 1
ATOM 10128 C C . GLN B 1 672 ? -18.266 39.281 30.688 1 95.56 672 GLN B C 1
ATOM 10130 O O . GLN B 1 672 ? -17.938 38.094 30.547 1 95.56 672 GLN B O 1
ATOM 10135 N N . VAL B 1 673 ? -18.172 39.844 31.812 1 94.56 673 VAL B N 1
ATOM 10136 C CA . VAL B 1 673 ? -17.719 39.156 33.031 1 94.56 673 VAL B CA 1
ATOM 10137 C C . VAL B 1 673 ? -18.844 39.188 34.062 1 94.56 673 VAL B C 1
ATOM 10139 O O . VAL B 1 673 ? -19.25 40.25 34.531 1 94.56 673 VAL B O 1
ATOM 10142 N N . THR B 1 674 ? -19.297 38.031 34.406 1 92.06 674 THR B N 1
ATOM 10143 C CA . THR B 1 674 ? -20.359 38 35.438 1 92.06 674 THR B CA 1
ATOM 10144 C C . THR B 1 674 ? -19.797 37.469 36.75 1 92.06 674 THR B C 1
ATOM 10146 O O . THR B 1 674 ? -20.453 37.625 37.781 1 92.06 674 THR B O 1
ATOM 10149 N N . SER B 1 675 ? -18.641 36.875 36.688 1 89.38 675 SER B N 1
ATOM 10150 C CA . SER B 1 675 ? -17.969 36.438 37.906 1 89.38 675 SER B CA 1
ATOM 10151 C C . SER B 1 675 ? -16.5 36.156 37.656 1 89.38 675 SER B C 1
ATOM 10153 O O . SER B 1 675 ? -16.109 35.781 36.531 1 89.38 675 SER B O 1
ATOM 10155 N N . GLY B 1 676 ? -15.633 36.469 38.719 1 88.69 676 GLY B N 1
ATOM 10156 C CA . GLY B 1 676 ? -14.234 36.094 38.656 1 88.69 676 GLY B CA 1
ATOM 10157 C C . GLY B 1 676 ? -13.32 37.219 38.25 1 88.69 676 GLY B C 1
ATOM 10158 O O . GLY B 1 676 ? -13.75 38.375 38.188 1 88.69 676 GLY B O 1
ATOM 10159 N N . ASN B 1 677 ? -12 36.875 38.062 1 92.19 677 ASN B N 1
ATOM 10160 C CA . ASN B 1 677 ? -10.977 37.875 37.75 1 92.19 677 ASN B CA 1
ATOM 10161 C C . ASN B 1 677 ? -10.625 37.906 36.25 1 92.19 677 ASN B C 1
ATOM 10163 O O . ASN B 1 677 ? -10.453 36.844 35.656 1 92.19 677 ASN B O 1
ATOM 10167 N N . LEU B 1 678 ? -10.617 39.062 35.656 1 94.62 678 LEU B N 1
ATOM 10168 C CA . LEU B 1 678 ? -10.188 39.25 34.281 1 94.62 678 LEU B CA 1
ATOM 10169 C C . LEU B 1 678 ? -8.992 40.188 34.188 1 94.62 678 LEU B C 1
ATOM 10171 O O . LEU B 1 678 ? -9.016 41.281 34.75 1 94.62 678 LEU B O 1
ATOM 10175 N N . THR B 1 679 ? -7.98 39.75 33.656 1 94.38 679 THR B N 1
ATOM 10176 C CA . THR B 1 679 ? -6.852 40.594 33.281 1 94.38 679 THR B CA 1
ATOM 10177 C C . THR B 1 679 ? -6.715 40.688 31.766 1 94.38 679 THR B C 1
ATOM 10179 O O . THR B 1 679 ? -6.605 39.656 31.078 1 94.38 679 THR B O 1
ATOM 10182 N N . VAL B 1 680 ? -6.805 41.875 31.203 1 93.19 680 VAL B N 1
ATOM 10183 C CA . VAL B 1 680 ? -6.605 42.156 29.797 1 93.19 680 VAL B CA 1
ATOM 10184 C C . VAL B 1 680 ? -5.301 42.938 29.594 1 93.19 680 VAL B C 1
ATOM 10186 O O . VAL B 1 680 ? -5.164 44.062 30.062 1 93.19 680 VAL B O 1
ATOM 10189 N N . ASN B 1 681 ? -4.379 42.312 28.953 1 87.94 681 ASN B N 1
ATOM 10190 C CA . ASN B 1 681 ? -3.102 42.938 28.641 1 87.94 681 ASN B CA 1
ATOM 10191 C C . ASN B 1 681 ? -2.961 43.219 27.156 1 87.94 681 ASN B C 1
ATOM 10193 O O . ASN B 1 681 ? -2.68 42.312 26.359 1 87.94 681 ASN B O 1
ATOM 10197 N N . GLY B 1 682 ? -3.072 44.5 26.875 1 79.56 682 GLY B N 1
ATOM 10198 C CA . GLY B 1 682 ? -2.975 44.875 25.469 1 79.56 682 GLY B CA 1
ATOM 10199 C C . GLY B 1 682 ? -4.145 44.375 24.641 1 79.56 682 GLY B C 1
ATOM 10200 O O . GLY B 1 682 ? -5.223 44.094 25.172 1 79.56 682 GLY B O 1
ATOM 10201 N N . GLY B 1 683 ? -3.986 44.5 23.312 1 79.75 683 GLY B N 1
ATOM 10202 C CA . GLY B 1 683 ? -5.012 44.031 22.391 1 79.75 683 GLY B CA 1
ATOM 10203 C C . GLY B 1 683 ? -5.969 45.125 21.969 1 79.75 683 GLY B C 1
ATOM 10204 O O . GLY B 1 683 ? -5.773 46.312 22.297 1 79.75 683 GLY B O 1
ATOM 10205 N N . THR B 1 684 ? -6.98 44.625 21.172 1 81.81 684 THR B N 1
ATOM 10206 C CA . THR B 1 684 ? -7.906 45.594 20.594 1 81.81 684 THR B CA 1
ATOM 10207 C C . THR B 1 684 ? -9.336 45.062 20.609 1 81.81 684 THR B C 1
ATOM 10209 O O . THR B 1 684 ? -9.547 43.844 20.406 1 81.81 684 THR B O 1
ATOM 10212 N N . MET B 1 685 ? -10.234 45.844 20.875 1 89 685 MET B N 1
ATOM 10213 C CA . MET B 1 685 ? -11.648 45.625 20.625 1 89 685 MET B CA 1
ATOM 10214 C C . MET B 1 685 ? -12.195 46.688 19.641 1 89 685 MET B C 1
ATOM 10216 O O . MET B 1 685 ? -12.203 47.875 19.953 1 89 685 MET B O 1
ATOM 10220 N N . THR B 1 686 ? -12.586 46.188 18.469 1 84.81 686 THR B N 1
ATOM 10221 C CA . THR B 1 686 ? -13.055 47.125 17.422 1 84.81 686 THR B CA 1
ATOM 10222 C C . THR B 1 686 ? -14.391 46.656 16.859 1 84.81 686 THR B C 1
ATOM 10224 O O . THR B 1 686 ? -14.648 45.469 16.75 1 84.81 686 THR B O 1
ATOM 10227 N N . GLY B 1 687 ? -15.156 47.594 16.453 1 84.12 687 GLY B N 1
ATOM 10228 C CA . GLY B 1 687 ? -16.453 47.25 15.906 1 84.12 687 GLY B CA 1
ATOM 10229 C C . GLY B 1 687 ? -17.391 46.625 16.938 1 84.12 687 GLY B C 1
ATOM 10230 O O . GLY B 1 687 ? -18.219 45.781 16.594 1 84.12 687 GLY B O 1
ATOM 10231 N N . VAL B 1 688 ? -17.188 46.969 18.188 1 91.25 688 VAL B N 1
ATOM 10232 C CA . VAL B 1 688 ? -18.047 46.469 19.25 1 91.25 688 VAL B CA 1
ATOM 10233 C C . VAL B 1 688 ? -19.031 47.562 19.672 1 91.25 688 VAL B C 1
ATOM 10235 O O . VAL B 1 688 ? -18.703 48.75 19.609 1 91.25 688 VAL B O 1
ATOM 10238 N N . GLN B 1 689 ? -20.281 47.188 20.078 1 87.88 689 GLN B N 1
ATOM 10239 C CA . GLN B 1 689 ? -21.203 48.156 20.625 1 87.88 689 GLN B CA 1
ATOM 10240 C C . GLN B 1 689 ? -20.812 48.531 22.047 1 87.88 689 GLN B C 1
ATOM 10242 O O . GLN B 1 689 ? -20.828 49.719 22.406 1 87.88 689 GLN B O 1
ATOM 10247 N N . THR B 1 690 ? -20.594 47.531 22.844 1 90.5 690 THR B N 1
ATOM 10248 C CA . THR B 1 690 ? -20.078 47.688 24.203 1 90.5 690 THR B CA 1
ATOM 10249 C C . THR B 1 690 ? -18.75 46.969 24.359 1 90.5 690 THR B C 1
ATOM 10251 O O . THR B 1 690 ? -18.594 45.844 23.875 1 90.5 690 THR B O 1
ATOM 10254 N N . GLY B 1 691 ? -17.719 47.594 25 1 93.19 691 GLY B N 1
ATOM 10255 C CA . GLY B 1 691 ? -16.422 46.969 25.172 1 93.19 691 GLY B CA 1
ATOM 10256 C C . GLY B 1 691 ? -16.406 45.875 26.219 1 93.19 691 GLY B C 1
ATOM 10257 O O . GLY B 1 691 ? -16.641 44.719 25.906 1 93.19 691 GLY B O 1
ATOM 10258 N N . ILE B 1 692 ? -16.234 46.312 27.516 1 94 692 ILE B N 1
ATOM 10259 C CA . ILE B 1 692 ? -16.188 45.375 28.625 1 94 692 ILE B CA 1
ATOM 10260 C C . ILE B 1 692 ? -17.281 45.719 29.641 1 94 692 ILE B C 1
ATOM 10262 O O . ILE B 1 692 ? -17.453 46.875 30.016 1 94 692 ILE B O 1
ATOM 10266 N N . THR B 1 693 ? -18.031 44.719 30.016 1 92.62 693 THR B N 1
ATOM 10267 C CA . THR B 1 693 ? -18.984 44.875 31.109 1 92.62 693 THR B CA 1
ATOM 10268 C C . THR B 1 693 ? -18.719 43.844 32.219 1 92.62 693 THR B C 1
ATOM 10270 O O . THR B 1 693 ? -18.719 42.656 31.969 1 92.62 693 THR B O 1
ATOM 10273 N N . MET B 1 694 ? -18.453 44.312 33.375 1 91.62 694 MET B N 1
ATOM 10274 C CA . MET B 1 694 ? -18.312 43.438 34.531 1 91.62 694 MET B CA 1
ATOM 10275 C C . MET B 1 694 ? -19.406 43.688 35.562 1 91.62 694 MET B C 1
ATOM 10277 O O . MET B 1 694 ? -19.562 44.812 36.031 1 91.62 694 MET B O 1
ATOM 10281 N N . SER B 1 695 ? -20.125 42.625 35.906 1 85 695 SER B N 1
ATOM 10282 C CA . SER B 1 695 ? -21.281 42.812 36.781 1 85 695 SER B CA 1
ATOM 10283 C C . SER B 1 695 ? -21.125 42 38.062 1 85 695 SER B C 1
ATOM 10285 O O . SER B 1 695 ? -21.797 42.281 39.062 1 85 695 SER B O 1
ATOM 10287 N N . GLY B 1 696 ? -20.312 40.969 38.094 1 76.94 696 GLY B N 1
ATOM 10288 C CA . GLY B 1 696 ? -20.234 40.125 39.281 1 76.94 696 GLY B CA 1
ATOM 10289 C C . GLY B 1 696 ? -18.938 40.312 40.031 1 76.94 696 GLY B C 1
ATOM 10290 O O . GLY B 1 696 ? -18.125 41.156 39.719 1 76.94 696 GLY B O 1
ATOM 10291 N N . SER B 1 697 ? -18.812 39.562 41.219 1 77.88 697 SER B N 1
ATOM 10292 C CA . SER B 1 697 ? -17.656 39.656 42.125 1 77.88 697 SER B CA 1
ATOM 10293 C C . SER B 1 697 ? -16.375 39.25 41.406 1 77.88 697 SER B C 1
ATOM 10295 O O . SER B 1 697 ? -16.375 38.375 40.531 1 77.88 697 SER B O 1
ATOM 10297 N N . GLY B 1 698 ? -15.352 40.031 41.594 1 87.06 698 GLY B N 1
ATOM 10298 C CA . GLY B 1 698 ? -14.039 39.781 41.031 1 87.06 698 GLY B CA 1
ATOM 10299 C C . GLY B 1 698 ? -13.273 41.062 40.688 1 87.06 698 GLY B C 1
ATOM 10300 O O . GLY B 1 698 ? -13.68 42.156 41.094 1 87.06 698 GLY B O 1
ATOM 10301 N N . THR B 1 699 ? -12.148 40.844 40.125 1 88.12 699 THR B N 1
ATOM 10302 C CA . THR B 1 699 ? -11.289 41.969 39.781 1 88.12 699 THR B CA 1
ATOM 10303 C C . THR B 1 699 ? -11.164 42.125 38.281 1 88.12 699 THR B C 1
ATOM 10305 O O . THR B 1 699 ? -11.188 41.125 37.531 1 88.12 699 THR B O 1
ATOM 10308 N N . LEU B 1 700 ? -11.18 43.375 37.781 1 91 700 LEU B N 1
ATOM 10309 C CA . LEU B 1 700 ? -10.898 43.719 36.406 1 91 700 LEU B CA 1
ATOM 10310 C C . LEU B 1 700 ? -9.594 44.5 36.281 1 91 700 LEU B C 1
ATOM 10312 O O . LEU B 1 700 ? -9.445 45.562 36.875 1 91 700 LEU B O 1
ATOM 10316 N N . MET B 1 701 ? -8.68 43.938 35.625 1 88.88 701 MET B N 1
ATOM 10317 C CA . MET B 1 701 ? -7.445 44.656 35.281 1 88.88 701 MET B CA 1
ATOM 10318 C C . MET B 1 701 ? -7.277 44.781 33.781 1 88.88 701 MET B C 1
ATOM 10320 O O . MET B 1 701 ? -7.195 43.781 33.062 1 88.88 701 MET B O 1
ATOM 10324 N N . VAL B 1 702 ? -7.32 46 33.25 1 89.31 702 VAL B N 1
ATOM 10325 C CA . VAL B 1 702 ? -7.043 46.281 31.859 1 89.31 702 VAL B CA 1
ATOM 10326 C C . VAL B 1 702 ? -5.77 47.125 31.734 1 89.31 702 VAL B C 1
ATOM 10328 O O . VAL B 1 702 ? -5.703 48.219 32.281 1 89.31 702 VAL B O 1
ATOM 10331 N N . ASN B 1 703 ? -4.824 46.531 31.109 1 80.69 703 ASN B N 1
ATOM 10332 C CA . ASN B 1 703 ? -3.492 47.125 31.141 1 80.69 703 ASN B CA 1
ATOM 10333 C C . ASN B 1 703 ? -2.818 47.094 29.781 1 80.69 703 ASN B C 1
ATOM 10335 O O . ASN B 1 703 ? -3.438 46.688 28.781 1 80.69 703 ASN B O 1
ATOM 10339 N N . SER B 1 704 ? -1.562 47.656 29.766 1 74.31 704 SER B N 1
ATOM 10340 C CA . SER B 1 704 ? -0.497 47.406 28.797 1 74.31 704 SER B CA 1
ATOM 10341 C C . SER B 1 704 ? -0.913 47.844 27.391 1 74.31 704 SER B C 1
ATOM 10343 O O . SER B 1 704 ? -0.69 47.125 26.422 1 74.31 704 SER B O 1
ATOM 10345 N N . GLY B 1 705 ? -1.67 48.906 27.312 1 70.31 705 GLY B N 1
ATOM 10346 C CA . GLY B 1 705 ? -1.949 49.531 26.016 1 70.31 705 GLY B CA 1
ATOM 10347 C C . GLY B 1 705 ? -3.193 48.969 25.359 1 70.31 705 GLY B C 1
ATOM 10348 O O . GLY B 1 705 ? -3.391 49.156 24.156 1 70.31 705 GLY B O 1
ATOM 10349 N N . ALA B 1 706 ? -4.051 48.344 26.078 1 81.88 706 ALA B N 1
ATOM 10350 C CA . ALA B 1 706 ? -5.312 47.844 25.531 1 81.88 706 ALA B CA 1
ATOM 10351 C C . ALA B 1 706 ? -6.109 48.969 24.891 1 81.88 706 ALA B C 1
ATOM 10353 O O . ALA B 1 706 ? -6.156 50.094 25.391 1 81.88 706 ALA B O 1
ATOM 10354 N N . ARG B 1 707 ? -6.723 48.656 23.719 1 77.56 707 ARG B N 1
ATOM 10355 C CA . ARG B 1 707 ? -7.543 49.625 23 1 77.56 707 ARG B CA 1
ATOM 10356 C C . ARG B 1 707 ? -8.984 49.125 22.891 1 77.56 707 ARG B C 1
ATOM 10358 O O . ARG B 1 707 ? -9.242 48.031 22.422 1 77.56 707 ARG B O 1
ATOM 10365 N N . ILE B 1 708 ? -9.891 49.969 23.281 1 86.75 708 ILE B N 1
ATOM 10366 C CA . ILE B 1 708 ? -11.312 49.656 23.234 1 86.75 708 ILE B CA 1
ATOM 10367 C C . ILE B 1 708 ? -12.047 50.719 22.422 1 86.75 708 ILE B C 1
ATOM 10369 O O . ILE B 1 708 ? -12.25 51.844 22.891 1 86.75 708 ILE B O 1
ATOM 10373 N N . GLU B 1 709 ? -12.445 50.375 21.219 1 83 709 GLU 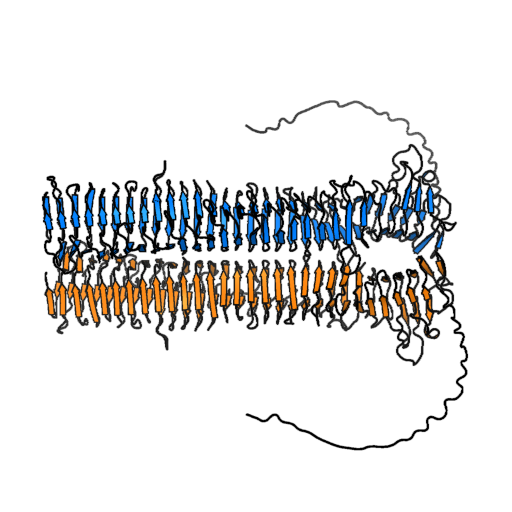B N 1
ATOM 10374 C CA . GLU B 1 709 ? -13.266 51.219 20.359 1 83 709 GLU B CA 1
ATOM 10375 C C . GLU B 1 709 ? -14.711 50.719 20.312 1 83 709 GLU B C 1
ATOM 10377 O O . GLU B 1 709 ? -14.984 49.625 19.844 1 83 709 GLU B O 1
ATOM 10382 N N . PHE B 1 710 ? -15.586 51.5 20.797 1 86.44 710 PHE B N 1
ATOM 10383 C CA . PHE B 1 710 ? -16.984 51.062 20.906 1 86.44 710 PHE B CA 1
ATOM 10384 C C . PHE B 1 710 ? -17.906 52.062 20.219 1 86.44 710 PHE B C 1
ATOM 10386 O O . PHE B 1 710 ? -17.547 53.25 20.047 1 86.44 710 PHE B O 1
ATOM 10393 N N . THR B 1 711 ? -19.094 51.594 19.812 1 83.38 711 THR B N 1
ATOM 10394 C CA . THR B 1 711 ? -20.031 52.438 19.094 1 83.38 711 THR B CA 1
ATOM 10395 C C . THR B 1 711 ? -21.312 52.656 19.891 1 83.38 711 THR B C 1
ATOM 10397 O O . THR B 1 711 ? -22.125 53.5 19.562 1 83.38 711 THR B O 1
ATOM 10400 N N . GLY B 1 712 ? -21.469 51.938 20.891 1 81.56 712 GLY B N 1
ATOM 10401 C CA . GLY B 1 712 ? -22.703 51.969 21.656 1 81.56 712 GLY B CA 1
ATOM 10402 C C . GLY B 1 712 ? -22.609 52.781 22.938 1 81.56 712 GLY B C 1
ATOM 10403 O O . GLY B 1 712 ? -22.141 53.906 22.922 1 81.56 712 GLY B O 1
ATOM 10404 N N . GLU B 1 713 ? -22.938 52.094 24.109 1 75.06 713 GLU B N 1
ATOM 10405 C CA . GLU B 1 713 ? -23.188 52.844 25.344 1 75.06 713 GLU B CA 1
ATOM 10406 C C . GLU B 1 713 ? -21.891 53.125 26.109 1 75.06 713 GLU B C 1
ATOM 10408 O O . GLU B 1 713 ? -21.672 54.219 26.609 1 75.06 713 GLU B O 1
ATOM 10413 N N . HIS B 1 714 ? -21.078 52.156 26.312 1 81.38 714 HIS B N 1
ATOM 10414 C CA . HIS B 1 714 ? -19.906 52.344 27.156 1 81.38 714 HIS B CA 1
ATOM 10415 C C . HIS B 1 714 ? -18.719 51.531 26.672 1 81.38 714 HIS B C 1
ATOM 10417 O O . HIS B 1 714 ? -18.906 50.469 26.031 1 81.38 714 HIS B O 1
ATOM 10423 N N . GLY B 1 715 ? -17.562 52 26.938 1 87.5 715 GLY B N 1
ATOM 10424 C CA . GLY B 1 715 ? -16.344 51.219 26.719 1 87.5 715 GLY B CA 1
ATOM 10425 C C . GLY B 1 715 ? -16.125 50.156 27.766 1 87.5 715 GLY B C 1
ATOM 10426 O O . GLY B 1 715 ? -16 48.969 27.453 1 87.5 715 GLY B O 1
ATOM 10427 N N . VAL B 1 716 ? -16.094 50.656 29.047 1 88.25 716 VAL B N 1
ATOM 10428 C CA . VAL B 1 716 ? -15.961 49.75 30.172 1 88.25 716 VAL B CA 1
ATOM 10429 C C . VAL B 1 716 ? -17.031 50.062 31.219 1 88.25 716 VAL B C 1
ATOM 10431 O O . VAL B 1 716 ? -17.156 51.219 31.641 1 88.25 716 VAL B O 1
ATOM 10434 N N . LYS B 1 717 ? -17.766 49.094 31.547 1 84.88 717 LYS B N 1
ATOM 10435 C CA . LYS B 1 717 ? -18.766 49.25 32.594 1 84.88 717 LYS B CA 1
ATOM 10436 C C . LYS B 1 717 ? -18.484 48.312 33.75 1 84.88 717 LYS B C 1
ATOM 10438 O O . LYS B 1 717 ? -18.375 47.094 33.562 1 84.88 717 LYS B O 1
ATOM 10443 N N . VAL B 1 718 ? -18.297 48.812 34.938 1 86.62 718 VAL B N 1
ATOM 10444 C CA . VAL B 1 718 ? -18.141 48.031 36.156 1 86.62 718 VAL B CA 1
ATOM 10445 C C . VAL B 1 718 ? -19.344 48.25 37.062 1 86.62 718 VAL B C 1
ATOM 10447 O O . VAL B 1 718 ? -19.641 49.406 37.438 1 86.62 718 VAL B O 1
ATOM 10450 N N . GLU B 1 719 ? -19.906 47.156 37.406 1 82 719 GLU B N 1
ATOM 10451 C CA . GLU B 1 719 ? -21.109 47.281 38.219 1 82 719 GLU B CA 1
ATOM 10452 C C . GLU B 1 719 ? -20.797 47 39.688 1 82 719 GLU B C 1
ATOM 10454 O O . GLU B 1 719 ? -19.641 46.781 40.062 1 82 719 GLU B O 1
ATOM 10459 N N . SER B 1 720 ? -21.781 47.125 40.562 1 69.69 720 SER B N 1
ATOM 10460 C CA . SER B 1 720 ? -21.625 47.25 42.031 1 69.69 720 SER B CA 1
ATOM 10461 C C . SER B 1 720 ? -21.031 45.969 42.625 1 69.69 720 SER B C 1
ATOM 10463 O O . SER B 1 720 ? -20.391 46 43.656 1 69.69 720 SER B O 1
ATOM 10465 N N . GLY B 1 721 ? -21.078 44.844 42.062 1 73.31 721 GLY B N 1
ATOM 10466 C CA . GLY B 1 721 ? -20.609 43.594 42.656 1 73.31 721 GLY B CA 1
ATOM 10467 C C . GLY B 1 721 ? -19.125 43.344 42.406 1 73.31 721 GLY B C 1
ATOM 10468 O O . GLY B 1 721 ? -18.547 42.438 43 1 73.31 721 GLY B O 1
ATOM 10469 N N . VAL B 1 722 ? -18.406 44.375 41.844 1 80.88 722 VAL B N 1
ATOM 10470 C CA . VAL B 1 722 ? -17.016 44.188 41.438 1 80.88 722 VAL B CA 1
ATOM 10471 C C . VAL B 1 722 ? -16.109 44.594 42.625 1 80.88 722 VAL B C 1
ATOM 10473 O O . VAL B 1 722 ? -16.312 45.625 43.25 1 80.88 722 VAL B O 1
ATOM 10476 N N . THR B 1 723 ? -15.164 43.781 42.969 1 76.62 723 THR B N 1
ATOM 10477 C CA . THR B 1 723 ? -14.258 44 44.094 1 76.62 723 THR B CA 1
ATOM 10478 C C . THR B 1 723 ? -13.273 45.125 43.781 1 76.62 723 THR B C 1
ATOM 10480 O O . THR B 1 723 ? -13.055 46.031 44.625 1 76.62 723 THR B O 1
ATOM 10483 N N . SER B 1 724 ? -12.617 45.094 42.719 1 78.69 724 SER B N 1
ATOM 10484 C CA . SER B 1 724 ? -11.695 46.125 42.281 1 78.69 724 SER B CA 1
ATOM 10485 C C . SER B 1 724 ? -11.539 46.156 40.781 1 78.69 724 SER B C 1
ATOM 10487 O O . SER B 1 724 ? -11.672 45.125 40.125 1 78.69 724 SER B O 1
ATOM 10489 N N . ALA B 1 725 ? -11.352 47.375 40.219 1 83.56 725 ALA B N 1
ATOM 10490 C CA . ALA B 1 725 ? -11.078 47.531 38.812 1 83.56 725 ALA B CA 1
ATOM 10491 C C . ALA B 1 725 ? -9.945 48.5 38.562 1 83.56 725 ALA B C 1
ATOM 10493 O O . ALA B 1 725 ? -9.844 49.531 39.25 1 83.56 725 ALA B O 1
ATOM 10494 N N . SER B 1 726 ? -9.062 48.094 37.75 1 80.12 726 SER B N 1
ATOM 10495 C CA . SER B 1 726 ? -7.957 49 37.406 1 80.12 726 SER B CA 1
ATOM 10496 C C . SER B 1 726 ? -7.762 49.094 35.906 1 80.12 726 SER B C 1
ATOM 10498 O O . SER B 1 726 ? -7.77 48.062 35.219 1 80.12 726 SER B O 1
ATOM 10500 N N . LEU B 1 727 ? -7.742 50.25 35.375 1 83.06 727 LEU B N 1
ATOM 10501 C CA . LEU B 1 727 ? -7.375 50.562 34 1 83.06 727 LEU B CA 1
ATOM 10502 C C . LEU B 1 727 ? -6.055 51.312 33.938 1 83.06 727 LEU B C 1
ATOM 10504 O O . LEU B 1 727 ? -5.977 52.469 34.375 1 83.06 727 LEU B O 1
ATOM 10508 N N . THR B 1 728 ? -5.07 50.594 33.594 1 73.81 728 THR B N 1
ATOM 10509 C CA . THR B 1 728 ? -3.744 51.219 33.531 1 73.81 728 THR B CA 1
ATOM 10510 C C . THR B 1 728 ? -3.219 51.156 32.094 1 73.81 728 THR B C 1
ATOM 10512 O O . THR B 1 728 ? -3 50.094 31.531 1 73.81 728 THR B O 1
ATOM 10515 N N . ASP B 1 729 ? -3.006 52.375 31.469 1 72.94 729 ASP B N 1
ATOM 10516 C CA . ASP B 1 729 ? -2.498 52.469 30.094 1 72.94 729 ASP B CA 1
ATOM 10517 C C . ASP B 1 729 ? -3.5 51.875 29.094 1 72.94 729 ASP B C 1
ATOM 10519 O O . ASP B 1 729 ? -3.172 50.969 28.344 1 72.94 729 ASP B O 1
ATOM 10523 N N . VAL B 1 730 ? -4.754 52.375 29.219 1 77.12 730 VAL B N 1
ATOM 10524 C CA . VAL B 1 730 ? -5.844 51.906 28.375 1 77.12 730 VAL B CA 1
ATOM 10525 C C . VAL B 1 730 ? -6.359 53.031 27.5 1 77.12 730 VAL B C 1
ATOM 10527 O O . VAL B 1 730 ? -6.453 54.188 27.938 1 77.12 730 VAL B O 1
ATOM 10530 N N . ARG B 1 731 ? -6.75 52.75 26.312 1 72 731 ARG B N 1
ATOM 10531 C CA . ARG B 1 731 ? -7.391 53.719 25.406 1 72 731 ARG B CA 1
ATOM 10532 C C . ARG B 1 731 ? -8.836 53.312 25.141 1 72 731 ARG B C 1
ATOM 10534 O O . ARG B 1 731 ? -9.109 52.219 24.672 1 72 731 ARG B O 1
ATOM 10541 N N . ILE B 1 732 ? -9.672 54.188 25.422 1 79.31 732 ILE B N 1
ATOM 10542 C CA . ILE B 1 732 ? -11.094 54 25.172 1 79.31 732 ILE B CA 1
ATOM 10543 C C . ILE B 1 732 ? -11.602 55 24.172 1 79.31 732 ILE B C 1
ATOM 10545 O O . ILE B 1 732 ? -11.516 56.219 24.391 1 79.31 732 ILE B O 1
ATOM 10549 N N . VAL B 1 733 ? -12.078 54.531 23.031 1 74.06 733 VAL B N 1
ATOM 10550 C CA . VAL B 1 733 ? -12.461 55.406 21.922 1 74.06 733 VAL B CA 1
ATOM 10551 C C . VAL B 1 733 ? -13.938 55.188 21.594 1 74.06 733 VAL B C 1
ATOM 10553 O O . VAL B 1 733 ? -14.359 54.062 21.328 1 74.06 733 VAL B O 1
ATOM 10556 N N . GLY B 1 734 ? -14.727 56.188 21.656 1 74.81 734 GLY B N 1
ATOM 10557 C CA . GLY B 1 734 ? -16.125 56.125 21.234 1 74.81 734 GLY B CA 1
ATOM 10558 C C . GLY B 1 734 ? -16.297 56.219 19.734 1 74.81 734 GLY B C 1
ATOM 10559 O O . GLY B 1 734 ? -15.477 56.844 19.047 1 74.81 734 GLY B O 1
ATOM 10560 N N . GLY B 1 735 ? -17.188 55.375 18.875 1 62.38 735 GLY B N 1
ATOM 10561 C CA . GLY B 1 735 ? -17.422 55.281 17.438 1 62.38 735 GLY B CA 1
ATOM 10562 C C . GLY B 1 735 ? -17.812 56.594 16.797 1 62.38 735 GLY B C 1
ATOM 10563 O O . GLY B 1 735 ? -18.375 56.625 15.695 1 62.38 735 GLY B O 1
ATOM 10564 N N . GLY B 1 736 ? -17.547 57.688 17.219 1 52.53 736 GLY B N 1
ATOM 10565 C CA . GLY B 1 736 ? -17.641 58.969 16.531 1 52.53 736 GLY B CA 1
ATOM 10566 C C . GLY B 1 736 ? -18.922 59.719 16.844 1 52.53 736 GLY B C 1
ATOM 10567 O O . GLY B 1 736 ? -19.078 60.875 16.469 1 52.53 736 GLY B O 1
ATOM 10568 N N . SER B 1 737 ? -19.938 59 17.297 1 51.66 737 SER B N 1
ATOM 10569 C CA . SER B 1 737 ? -21.141 59.844 17.422 1 51.66 737 SER B CA 1
ATOM 10570 C C . SER B 1 737 ? -21.188 60.562 18.766 1 51.66 737 SER B C 1
ATOM 10572 O O . SER B 1 737 ? -22.156 61.25 19.078 1 51.66 737 SER B O 1
ATOM 10574 N N . GLY B 1 738 ? -20.156 60.625 19.562 1 51.84 738 GLY B N 1
ATOM 10575 C CA . GLY B 1 738 ? -20.109 61.344 20.812 1 51.84 738 GLY B CA 1
ATOM 10576 C C . GLY B 1 738 ? -21.109 60.812 21.844 1 51.84 738 GLY B C 1
ATOM 10577 O O . GLY B 1 738 ? -21.422 61.531 22.812 1 51.84 738 GLY B O 1
ATOM 10578 N N . LYS B 1 739 ? -21.812 59.781 21.641 1 55.25 739 LYS B N 1
ATOM 10579 C CA . LYS B 1 739 ? -22.891 59.406 22.547 1 55.25 739 LYS B CA 1
ATOM 10580 C C . LYS B 1 739 ? -22.453 58.344 23.531 1 55.25 739 LYS B C 1
ATOM 10582 O O . LYS B 1 739 ? -23.172 58 24.484 1 55.25 739 LYS B O 1
ATOM 10587 N N . GLY B 1 740 ? -21.125 58.031 23.688 1 69.06 740 GLY B N 1
ATOM 10588 C CA . GLY B 1 740 ? -20.766 56.906 24.531 1 69.06 740 GLY B CA 1
ATOM 10589 C C . GLY B 1 740 ? -19.984 57.312 25.766 1 69.06 740 GLY B C 1
ATOM 10590 O O . GLY B 1 740 ? -19.453 58.406 25.828 1 69.06 740 GLY B O 1
ATOM 10591 N N . THR B 1 741 ? -20.297 56.562 26.969 1 68.75 741 THR B N 1
ATOM 10592 C CA . THR B 1 741 ? -19.5 56.75 28.172 1 68.75 741 THR B CA 1
ATOM 10593 C C . THR B 1 741 ? -18.281 55.844 28.172 1 68.75 741 THR B C 1
ATOM 10595 O O . THR B 1 741 ? -18.391 54.656 27.906 1 68.75 741 THR B O 1
ATOM 10598 N N . GLY B 1 742 ? -17.188 56.375 28.219 1 70.62 742 GLY B N 1
ATOM 10599 C CA . GLY B 1 742 ? -15.969 55.562 28.234 1 70.62 742 GLY B CA 1
ATOM 10600 C C . GLY B 1 742 ? -15.961 54.5 29.328 1 70.62 742 GLY B C 1
ATOM 10601 O O . GLY B 1 742 ? -15.914 53.312 29.031 1 70.62 742 GLY B O 1
ATOM 10602 N N . VAL B 1 743 ? -16.078 55.062 30.578 1 68.19 743 VAL B N 1
ATOM 10603 C CA . VAL B 1 743 ? -16.062 54.156 31.719 1 68.19 743 VAL B CA 1
ATOM 10604 C C . VAL B 1 743 ? -17.266 54.438 32.625 1 68.19 743 VAL B C 1
ATOM 10606 O O . VAL B 1 743 ? -17.531 55.594 32.969 1 68.19 743 VAL B O 1
ATOM 10609 N N . ILE B 1 744 ? -18.016 53.438 32.844 1 64.06 744 ILE B N 1
ATOM 10610 C CA . ILE B 1 744 ? -19.078 53.531 33.844 1 64.06 744 ILE B CA 1
ATOM 10611 C C . ILE B 1 744 ? -18.734 52.719 35.062 1 64.06 744 ILE B C 1
ATOM 10613 O O . ILE B 1 744 ? -18.484 51.5 34.969 1 64.06 744 ILE B O 1
ATOM 10617 N N . LYS B 1 745 ? -18.531 53.312 36.125 1 60.03 745 LYS B N 1
ATOM 10618 C CA . LYS B 1 745 ? -18.406 52.625 37.406 1 60.03 745 LYS B CA 1
ATOM 10619 C C . LYS B 1 745 ? -19.719 52.656 38.188 1 60.03 745 LYS B C 1
ATOM 10621 O O . LYS B 1 745 ? -20.188 53.719 38.594 1 60.03 745 LYS B O 1
ATOM 10626 N N . GLY B 1 746 ? -20.406 51.531 38.094 1 55.31 746 GLY B N 1
ATOM 10627 C CA . GLY B 1 746 ? -21.625 51.469 38.875 1 55.31 746 GLY B CA 1
ATOM 10628 C C . GLY B 1 746 ? -21.375 51.312 40.375 1 55.31 746 GLY B C 1
ATOM 10629 O O . GLY B 1 746 ? -20.344 50.781 40.781 1 55.31 746 GLY B O 1
ATOM 10630 N N . GLY B 1 747 ? -21.766 52.25 41.312 1 44.66 747 GLY B N 1
ATOM 10631 C CA . GLY B 1 747 ? -21.438 52.375 42.719 1 44.66 747 GLY B CA 1
ATOM 10632 C C . GLY B 1 747 ? -22.359 51.562 43.625 1 44.66 747 GLY B C 1
ATOM 10633 O O . GLY B 1 747 ? -23.562 51.469 43.375 1 44.66 747 GLY B O 1
ATOM 10634 N N . VAL B 1 748 ? -22.188 50.344 44.031 1 40.94 748 VAL B N 1
ATOM 10635 C CA . VAL B 1 748 ? -22.656 50.219 45.406 1 40.94 748 VAL B CA 1
ATOM 10636 C C . VAL B 1 748 ? -21.828 51.094 46.344 1 40.94 748 VAL B C 1
ATOM 10638 O O . VAL B 1 748 ? -20.703 51.469 46 1 40.94 748 VAL B O 1
ATOM 10641 N N . ARG B 1 749 ? -22.422 51.5 47.469 1 36.06 749 ARG B N 1
ATOM 10642 C CA . ARG B 1 749 ? -21.812 52.219 48.594 1 36.06 749 ARG B CA 1
ATOM 10643 C C . ARG B 1 749 ? -20.375 51.75 48.812 1 36.06 749 ARG B C 1
ATOM 10645 O O . ARG B 1 749 ? -19.641 52.344 49.625 1 36.06 749 ARG B O 1
ATOM 10652 N N . GLY B 1 750 ? -19.953 50.531 48.625 1 33.28 750 GLY B N 1
ATOM 10653 C CA . GLY B 1 750 ? -18.719 50 49.188 1 33.28 750 GLY B CA 1
ATOM 10654 C C . GLY B 1 750 ? -17.516 50.25 48.312 1 33.28 750 GLY B C 1
ATOM 10655 O O . GLY B 1 750 ? -17.594 50.219 47.094 1 33.28 750 GLY B O 1
ATOM 10656 N N . GLY B 1 751 ? -16.453 50.875 48.906 1 36.06 751 GLY B N 1
ATOM 10657 C CA . GLY B 1 751 ? -15.055 51.25 48.781 1 36.06 751 GLY B CA 1
ATOM 10658 C C . GLY B 1 751 ? -14.391 50.688 47.531 1 36.06 751 GLY B C 1
ATOM 10659 O O . GLY B 1 751 ? -13.555 49.781 47.625 1 36.06 751 GLY B O 1
ATOM 10660 N N . MET B 1 752 ? -15.07 50.719 46.5 1 46.91 752 MET B N 1
ATOM 10661 C CA . MET B 1 752 ? -14.375 50.125 45.375 1 46.91 752 MET B CA 1
ATOM 10662 C C . MET B 1 752 ? -13.352 51.094 44.781 1 46.91 752 MET B C 1
ATOM 10664 O O . MET B 1 752 ? -13.648 52.281 44.594 1 46.91 752 MET B O 1
ATOM 10668 N N . ASP B 1 753 ? -12.031 50.688 44.625 1 47.69 753 ASP B N 1
ATOM 10669 C CA . ASP B 1 753 ? -10.938 51.5 44.062 1 47.69 753 ASP B CA 1
ATOM 10670 C C . ASP B 1 753 ? -10.875 51.344 42.562 1 47.69 753 ASP B C 1
ATOM 10672 O O . ASP B 1 753 ? -10.984 50.25 42.031 1 47.69 753 ASP B O 1
ATOM 10676 N N . PHE B 1 754 ? -11.227 52.312 41.812 1 54.81 754 PHE B N 1
ATOM 10677 C CA . PHE B 1 754 ? -11.023 52.406 40.375 1 54.81 754 PHE B CA 1
ATOM 10678 C C . PHE B 1 754 ? -9.82 53.281 40.062 1 54.81 754 PHE B C 1
ATOM 10680 O O . PHE B 1 754 ? -9.805 54.469 40.406 1 54.81 754 PHE B O 1
ATOM 10687 N N . TRP B 1 755 ? -8.734 52.594 39.625 1 44.38 755 TRP B N 1
ATOM 10688 C CA . TRP B 1 755 ? -7.52 53.344 39.312 1 44.38 755 TRP B CA 1
ATOM 10689 C C . TRP B 1 755 ? -7.355 53.469 37.812 1 44.38 755 TRP B C 1
ATOM 10691 O O . TRP B 1 755 ? -7.535 52.5 37.062 1 44.38 755 TRP B O 1
ATOM 10701 N N . THR B 1 756 ? -7.484 54.625 37.219 1 47.62 756 THR B N 1
ATOM 10702 C CA . THR B 1 756 ? -7.148 54.906 35.844 1 47.62 756 THR B CA 1
ATOM 10703 C C . THR B 1 756 ? -5.801 55.625 35.75 1 47.62 756 THR B C 1
ATOM 10705 O O . THR B 1 756 ? -5.598 56.656 36.375 1 47.62 756 THR B O 1
ATOM 10708 N N . ARG B 1 757 ? -4.801 54.875 35.281 1 45.44 757 ARG B N 1
ATOM 10709 C CA . ARG B 1 757 ? -3.51 55.5 35.031 1 45.44 757 ARG B CA 1
ATOM 10710 C C . ARG B 1 757 ? -3.168 55.5 33.531 1 45.44 757 ARG B C 1
ATOM 10712 O O . ARG B 1 757 ? -3.289 54.438 32.875 1 45.44 757 ARG B O 1
ATOM 10719 N N . TRP B 1 758 ? -2.816 56.594 33.031 1 43.53 758 TRP B N 1
ATOM 10720 C CA . TRP B 1 758 ? -2.299 56.75 31.656 1 43.53 758 TRP B CA 1
ATOM 10721 C C . TRP B 1 758 ? -3.357 56.375 30.625 1 43.53 758 TRP B C 1
ATOM 10723 O O . TRP B 1 758 ? -3.135 55.531 29.781 1 43.53 758 TRP B O 1
ATOM 10733 N N . TRP B 1 759 ? -4.605 57.031 30.688 1 47.97 759 TRP B N 1
ATOM 10734 C CA . TRP B 1 759 ? -5.703 56.656 29.812 1 47.97 759 TRP B CA 1
ATOM 10735 C C . TRP B 1 759 ? -5.957 57.719 28.766 1 47.97 759 TRP B C 1
ATOM 10737 O O . TRP B 1 759 ? -5.578 58.906 28.953 1 47.97 759 TRP B O 1
ATOM 10747 N N . GLY B 1 760 ? -6.316 57.25 27.609 1 53.22 760 GLY B N 1
ATOM 10748 C CA . GLY B 1 760 ? -6.793 58.188 26.594 1 53.22 760 GLY B CA 1
ATOM 10749 C C . GLY B 1 760 ? -8.258 57.969 26.25 1 53.22 760 GLY B C 1
ATOM 10750 O O . GLY B 1 760 ? -8.695 56.844 26.016 1 53.22 760 GLY B O 1
ATOM 10751 N N . PHE B 1 761 ? -9.148 58.844 26.641 1 56.53 761 PHE B N 1
ATOM 10752 C CA . PHE B 1 761 ? -10.539 58.906 26.219 1 56.53 761 PHE B CA 1
ATOM 10753 C C . PHE B 1 761 ? -10.703 59.75 24.953 1 56.53 761 PHE B C 1
ATOM 10755 O O . PHE B 1 761 ? -10.195 60.875 24.891 1 56.53 761 PHE B O 1
ATOM 1076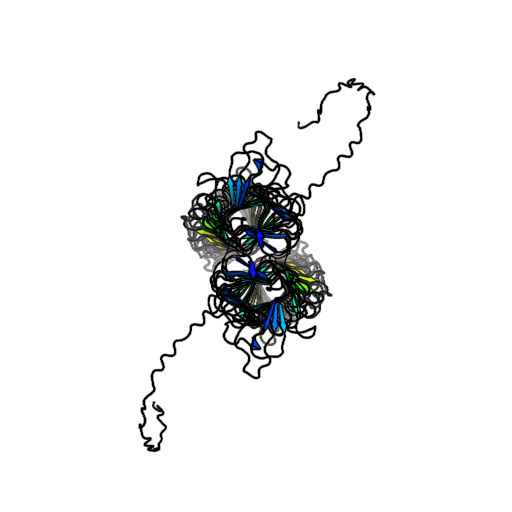2 N N . GLN B 1 762 ? -11.266 59.031 23.969 1 56.78 762 GLN B N 1
ATOM 10763 C CA . GLN B 1 762 ? -11.484 59.781 22.734 1 56.78 762 GLN B CA 1
ATOM 10764 C C . GLN B 1 762 ? -12.906 59.594 22.219 1 56.78 762 GLN B C 1
ATOM 10766 O O . GLN B 1 762 ? -13.453 58.5 22.281 1 56.78 762 GLN B O 1
ATOM 10771 N N . MET B 1 763 ? -13.547 60.781 21.781 1 56.41 763 MET B N 1
ATOM 10772 C CA . MET B 1 763 ? -14.828 60.781 21.062 1 56.41 763 MET B CA 1
ATOM 10773 C C . MET B 1 763 ? -15.945 60.25 21.953 1 56.41 763 MET B C 1
ATOM 10775 O O . MET B 1 763 ? -16.703 59.375 21.531 1 56.41 763 MET B O 1
ATOM 10779 N N . LEU B 1 764 ? -15.812 60.781 23.156 1 59.62 764 LEU B N 1
ATOM 10780 C CA . LEU B 1 764 ? -16.797 60.312 24.125 1 59.62 764 LEU B CA 1
ATOM 10781 C C . LEU B 1 764 ? -17.672 61.5 24.594 1 59.62 764 LEU B C 1
ATOM 10783 O O . LEU B 1 764 ? -17.219 62.656 24.609 1 59.62 764 LEU B O 1
ATOM 10787 N N . GLN B 1 765 ? -18.953 61.219 24.906 1 57.28 765 GLN B N 1
ATOM 10788 C CA . GLN B 1 765 ? -19.781 62.219 25.594 1 57.28 765 GLN B CA 1
ATOM 10789 C C . GLN B 1 765 ? -19.375 62.344 27.062 1 57.28 765 GLN B C 1
ATOM 10791 O O . GLN B 1 765 ? -19.281 63.438 27.594 1 57.28 765 GLN B O 1
ATOM 10796 N N . VAL B 1 766 ? -19.281 61.188 27.703 1 63.56 766 VAL B N 1
ATOM 10797 C CA . VAL B 1 766 ? -18.859 61.125 29.109 1 63.56 766 VAL B CA 1
ATOM 10798 C C . VAL B 1 766 ? -17.625 60.25 29.234 1 63.56 766 VAL B C 1
ATOM 10800 O O . VAL B 1 766 ? -17.609 59.094 28.75 1 63.56 766 VAL B O 1
ATOM 10803 N N . GLY B 1 767 ? -16.562 60.75 29.625 1 66.5 767 GLY B N 1
ATOM 10804 C CA . GLY B 1 767 ? -15.359 59.969 29.812 1 66.5 767 GLY B CA 1
ATOM 10805 C C . GLY B 1 767 ? -15.516 58.906 30.891 1 66.5 767 GLY B C 1
ATOM 10806 O O . GLY B 1 767 ? -15.414 57.688 30.609 1 66.5 767 GLY B O 1
ATOM 10807 N N . VAL B 1 768 ? -15.727 59.438 32.188 1 67.94 768 VAL B N 1
ATOM 10808 C CA . VAL B 1 768 ? -15.93 58.531 33.344 1 67.94 768 VAL B CA 1
ATOM 10809 C C . VAL B 1 768 ? -17.188 58.938 34.094 1 67.94 768 VAL B C 1
ATOM 10811 O O . VAL B 1 768 ? -17.375 60.125 34.438 1 67.94 768 VAL B O 1
ATOM 10814 N N . GLU B 1 769 ? -18.016 58.062 34.219 1 68.81 769 GLU B N 1
ATOM 10815 C CA . GLU B 1 769 ? -19.172 58.25 35.062 1 68.81 769 GLU B CA 1
ATOM 10816 C C . GLU B 1 769 ? -19.094 57.344 36.312 1 68.81 769 GLU B C 1
ATOM 10818 O O . GLU B 1 769 ? -19.047 56.125 36.188 1 68.81 769 GLU B O 1
ATOM 10823 N N . ALA B 1 770 ? -18.812 57.906 37.406 1 65.75 770 ALA B N 1
ATOM 10824 C CA . ALA B 1 770 ? -18.797 57.156 38.688 1 65.75 770 ALA B CA 1
ATOM 10825 C C . ALA B 1 770 ? -20.016 57.469 39.531 1 65.75 770 ALA B C 1
ATOM 10827 O O . ALA B 1 770 ? -20.219 58.625 39.906 1 65.75 770 ALA B O 1
ATOM 10828 N N . THR B 1 771 ? -20.75 56.531 39.719 1 62.62 771 THR B N 1
ATOM 10829 C CA . THR B 1 771 ? -21.969 56.812 40.469 1 62.62 771 THR B CA 1
ATOM 10830 C C . THR B 1 771 ? -21.797 56.438 41.938 1 62.62 771 THR B C 1
ATOM 10832 O O . THR B 1 771 ? -22.547 56.906 42.781 1 62.62 771 THR B O 1
ATOM 10835 N N . ALA B 1 772 ? -20.766 55.562 42.25 1 57.56 772 ALA B N 1
ATOM 10836 C CA . ALA B 1 772 ? -20.5 55.188 43.625 1 57.56 772 ALA B CA 1
ATOM 10837 C C . ALA B 1 772 ? -19.078 54.656 43.781 1 57.56 772 ALA B C 1
ATOM 10839 O O . ALA B 1 772 ? -18.438 54.281 42.812 1 57.56 772 ALA B O 1
ATOM 10840 N N . GLY B 1 773 ? -18.484 54.781 44.938 1 61.44 773 GLY B N 1
ATOM 10841 C CA . GLY B 1 773 ? -17.188 54.219 45.25 1 61.44 773 GLY B CA 1
ATOM 10842 C C . GLY B 1 773 ? -16.047 55.219 45.094 1 61.44 773 GLY B C 1
ATOM 10843 O O . GLY B 1 773 ? -16.281 56.406 45.062 1 61.44 773 GLY B O 1
ATOM 10844 N N . ARG B 1 774 ? -14.883 54.688 45.25 1 59.22 774 ARG B N 1
ATOM 10845 C CA . ARG B 1 774 ? -13.703 55.531 45.156 1 59.22 774 ARG B CA 1
ATOM 10846 C C . ARG B 1 774 ? -13.102 55.469 43.75 1 59.22 774 ARG B C 1
ATOM 10848 O O . ARG B 1 774 ? -12.945 54.375 43.188 1 59.22 774 ARG B O 1
ATOM 10855 N N . LEU B 1 775 ? -13.039 56.531 43.094 1 63.94 775 LEU B N 1
ATOM 10856 C CA . LEU B 1 775 ? -12.383 56.688 41.812 1 63.94 775 LEU B CA 1
ATOM 10857 C C . LEU B 1 775 ? -11.055 57.438 41.969 1 63.94 775 LEU B C 1
ATOM 10859 O O . LEU B 1 775 ? -11.031 58.531 42.5 1 63.94 775 LEU B O 1
ATOM 10863 N N . GLU B 1 776 ? -10 56.688 41.75 1 58.59 776 GLU B N 1
ATOM 10864 C CA . GLU B 1 776 ? -8.703 57.375 41.719 1 58.59 776 GLU B CA 1
ATOM 10865 C C . GLU B 1 776 ? -8.188 57.5 40.281 1 58.59 776 GLU B C 1
ATOM 10867 O O . GLU B 1 776 ? -8.078 56.531 39.562 1 58.59 776 GLU B O 1
ATOM 10872 N N . ILE B 1 777 ? -8.125 58.625 39.781 1 58.97 777 ILE B N 1
ATOM 10873 C CA . ILE B 1 777 ? -7.574 58.938 38.469 1 58.97 777 ILE B CA 1
ATOM 10874 C C . ILE B 1 777 ? -6.172 59.531 38.625 1 58.97 777 ILE B C 1
ATOM 10876 O O . ILE B 1 777 ? -5.988 60.562 39.281 1 58.97 777 ILE B O 1
ATOM 10880 N N . LYS B 1 778 ? -5.23 58.75 38.312 1 50.97 778 LYS B N 1
ATOM 10881 C CA . LYS B 1 778 ? -3.855 59.25 38.406 1 50.97 778 LYS B CA 1
ATOM 10882 C C . LYS B 1 778 ? -3.312 59.625 37.031 1 50.97 778 LYS B C 1
ATOM 10884 O O . LYS B 1 778 ? -3.518 58.875 36.062 1 50.97 778 LYS B O 1
ATOM 10889 N N . GLY B 1 779 ? -3.018 60.844 36.781 1 45.56 779 GLY B N 1
ATOM 10890 C CA . GLY B 1 779 ? -2.41 61.312 35.562 1 45.56 779 GLY B CA 1
ATOM 10891 C C . GLY B 1 779 ? -0.9 61.188 35.562 1 45.56 779 GLY B C 1
ATOM 10892 O O . GLY B 1 779 ? -0.278 61 36.594 1 45.56 779 GLY B O 1
ATOM 10893 N N . ASN B 1 780 ? -0.416 60.844 34.562 1 43.59 780 ASN B N 1
ATOM 10894 C CA . ASN B 1 780 ? 0.977 61.25 34.469 1 43.59 780 ASN B CA 1
ATOM 10895 C C . ASN B 1 780 ? 1.098 62.781 34.344 1 43.59 780 ASN B C 1
ATOM 10897 O O . ASN B 1 780 ? 0.285 63.406 33.656 1 43.59 780 ASN B O 1
#

pLDDT: mean 81.11, std 19.81, range [14.53, 98.69]

Sequence (1560 aa):
MWVMVMRCVFKHHVYLCVVSTALMAGLALTSHTSKAYAQAHNCGSGRGVGTVSGDNKPIVCDSRGTRILSSSRGGDINIDMDEHSREEAAVTVKNGADITIIKKLKVINGKGSGKSGSLPVIKVSNAGKLMLNQEVNVEGAGVKIKKEIVVDGSGSSVTLNGVLKGFERGEVKVSNEGMVVLGEGVKGIEEVKVKINDGGGTVRFDGNVTFNNGSEAGIQITGNGAGKATVMGVGKAGEMVTMTVNGKGGGGDGVGIQMDGAGTADVMRLKIKGSGGMGVRVQNETGTMTLNMVNVSGFTMGVNARSGTVDINGDSKIEVGANGTGIMVSGSGATVKMMGGKIEGKSGGNFGVQGSGGTVMLTSVGIEGFGKGVDMQGGTLKVMGGTVTFEGGKNNYGMKVGSGVTMAELTSVTIEGKGGNGEGKGVIMGGTKMTMNMVNISQVKVGVEVKKGTVNINMGEITFESGNGNYGVHVQNGATANITGATIRGTSGQGTGLYVMGTGSASMMGGTISNVESGVYATGTGNLTINGGTTIQFKNGNGSYGVKVQNGANADLTNVTIKGAGSGKGVWMDGRGTGATGTLNMTGVRISDVAMGVEATGGNLTISGGTNITFKNGDGNYGVRVGSGVTMATLTDVVIKGGGKGKGVIKDGTGEMTMTNGSISNVELGIQVTSGNLTVNGGTMTGVQTGITMSGSGTLMVNSGARIEFTGEHGVKVESGVTSASLTDVRIVGGGSGKGTGVIKGGVRGGMDFWTRWWGFQMLQVGVEATAGRLEIKGNMWVMVMRCVFKHHVYLCVVSTALMAGLALTSHTSKAYAQAHNCGSGRGVGTVSGDNKPIVCDSRGTRILSSSRGGDINIDMDEHSREEAAVTVKNGADITIIKKLKVINGKGSGKSGSLPVIKVSNAGKLMLNQEVNVEGAGVKIKKEIVVDGSGSSVTLNGVLKGFERGEVKVSNEGMVVLGEGVKGIEEVKVKINDGGGTVRFDGNVTFNNGSEAGIQITGNGAGKATVMGVGKAGEMVTMTVNGKGGGGDGVGIQMDGAGTADVMRLKIKGSGGMGVRVQNETGTMTLNMVNVSGFTMGVNARSGTVDINGDSKIEVGANGTGIMVSGSGATVKMMGGKIEGKSGGNFGVQGSGGTVMLTSVGIEGFGKGVDMQGGTLKVMGGTVTFEGGKNNYGMKVGSGVTMAELTSVTIEGKGGNGEGKGVIMGGTKMTMNMVNISQVKVGVEVKKGTVNINMGEITFESGNGNYGVHVQNGATANITGATIRGTSGQGTGLYVMGTGSASMMGGTISNVESGVYATGTGNLTINGGTTIQFKNGNGSYGVKVQNGANADLTNVTIKGAGSGKGVWMDGRGTGATGTLNMTGVRISDVAMGVEATGGNLTISGGTNITFKNGDGNYGVRVGSGVTMATLTDVVIKGGGKGKGVIKDGTGEMTMTNGSISNVELGIQVTSGNLTVNGGTMTGVQTGITMSGSGTLMVNSGARIEFTGEHGVKVESGVTSASLTDVRIVGGGSGKGTGVIKGGVRGGMDFWTRWWGFQMLQVGVEATAGRLEIKGN

Secondary structure (DSSP, 8-state):
------------------------------------------S-SSSEEEEE-STBPPEEE-SSEEEEEEETTSS-EEEETTS--SSS-SEEE-TTEEEEE-S-EEEE-----SS---EEEEEEETT-EEEE-S-EEEE-S-SSEEEEEEEESTT-EEEE-S-EES-TT-EEEEETTEEEEE-TT---BS--EEEE-TTEEEEEESS-EEE-S--SEEEEE--SSS-EEEEEE--STT-PEEEEE--GGGTS--EEEEE-SSSEEEEEEEEEEESSSEEEEE-SSS-EEEEEEEEEEEEEEEEEESSSEEEEETT-EEEEEEEEEEEEE-STT-EEEEES-EEEEEEEEEEEEEESSSEEEEES-EEEEEEEEEEEEEEEEEEES-EEEEE-STT-EEEEEEEEEEEEEEES-EEEEESSSS-SEEEEE-SSEEEEES-EEEEESEEEEE-SSEEEEES-EEEE--STT-EEEEE-TT-EEEEEEEEEEESSS-SEEEEEEET-EEEEEEEEEEEESEEEEEEES-EEEEETT-EEEE---TT-EEEEEETT-EEEEES-EEE-SSSSEEEEEE-B-SS-B-EEEEES-EEEEESEEEEEEEEEEEEETT-EEEE-S-TT-EEEEEEEEEEEEEEES-EEE-SSSSEEEEE-SSSEEEEES-EEEEEEEEEEESSSEEEEES-EEEEEEEEEEE-SSSEEEEETT-EEEESSSEEEEE-TT-SEEEEES-EEEE-SSS--EEEEE---SS--EEEEES-EEES-SEEEEE-SSEEEEE--/------------------------------------------S-SSSEEEE--STBPPEEE-SSEEEEEE-TTSS-EEEETTS--SSS-SEEE-TTEEEEE-S-EEEE-----SS---EEEEEEETT-EEEE-S-EEEE-S-SSEEEEEEEESTT-EEEE-S-EES-TT-EEEEETTEEEEE-TT---EET-EEEE-TTEEEEEESS-EEEES-SSEEEEE--SSS-EEEEEE--STT-PEEEEE--GGGTS--EEEEE-SSSEEEEEEEEEEESSSEEEEE-SSS-EEEEEEEEEEEEEEEEEESSSEEEEESS-EEEEEEEEEEEEE-STT-EEEEESSEEEEEEEEEEEEEESSSEEEEES-EEEEEEEEEEEEEEEEEEES-EEEEE-STT-EEEEEEEEEEEEEEES-EEEEESSSS-SEEEEE-SSEEEEES-EEEEESEEEEE-SSEEEEES-EEEE--STT-EEEEE-TT-EEEEEEEEEEESSS-SEEEEEETT-EEEEEEEEEEEESEEEEEESS-EEEEETT-EEEE---TT-EEEEEETT-EEEEES-EEE-SSSSEEEEEE---SS---EEEEES-EEEEESEEEEEEEEEEEEETT-EEEE-S-TT-EEEEEEEEEEEEEEES-EEE-SSSSEEEEE-SSSEEEEES-EEEEEEEEEEESSSEEEEES-EEEEEEEEEEE-SSSEEEEETT-EEEESSSEEEEE-TT-SEEEEES-EEEE-SSS--EEEEE---SS--EEEEES-EEES-SEEEEE-SSEEEEE--